Protein AF-0000000077381893 (afdb_homodimer)

Radius of gyration: 32.33 Å; Cα contacts (8 Å, |Δi|>4): 1594; chains: 2; bounding box: 70×129×91 Å

Structure (mmCIF, N/CA/C/O backbone):
data_AF-0000000077381893-model_v1
#
loop_
_entity.id
_entity.type
_entity.pdbx_description
1 polymer 'serine--tRNA ligase'
#
loop_
_atom_site.group_PDB
_atom_site.id
_atom_site.type_symbol
_atom_site.label_atom_id
_atom_site.label_alt_id
_atom_site.label_comp_id
_atom_site.label_asym_id
_atom_site.label_entity_id
_atom_site.label_seq_id
_atom_site.pdbx_PDB_ins_code
_atom_site.Cartn_x
_atom_site.Cartn_y
_atom_site.Cartn_z
_atom_site.occupancy
_atom_site.B_iso_or_equiv
_atom_site.auth_seq_id
_atom_site.auth_comp_id
_atom_site.auth_asym_id
_atom_site.auth_atom_id
_atom_site.pdbx_PDB_model_num
ATOM 1 N N . MET A 1 1 ? 28.453 37.219 41.594 1 18.98 1 MET A N 1
ATOM 2 C CA . MET A 1 1 ? 28.172 38.125 42.688 1 18.98 1 MET A CA 1
ATOM 3 C C . MET A 1 1 ? 27.703 39.5 42.156 1 18.98 1 MET A C 1
ATOM 5 O O . MET A 1 1 ? 26.812 40.125 42.75 1 18.98 1 MET A O 1
ATOM 9 N N . LYS A 1 2 ? 28.469 40.188 41.344 1 19.03 2 LYS A N 1
ATOM 10 C CA . LYS A 1 2 ? 28.562 41.625 41.594 1 19.03 2 LYS A CA 1
ATOM 11 C C . LYS A 1 2 ? 27.297 42.312 41.125 1 19.03 2 LYS A C 1
ATOM 13 O O . LYS A 1 2 ? 26.75 43.156 41.844 1 19.03 2 LYS A O 1
ATOM 18 N N . LEU A 1 3 ? 27.062 42.562 39.75 1 17.78 3 LEU A N 1
ATOM 19 C CA . LEU A 1 3 ? 26.797 43.875 39.25 1 17.78 3 LEU A CA 1
ATOM 20 C C . LEU A 1 3 ? 25.344 44.281 39.5 1 17.78 3 LEU A C 1
ATOM 22 O O . LEU A 1 3 ? 25.078 45.406 39.906 1 17.78 3 LEU A O 1
ATOM 26 N N . LEU A 1 4 ? 24.344 43.625 38.781 1 17.88 4 LEU A N 1
ATOM 27 C CA . LEU A 1 4 ? 23.281 44.406 38.125 1 17.88 4 LEU A CA 1
ATOM 28 C C . LEU A 1 4 ? 22.219 44.812 39.156 1 17.88 4 LEU A C 1
ATOM 30 O O . LEU A 1 4 ? 21.469 43.969 39.656 1 17.88 4 LEU A O 1
ATOM 34 N N . ALA A 1 5 ? 22.594 45.781 40 1 18.97 5 ALA A N 1
ATOM 35 C CA . ALA A 1 5 ? 22.016 46.625 41.031 1 18.97 5 ALA A CA 1
ATOM 36 C C . ALA A 1 5 ? 20.719 47.281 40.594 1 18.97 5 ALA A C 1
ATOM 38 O O . ALA A 1 5 ? 19.922 47.75 41.406 1 18.97 5 ALA A O 1
ATOM 39 N N . ASN A 1 6 ? 20.734 47.719 39.281 1 18.62 6 ASN A N 1
ATOM 40 C CA . ASN A 1 6 ? 20.062 48.969 38.969 1 18.62 6 ASN A CA 1
ATOM 41 C C . ASN A 1 6 ? 18.547 48.812 38.969 1 18.62 6 ASN A C 1
ATOM 43 O O . ASN A 1 6 ? 17.953 48.469 37.938 1 18.62 6 ASN A O 1
ATOM 47 N N . VAL A 1 7 ? 17.938 48.125 40.031 1 19.2 7 VAL A N 1
ATOM 48 C CA . VAL A 1 7 ? 16.547 47.75 40.156 1 19.2 7 VAL A CA 1
ATOM 49 C C . VAL A 1 7 ? 15.648 48.969 39.969 1 19.2 7 VAL A C 1
ATOM 51 O O . VAL A 1 7 ? 15.992 50.062 40.406 1 19.2 7 VAL A O 1
ATOM 54 N N . ARG A 1 8 ? 14.562 48.812 39.188 1 19.19 8 ARG A N 1
ATOM 55 C CA . ARG A 1 8 ? 13.375 49.406 38.562 1 19.19 8 ARG A CA 1
ATOM 56 C C . ARG A 1 8 ? 12.594 50.25 39.562 1 19.19 8 ARG A C 1
ATOM 58 O O . ARG A 1 8 ? 12.172 49.75 40.625 1 19.19 8 ARG A O 1
ATOM 65 N N . GLN A 1 9 ? 12.922 51.5 39.594 1 19.36 9 GLN A N 1
ATOM 66 C CA . GLN A 1 9 ? 12.445 52.688 40.281 1 19.36 9 GLN A CA 1
ATOM 67 C C . GLN A 1 9 ? 10.922 52.75 40.312 1 19.36 9 GLN A C 1
ATOM 69 O O . GLN A 1 9 ? 10.258 52.031 39.531 1 19.36 9 GLN A O 1
ATOM 74 N N . LEU A 1 10 ? 10.273 53.969 40.406 1 19.88 10 LEU A N 1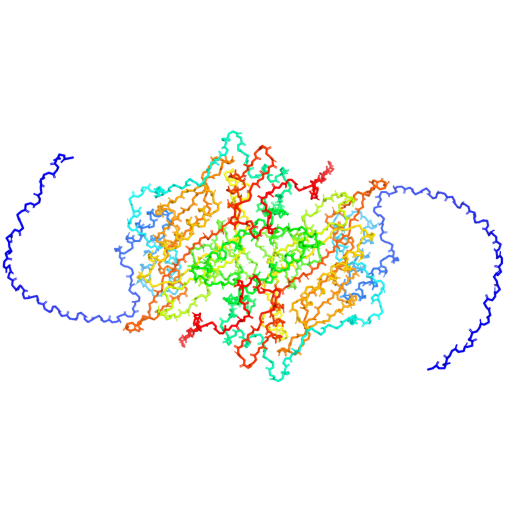
ATOM 75 C CA . LEU A 1 10 ? 9.266 54.688 41.156 1 19.88 10 LEU A CA 1
ATOM 76 C C . LEU A 1 10 ? 7.895 54.562 40.5 1 19.88 10 LEU A C 1
ATOM 78 O O . LEU A 1 10 ? 7.695 54.938 39.344 1 19.88 10 LEU A O 1
ATOM 82 N N . LEU A 1 11 ? 7 53.562 40.812 1 18.98 11 LEU A N 1
ATOM 83 C CA . LEU A 1 11 ? 5.68 53 40.562 1 18.98 11 LEU A CA 1
ATOM 84 C C . LEU A 1 11 ? 4.59 54.031 40.781 1 18.98 11 LEU A C 1
ATOM 86 O O . LEU A 1 11 ? 3.4 53.719 40.688 1 18.98 11 LEU A O 1
ATOM 90 N N . ARG A 1 12 ? 4.961 55.156 41.406 1 18.38 12 ARG A N 1
ATOM 91 C CA . ARG A 1 12 ? 3.867 55.531 42.281 1 18.38 12 ARG A CA 1
ATOM 92 C C . ARG A 1 12 ? 2.666 56.031 41.5 1 18.38 12 ARG A C 1
ATOM 94 O O . ARG A 1 12 ? 1.521 55.875 41.938 1 18.38 12 ARG A O 1
ATOM 101 N N . ARG A 1 13 ? 2.842 57.125 40.75 1 22.73 13 ARG A N 1
ATOM 102 C CA . ARG A 1 13 ? 1.854 58.188 40.844 1 22.73 13 ARG A CA 1
ATOM 103 C C . ARG A 1 13 ? 0.599 57.844 40.062 1 22.73 13 ARG A C 1
ATOM 105 O O . ARG A 1 13 ? 0.662 57.656 38.844 1 22.73 13 ARG A O 1
ATOM 112 N N . GLN A 1 14 ? -0.493 57.25 40.719 1 20.69 14 GLN A N 1
ATOM 113 C CA . GLN A 1 14 ? -1.788 56.688 40.344 1 20.69 14 GLN A CA 1
ATOM 114 C C . GLN A 1 14 ? -2.721 57.781 39.812 1 20.69 14 GLN A C 1
ATOM 116 O O . GLN A 1 14 ? -3.42 58.438 40.594 1 20.69 14 GLN A O 1
ATOM 121 N N . PRO A 1 15 ? -2.314 58.625 38.875 1 18.73 15 PRO A N 1
ATOM 122 C CA . PRO A 1 15 ? -3.283 59.719 38.812 1 18.73 15 PRO A CA 1
ATOM 123 C C . PRO A 1 15 ? -4.707 59.25 38.531 1 18.73 15 PRO A C 1
ATOM 125 O O . PRO A 1 15 ? -4.895 58.156 37.969 1 18.73 15 PRO A O 1
ATOM 128 N N . LYS A 1 16 ? -5.746 59.969 38.969 1 22.38 16 LYS A N 1
ATOM 129 C CA . LYS A 1 16 ? -7.191 59.906 39.156 1 22.38 16 LYS A CA 1
ATOM 130 C C . LYS A 1 16 ? -7.93 59.938 37.844 1 22.38 16 LYS A C 1
ATOM 132 O O . LYS A 1 16 ? -9.164 59.906 37.812 1 22.38 16 LYS A O 1
ATOM 137 N N . GLN A 1 17 ? -7.25 59.75 36.594 1 18.94 17 GLN A N 1
ATOM 138 C CA . GLN A 1 17 ? -7.898 60.531 35.562 1 18.94 17 GLN A CA 1
ATOM 139 C C . GLN A 1 17 ? -9.352 60.094 35.375 1 18.94 17 GLN A C 1
ATOM 141 O O . GLN A 1 17 ? -9.719 58.969 35.719 1 18.94 17 GLN A O 1
ATOM 146 N N . ARG A 1 18 ? -10.273 61.031 34.719 1 23.62 18 ARG A N 1
ATOM 147 C CA . ARG A 1 18 ? -11.648 61.5 34.562 1 23.62 18 ARG A CA 1
ATOM 148 C C . ARG A 1 18 ? -12.461 60.469 33.75 1 23.62 18 ARG A C 1
ATOM 150 O O . ARG A 1 18 ? -11.906 59.75 32.938 1 23.62 18 ARG A O 1
ATOM 157 N N . PRO A 1 19 ? -13.773 60.281 34.125 1 24.02 19 PRO A N 1
ATOM 158 C CA . PRO A 1 19 ? -14.812 59.312 33.781 1 24.02 19 PRO A CA 1
ATOM 159 C C . PRO A 1 19 ? -15.266 59.406 32.312 1 24.02 19 PRO A C 1
ATOM 161 O O . PRO A 1 19 ? -15.844 60.406 31.922 1 24.02 19 PRO A O 1
ATOM 164 N N . MET A 1 20 ? -14.336 59.531 31.297 1 20.45 20 MET A N 1
ATOM 165 C CA . MET A 1 20 ? -14.938 60.031 30.047 1 20.45 20 MET A CA 1
ATOM 166 C C . MET A 1 20 ? -16.094 59.125 29.625 1 20.45 20 MET A C 1
ATOM 168 O O . MET A 1 20 ? -16 57.906 29.719 1 20.45 20 MET A O 1
ATOM 172 N N . THR A 1 21 ? -17.297 59.656 29.484 1 23.28 21 THR A N 1
ATOM 173 C CA . THR A 1 21 ? -18.672 59.312 29.125 1 23.28 21 THR A CA 1
ATOM 174 C C . THR A 1 21 ? -18.734 58.688 27.734 1 23.28 21 THR A C 1
ATOM 176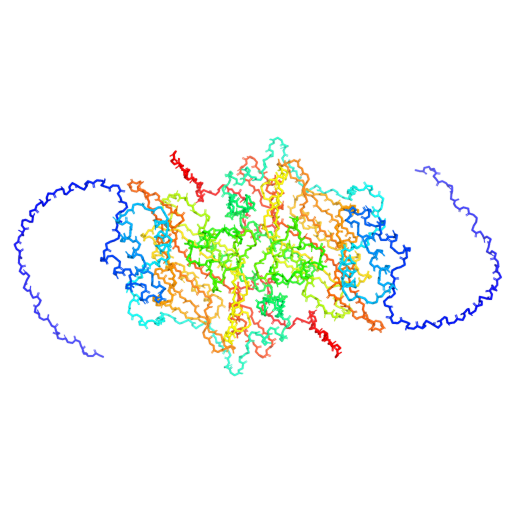 O O . THR A 1 21 ? -18.391 59.344 26.75 1 23.28 21 THR A O 1
ATOM 179 N N . THR A 1 22 ? -18.188 57.531 27.531 1 20.72 22 THR A N 1
ATOM 180 C CA . THR A 1 22 ? -18.109 56.969 26.172 1 20.72 22 THR A CA 1
ATOM 181 C C . THR A 1 22 ? -19.5 56.875 25.562 1 20.72 22 THR A C 1
ATOM 183 O O . THR A 1 22 ? -20.406 56.281 26.156 1 20.72 22 THR A O 1
ATOM 186 N N . THR A 1 23 ? -19.844 57.812 24.625 1 21.5 23 THR A N 1
ATOM 187 C CA . THR A 1 23 ? -21 57.938 23.766 1 21.5 23 THR A CA 1
ATOM 188 C C . THR A 1 23 ? -21.312 56.625 23.047 1 21.5 23 THR A C 1
ATOM 190 O O . THR A 1 23 ? -20.406 56 22.5 1 21.5 23 THR A O 1
ATOM 193 N N . THR A 1 24 ? -22.469 56 23.281 1 22.38 24 THR A N 1
ATOM 194 C CA . THR A 1 24 ? -23.156 54.781 22.844 1 22.38 24 THR A CA 1
ATOM 195 C C . THR A 1 24 ? -23.344 54.781 21.328 1 22.38 24 THR A C 1
ATOM 197 O O . THR A 1 24 ? -24.141 55.594 20.797 1 22.38 24 THR A O 1
ATOM 200 N N . SER A 1 25 ? -22.25 54.969 20.5 1 21.88 25 SER A N 1
ATOM 201 C CA . SER A 1 25 ? -22.547 55.094 19.078 1 21.88 25 SER A CA 1
ATOM 202 C C . SER A 1 25 ? -23.562 54.031 18.641 1 21.88 25 SER A C 1
ATOM 204 O O . SER A 1 25 ? -23.625 52.938 19.219 1 21.88 25 SER A O 1
ATOM 206 N N . GLN A 1 26 ? -24.562 54.438 17.766 1 23.33 26 GLN A N 1
ATOM 207 C CA . GLN A 1 26 ? -25.734 53.906 17.062 1 23.33 26 GLN A CA 1
ATOM 208 C C . GLN A 1 26 ? -25.391 52.625 16.281 1 23.33 26 GLN A C 1
ATOM 210 O O . GLN A 1 26 ? -24.297 52.531 15.734 1 23.33 26 GLN A O 1
ATOM 215 N N . ALA A 1 27 ? -26.156 51.5 16.469 1 25.48 27 ALA A N 1
ATOM 216 C CA . ALA A 1 27 ? -26.234 50.188 15.875 1 25.48 27 ALA A CA 1
ATOM 217 C C . ALA A 1 27 ? -26.266 50.25 14.352 1 25.48 27 ALA A C 1
ATOM 219 O O . ALA A 1 27 ? -27.172 50.844 13.766 1 25.48 27 ALA A O 1
ATOM 220 N N . HIS A 1 28 ? -25.047 50.375 13.789 1 24 28 HIS A N 1
ATOM 221 C CA . HIS A 1 28 ? -25.016 50.281 12.336 1 24 28 HIS A CA 1
ATOM 222 C C . HIS A 1 28 ? -25.922 49.156 11.844 1 24 28 HIS A C 1
ATOM 224 O O . HIS A 1 28 ? -25.859 48.031 12.359 1 24 28 HIS A O 1
ATOM 230 N N . ASP A 1 29 ? -27.047 49.438 11.406 1 24.89 29 ASP A N 1
ATOM 231 C CA . ASP A 1 29 ? -28 48.625 10.656 1 24.89 29 ASP A CA 1
ATOM 232 C C . ASP A 1 29 ? -27.312 47.844 9.539 1 24.89 29 ASP A C 1
ATOM 234 O O . ASP A 1 29 ? -26.844 48.438 8.562 1 24.89 29 ASP A O 1
ATOM 238 N N . THR A 1 30 ? -26.5 46.844 9.906 1 26.55 30 THR A N 1
ATOM 239 C CA . THR A 1 30 ? -25.875 46.031 8.867 1 26.55 30 THR A CA 1
ATOM 240 C C . THR A 1 30 ? -26.938 45.438 7.949 1 26.55 30 THR A C 1
ATOM 242 O O . THR A 1 30 ? -27.703 44.562 8.359 1 26.55 30 THR A O 1
ATOM 245 N N . THR A 1 31 ? -27.578 46.156 7.152 1 27.33 31 THR A N 1
ATOM 246 C CA . THR A 1 31 ? -28.344 45.625 6.039 1 27.33 31 THR A CA 1
ATOM 247 C C . THR A 1 31 ? -27.609 44.438 5.402 1 27.33 31 THR A C 1
ATOM 249 O O . THR A 1 31 ? -26.438 44.531 5.055 1 27.33 31 THR A O 1
ATOM 252 N N . ARG A 1 32 ? -28.125 43.25 5.566 1 31.89 32 ARG A N 1
ATOM 253 C CA . ARG A 1 32 ? -27.766 41.938 5.004 1 31.89 32 ARG A CA 1
ATOM 254 C C . ARG A 1 32 ? -27.594 42.031 3.492 1 31.89 32 ARG A C 1
ATOM 256 O O . ARG A 1 32 ? -28.562 41.875 2.738 1 31.89 32 ARG A O 1
ATOM 263 N N . THR A 1 33 ? -27 43.062 3.045 1 31.69 33 THR A N 1
ATOM 264 C CA . THR A 1 33 ? -26.781 42.75 1.634 1 31.69 33 THR A CA 1
ATOM 265 C C . THR A 1 33 ? -26.109 41.406 1.464 1 31.69 33 THR A C 1
ATOM 267 O O . THR A 1 33 ? -25.078 41.125 2.102 1 31.69 33 THR A O 1
ATOM 270 N N . SER A 1 34 ? -26.688 40.406 1.195 1 36.84 34 SER A N 1
ATOM 271 C CA . SER A 1 34 ? -26.406 39 0.951 1 36.84 34 SER A CA 1
ATOM 272 C C . SER A 1 34 ? -25.047 38.812 0.294 1 36.84 34 SER A C 1
ATOM 274 O O . SER A 1 34 ? -24.688 37.688 -0.073 1 36.84 34 SER A O 1
ATOM 276 N N . GLY A 1 35 ? -24.453 39.812 -0.301 1 39.38 35 GLY A N 1
ATOM 277 C CA . GLY A 1 35 ? -23.281 39.531 -1.118 1 39.38 35 GLY A CA 1
ATOM 278 C C . GLY A 1 35 ? -22.078 39.094 -0.306 1 39.38 35 GLY A C 1
ATOM 279 O O . GLY A 1 35 ? -21.906 39.5 0.843 1 39.38 35 GLY A O 1
ATOM 280 N N . LYS A 1 36 ? -21.531 37.906 -0.488 1 48.78 36 LYS A N 1
ATOM 281 C CA . LYS A 1 36 ? -20.234 37.531 0.066 1 48.78 36 LYS A CA 1
ATOM 282 C C . LYS A 1 36 ? -19.328 38.75 0.208 1 48.78 36 LYS A C 1
ATOM 284 O O . LYS A 1 36 ? -19.188 39.531 -0.732 1 48.78 36 LYS A O 1
ATOM 289 N N . PRO A 1 37 ? -19.078 39.188 1.438 1 52.59 37 PRO A N 1
ATOM 290 C CA . PRO A 1 37 ? -18.234 40.375 1.592 1 52.59 37 PRO A CA 1
ATOM 291 C C . PRO A 1 37 ? -17.047 40.375 0.637 1 52.59 37 PRO A C 1
ATOM 293 O O . PRO A 1 37 ? -16.344 39.375 0.518 1 52.59 37 PRO A O 1
ATOM 296 N N . ALA A 1 38 ? -17.016 41.188 -0.347 1 64.12 38 ALA A N 1
ATOM 297 C CA . ALA A 1 38 ? -15.977 41.375 -1.357 1 64.12 38 ALA A CA 1
ATOM 298 C C . ALA A 1 38 ? -14.625 41.688 -0.71 1 64.12 38 ALA A C 1
ATOM 300 O O . ALA A 1 38 ? -14.555 42.438 0.264 1 64.12 38 ALA A O 1
ATOM 301 N N . LEU A 1 39 ? -13.547 40.844 -0.822 1 80.31 39 LEU A N 1
ATOM 302 C CA . LEU A 1 39 ? -12.172 41.125 -0.412 1 80.31 39 LEU A CA 1
ATOM 303 C C . LEU A 1 39 ? -11.805 42.562 -0.696 1 80.31 39 LEU A C 1
ATOM 305 O O . LEU A 1 39 ? -12.031 43.062 -1.803 1 80.31 39 LEU A O 1
ATOM 309 N N . THR A 1 40 ? -11.477 43.312 0.442 1 86 40 THR A N 1
ATOM 310 C CA . THR A 1 40 ? -11.062 44.688 0.307 1 86 40 THR A CA 1
ATOM 311 C C . THR A 1 40 ? -9.672 44.781 -0.325 1 86 40 THR A C 1
ATOM 313 O O . THR A 1 40 ? -8.953 43.781 -0.406 1 86 40 THR A O 1
ATOM 316 N N . SER A 1 41 ? -9.43 45.938 -0.826 1 88 41 SER A N 1
ATOM 317 C CA . SER A 1 41 ? -8.109 46.188 -1.395 1 88 41 SER A CA 1
ATOM 318 C C . SER A 1 41 ? -7.008 45.938 -0.369 1 88 41 SER A C 1
ATOM 320 O O . SER A 1 41 ? -5.957 45.375 -0.7 1 88 41 SER A O 1
ATOM 322 N N . ALA A 1 42 ? -7.277 46.344 0.839 1 90.5 42 ALA A N 1
ATOM 323 C CA . ALA A 1 42 ? -6.297 46.125 1.905 1 90.5 42 ALA A CA 1
ATOM 324 C C . ALA A 1 42 ? -6.066 44.656 2.18 1 90.5 42 ALA A C 1
ATOM 326 O O . ALA A 1 42 ? -4.934 44.219 2.426 1 90.5 42 ALA A O 1
ATOM 327 N N . GLN A 1 43 ? -7.086 43.969 2.186 1 92.12 43 GLN A N 1
ATOM 328 C CA . GLN A 1 43 ? -6.98 42.5 2.387 1 92.12 43 GLN A CA 1
ATOM 329 C C . GLN A 1 43 ? -6.195 41.844 1.256 1 92.12 43 GLN A C 1
ATOM 331 O O . GLN A 1 43 ? -5.379 40.969 1.497 1 92.12 43 GLN A O 1
ATOM 336 N N . LEU A 1 44 ? -6.434 42.312 0.068 1 94.56 44 LEU A N 1
ATOM 337 C CA . LEU A 1 44 ? -5.727 41.75 -1.088 1 94.56 44 LEU A CA 1
ATOM 338 C C . LEU A 1 44 ? -4.238 42.094 -1.018 1 94.56 44 LEU A C 1
ATOM 340 O O . LEU A 1 44 ? -3.4 41.281 -1.412 1 94.56 44 LEU A O 1
ATOM 344 N N . ASP A 1 45 ? -3.936 43.25 -0.49 1 95.5 45 ASP A N 1
ATOM 345 C CA . ASP A 1 45 ? -2.535 43.625 -0.313 1 95.5 45 ASP A CA 1
ATOM 346 C C . ASP A 1 45 ? -1.845 42.688 0.694 1 95.5 45 ASP A C 1
ATOM 348 O O . ASP A 1 45 ? -0.694 42.312 0.493 1 95.5 45 ASP A O 1
ATOM 352 N N . GLU A 1 46 ? -2.521 42.469 1.761 1 94.62 46 GLU A N 1
ATOM 353 C CA . GLU A 1 46 ? -1.978 41.562 2.781 1 94.62 46 GLU A CA 1
ATOM 354 C C . GLU A 1 46 ? -1.76 40.156 2.227 1 94.62 46 GLU A C 1
ATOM 356 O O . GLU A 1 46 ? -0.75 39.531 2.525 1 94.62 46 GLU A O 1
ATOM 361 N N . LEU A 1 47 ? -2.701 39.719 1.478 1 96 47 LEU A N 1
ATOM 362 C CA . LEU A 1 47 ? -2.594 38.406 0.853 1 96 47 LEU A CA 1
ATOM 363 C C . LEU A 1 47 ? -1.413 38.344 -0.111 1 96 47 LEU A C 1
ATOM 365 O O . LEU A 1 47 ? -0.696 37.344 -0.17 1 96 47 LEU A O 1
ATOM 369 N N . GLU A 1 48 ? -1.218 39.344 -0.855 1 96.81 48 GLU A N 1
ATOM 370 C CA . GLU A 1 48 ? -0.115 39.406 -1.809 1 96.81 48 GLU A CA 1
ATOM 371 C C . GLU A 1 48 ? 1.234 39.375 -1.096 1 96.81 48 GLU A C 1
ATOM 373 O O . GLU A 1 48 ? 2.166 38.719 -1.549 1 96.81 48 GLU A O 1
ATOM 378 N N . ARG A 1 49 ? 1.314 40.156 -0.012 1 95.81 49 ARG A N 1
ATOM 379 C CA . ARG A 1 49 ? 2.543 40.125 0.775 1 95.81 49 ARG A CA 1
ATOM 380 C C . ARG A 1 49 ? 2.855 38.75 1.285 1 95.81 49 ARG A C 1
ATOM 382 O O . ARG A 1 49 ? 4.012 38.312 1.273 1 95.81 49 ARG A O 1
ATOM 389 N N . ASN A 1 50 ? 1.871 38.062 1.771 1 96.56 50 ASN A N 1
ATOM 390 C CA . ASN A 1 50 ? 2.039 36.688 2.254 1 96.56 50 ASN A CA 1
ATOM 391 C C . ASN A 1 50 ? 2.498 35.75 1.141 1 96.56 50 ASN A C 1
ATOM 393 O O . ASN A 1 50 ? 3.371 34.906 1.354 1 96.56 50 ASN A O 1
ATOM 397 N N . ILE A 1 51 ? 1.909 35.875 -0.033 1 96.75 51 ILE A N 1
ATOM 398 C CA . ILE A 1 51 ? 2.246 35.062 -1.196 1 96.75 51 ILE A CA 1
ATOM 399 C C . ILE A 1 51 ? 3.717 35.281 -1.558 1 96.75 51 ILE A C 1
ATOM 401 O O . ILE A 1 51 ? 4.434 34.312 -1.824 1 96.75 51 ILE A O 1
ATOM 405 N N . GLU A 1 52 ? 4.117 36.469 -1.514 1 95.38 52 GLU A N 1
ATOM 406 C CA . GLU A 1 52 ? 5.504 36.812 -1.835 1 95.38 52 GLU A CA 1
ATOM 407 C C . GLU A 1 52 ? 6.461 36.25 -0.78 1 95.38 52 GLU A C 1
ATOM 409 O O . GLU A 1 52 ? 7.512 35.719 -1.114 1 95.38 52 GLU A O 1
ATOM 414 N N . LEU A 1 53 ? 6.055 36.469 0.42 1 94.62 53 LEU A N 1
ATOM 415 C CA . LEU A 1 53 ? 6.844 35.969 1.531 1 94.62 53 LEU A CA 1
ATOM 416 C C . LEU A 1 53 ? 7.043 34.469 1.4 1 94.62 53 LEU A C 1
ATOM 418 O O . LEU A 1 53 ? 8.117 33.938 1.708 1 94.62 53 LEU A O 1
ATOM 422 N N . ARG A 1 54 ? 6.109 33.719 0.889 1 96.25 54 ARG A N 1
ATOM 423 C CA . ARG A 1 54 ? 6.09 32.281 0.837 1 96.25 54 ARG A CA 1
ATOM 424 C C . ARG A 1 54 ? 6.605 31.766 -0.505 1 96.25 54 ARG A C 1
ATOM 426 O O . ARG A 1 54 ? 6.652 30.547 -0.743 1 96.25 54 ARG A O 1
ATOM 433 N N . HIS A 1 55 ? 6.902 32.719 -1.411 1 94.75 55 HIS A N 1
ATOM 434 C CA . HIS A 1 55 ? 7.395 32.375 -2.744 1 94.75 55 HIS A CA 1
ATOM 435 C C . HIS A 1 55 ? 6.383 31.547 -3.512 1 94.75 55 HIS A C 1
ATOM 437 O O . HIS A 1 55 ? 6.754 30.562 -4.164 1 94.75 55 HIS A O 1
ATOM 443 N N . HIS A 1 56 ? 5.148 31.828 -3.307 1 93.19 56 HIS A N 1
ATOM 444 C CA . HIS A 1 56 ? 4.074 31.188 -4.055 1 93.19 56 HIS A CA 1
ATOM 445 C C . HIS A 1 56 ? 3.74 31.953 -5.324 1 93.19 56 HIS A C 1
ATOM 447 O O . HIS A 1 56 ? 4.125 33.125 -5.461 1 93.19 56 HIS A O 1
ATOM 453 N N . ARG A 1 57 ? 3.064 31.297 -6.23 1 90.44 57 ARG A N 1
ATOM 454 C CA . ARG A 1 57 ? 2.59 31.984 -7.43 1 90.44 57 ARG A CA 1
ATOM 455 C C . ARG A 1 57 ? 1.625 33.125 -7.066 1 90.44 57 ARG A C 1
ATOM 457 O O . ARG A 1 57 ? 0.623 32.875 -6.387 1 90.44 57 ARG A O 1
ATOM 464 N N . ASN A 1 58 ? 1.939 34.219 -7.57 1 95.44 58 ASN A N 1
ATOM 465 C CA . ASN A 1 58 ? 1.116 35.406 -7.25 1 95.44 58 ASN A CA 1
ATOM 466 C C . ASN A 1 58 ? -0.048 35.531 -8.227 1 95.44 58 ASN A C 1
ATOM 468 O O . ASN A 1 58 ? 0.134 36 -9.352 1 95.44 58 ASN A O 1
ATOM 472 N N . ASN A 1 59 ? -1.169 35.219 -7.762 1 95.44 59 ASN A N 1
ATOM 473 C CA . ASN A 1 59 ? -2.346 35.375 -8.609 1 95.44 59 ASN A CA 1
ATOM 474 C C . ASN A 1 59 ? -3.256 36.5 -8.141 1 95.44 59 ASN A C 1
ATOM 476 O O . ASN A 1 59 ? -4.422 36.562 -8.539 1 95.44 59 ASN A O 1
ATOM 480 N N . ILE A 1 60 ? -2.77 37.375 -7.293 1 95.88 60 ILE A N 1
ATOM 481 C CA . ILE A 1 60 ? -3.561 38.469 -6.727 1 95.88 60 ILE A CA 1
ATOM 482 C C . ILE A 1 60 ? -3.959 39.438 -7.832 1 95.88 60 ILE A C 1
ATOM 484 O O . ILE A 1 60 ? -5.098 39.906 -7.871 1 95.88 60 ILE A O 1
ATOM 488 N N . PRO A 1 61 ? -3.041 39.75 -8.781 1 96.25 61 PRO A N 1
ATOM 489 C CA . PRO A 1 61 ? -3.467 40.656 -9.867 1 96.25 61 PRO A CA 1
ATOM 490 C C . PRO A 1 61 ? -4.652 40.094 -10.648 1 96.25 61 PRO A C 1
ATOM 492 O O . PRO A 1 61 ? -5.57 40.844 -11 1 96.25 61 PRO A O 1
ATOM 495 N N . LEU A 1 62 ? -4.578 38.812 -10.859 1 96.06 62 LEU A N 1
ATOM 496 C CA . LEU A 1 62 ? -5.691 38.188 -11.57 1 96.06 62 LEU A CA 1
ATOM 497 C C . LEU A 1 62 ? -6.965 38.25 -10.734 1 96.06 62 LEU A C 1
ATOM 499 O O . LEU A 1 62 ? -8.047 38.5 -11.258 1 96.06 62 LEU A O 1
ATOM 503 N N . ILE A 1 63 ? -6.871 37.969 -9.461 1 95.75 63 ILE A N 1
ATOM 504 C CA . ILE A 1 63 ? -8.008 38 -8.547 1 95.75 63 ILE A CA 1
ATOM 505 C C . ILE A 1 63 ? -8.617 39.406 -8.539 1 95.75 63 ILE A C 1
ATOM 507 O O . ILE A 1 63 ? -9.836 39.562 -8.609 1 95.75 63 ILE A O 1
ATOM 511 N N . ARG A 1 64 ? -7.805 40.438 -8.523 1 95.06 64 ARG A N 1
ATOM 512 C CA . ARG A 1 64 ? -8.266 41.812 -8.555 1 95.06 64 ARG A CA 1
ATOM 513 C C . ARG A 1 64 ? -9.055 42.094 -9.828 1 95.06 64 ARG A C 1
ATOM 515 O O . ARG A 1 64 ? -10.094 42.75 -9.781 1 95.06 64 ARG A O 1
ATOM 522 N N . GLN A 1 65 ? -8.539 41.625 -10.906 1 95 65 GLN A N 1
ATOM 523 C CA . GLN A 1 65 ? -9.195 41.844 -12.195 1 95 65 GLN A CA 1
ATOM 524 C C . GLN A 1 65 ? -10.562 41.156 -12.227 1 95 65 GLN A C 1
ATOM 526 O O . GLN A 1 65 ? -11.531 41.719 -12.727 1 95 65 GLN A O 1
ATOM 531 N N . LEU A 1 66 ? -10.586 39.969 -11.727 1 95.12 66 LEU A N 1
ATOM 532 C CA . LEU A 1 66 ? -11.828 39.188 -11.727 1 95.12 66 LEU A CA 1
ATOM 533 C C . LEU A 1 66 ? -12.875 39.844 -10.836 1 95.12 66 LEU A C 1
ATOM 535 O O . LEU A 1 66 ? -14.055 39.906 -11.188 1 95.12 66 LEU A O 1
ATOM 539 N N . ILE A 1 67 ? -12.438 40.375 -9.727 1 93.12 67 ILE A N 1
ATOM 540 C CA . ILE A 1 67 ? -13.344 41.062 -8.812 1 93.12 67 ILE A CA 1
ATOM 541 C C . ILE A 1 67 ? -13.906 42.312 -9.492 1 93.12 67 ILE A C 1
ATOM 543 O O . ILE A 1 67 ? -15.102 42.594 -9.406 1 93.12 67 ILE A O 1
ATOM 547 N N . GLN A 1 68 ? -13.07 43 -10.188 1 91.94 68 GLN A N 1
ATOM 548 C CA . GLN A 1 68 ? -13.484 44.219 -10.891 1 91.94 68 GLN A CA 1
ATOM 549 C C . GLN A 1 68 ? -14.5 43.875 -11.984 1 91.94 68 GLN A C 1
ATOM 551 O O . GLN A 1 68 ? -15.492 44.594 -12.148 1 91.94 68 GLN A O 1
ATOM 556 N N . LYS A 1 69 ? -14.156 42.844 -12.641 1 93.81 69 LYS A N 1
ATOM 557 C CA . LYS A 1 69 ? -15.055 42.438 -13.711 1 93.81 69 LYS A CA 1
ATOM 558 C C . LYS A 1 69 ? -16.406 42 -13.156 1 93.81 69 LYS A C 1
ATOM 560 O O . LYS A 1 69 ? -17.453 42.281 -13.773 1 93.81 69 LYS A O 1
ATOM 565 N N . LEU A 1 70 ? -16.391 41.375 -12.07 1 92.12 70 LEU A N 1
ATOM 566 C CA . LEU A 1 70 ? -17.625 40.875 -11.477 1 92.12 70 LEU A CA 1
ATOM 567 C C . LEU A 1 70 ? -18.453 42.031 -10.914 1 92.12 70 LEU A C 1
ATOM 569 O O . LEU A 1 70 ? -19.672 41.906 -10.773 1 92.12 70 LEU A O 1
ATOM 573 N N . GLN A 1 71 ? -17.844 43.156 -10.57 1 88.44 71 GLN A N 1
ATOM 574 C CA . GLN A 1 71 ? -18.547 44.344 -10.094 1 88.44 71 GLN A CA 1
ATOM 575 C C . GLN A 1 71 ? -19.344 45 -11.211 1 88.44 71 GLN A C 1
ATOM 577 O O . GLN A 1 71 ? -20.328 45.688 -10.961 1 88.44 71 GLN A O 1
ATOM 582 N N . GLN A 1 72 ? -18.922 44.719 -12.422 1 89.19 72 GLN A N 1
ATOM 583 C CA . GLN A 1 72 ? -19.594 45.312 -13.578 1 89.19 72 GLN A CA 1
ATOM 584 C C . GLN A 1 72 ? -20.812 44.5 -13.984 1 89.19 72 GLN A C 1
ATOM 586 O O . GLN A 1 72 ? -21.703 45 -14.672 1 89.19 72 GLN A O 1
ATOM 591 N N . GLY A 1 73 ? -20.859 43.188 -13.586 1 86.5 73 GLY A N 1
ATOM 592 C CA . GLY A 1 73 ? -21.984 42.312 -13.922 1 86.5 73 GLY A CA 1
ATOM 593 C C . GLY A 1 73 ? -21.828 40.906 -13.414 1 86.5 73 GLY A C 1
ATOM 594 O O . GLY A 1 73 ? -20.703 40.438 -13.172 1 86.5 73 GLY A O 1
ATOM 595 N N . VAL A 1 74 ? -23.078 40.406 -13.234 1 82.25 74 VAL A N 1
ATOM 596 C CA . VAL A 1 74 ? -23.078 39.031 -12.742 1 82.25 74 VAL A CA 1
ATOM 597 C C . VAL A 1 74 ? -22.766 38.062 -13.883 1 82.25 74 VAL A C 1
ATOM 599 O O . VAL A 1 74 ? -23.391 38.094 -14.938 1 82.25 74 VAL A O 1
ATOM 602 N N . ASP A 1 75 ? -21.641 37.312 -13.758 1 90.25 75 ASP A N 1
ATOM 603 C CA . ASP A 1 75 ? -21.172 36.312 -14.711 1 90.25 75 ASP A CA 1
ATOM 604 C C . ASP A 1 75 ? -20.734 35.031 -13.984 1 90.25 75 ASP A C 1
ATOM 606 O O . ASP A 1 75 ? -19.734 35.031 -13.273 1 90.25 75 ASP A O 1
ATOM 610 N N . SER A 1 76 ? -21.484 34 -14.297 1 91.56 76 SER A N 1
ATOM 611 C CA . SER A 1 76 ? -21.25 32.75 -13.586 1 91.56 76 SER A CA 1
ATOM 612 C C . SER A 1 76 ? -19.859 32.188 -13.906 1 91.56 76 SER A C 1
ATOM 614 O O . SER A 1 76 ? -19.219 31.594 -13.047 1 91.56 76 SER A O 1
ATOM 616 N N . GLU A 1 77 ? -19.484 32.344 -15.047 1 92.56 77 GLU A N 1
ATOM 617 C CA . GLU A 1 77 ? -18.172 31.859 -15.445 1 92.56 77 GLU A CA 1
ATOM 618 C C . GLU A 1 77 ? -17.047 32.625 -14.75 1 92.56 77 GLU A C 1
ATOM 620 O O . GLU A 1 77 ? -16.062 32.031 -14.32 1 92.56 77 GLU A O 1
ATOM 625 N N . LEU A 1 78 ? -17.234 33.938 -14.703 1 93 78 LEU A N 1
ATOM 626 C CA . LEU A 1 78 ? -16.25 34.781 -14.008 1 93 78 LEU A CA 1
ATOM 627 C C . LEU A 1 78 ? -16.203 34.438 -12.523 1 93 78 LEU A C 1
ATOM 629 O O . LEU A 1 78 ? -15.141 34.438 -11.906 1 93 78 LEU A O 1
ATOM 633 N N . GLN A 1 79 ? -17.312 34.188 -11.977 1 93.56 79 GLN A N 1
ATOM 634 C CA . GLN A 1 79 ? -17.375 33.812 -10.57 1 93.56 79 GLN A CA 1
ATOM 635 C C . GLN A 1 79 ? -16.641 32.5 -10.328 1 93.56 79 GLN A C 1
ATOM 637 O O . GLN A 1 79 ? -15.914 32.344 -9.336 1 93.56 79 GLN A O 1
ATOM 642 N N . ARG A 1 80 ? -16.875 31.594 -11.203 1 93.56 80 ARG A N 1
ATOM 643 C CA . ARG A 1 80 ? -16.203 30.312 -11.094 1 93.56 80 ARG A CA 1
ATOM 644 C C . ARG A 1 80 ? -14.688 30.484 -11.18 1 93.56 80 ARG A C 1
ATOM 646 O O . ARG A 1 80 ? -13.938 29.859 -10.43 1 93.56 80 ARG A O 1
ATOM 653 N N . GLN A 1 81 ? -14.289 31.234 -12.07 1 93.56 81 GLN A N 1
ATOM 654 C CA . GLN A 1 81 ? -12.867 31.516 -12.227 1 93.56 81 GLN A CA 1
ATOM 655 C C . GLN A 1 81 ? -12.281 32.156 -10.969 1 93.56 81 GLN A C 1
ATOM 657 O O . GLN A 1 81 ? -11.18 31.797 -10.547 1 93.56 81 GLN A O 1
ATOM 662 N N . LEU A 1 82 ? -13.023 33.125 -10.461 1 93.81 82 LEU A N 1
ATOM 663 C CA . LEU A 1 82 ? -12.586 33.75 -9.219 1 93.81 82 LEU A CA 1
ATOM 664 C C . LEU A 1 82 ? -12.461 32.75 -8.102 1 93.81 82 LEU A C 1
ATOM 666 O O . LEU A 1 82 ? -11.469 32.719 -7.371 1 93.81 82 LEU A O 1
ATOM 670 N N . ASP A 1 83 ? -13.391 31.875 -7.953 1 91.69 83 ASP A N 1
ATOM 671 C CA . ASP A 1 83 ? -13.375 30.844 -6.922 1 91.69 83 ASP A CA 1
ATOM 672 C C . ASP A 1 83 ? -12.172 29.922 -7.098 1 91.69 83 ASP A C 1
ATOM 674 O O . ASP A 1 83 ? -11.539 29.531 -6.117 1 91.69 83 ASP A O 1
ATOM 678 N N . ASP A 1 84 ? -11.875 29.609 -8.258 1 90.75 84 ASP A N 1
ATOM 679 C CA . ASP A 1 84 ? -10.742 28.734 -8.562 1 90.75 84 ASP A CA 1
ATOM 680 C C . ASP A 1 84 ? -9.43 29.391 -8.164 1 90.75 84 ASP A C 1
ATOM 682 O O . ASP A 1 84 ? -8.539 28.734 -7.613 1 90.75 84 ASP A O 1
ATOM 686 N N . GLU A 1 85 ? -9.352 30.641 -8.477 1 92.69 85 GLU A N 1
ATOM 687 C CA . GLU A 1 85 ? -8.125 31.359 -8.125 1 92.69 85 GLU A CA 1
ATOM 688 C C . GLU A 1 85 ? -7.992 31.531 -6.613 1 92.69 85 GLU A C 1
ATOM 690 O O . GLU A 1 85 ? -6.895 31.438 -6.07 1 92.69 85 GLU A O 1
ATOM 695 N N . LEU A 1 86 ? -9.094 31.812 -5.949 1 92.69 86 LEU A N 1
ATOM 696 C CA . LEU A 1 86 ? -9.086 31.969 -4.496 1 92.69 86 LEU A CA 1
ATOM 697 C C . LEU A 1 86 ? -8.664 30.672 -3.82 1 92.69 86 LEU A C 1
ATOM 699 O O . LEU A 1 86 ? -7.984 30.688 -2.793 1 92.69 86 LEU A O 1
ATOM 703 N N . GLN A 1 87 ? -8.969 29.562 -4.41 1 91.56 87 GLN A N 1
ATOM 704 C CA . GLN A 1 87 ? -8.664 28.25 -3.85 1 91.56 87 GLN A CA 1
ATOM 705 C C . GLN A 1 87 ? -7.164 27.984 -3.895 1 91.56 87 GLN A C 1
ATOM 707 O O . GLN A 1 87 ? -6.664 27.109 -3.172 1 91.56 87 GLN A O 1
ATOM 712 N N . GLN A 1 88 ? -6.484 28.719 -4.66 1 92.31 88 GLN A N 1
ATOM 713 C CA . GLN A 1 88 ? -5.055 28.484 -4.836 1 92.31 88 GLN A CA 1
ATOM 714 C C . GLN A 1 88 ? -4.238 29.266 -3.82 1 92.31 88 GLN A C 1
ATOM 716 O O . GLN A 1 88 ? -3.031 29.062 -3.68 1 92.31 88 GLN A O 1
ATOM 721 N N . LEU A 1 89 ? -4.902 30.156 -3.117 1 94.81 89 LEU A N 1
ATOM 722 C CA . LEU A 1 89 ? -4.191 30.984 -2.143 1 94.81 89 LEU A CA 1
ATOM 723 C C . LEU A 1 89 ? -3.664 30.125 -0.995 1 94.81 89 LEU A C 1
ATOM 725 O O . LEU A 1 89 ? -4.348 29.203 -0.536 1 94.81 89 LEU A O 1
ATOM 729 N N . PRO A 1 90 ? -2.504 30.406 -0.596 1 96.94 90 PRO A N 1
ATOM 730 C CA . PRO A 1 90 ? -1.948 29.656 0.535 1 96.94 90 PRO A CA 1
ATOM 731 C C . PRO A 1 90 ? -2.535 30.094 1.875 1 96.94 90 PRO A C 1
ATOM 733 O O . PRO A 1 90 ? -3.234 31.109 1.946 1 96.94 90 PRO A O 1
ATOM 736 N N . ASN A 1 91 ? -2.27 29.297 2.867 1 97.88 91 ASN A N 1
ATOM 737 C CA . ASN A 1 91 ? -2.598 29.609 4.254 1 97.88 91 ASN A CA 1
ATOM 738 C C . ASN A 1 91 ? -1.843 30.844 4.746 1 97.88 91 ASN A C 1
ATOM 740 O O . ASN A 1 91 ? -0.954 31.344 4.059 1 97.88 91 ASN A O 1
ATOM 744 N N . ALA A 1 92 ? -2.285 31.375 5.906 1 97.06 92 ALA A N 1
ATOM 745 C CA . ALA A 1 92 ? -1.527 32.438 6.582 1 97.06 92 ALA A CA 1
ATOM 746 C C . ALA A 1 92 ? -0.196 31.891 7.105 1 97.06 92 ALA A C 1
ATOM 748 O O . ALA A 1 92 ? 0.029 30.688 7.125 1 97.06 92 ALA A O 1
ATOM 749 N N . THR A 1 93 ? 0.709 32.812 7.418 1 97.69 93 THR A N 1
ATOM 750 C CA . THR A 1 93 ? 2.031 32.469 7.934 1 97.69 93 THR A CA 1
ATOM 751 C C . THR A 1 93 ? 2.141 32.844 9.414 1 97.69 93 THR A C 1
ATOM 753 O O . THR A 1 93 ? 1.798 33.969 9.805 1 97.69 93 THR A O 1
ATOM 756 N N . ASN A 1 94 ? 2.568 31.922 10.227 1 97.62 94 ASN A N 1
ATOM 757 C CA . ASN A 1 94 ? 2.826 32.25 11.625 1 97.62 94 ASN A CA 1
ATOM 758 C C . ASN A 1 94 ? 3.824 33.406 11.758 1 97.62 94 ASN A C 1
ATOM 760 O O . ASN A 1 94 ? 4.93 33.344 11.211 1 97.62 94 ASN A O 1
ATOM 764 N N . PRO A 1 95 ? 3.518 34.375 12.539 1 95.88 95 PRO A N 1
ATOM 765 C CA . PRO A 1 95 ? 4.359 35.594 12.609 1 95.88 95 PRO A CA 1
ATOM 766 C C . PRO A 1 95 ? 5.766 35.281 13.125 1 95.88 95 PRO A C 1
ATOM 768 O O . PRO A 1 95 ? 6.715 36 12.781 1 95.88 95 PRO A O 1
ATOM 771 N N . ARG A 1 96 ? 5.922 34.281 13.891 1 95.19 96 ARG A N 1
ATOM 772 C CA . ARG A 1 96 ? 7.23 33.969 14.445 1 95.19 96 ARG A CA 1
ATOM 773 C C . ARG A 1 96 ? 8.227 33.625 13.336 1 95.19 96 ARG A C 1
ATOM 775 O O . ARG A 1 96 ? 9.438 33.781 13.516 1 95.19 96 ARG A O 1
ATOM 782 N N . LEU A 1 97 ? 7.758 33.281 12.156 1 96.31 97 LEU A N 1
ATOM 783 C CA . LEU A 1 97 ? 8.617 32.781 11.086 1 96.31 97 LEU A CA 1
ATOM 784 C C . LEU A 1 97 ? 9.18 33.938 10.266 1 96.31 97 LEU A C 1
ATOM 786 O O . LEU A 1 97 ? 10.117 33.75 9.484 1 96.31 97 LEU A O 1
ATOM 790 N N . LEU A 1 98 ? 8.633 35.125 10.453 1 92.44 98 LEU A N 1
ATOM 791 C CA . LEU A 1 98 ? 9.008 36.281 9.648 1 92.44 98 LEU A CA 1
ATOM 792 C C . LEU A 1 98 ? 10.461 36.688 9.906 1 92.44 98 LEU A C 1
ATOM 794 O O . LEU A 1 98 ? 11.086 37.344 9.078 1 92.44 98 LEU A O 1
ATOM 798 N N . ARG A 1 99 ? 11.008 36.219 10.984 1 90 99 ARG A N 1
ATOM 799 C CA . ARG A 1 99 ? 12.359 36.594 11.375 1 90 99 ARG A CA 1
ATOM 800 C C . ARG A 1 99 ? 13.398 35.656 10.773 1 90 99 ARG A C 1
ATOM 802 O O . ARG A 1 99 ? 14.602 35.875 10.891 1 90 99 ARG A O 1
ATOM 809 N N . TYR A 1 100 ? 13.125 34.562 10.078 1 89 100 TYR A N 1
ATOM 810 C CA . TYR A 1 100 ? 14.039 33.469 9.703 1 89 100 TYR A CA 1
ATOM 811 C C . TYR A 1 100 ? 14.711 33.781 8.367 1 89 100 TYR A C 1
ATOM 813 O O . TYR A 1 100 ? 15.641 33.062 7.965 1 89 100 TYR A O 1
ATOM 821 N N . ASP A 1 101 ? 14.641 34.906 7.715 1 84.75 101 ASP A N 1
ATOM 822 C CA . ASP A 1 101 ? 15.266 35.281 6.453 1 84.75 101 ASP A CA 1
ATOM 823 C C . ASP A 1 101 ? 15.305 34.125 5.477 1 84.75 101 ASP A C 1
ATOM 825 O O . ASP A 1 101 ? 16.375 33.75 4.965 1 84.75 101 ASP A O 1
ATOM 829 N N . ASN A 1 102 ? 14.344 33.281 5.273 1 89.19 102 ASN A N 1
ATOM 830 C CA . ASN A 1 102 ? 14.148 32.219 4.305 1 89.19 102 ASN A CA 1
ATOM 831 C C . ASN A 1 102 ? 15.039 31.016 4.617 1 89.19 102 ASN A C 1
ATOM 833 O O . ASN A 1 102 ? 15.344 30.219 3.73 1 89.19 102 ASN A O 1
ATOM 837 N N . GLN A 1 103 ? 15.555 30.891 5.797 1 94.56 103 GLN A N 1
ATOM 838 C CA . GLN A 1 103 ? 16.375 29.766 6.219 1 94.56 103 GLN A CA 1
ATOM 839 C C . GLN A 1 103 ? 15.734 29.031 7.398 1 94.56 103 GLN A C 1
ATOM 841 O O . GLN A 1 103 ? 15.156 29.672 8.289 1 94.56 103 GLN A O 1
ATOM 846 N N . PRO A 1 104 ? 15.883 27.719 7.309 1 96.88 104 PRO A N 1
ATOM 847 C CA . PRO A 1 104 ? 15.383 27 8.477 1 96.88 104 PRO A CA 1
ATOM 848 C C . PRO A 1 104 ? 16.125 27.359 9.758 1 96.88 104 PRO A C 1
ATOM 850 O O . PRO A 1 104 ? 17.328 27.641 9.727 1 96.88 104 PRO A O 1
ATOM 853 N N . TYR A 1 105 ? 15.445 27.422 10.875 1 97.62 105 TYR A N 1
ATOM 854 C CA . TYR A 1 105 ? 16.031 27.672 12.18 1 97.62 105 TYR A CA 1
ATOM 855 C C . TYR A 1 105 ? 16.219 26.375 12.961 1 97.62 105 TYR A C 1
ATOM 857 O O . TYR A 1 105 ? 15.258 25.656 13.203 1 97.62 105 TYR A O 1
ATOM 865 N N . GLU A 1 106 ? 17.469 26.078 13.328 1 97.94 106 GLU A N 1
ATOM 866 C CA . GLU A 1 106 ? 17.734 24.875 14.094 1 97.94 106 GLU A CA 1
ATOM 867 C C . GLU A 1 106 ? 17.359 25.047 15.562 1 97.94 106 GLU A C 1
ATOM 869 O O . GLU A 1 106 ? 17.969 25.828 16.281 1 97.94 106 GLU A O 1
ATOM 874 N N . LEU A 1 107 ? 16.422 24.344 15.969 1 98.25 107 LEU A N 1
ATOM 875 C CA . LEU A 1 107 ? 15.906 24.453 17.328 1 98.25 107 LEU A CA 1
ATOM 876 C C . LEU A 1 107 ? 16.656 23.516 18.266 1 98.25 107 LEU A C 1
ATOM 878 O O . LEU A 1 107 ? 16.797 23.797 19.469 1 98.25 107 LEU A O 1
ATOM 882 N N . ALA A 1 108 ? 17.047 22.297 17.781 1 98.62 108 ALA A N 1
ATOM 883 C CA . ALA A 1 108 ? 17.734 21.297 18.594 1 98.62 108 ALA A CA 1
ATOM 884 C C . ALA A 1 108 ? 18.547 20.359 17.703 1 98.62 108 ALA A C 1
ATOM 886 O O . ALA A 1 108 ? 18.281 20.203 16.516 1 98.62 108 ALA A O 1
ATOM 887 N N . ASN A 1 109 ? 19.594 19.812 18.281 1 98.5 109 ASN A N 1
ATOM 888 C CA . ASN A 1 109 ? 20.453 18.797 17.688 1 98.5 109 ASN A CA 1
ATOM 889 C C . ASN A 1 109 ? 20.688 17.625 18.641 1 98.5 109 ASN A C 1
ATOM 891 O O . ASN A 1 109 ? 21.188 17.797 19.75 1 98.5 109 ASN A O 1
ATOM 895 N N . TYR A 1 110 ? 20.281 16.438 18.234 1 98.56 110 TYR A N 1
ATOM 896 C CA . TYR A 1 110 ? 20.312 15.258 19.078 1 98.56 110 TYR A CA 1
ATOM 897 C C . TYR A 1 110 ? 21.375 14.273 18.594 1 98.56 110 TYR A C 1
ATOM 899 O O . TYR A 1 110 ? 21.281 13.75 17.484 1 98.56 110 TYR A O 1
ATOM 907 N N . LYS A 1 111 ? 22.344 14.047 19.406 1 98 111 LYS A N 1
ATOM 908 C CA . LYS A 1 111 ? 23.391 13.07 19.125 1 98 111 LYS A CA 1
ATOM 909 C C . LYS A 1 111 ? 23.188 11.789 19.922 1 98 111 LYS A C 1
ATOM 911 O O . LYS A 1 111 ? 23.578 11.695 21.094 1 98 111 LYS A O 1
ATOM 916 N N . GLN A 1 112 ? 22.641 10.766 19.281 1 97.06 112 GLN A N 1
ATOM 917 C CA . GLN A 1 112 ? 22.203 9.57 20 1 97.06 112 GLN A CA 1
ATOM 918 C C . GLN A 1 112 ? 23.234 8.453 19.875 1 97.06 112 GLN A C 1
ATOM 920 O O . GLN A 1 112 ? 23.172 7.465 20.609 1 97.06 112 GLN A O 1
ATOM 925 N N . ARG A 1 113 ? 24.219 8.633 18.938 1 96.19 113 ARG A N 1
ATOM 926 C CA . ARG A 1 113 ? 25.188 7.559 18.75 1 96.19 113 ARG A CA 1
ATOM 927 C C . ARG A 1 113 ? 26.469 8.086 18.109 1 96.19 113 ARG A C 1
ATOM 929 O O . ARG A 1 113 ? 26.453 9.109 17.422 1 96.19 113 ARG A O 1
ATOM 936 N N . ALA A 1 114 ? 27.5 7.309 18.422 1 95.56 114 ALA A N 1
ATOM 937 C CA . ALA A 1 114 ? 28.75 7.539 17.703 1 95.56 114 ALA A CA 1
ATOM 938 C C . ALA A 1 114 ? 28.672 6.992 16.281 1 95.56 114 ALA A C 1
ATOM 940 O O . ALA A 1 114 ? 28.125 5.914 16.062 1 95.56 114 ALA A O 1
ATOM 941 N N . LEU A 1 115 ? 29.172 7.75 15.344 1 95.81 115 LEU A N 1
ATOM 942 C CA . LEU A 1 115 ? 29.125 7.363 13.938 1 95.81 115 LEU A CA 1
ATOM 943 C C . LEU A 1 115 ? 30.5 6.918 13.453 1 95.81 115 LEU A C 1
ATOM 945 O O . LEU A 1 115 ? 31.516 7.277 14.047 1 95.81 115 LEU A O 1
ATOM 949 N N . PRO A 1 116 ? 30.469 6.164 12.406 1 92.25 116 PRO A N 1
ATOM 950 C CA . PRO A 1 116 ? 31.781 5.844 11.82 1 92.25 116 PRO A CA 1
ATOM 951 C C . PRO A 1 116 ? 32.5 7.078 11.273 1 92.25 116 PRO A C 1
ATOM 953 O O . PRO A 1 116 ? 31.859 8.102 11 1 92.25 116 PRO A O 1
ATOM 956 N N . ALA A 1 117 ? 33.812 6.828 11.125 1 92.19 117 ALA A N 1
ATOM 957 C CA . ALA A 1 117 ? 34.562 7.898 10.492 1 92.19 117 ALA A CA 1
ATOM 958 C C . ALA A 1 117 ? 34.062 8.172 9.078 1 92.19 117 ALA A C 1
ATOM 960 O O . ALA A 1 117 ? 33.688 7.242 8.359 1 92.19 117 ALA A O 1
ATOM 961 N N . PRO A 1 118 ? 34.031 9.367 8.711 1 91.94 118 PRO A N 1
ATOM 962 C CA . PRO A 1 118 ? 33.5 9.734 7.41 1 91.94 118 PRO A CA 1
ATOM 963 C C . PRO A 1 118 ? 34.094 8.93 6.262 1 91.94 118 PRO A C 1
ATOM 965 O O . PRO A 1 118 ? 33.375 8.547 5.328 1 91.94 118 PRO A O 1
ATOM 968 N N . GLU A 1 119 ? 35.344 8.664 6.352 1 91.25 119 GLU A N 1
ATOM 969 C CA . GLU A 1 119 ? 36.031 7.957 5.273 1 91.25 119 GLU A CA 1
ATOM 970 C C . GLU A 1 119 ? 35.656 6.484 5.242 1 91.25 119 GLU A C 1
ATOM 972 O O . GLU A 1 119 ? 35.75 5.832 4.199 1 91.25 119 GLU A O 1
ATOM 977 N N . ALA A 1 120 ? 35.156 6.066 6.34 1 91.5 120 ALA A N 1
ATOM 978 C CA . ALA A 1 120 ? 34.844 4.648 6.457 1 91.5 120 ALA A CA 1
ATOM 979 C C . ALA A 1 120 ? 33.344 4.402 6.273 1 91.5 120 ALA A C 1
ATOM 981 O O . ALA A 1 120 ? 32.938 3.264 6.059 1 91.5 120 ALA A O 1
ATOM 982 N N . ALA A 1 121 ? 32.625 5.434 6.344 1 94.5 121 ALA A N 1
ATOM 983 C CA . ALA A 1 121 ? 31.172 5.289 6.281 1 94.5 121 ALA A CA 1
ATOM 984 C C . ALA A 1 121 ? 30.719 4.996 4.855 1 94.5 121 ALA A C 1
ATOM 986 O O . ALA A 1 121 ? 31 5.77 3.936 1 94.5 121 ALA A O 1
ATOM 987 N N . LYS A 1 122 ? 30.062 3.895 4.676 1 94.25 122 LYS A N 1
ATOM 988 C CA . LYS A 1 122 ? 29.547 3.498 3.367 1 94.25 122 LYS A CA 1
ATOM 989 C C . LYS A 1 122 ? 28.109 3.963 3.178 1 94.25 122 LYS A C 1
ATOM 991 O O . LYS A 1 122 ? 27.344 4.062 4.145 1 94.25 122 LYS A O 1
ATOM 996 N N . GLU A 1 123 ? 27.766 4.219 1.935 1 94.06 123 GLU A N 1
ATOM 997 C CA . GLU A 1 123 ? 26.406 4.617 1.593 1 94.06 123 GLU A CA 1
ATOM 998 C C . GLU A 1 123 ? 25.453 3.422 1.63 1 94.06 123 GLU A C 1
ATOM 1000 O O . GLU A 1 123 ? 25.875 2.275 1.478 1 94.06 123 GLU A O 1
ATOM 1005 N N . PHE A 1 124 ? 24.203 3.684 1.777 1 93.19 124 PHE A N 1
ATOM 1006 C CA . PHE A 1 124 ? 23.156 2.674 1.826 1 93.19 124 PHE A CA 1
ATOM 1007 C C . PHE A 1 124 ? 23.266 1.721 0.642 1 93.19 124 PHE A C 1
ATOM 1009 O O . PHE A 1 124 ? 23.203 0.501 0.812 1 93.19 124 PHE A O 1
ATOM 1016 N N . SER A 1 125 ? 23.406 2.305 -0.58 1 88.19 125 SER A N 1
ATOM 1017 C CA . SER A 1 125 ? 23.422 1.5 -1.797 1 88.19 125 SER A CA 1
ATOM 1018 C C . SER A 1 125 ? 24.578 0.511 -1.784 1 88.19 125 SER A C 1
ATOM 1020 O O . SER A 1 125 ? 24.438 -0.628 -2.232 1 88.19 125 SER A O 1
ATOM 1022 N N . GLU A 1 126 ? 25.672 0.938 -1.259 1 88.94 126 GLU A N 1
ATOM 1023 C CA . GLU A 1 126 ? 26.859 0.077 -1.156 1 88.94 126 GLU A CA 1
ATOM 1024 C C . GLU A 1 126 ? 26.625 -1.059 -0.164 1 88.94 126 GLU A C 1
ATOM 1026 O O . GLU A 1 126 ? 26.938 -2.215 -0.45 1 88.94 126 GLU A O 1
ATOM 1031 N N . LEU A 1 127 ? 26.078 -0.675 0.933 1 90.62 127 LEU A N 1
ATOM 1032 C CA . LEU A 1 127 ? 25.828 -1.661 1.976 1 90.62 127 LEU A CA 1
ATOM 1033 C C . LEU A 1 127 ? 24.75 -2.654 1.53 1 90.62 127 LEU A C 1
ATOM 1035 O O . LEU A 1 127 ? 24.906 -3.863 1.731 1 90.62 127 LEU A O 1
ATOM 1039 N N . ALA A 1 128 ? 23.703 -2.117 0.928 1 86.81 128 ALA A N 1
ATOM 1040 C CA . ALA A 1 128 ? 22.609 -2.963 0.474 1 86.81 128 ALA A CA 1
ATOM 1041 C C . ALA A 1 128 ? 23.062 -3.941 -0.599 1 86.81 128 ALA A C 1
ATOM 1043 O O . ALA A 1 128 ? 22.609 -5.086 -0.644 1 86.81 128 ALA A O 1
ATOM 1044 N N . ARG A 1 129 ? 23.922 -3.521 -1.451 1 83.12 129 ARG A N 1
ATOM 1045 C CA . ARG A 1 129 ? 24.484 -4.391 -2.477 1 83.12 129 ARG A CA 1
ATOM 1046 C C . ARG A 1 129 ? 25.375 -5.461 -1.856 1 83.12 129 ARG A C 1
ATOM 1048 O O . ARG A 1 129 ? 25.297 -6.633 -2.227 1 83.12 129 ARG A O 1
ATOM 1055 N N . ALA A 1 130 ? 26.172 -5.004 -0.946 1 82.5 130 ALA A N 1
ATOM 1056 C CA . ALA A 1 130 ? 27.109 -5.914 -0.304 1 82.5 130 ALA A CA 1
ATOM 1057 C C . ALA A 1 130 ? 26.375 -7.035 0.431 1 82.5 130 ALA A C 1
ATOM 1059 O O . ALA A 1 130 ? 26.859 -8.172 0.482 1 82.5 130 ALA A O 1
ATOM 1060 N N . PHE A 1 131 ? 25.219 -6.754 0.917 1 82.19 131 PHE A N 1
ATOM 1061 C CA . PHE A 1 131 ? 24.484 -7.723 1.721 1 82.19 131 PHE A CA 1
ATOM 1062 C C . PHE A 1 131 ? 23.344 -8.352 0.914 1 82.19 131 PHE A C 1
ATOM 1064 O O . PHE A 1 131 ? 22.547 -9.117 1.449 1 82.19 131 PHE A O 1
ATOM 1071 N N . ASN A 1 132 ? 23.203 -8.023 -0.404 1 77.31 132 ASN A N 1
ATOM 1072 C CA . ASN A 1 132 ? 22.156 -8.539 -1.284 1 77.31 132 ASN A CA 1
ATOM 1073 C C . ASN A 1 132 ? 20.766 -8.289 -0.713 1 77.31 132 ASN A C 1
ATOM 1075 O O . ASN A 1 132 ? 19.938 -9.203 -0.63 1 77.31 132 ASN A O 1
ATOM 1079 N N . LEU A 1 133 ? 20.609 -7.055 -0.375 1 76.38 133 LEU A N 1
ATOM 1080 C CA . LEU A 1 133 ? 19.406 -6.703 0.377 1 76.38 133 LEU A CA 1
ATOM 1081 C C . LEU A 1 133 ? 18.469 -5.836 -0.463 1 76.38 133 LEU A C 1
ATOM 1083 O O . LEU A 1 133 ? 17.359 -5.508 -0.031 1 76.38 133 LEU A O 1
ATOM 1087 N N . PHE A 1 134 ? 18.938 -5.492 -1.64 1 73.44 134 PHE A N 1
ATOM 1088 C CA . PHE A 1 134 ? 18.234 -4.406 -2.312 1 73.44 134 PHE A CA 1
ATOM 1089 C C . PHE A 1 134 ? 18.438 -4.488 -3.822 1 73.44 134 PHE A C 1
ATOM 1091 O O . PHE A 1 134 ? 19.469 -4.965 -4.293 1 73.44 134 PHE A O 1
ATOM 1098 N N . ARG A 1 135 ? 17.391 -4.316 -4.504 1 69 135 ARG A N 1
ATOM 1099 C CA . ARG A 1 135 ? 17.516 -4.176 -5.949 1 69 135 ARG A CA 1
ATOM 1100 C C . ARG A 1 135 ? 16.766 -2.943 -6.449 1 69 135 ARG A C 1
ATOM 1102 O O . ARG A 1 135 ? 15.625 -2.703 -6.059 1 69 135 ARG A O 1
ATOM 1109 N N . MET A 1 136 ? 17.609 -2.121 -7.078 1 60.97 136 MET A N 1
ATOM 1110 C CA . MET A 1 136 ? 16.969 -1.019 -7.777 1 60.97 136 MET A CA 1
ATOM 1111 C C . MET A 1 136 ? 16.594 -1.422 -9.203 1 60.97 136 MET A C 1
ATOM 1113 O O . MET A 1 136 ? 17.328 -2.178 -9.844 1 60.97 136 MET A O 1
ATOM 1117 N N . ASP A 1 137 ? 15.344 -1.513 -9.461 1 55.62 137 ASP A N 1
ATOM 1118 C CA . ASP A 1 137 ? 14.938 -1.87 -10.82 1 55.62 137 ASP A CA 1
ATOM 1119 C C . ASP A 1 137 ? 14.547 -0.63 -11.617 1 55.62 137 ASP A C 1
ATOM 1121 O O . ASP A 1 137 ? 14.195 0.402 -11.039 1 55.62 137 ASP A O 1
ATOM 1125 N N . HIS A 1 138 ? 14.914 -0.611 -12.898 1 48.03 138 HIS A N 1
ATOM 1126 C CA . HIS A 1 138 ? 14.367 0.337 -13.859 1 48.03 138 HIS A CA 1
ATOM 1127 C C . HIS A 1 138 ? 12.898 0.038 -14.148 1 48.03 138 HIS A C 1
ATOM 1129 O O . HIS A 1 138 ? 12.547 -1.102 -14.461 1 48.03 138 HIS A O 1
ATOM 1135 N N . LEU A 1 139 ? 11.875 0.562 -13.367 1 42.22 139 LEU A N 1
ATOM 1136 C CA . LEU A 1 139 ? 10.453 0.344 -13.609 1 42.22 139 LEU A CA 1
ATOM 1137 C C . LEU A 1 139 ? 10.109 0.594 -15.07 1 42.22 139 LEU A C 1
ATOM 1139 O O . LEU A 1 139 ? 8.938 0.594 -15.445 1 42.22 139 LEU A O 1
ATOM 1143 N N . GLY A 1 140 ? 11.047 0.576 -15.93 1 43.75 140 GLY A N 1
ATOM 1144 C CA . GLY A 1 140 ? 10.703 0.772 -17.328 1 43.75 140 GLY A CA 1
ATOM 1145 C C . GLY A 1 140 ? 11.391 1.973 -17.953 1 43.75 140 GLY A C 1
ATOM 1146 O O . GLY A 1 140 ? 12.141 2.684 -17.281 1 43.75 140 GLY A O 1
ATOM 1147 N N . ASN A 1 141 ? 11.133 2.104 -19.156 1 40.5 141 ASN A N 1
ATOM 1148 C CA . ASN A 1 141 ? 11.688 3.182 -19.969 1 40.5 141 ASN A CA 1
ATOM 1149 C C . ASN A 1 141 ? 11.25 4.551 -19.453 1 40.5 141 ASN A C 1
ATOM 1151 O O . ASN A 1 141 ? 11.961 5.539 -19.625 1 40.5 141 ASN A O 1
ATOM 1155 N N . PHE A 1 142 ? 9.977 4.484 -18.922 1 38.53 142 PHE A N 1
ATOM 1156 C CA . PHE A 1 142 ? 9.453 5.824 -18.672 1 38.53 142 PHE A CA 1
ATOM 1157 C C . PHE A 1 142 ? 9.453 6.125 -17.172 1 38.53 142 PHE A C 1
ATOM 1159 O O . PHE A 1 142 ? 9.414 7.289 -16.766 1 38.53 142 PHE A O 1
ATOM 1166 N N . THR A 1 143 ? 9.109 5.293 -16.359 1 47.34 143 THR A N 1
ATOM 1167 C CA . THR A 1 143 ? 9.07 5.699 -14.961 1 47.34 143 THR A CA 1
ATOM 1168 C C . THR A 1 143 ? 10.453 5.602 -14.336 1 47.34 143 THR A C 1
ATOM 1170 O O . THR A 1 143 ? 10.656 6 -13.188 1 47.34 143 THR A O 1
ATOM 1173 N N . GLY A 1 144 ? 11.43 5.582 -15.141 1 52.97 144 GLY A N 1
ATOM 1174 C CA . GLY A 1 144 ? 12.828 5.633 -14.734 1 52.97 144 GLY A CA 1
ATOM 1175 C C . GLY A 1 144 ? 13.141 4.723 -13.562 1 52.97 144 GLY A C 1
ATOM 1176 O O . GLY A 1 144 ? 12.375 3.803 -13.266 1 52.97 144 GLY A O 1
ATOM 1177 N N . HIS A 1 145 ? 14.18 4.934 -12.977 1 57.66 145 HIS A N 1
ATOM 1178 C CA . HIS A 1 145 ? 14.93 4.121 -12.023 1 57.66 145 HIS A CA 1
ATOM 1179 C C . HIS A 1 145 ? 14.469 4.395 -10.594 1 57.66 145 HIS A C 1
ATOM 1181 O O . HIS A 1 145 ? 15.219 4.145 -9.641 1 57.66 145 HIS A O 1
ATOM 1187 N N . LYS A 1 146 ? 13.156 4.672 -10.43 1 68.81 146 LYS A N 1
ATOM 1188 C CA . LYS A 1 146 ? 12.883 5.09 -9.055 1 68.81 146 LYS A CA 1
ATOM 1189 C C . LYS A 1 146 ? 11.898 4.145 -8.375 1 68.81 146 LYS A C 1
ATOM 1191 O O . LYS A 1 146 ? 11.211 4.531 -7.426 1 68.81 146 LYS A O 1
ATOM 1196 N N . SER A 1 147 ? 11.891 2.98 -8.93 1 81.25 147 SER A N 1
ATOM 1197 C CA . SER A 1 147 ? 11.211 1.886 -8.25 1 81.25 147 SER A CA 1
ATOM 1198 C C . SER A 1 147 ? 12.203 0.93 -7.598 1 81.25 147 SER A C 1
ATOM 1200 O O . SER A 1 147 ? 13.305 0.722 -8.117 1 81.25 147 SER A O 1
ATOM 1202 N N . TYR A 1 148 ? 11.812 0.424 -6.449 1 83.5 148 TYR A N 1
ATOM 1203 C CA . TYR A 1 148 ? 12.789 -0.392 -5.734 1 83.5 148 TYR A CA 1
ATOM 1204 C C . TYR A 1 148 ? 12.125 -1.594 -5.078 1 83.5 148 TYR A C 1
ATOM 1206 O O . TYR A 1 148 ? 10.906 -1.61 -4.895 1 83.5 148 TYR A O 1
ATOM 1214 N N . TYR A 1 149 ? 12.984 -2.613 -4.898 1 88.94 149 TYR A N 1
ATOM 1215 C CA . TYR A 1 149 ? 12.648 -3.787 -4.102 1 88.94 149 TYR A CA 1
ATOM 1216 C C . TYR A 1 149 ? 13.523 -3.869 -2.855 1 88.94 149 TYR A C 1
ATOM 1218 O O . TYR A 1 149 ? 14.727 -3.586 -2.914 1 88.94 149 TYR A O 1
ATOM 1226 N N . LEU A 1 150 ? 12.914 -4.141 -1.769 1 91.56 150 LEU A N 1
ATOM 1227 C CA . LEU A 1 150 ? 13.672 -4.574 -0.602 1 91.56 150 LEU A CA 1
ATOM 1228 C C . LEU A 1 150 ? 13.57 -6.086 -0.415 1 91.56 150 LEU A C 1
ATOM 1230 O O . LEU A 1 150 ? 12.5 -6.668 -0.603 1 91.56 150 LEU A O 1
ATOM 1234 N N . THR A 1 151 ? 14.695 -6.711 -0.006 1 91.31 151 THR A N 1
ATOM 1235 C CA . THR A 1 151 ? 14.664 -8.164 0.086 1 91.31 151 THR A CA 1
ATOM 1236 C C . THR A 1 151 ? 15.156 -8.633 1.454 1 91.31 151 THR A C 1
ATOM 1238 O O . THR A 1 151 ? 16 -7.984 2.066 1 91.31 151 THR A O 1
ATOM 1241 N N . GLY A 1 152 ? 14.539 -9.719 1.881 1 90.69 152 GLY A N 1
ATOM 1242 C CA . GLY A 1 152 ? 15.031 -10.391 3.07 1 90.69 152 GLY A CA 1
ATOM 1243 C C . GLY A 1 152 ? 15 -9.523 4.312 1 90.69 152 GLY A C 1
ATOM 1244 O O . GLY A 1 152 ? 13.953 -8.977 4.668 1 90.69 152 GLY A O 1
ATOM 1245 N N . GLN A 1 153 ? 16.172 -9.305 4.793 1 91.06 153 GLN A N 1
ATOM 1246 C CA . GLN A 1 153 ? 16.312 -8.656 6.09 1 91.06 153 GLN A CA 1
ATOM 1247 C C . GLN A 1 153 ? 15.891 -7.191 6.02 1 91.06 153 GLN A C 1
ATOM 1249 O O . GLN A 1 153 ? 15.359 -6.645 6.984 1 91.06 153 GLN A O 1
ATOM 1254 N N . LEU A 1 154 ? 16.078 -6.586 4.879 1 93.19 154 LEU A N 1
ATOM 1255 C CA . LEU A 1 154 ? 15.672 -5.191 4.75 1 93.19 154 LEU A CA 1
ATOM 1256 C C . LEU A 1 154 ? 14.156 -5.074 4.648 1 93.19 154 LEU A C 1
ATOM 1258 O O . LEU A 1 154 ? 13.562 -4.109 5.141 1 93.19 154 LEU A O 1
ATOM 1262 N N . ALA A 1 155 ? 13.57 -6.027 3.904 1 94.06 155 ALA A N 1
ATOM 1263 C CA . ALA A 1 155 ? 12.109 -6.059 3.865 1 94.06 155 ALA A CA 1
ATOM 1264 C C . ALA A 1 155 ? 11.531 -6.289 5.258 1 94.06 155 ALA A C 1
ATOM 1266 O O . ALA A 1 155 ? 10.523 -5.68 5.625 1 94.06 155 ALA A O 1
ATOM 1267 N N . MET A 1 156 ? 12.156 -7.117 6.016 1 94.44 156 MET A N 1
ATOM 1268 C CA . MET A 1 156 ? 11.742 -7.363 7.391 1 94.44 156 MET A CA 1
ATOM 1269 C C . MET A 1 156 ? 11.914 -6.109 8.242 1 94.44 156 MET A C 1
ATOM 1271 O O . MET A 1 156 ? 11.07 -5.805 9.094 1 94.44 156 MET A O 1
ATOM 1275 N N . LEU A 1 157 ? 12.992 -5.422 8.008 1 96.44 157 LEU A N 1
ATOM 1276 C CA . LEU A 1 157 ? 13.258 -4.191 8.75 1 96.44 157 LEU A CA 1
ATOM 1277 C C . LEU A 1 157 ? 12.188 -3.145 8.461 1 96.44 157 LEU A C 1
ATOM 1279 O O . LEU A 1 157 ? 11.758 -2.42 9.367 1 96.44 157 LEU A O 1
ATOM 1283 N N . GLU A 1 158 ? 11.766 -3.057 7.219 1 96.38 158 GLU A N 1
ATOM 1284 C CA . GLU A 1 158 ? 10.664 -2.166 6.875 1 96.38 158 GLU A CA 1
ATOM 1285 C C . GLU A 1 158 ? 9.43 -2.467 7.719 1 96.38 158 GLU A C 1
ATOM 1287 O O . GLU A 1 158 ? 8.828 -1.56 8.297 1 96.38 158 GLU A O 1
ATOM 1292 N N . GLN A 1 159 ? 9.062 -3.719 7.812 1 96.44 159 GLN A N 1
ATOM 1293 C CA . GLN A 1 159 ? 7.906 -4.125 8.602 1 96.44 159 GLN A CA 1
ATOM 1294 C C . GLN A 1 159 ? 8.102 -3.801 10.078 1 96.44 159 GLN A C 1
ATOM 1296 O O . GLN A 1 159 ? 7.168 -3.373 10.758 1 96.44 159 GLN A O 1
ATOM 1301 N N . ALA A 1 160 ? 9.297 -4 10.523 1 97.25 160 ALA A N 1
ATOM 1302 C CA . ALA A 1 160 ? 9.602 -3.74 11.922 1 97.25 160 ALA A CA 1
ATOM 1303 C C . ALA A 1 160 ? 9.414 -2.264 12.258 1 97.25 160 ALA A C 1
ATOM 1305 O O . ALA A 1 160 ? 8.836 -1.924 13.297 1 97.25 160 ALA A O 1
ATOM 1306 N N . ILE A 1 161 ? 9.906 -1.424 11.391 1 98.19 161 ILE A N 1
ATOM 1307 C CA . ILE A 1 161 ? 9.805 0.017 11.602 1 98.19 161 ILE A CA 1
ATOM 1308 C C . ILE A 1 161 ? 8.336 0.429 11.633 1 98.19 161 ILE A C 1
ATOM 1310 O O . ILE A 1 161 ? 7.922 1.216 12.484 1 98.19 161 ILE A O 1
ATOM 1314 N N . ILE A 1 162 ? 7.551 -0.093 10.727 1 97.5 162 ILE A N 1
ATOM 1315 C CA . ILE A 1 162 ? 6.125 0.216 10.656 1 97.5 162 ILE A CA 1
ATOM 1316 C C . ILE A 1 162 ? 5.445 -0.185 11.961 1 97.5 162 ILE A C 1
ATOM 1318 O O . ILE A 1 162 ? 4.715 0.612 12.562 1 97.5 162 ILE A O 1
ATOM 1322 N N . GLN A 1 163 ? 5.707 -1.356 12.445 1 95.88 163 GLN A N 1
ATOM 1323 C CA . GLN A 1 163 ? 5.062 -1.867 13.648 1 95.88 163 GLN A CA 1
ATOM 1324 C C . GLN A 1 163 ? 5.488 -1.071 14.875 1 95.88 163 GLN A C 1
ATOM 1326 O O . GLN A 1 163 ? 4.668 -0.784 15.75 1 95.88 163 GLN A O 1
ATOM 1331 N N . TYR A 1 164 ? 6.734 -0.775 14.898 1 97.38 164 TYR A N 1
ATOM 1332 C CA . TYR A 1 164 ? 7.238 0.035 16 1 97.38 164 TYR A CA 1
ATOM 1333 C C . TYR A 1 164 ? 6.527 1.383 16.062 1 97.38 164 TYR A C 1
ATOM 1335 O O . TYR A 1 164 ? 6.105 1.826 17.125 1 97.38 164 TYR A O 1
ATOM 1343 N N . ALA A 1 165 ? 6.422 2.033 14.93 1 98.25 165 ALA A N 1
ATOM 1344 C CA . ALA A 1 165 ? 5.746 3.324 14.852 1 98.25 165 ALA A CA 1
ATOM 1345 C C . ALA A 1 165 ? 4.289 3.205 15.289 1 98.25 165 ALA A C 1
ATOM 1347 O O . ALA A 1 165 ? 3.799 4.023 16.062 1 98.25 165 ALA A O 1
ATOM 1348 N N . LEU A 1 166 ? 3.613 2.197 14.797 1 96.88 166 LEU A N 1
ATOM 1349 C CA . LEU A 1 166 ? 2.199 2.014 15.109 1 96.88 166 LEU A CA 1
ATOM 1350 C C . LEU A 1 166 ? 2 1.769 16.609 1 96.88 166 LEU A C 1
ATOM 1352 O O . LEU A 1 166 ? 1.059 2.293 17.203 1 96.88 166 LEU A O 1
ATOM 1356 N N . GLN A 1 167 ? 2.836 0.964 17.125 1 94.88 167 GLN A N 1
ATOM 1357 C CA . GLN A 1 167 ? 2.744 0.705 18.562 1 94.88 167 GLN A CA 1
ATOM 1358 C C . GLN A 1 167 ? 2.951 1.984 19.375 1 94.88 167 GLN A C 1
ATOM 1360 O O . GLN A 1 167 ? 2.229 2.24 20.344 1 94.88 167 GLN A O 1
ATOM 1365 N N . THR A 1 168 ? 3.938 2.756 18.984 1 97.12 168 THR A N 1
ATOM 1366 C CA . THR A 1 168 ? 4.219 4.023 19.656 1 97.12 168 THR A CA 1
ATOM 1367 C C . THR A 1 168 ? 3.021 4.965 19.547 1 97.12 168 THR A C 1
ATOM 1369 O O . THR A 1 168 ? 2.594 5.539 20.547 1 97.12 168 THR A O 1
ATOM 1372 N N . LEU A 1 169 ? 2.461 5.094 18.391 1 97.88 169 LEU A N 1
ATOM 1373 C CA . LEU A 1 169 ? 1.344 6.008 18.172 1 97.88 169 LEU A CA 1
ATOM 1374 C C . LEU A 1 169 ? 0.099 5.531 18.922 1 97.88 169 LEU A C 1
ATOM 1376 O O . LEU A 1 169 ? -0.639 6.34 19.484 1 97.88 169 LEU A O 1
ATOM 1380 N N . SER A 1 170 ? -0.092 4.242 18.891 1 94.5 170 SER A N 1
ATOM 1381 C CA . SER A 1 170 ? -1.233 3.691 19.609 1 94.5 170 SER A CA 1
ATOM 1382 C C . SER A 1 170 ? -1.142 3.996 21.094 1 94.5 170 SER A C 1
ATOM 1384 O O . SER A 1 170 ? -2.146 4.32 21.734 1 94.5 170 SER A O 1
ATOM 1386 N N . SER A 1 171 ? 0.02 3.916 21.656 1 95.31 171 SER A N 1
ATOM 1387 C CA . SER A 1 171 ? 0.227 4.18 23.078 1 95.31 171 SER A CA 1
ATOM 1388 C C . SER A 1 171 ? 0.005 5.652 23.406 1 95.31 171 SER A C 1
ATOM 1390 O O . SER A 1 171 ? -0.206 6.008 24.562 1 95.31 171 SER A O 1
ATOM 1392 N N . GLN A 1 172 ? 0.037 6.488 22.391 1 96.69 172 GLN A N 1
ATOM 1393 C CA . GLN A 1 172 ? -0.139 7.922 22.594 1 96.69 172 GLN A CA 1
ATOM 1394 C C . GLN A 1 172 ? -1.555 8.359 22.219 1 96.69 172 GLN A C 1
ATOM 1396 O O . GLN A 1 172 ? -1.809 9.547 22 1 96.69 172 GLN A O 1
ATOM 1401 N N . GLY A 1 173 ? -2.365 7.383 22 1 94.31 173 GLY A N 1
ATOM 1402 C CA . GLY A 1 173 ? -3.779 7.695 21.875 1 94.31 173 GLY A CA 1
ATOM 1403 C C . GLY A 1 173 ? -4.227 7.84 20.422 1 94.31 173 GLY A C 1
ATOM 1404 O O . GLY A 1 173 ? -5.375 8.195 20.156 1 94.31 173 GLY A O 1
ATOM 1405 N N . PHE A 1 174 ? -3.41 7.586 19.469 1 97 174 PHE A N 1
ATOM 1406 C CA . PHE A 1 174 ? -3.818 7.625 18.062 1 97 174 PHE A CA 1
ATOM 1407 C C . PHE A 1 174 ? -4.703 6.434 17.719 1 97 174 PHE A C 1
ATOM 1409 O O . PHE A 1 174 ? -4.43 5.309 18.156 1 97 174 PHE A O 1
ATOM 1416 N N . LYS A 1 175 ? -5.746 6.688 16.969 1 93.88 175 LYS A N 1
ATOM 1417 C CA . LYS A 1 175 ? -6.566 5.617 16.422 1 93.88 175 LYS A CA 1
ATOM 1418 C C . LYS A 1 175 ? -6.137 5.281 14.992 1 93.88 175 LYS A C 1
ATOM 1420 O O . LYS A 1 175 ? -5.934 6.176 14.172 1 93.88 175 LYS A O 1
ATOM 1425 N N . LEU A 1 176 ? -5.992 4.031 14.766 1 95.12 176 LEU A N 1
ATOM 1426 C CA . LEU A 1 176 ? -5.535 3.596 13.453 1 95.12 176 LEU A CA 1
ATOM 1427 C C . LEU A 1 176 ? -6.684 3.592 12.445 1 95.12 176 LEU A C 1
ATOM 1429 O O . LEU A 1 176 ? -7.797 3.174 12.773 1 95.12 176 LEU A O 1
ATOM 1433 N N . ILE A 1 177 ? -6.453 4.109 11.25 1 94.19 177 ILE A N 1
ATOM 1434 C CA . ILE A 1 177 ? -7.395 4.062 10.141 1 94.19 177 ILE A CA 1
ATOM 1435 C C . ILE A 1 177 ? -6.699 3.502 8.898 1 94.19 177 ILE A C 1
ATOM 1437 O O . ILE A 1 177 ? -5.602 3.939 8.547 1 94.19 177 ILE A O 1
ATOM 1441 N N . SER A 1 178 ? -7.262 2.428 8.312 1 93.62 178 SER A N 1
ATOM 1442 C CA . SER A 1 178 ? -6.836 2.01 6.977 1 93.62 178 SER A CA 1
ATOM 1443 C C . SER A 1 178 ? -7.457 2.887 5.898 1 93.62 178 SER A C 1
ATOM 1445 O O . SER A 1 178 ? -8.672 3.125 5.906 1 93.62 178 SER A O 1
ATOM 1447 N N . VAL A 1 179 ? -6.621 3.35 4.965 1 93.56 179 VAL A N 1
ATOM 1448 C CA . VAL A 1 179 ? -7.102 4.379 4.051 1 93.56 179 VAL A CA 1
ATOM 1449 C C . VAL A 1 179 ? -6.926 3.916 2.607 1 93.56 179 VAL A C 1
ATOM 1451 O O . VAL A 1 179 ? -6.059 3.088 2.316 1 93.56 179 VAL A O 1
ATOM 1454 N N . PRO A 1 180 ? -7.73 4.438 1.738 1 92.19 180 PRO A N 1
ATOM 1455 C CA . PRO A 1 180 ? -7.496 4.203 0.312 1 92.19 180 PRO A CA 1
ATOM 1456 C C . PRO A 1 180 ? -6.324 5.02 -0.232 1 92.19 180 PRO A C 1
ATOM 1458 O O . PRO A 1 180 ? -5.984 6.066 0.326 1 92.19 180 PRO A O 1
ATOM 1461 N N . ASP A 1 181 ? -5.777 4.5 -1.337 1 93.25 181 ASP A N 1
ATOM 1462 C CA . ASP A 1 181 ? -4.684 5.191 -2.012 1 93.25 181 ASP A CA 1
ATOM 1463 C C . ASP A 1 181 ? -5.191 5.973 -3.221 1 93.25 181 ASP A C 1
ATOM 1465 O O . ASP A 1 181 ? -4.531 6.902 -3.691 1 93.25 181 ASP A O 1
ATOM 1469 N N . ILE A 1 182 ? -6.242 5.508 -3.816 1 92.25 182 ILE A N 1
ATOM 1470 C CA . ILE A 1 182 ? -6.875 6.195 -4.938 1 92.25 182 ILE A CA 1
ATOM 1471 C C . ILE A 1 182 ? -7.914 7.188 -4.414 1 92.25 182 ILE A C 1
ATOM 1473 O O . ILE A 1 182 ? -8.867 6.801 -3.738 1 92.25 182 ILE A O 1
ATOM 1477 N N . LEU A 1 183 ? -7.727 8.461 -4.746 1 92.62 183 LEU A N 1
ATOM 1478 C CA . LEU A 1 183 ? -8.578 9.516 -4.207 1 92.62 183 LEU A CA 1
ATOM 1479 C C . LEU A 1 183 ? -9.109 10.414 -5.324 1 92.62 183 LEU A C 1
ATOM 1481 O O . LEU A 1 183 ? -8.461 10.57 -6.355 1 92.62 183 LEU A O 1
ATOM 1485 N N . PRO A 1 184 ? -10.258 10.969 -5.008 1 91.19 184 PRO A N 1
ATOM 1486 C CA . PRO A 1 184 ? -10.703 12.023 -5.926 1 91.19 184 PRO A CA 1
ATOM 1487 C C . PRO A 1 184 ? -9.742 13.211 -5.973 1 91.19 184 PRO A C 1
ATOM 1489 O O . PRO A 1 184 ? -9.164 13.578 -4.949 1 91.19 184 PRO A O 1
ATOM 1492 N N . ARG A 1 185 ? -9.727 13.812 -7.105 1 91 185 ARG A N 1
ATOM 1493 C CA . ARG A 1 185 ? -8.852 14.961 -7.324 1 91 185 ARG A CA 1
ATOM 1494 C C . ARG A 1 185 ? -9.141 16.078 -6.316 1 91 185 ARG A C 1
ATOM 1496 O O . ARG A 1 185 ? -8.219 16.719 -5.82 1 91 185 ARG A O 1
ATOM 1503 N N . GLU A 1 186 ? -10.375 16.297 -6.008 1 91.5 186 GLU A N 1
ATOM 1504 C CA . GLU A 1 186 ? -10.812 17.375 -5.137 1 91.5 186 GLU A CA 1
ATOM 1505 C C . GLU A 1 186 ? -10.211 17.234 -3.738 1 91.5 186 GLU A C 1
ATOM 1507 O O . GLU A 1 186 ? -9.875 18.234 -3.098 1 91.5 186 GLU A O 1
ATOM 1512 N N . VAL A 1 187 ? -10.055 16 -3.291 1 93.5 187 VAL A N 1
ATOM 1513 C CA . VAL A 1 187 ? -9.5 15.758 -1.965 1 93.5 187 VAL A CA 1
ATOM 1514 C C . VAL A 1 187 ? -8.016 16.109 -1.95 1 93.5 187 VAL A C 1
ATOM 1516 O O . VAL A 1 187 ? -7.539 16.75 -1.013 1 93.5 187 VAL A O 1
ATOM 1519 N N . ILE A 1 188 ? -7.355 15.75 -2.955 1 94.38 188 ILE A N 1
ATOM 1520 C CA . ILE A 1 188 ? -5.93 16.031 -3.076 1 94.38 188 ILE A CA 1
ATOM 1521 C C . ILE A 1 188 ? -5.695 17.531 -3.141 1 94.38 188 ILE A C 1
ATOM 1523 O O . ILE A 1 188 ? -4.836 18.062 -2.438 1 94.38 188 ILE A O 1
ATOM 1527 N N . GLU A 1 189 ? -6.5 18.219 -3.865 1 93.31 189 GLU A N 1
ATOM 1528 C CA . GLU A 1 189 ? -6.371 19.672 -4.031 1 93.31 189 GLU A CA 1
ATOM 1529 C C . GLU A 1 189 ? -6.727 20.406 -2.744 1 93.31 189 GLU A C 1
ATOM 1531 O O . GLU A 1 189 ? -6.145 21.453 -2.438 1 93.31 189 GLU A O 1
ATOM 1536 N N . SER A 1 190 ? -7.664 19.844 -2.039 1 95.38 190 SER A N 1
ATOM 1537 C CA . SER A 1 190 ? -8.055 20.453 -0.766 1 95.38 190 SER A CA 1
ATOM 1538 C C . SER A 1 190 ? -6.914 20.391 0.244 1 95.38 190 SER A C 1
ATOM 1540 O O . SER A 1 190 ? -6.906 21.125 1.227 1 95.38 190 SER A O 1
ATOM 1542 N N . CYS A 1 191 ? -6 19.484 -0.03 1 95.56 191 CYS A N 1
ATOM 1543 C CA . CYS A 1 191 ? -4.848 19.359 0.856 1 95.56 191 CYS A CA 1
ATOM 1544 C C . CYS A 1 191 ? -3.643 20.109 0.307 1 95.56 191 CYS A C 1
ATOM 1546 O O . CYS A 1 191 ? -2.523 19.922 0.789 1 95.56 191 CYS A O 1
ATOM 1548 N N . GLY A 1 192 ? -3.848 20.875 -0.696 1 92.5 192 GLY A N 1
ATOM 1549 C CA . GLY A 1 192 ? -2.844 21.828 -1.123 1 92.5 192 GLY A CA 1
ATOM 1550 C C . GLY A 1 192 ? -1.992 21.328 -2.275 1 92.5 192 GLY A C 1
ATOM 1551 O O . GLY A 1 192 ? -1.019 21.984 -2.66 1 92.5 192 GLY A O 1
ATOM 1552 N N . MET A 1 193 ? -2.305 20.156 -2.809 1 90.62 193 MET A N 1
ATOM 1553 C CA . MET A 1 193 ? -1.528 19.656 -3.938 1 90.62 193 MET A CA 1
ATOM 1554 C C . MET A 1 193 ? -2.254 19.906 -5.254 1 90.62 193 MET A C 1
ATOM 1556 O O . MET A 1 193 ? -3.463 19.688 -5.352 1 90.62 193 MET A O 1
ATOM 1560 N N . ARG A 1 194 ? -1.463 20.359 -6.188 1 85.69 194 ARG A N 1
ATOM 1561 C CA . ARG A 1 194 ? -2.027 20.547 -7.52 1 85.69 194 ARG A CA 1
ATOM 1562 C C . ARG A 1 194 ? -2.047 19.25 -8.305 1 85.69 194 ARG A C 1
ATOM 1564 O O . ARG A 1 194 ? -1.066 18.5 -8.305 1 85.69 194 ARG A O 1
ATOM 1571 N N . THR A 1 195 ? -3.156 19 -8.961 1 85.75 195 THR A N 1
ATOM 1572 C CA . THR A 1 195 ? -3.291 17.75 -9.711 1 85.75 195 THR A CA 1
ATOM 1573 C C . THR A 1 195 ? -3.146 18 -11.203 1 85.75 195 THR A C 1
ATOM 1575 O O . THR A 1 195 ? -3.051 17.047 -11.992 1 85.75 195 THR A O 1
ATOM 1578 N N . GLU A 1 196 ? -3.203 19.219 -11.516 1 81.81 196 GLU A N 1
ATOM 1579 C CA . GLU A 1 196 ? -3.086 19.578 -12.922 1 81.81 196 GLU A CA 1
ATOM 1580 C C . GLU A 1 196 ? -1.805 20.359 -13.195 1 81.81 196 GLU A C 1
ATOM 1582 O O . GLU A 1 196 ? -1.23 20.953 -12.273 1 81.81 196 GLU A O 1
ATOM 1587 N N . GLY A 1 197 ? -1.363 20.234 -14.461 1 75.25 197 GLY A N 1
ATOM 1588 C CA . GLY A 1 197 ? -0.185 20.984 -14.875 1 75.25 197 GLY A CA 1
ATOM 1589 C C . GLY A 1 197 ? 1.012 20.094 -15.164 1 75.25 197 GLY A C 1
ATOM 1590 O O . GLY A 1 197 ? 1.018 18.922 -14.797 1 75.25 197 GLY A O 1
ATOM 1591 N N . GLU A 1 198 ? 1.959 20.609 -15.789 1 62.44 198 GLU A N 1
ATOM 1592 C CA . GLU A 1 198 ? 3.115 19.875 -16.297 1 62.44 198 GLU A CA 1
ATOM 1593 C C . GLU A 1 198 ? 4.023 19.422 -15.156 1 62.44 198 GLU A C 1
ATOM 1595 O O . GLU A 1 198 ? 4.723 18.406 -15.281 1 62.44 198 GLU A O 1
ATOM 1600 N N . ARG A 1 199 ? 3.918 20.031 -14.109 1 67.5 199 ARG A N 1
ATOM 1601 C CA . ARG A 1 199 ? 4.898 19.734 -13.07 1 67.5 199 ARG A CA 1
ATOM 1602 C C . ARG A 1 199 ? 4.242 19.047 -11.883 1 67.5 199 ARG A C 1
ATOM 1604 O O . ARG A 1 199 ? 4.797 19.031 -10.781 1 67.5 199 ARG A O 1
ATOM 1611 N N . THR A 1 200 ? 3.219 18.422 -12.203 1 77.31 200 THR A N 1
ATOM 1612 C CA . THR A 1 200 ? 2.529 17.828 -11.062 1 77.31 200 THR A CA 1
ATOM 1613 C C . THR A 1 200 ? 3.242 16.562 -10.594 1 77.31 200 THR A C 1
ATOM 1615 O O . THR A 1 200 ? 3.793 15.82 -11.406 1 77.31 200 THR A O 1
ATOM 1618 N N . GLN A 1 201 ? 3.277 16.406 -9.258 1 83.69 201 GLN A N 1
ATOM 1619 C CA . GLN A 1 201 ? 3.859 15.219 -8.625 1 83.69 201 GLN A CA 1
ATOM 1620 C C . GLN A 1 201 ? 2.783 14.195 -8.281 1 83.69 201 GLN A C 1
ATOM 1622 O O . GLN A 1 201 ? 3.014 13.297 -7.465 1 83.69 201 GLN A O 1
ATOM 1627 N N . VAL A 1 202 ? 1.649 14.469 -8.945 1 90.81 202 VAL A N 1
ATOM 1628 C CA . VAL A 1 202 ? 0.534 13.578 -8.633 1 90.81 202 VAL A CA 1
ATOM 1629 C C . VAL A 1 202 ? 0.299 12.617 -9.797 1 90.81 202 VAL A C 1
ATOM 1631 O O . VAL A 1 202 ? 0.195 13.039 -10.945 1 90.81 202 VAL A O 1
ATOM 1634 N N . TYR A 1 203 ? 0.274 11.32 -9.5 1 91.12 203 TYR A N 1
ATOM 1635 C CA . TYR A 1 203 ? -0.114 10.328 -10.508 1 91.12 203 TYR A CA 1
ATOM 1636 C C . TYR A 1 203 ? -1.62 10.352 -10.742 1 91.12 203 TYR A C 1
ATOM 1638 O O . TYR A 1 203 ? -2.402 10.359 -9.789 1 91.12 203 TYR A O 1
ATOM 1646 N N . LYS A 1 204 ? -1.919 10.375 -11.977 1 91.75 204 LYS A N 1
ATOM 1647 C CA . LYS A 1 204 ? -3.328 10.367 -12.352 1 91.75 204 LYS A CA 1
ATOM 1648 C C . LYS A 1 204 ? -3.697 9.078 -13.086 1 91.75 204 LYS A C 1
ATOM 1650 O O . LYS A 1 204 ? -2.924 8.578 -13.906 1 91.75 204 LYS A O 1
ATOM 1655 N N . LEU A 1 205 ? -4.852 8.562 -12.719 1 90.5 205 LEU A N 1
ATOM 1656 C CA . LEU A 1 205 ? -5.395 7.391 -13.406 1 90.5 205 LEU A CA 1
ATOM 1657 C C . LEU A 1 205 ? -6.215 7.801 -14.617 1 90.5 205 LEU A C 1
ATOM 1659 O O . LEU A 1 205 ? -6.68 8.938 -14.703 1 90.5 205 LEU A O 1
ATOM 1663 N N . ASP A 1 206 ? -6.465 6.855 -15.477 1 86.38 206 ASP A N 1
ATOM 1664 C CA . ASP A 1 206 ? -7.281 7.109 -16.656 1 86.38 206 ASP A CA 1
ATOM 1665 C C . ASP A 1 206 ? -8.727 7.414 -16.281 1 86.38 206 ASP A C 1
ATOM 1667 O O . ASP A 1 206 ? -9.438 8.094 -17.016 1 86.38 206 ASP A O 1
ATOM 1671 N N . THR A 1 207 ? -9.109 6.984 -15.102 1 84 207 THR A N 1
ATOM 1672 C CA . THR A 1 207 ? -10.477 7.18 -14.641 1 84 207 THR A CA 1
ATOM 1673 C C . THR A 1 207 ? -10.656 8.578 -14.055 1 84 207 THR A C 1
ATOM 1675 O O . THR A 1 207 ? -11.773 8.984 -13.734 1 84 207 THR A O 1
ATOM 1678 N N . GLY A 1 208 ? -9.594 9.281 -13.922 1 86.31 208 GLY A N 1
ATOM 1679 C CA . GLY A 1 208 ? -9.672 10.648 -13.43 1 86.31 208 GLY A CA 1
ATOM 1680 C C . GLY A 1 208 ? -9.234 10.789 -11.984 1 86.31 208 GLY A C 1
ATOM 1681 O O . GLY A 1 208 ? -8.828 11.867 -11.555 1 86.31 208 GLY A O 1
ATOM 1682 N N . GLU A 1 209 ? -9.203 9.656 -11.227 1 90.81 209 GLU A N 1
ATOM 1683 C CA . GLU A 1 209 ? -8.75 9.68 -9.836 1 90.81 209 GLU A CA 1
ATOM 1684 C C . GLU A 1 209 ? -7.23 9.766 -9.758 1 90.81 209 GLU A C 1
ATOM 1686 O O . GLU A 1 209 ? -6.543 9.656 -10.773 1 90.81 209 GLU A O 1
ATOM 1691 N N . CYS A 1 210 ? -6.797 10.055 -8.586 1 93.19 210 CYS A N 1
ATOM 1692 C CA . CYS A 1 210 ? -5.367 10.266 -8.391 1 93.19 210 CYS A CA 1
ATOM 1693 C C . CYS A 1 210 ? -4.824 9.336 -7.309 1 93.19 210 CYS A C 1
ATOM 1695 O O . CYS A 1 210 ? -5.578 8.859 -6.453 1 93.19 210 CYS A O 1
ATOM 1697 N N . LEU A 1 211 ? -3.564 9.008 -7.477 1 94.12 211 LEU A N 1
ATOM 1698 C CA . LEU A 1 211 ? -2.877 8.297 -6.402 1 94.12 211 LEU A CA 1
ATOM 1699 C C . LEU A 1 211 ? -2.391 9.266 -5.332 1 94.12 211 LEU A C 1
ATOM 1701 O O . LEU A 1 211 ? -1.858 10.336 -5.652 1 94.12 211 LEU A O 1
ATOM 1705 N N . SER A 1 212 ? -2.596 8.922 -4.117 1 94.56 212 SER A N 1
ATOM 1706 C CA . SER A 1 212 ? -2.287 9.805 -3 1 94.56 212 SER A CA 1
ATOM 1707 C C . SER A 1 212 ? -0.789 9.844 -2.719 1 94.56 212 SER A C 1
ATOM 1709 O O . SER A 1 212 ? -0.13 8.797 -2.711 1 94.56 212 SER A O 1
ATOM 1711 N N . GLY A 1 213 ? -0.28 11.023 -2.43 1 94.94 213 GLY A N 1
ATOM 1712 C CA . GLY A 1 213 ? 1.125 11.172 -2.082 1 94.94 213 GLY A CA 1
ATOM 1713 C C . GLY A 1 213 ? 1.394 11.016 -0.598 1 94.94 213 GLY A C 1
ATOM 1714 O O . GLY A 1 213 ? 2.549 10.992 -0.17 1 94.94 213 GLY A O 1
ATOM 1715 N N . THR A 1 214 ? 0.405 11 0.175 1 95.88 214 THR A N 1
ATOM 1716 C CA . THR A 1 214 ? 0.439 10.812 1.621 1 95.88 214 THR A CA 1
ATOM 1717 C C . THR A 1 214 ? -0.939 10.422 2.146 1 95.88 214 THR A C 1
ATOM 1719 O O . THR A 1 214 ? -1.961 10.82 1.589 1 95.88 214 THR A O 1
ATOM 1722 N N . SER A 1 215 ? -0.946 9.664 3.25 1 96.44 215 SER A N 1
ATOM 1723 C CA . SER A 1 215 ? -2.234 9.297 3.832 1 96.44 215 SER A CA 1
ATOM 1724 C C . SER A 1 215 ? -2.91 10.5 4.48 1 96.44 215 SER A C 1
ATOM 1726 O O . SER A 1 215 ? -4.098 10.453 4.801 1 96.44 215 SER A O 1
ATOM 1728 N N . GLU A 1 216 ? -2.238 11.633 4.648 1 97.62 216 GLU A N 1
ATOM 1729 C CA . GLU A 1 216 ? -2.854 12.883 5.082 1 97.62 216 GLU A CA 1
ATOM 1730 C C . GLU A 1 216 ? -4.094 13.203 4.25 1 97.62 216 GLU A C 1
ATOM 1732 O O . GLU A 1 216 ? -5.129 13.594 4.797 1 97.62 216 GLU A O 1
ATOM 1737 N N . MET A 1 217 ? -3.979 13.039 3.01 1 96.19 217 MET A N 1
ATOM 1738 C CA . MET A 1 217 ? -5.051 13.398 2.088 1 96.19 217 MET A CA 1
ATOM 1739 C C . MET A 1 217 ? -6.277 12.516 2.303 1 96.19 217 MET A C 1
ATOM 1741 O O . MET A 1 217 ? -7.398 13.016 2.406 1 96.19 217 MET A O 1
ATOM 1745 N N . ALA A 1 218 ? -5.996 11.211 2.395 1 94.69 218 ALA A N 1
ATOM 1746 C CA . ALA A 1 218 ? -7.098 10.289 2.627 1 94.69 218 ALA A CA 1
ATOM 1747 C C . ALA A 1 218 ? -7.73 10.516 3.998 1 94.69 218 ALA A C 1
ATOM 1749 O O . ALA A 1 218 ? -8.953 10.445 4.145 1 94.69 218 ALA A O 1
ATOM 1750 N N . LEU A 1 219 ? -6.93 10.773 4.988 1 96.06 219 LEU A N 1
ATOM 1751 C CA . LEU A 1 219 ? -7.434 11.023 6.336 1 96.06 219 LEU A CA 1
ATOM 1752 C C . LEU A 1 219 ? -8.25 12.312 6.383 1 96.06 219 LEU A C 1
ATOM 1754 O O . LEU A 1 219 ? -9.305 12.359 7.012 1 96.06 219 LEU A O 1
ATOM 1758 N N . ALA A 1 220 ? -7.734 13.367 5.742 1 96.56 220 ALA A N 1
ATOM 1759 C CA . ALA A 1 220 ? -8.516 14.594 5.641 1 96.56 220 ALA A CA 1
ATOM 1760 C C . ALA A 1 220 ? -9.852 14.344 4.953 1 96.56 220 ALA A C 1
ATOM 1762 O O . ALA A 1 220 ? -10.891 14.805 5.418 1 96.56 220 ALA A O 1
ATOM 1763 N N . GLY A 1 221 ? -9.82 13.594 3.881 1 93.44 221 GLY A N 1
ATOM 1764 C CA . GLY A 1 221 ? -11.031 13.234 3.156 1 93.44 221 GLY A CA 1
ATOM 1765 C C . GLY A 1 221 ? -12.008 12.438 3.99 1 93.44 221 GLY A C 1
ATOM 1766 O O . GLY A 1 221 ? -13.227 12.602 3.859 1 93.44 221 GLY A O 1
ATOM 1767 N N . PHE A 1 222 ? -11.562 11.617 4.836 1 92.19 222 PHE A N 1
ATOM 1768 C CA . PHE A 1 222 ? -12.383 10.797 5.715 1 92.19 222 PHE A CA 1
ATOM 1769 C C . PHE A 1 222 ? -13.305 11.664 6.562 1 92.19 222 PHE A C 1
ATOM 1771 O O . PHE A 1 222 ? -14.438 11.273 6.859 1 92.19 222 PHE A O 1
ATOM 1778 N N . PHE A 1 223 ? -12.875 12.867 6.871 1 92.81 223 PHE A N 1
ATOM 1779 C CA . PHE A 1 223 ? -13.625 13.734 7.773 1 92.81 223 PHE A CA 1
ATOM 1780 C C . PHE A 1 223 ? -14.367 14.812 6.996 1 92.81 223 PHE A C 1
ATOM 1782 O O . PHE A 1 223 ? -14.969 15.711 7.59 1 92.81 223 PHE A O 1
ATOM 1789 N N . ALA A 1 224 ? -14.32 14.766 5.688 1 93.31 224 ALA A N 1
ATOM 1790 C CA . ALA A 1 224 ? -14.969 15.781 4.863 1 93.31 224 ALA A CA 1
ATOM 1791 C C . ALA A 1 224 ? -16.453 15.867 5.176 1 93.31 224 ALA A C 1
ATOM 1793 O O . ALA A 1 224 ? -17.125 14.844 5.352 1 93.31 224 ALA A O 1
ATOM 1794 N N . ASN A 1 225 ? -16.984 17.047 5.281 1 93.69 225 ASN A N 1
ATOM 1795 C CA . ASN A 1 225 ? -18.391 17.375 5.473 1 93.69 225 ASN A CA 1
ATOM 1796 C C . ASN A 1 225 ? -18.922 16.828 6.797 1 93.69 225 ASN A C 1
ATOM 1798 O O . ASN A 1 225 ? -20.078 16.438 6.898 1 93.69 225 ASN A O 1
ATOM 1802 N N . ARG A 1 226 ? -18.047 16.812 7.734 1 91.69 226 ARG A N 1
ATOM 1803 C CA . ARG A 1 226 ? -18.453 16.328 9.047 1 91.69 226 ARG A CA 1
ATOM 1804 C C . ARG A 1 226 ? -18.469 17.469 10.07 1 91.69 226 ARG A C 1
ATOM 1806 O O . ARG A 1 226 ? -17.672 18.406 9.969 1 91.69 226 ARG A O 1
ATOM 1813 N N . VAL A 1 227 ? -19.391 17.359 10.961 1 95.81 227 VAL A N 1
ATOM 1814 C CA . VAL A 1 227 ? -19.422 18.203 12.148 1 95.81 227 VAL A CA 1
ATOM 1815 C C . VAL A 1 227 ? -19.141 17.359 13.391 1 95.81 227 VAL A C 1
ATOM 1817 O O . VAL A 1 227 ? -19.969 16.547 13.789 1 95.81 227 VAL A O 1
ATOM 1820 N N . LEU A 1 228 ? -18.062 17.562 14.031 1 95.5 228 LEU A N 1
ATOM 1821 C CA . LEU A 1 228 ? -17.609 16.781 15.18 1 95.5 228 LEU A CA 1
ATOM 1822 C C . LEU A 1 228 ? -18.016 17.469 16.484 1 95.5 228 LEU A C 1
ATOM 1824 O O . LEU A 1 228 ? -18.203 18.688 16.531 1 95.5 228 LEU A O 1
ATOM 1828 N N . ALA A 1 229 ? -18.172 16.625 17.5 1 94.94 229 ALA A N 1
ATOM 1829 C CA . ALA A 1 229 ? -18.359 17.188 18.828 1 94.94 229 ALA A CA 1
ATOM 1830 C C . ALA A 1 229 ? -17.062 17.719 19.406 1 94.94 229 ALA A C 1
ATOM 1832 O O . ALA A 1 229 ? -16.016 17.062 19.297 1 94.94 229 ALA A O 1
ATOM 1833 N N . GLU A 1 230 ? -17.141 18.875 20 1 96.44 230 GLU A N 1
ATOM 1834 C CA . GLU A 1 230 ? -15.938 19.484 20.562 1 96.44 230 GLU A CA 1
ATOM 1835 C C . GLU A 1 230 ? -15.258 18.562 21.562 1 96.44 230 GLU A C 1
ATOM 1837 O O . GLU A 1 230 ? -14.031 18.547 21.656 1 96.44 230 GLU A O 1
ATOM 1842 N N . GLN A 1 231 ? -15.984 17.719 22.281 1 94.5 231 GLN A N 1
ATOM 1843 C CA . GLN A 1 231 ? -15.469 16.844 23.328 1 94.5 231 GLN A CA 1
ATOM 1844 C C . GLN A 1 231 ? -14.586 15.742 22.734 1 94.5 231 GLN A C 1
ATOM 1846 O O . GLN A 1 231 ? -13.781 15.141 23.453 1 94.5 231 GLN A O 1
ATOM 1851 N N . GLN A 1 232 ? -14.672 15.594 21.516 1 93.56 232 GLN A N 1
ATOM 1852 C CA . GLN A 1 232 ? -13.898 14.555 20.844 1 93.56 232 GLN A CA 1
ATOM 1853 C C . GLN A 1 232 ? -12.539 15.086 20.391 1 93.56 232 GLN A C 1
ATOM 1855 O O . GLN A 1 232 ? -11.672 14.32 19.969 1 93.56 232 GLN A O 1
ATOM 1860 N N . LEU A 1 233 ? -12.391 16.391 20.547 1 97.25 233 LEU A N 1
ATOM 1861 C CA . LEU A 1 233 ? -11.195 17.016 20.016 1 97.25 233 LEU A CA 1
ATOM 1862 C C . LEU A 1 233 ? -10.18 17.281 21.109 1 97.25 233 LEU A C 1
ATOM 1864 O O . LEU A 1 233 ? -10.555 17.547 22.25 1 97.25 233 LEU A O 1
ATOM 1868 N N . PRO A 1 234 ? -8.945 17.219 20.859 1 98.19 234 PRO A N 1
ATOM 1869 C CA . PRO A 1 234 ? -8.375 16.859 19.562 1 98.19 234 PRO A CA 1
ATOM 1870 C C . PRO A 1 234 ? -8.508 15.375 19.234 1 98.19 234 PRO A C 1
ATOM 1872 O O . PRO A 1 234 ? -8.344 14.539 20.125 1 98.19 234 PRO A O 1
ATOM 1875 N N . LEU A 1 235 ? -8.883 15.102 18.062 1 97.5 235 LEU A N 1
ATOM 1876 C CA . LEU A 1 235 ? -8.953 13.734 17.547 1 97.5 235 LEU A CA 1
ATOM 1877 C C . LEU A 1 235 ? -7.676 13.375 16.797 1 97.5 235 LEU A C 1
ATOM 1879 O O . LEU A 1 235 ? -7.309 14.031 15.828 1 97.5 235 LEU A O 1
ATOM 1883 N N . LYS A 1 236 ? -6.973 12.359 17.266 1 98.12 236 LYS A N 1
ATOM 1884 C CA . LYS A 1 236 ? -5.711 11.93 16.672 1 98.12 236 LYS A CA 1
ATOM 1885 C C . LYS A 1 236 ? -5.859 10.57 15.984 1 98.12 236 LYS A C 1
ATOM 1887 O O . LYS A 1 236 ? -6.305 9.602 16.609 1 98.12 236 LYS A O 1
ATOM 1892 N N . VAL A 1 237 ? -5.465 10.516 14.734 1 97.38 237 VAL A N 1
ATOM 1893 C CA . VAL A 1 237 ? -5.535 9.266 13.977 1 97.38 237 VAL A CA 1
ATOM 1894 C C . VAL A 1 237 ? -4.207 9.016 13.266 1 97.38 237 VAL A C 1
ATOM 1896 O O . VAL A 1 237 ? -3.398 9.938 13.109 1 97.38 237 VAL A O 1
ATOM 1899 N N . ALA A 1 238 ? -3.936 7.75 12.945 1 98.25 238 ALA A N 1
ATOM 1900 C CA . ALA A 1 238 ? -2.73 7.34 12.227 1 98.25 238 ALA A CA 1
ATOM 1901 C C . ALA A 1 238 ? -3.064 6.344 11.117 1 98.25 238 ALA A C 1
ATOM 1903 O O . ALA A 1 238 ? -4.055 5.613 11.211 1 98.25 238 ALA A O 1
ATOM 1904 N N . ALA A 1 239 ? -2.279 6.348 10.109 1 97.62 239 ALA A N 1
ATOM 1905 C CA . ALA A 1 239 ? -2.467 5.418 9 1 97.62 239 ALA A CA 1
ATOM 1906 C C . ALA A 1 239 ? -1.124 4.965 8.43 1 97.62 239 ALA A C 1
ATOM 1908 O O . ALA A 1 239 ? -0.173 5.75 8.367 1 97.62 239 ALA A O 1
ATOM 1909 N N . VAL A 1 240 ? -1.062 3.68 8.047 1 96.75 240 VAL A N 1
ATOM 1910 C CA . VAL A 1 240 ? 0.007 3.164 7.199 1 96.75 240 VAL A CA 1
ATOM 1911 C C . VAL A 1 240 ? -0.456 3.143 5.746 1 96.75 240 VAL A C 1
ATOM 1913 O O . VAL A 1 240 ? -1.528 2.617 5.434 1 96.75 240 VAL A O 1
ATOM 1916 N N . SER A 1 241 ? 0.326 3.75 4.906 1 95.44 241 SER A N 1
ATOM 1917 C CA . SER A 1 241 ? -0.116 3.768 3.518 1 95.44 241 SER A CA 1
ATOM 1918 C C . SER A 1 241 ? 1.069 3.711 2.559 1 95.44 241 SER A C 1
ATOM 1920 O O . SER A 1 241 ? 2.207 3.971 2.957 1 95.44 241 SER A O 1
ATOM 1922 N N . ARG A 1 242 ? 0.783 3.213 1.402 1 94.31 242 ARG A N 1
ATOM 1923 C CA . ARG A 1 242 ? 1.663 3.473 0.268 1 94.31 242 ARG A CA 1
ATOM 1924 C C . ARG A 1 242 ? 1.472 4.891 -0.26 1 94.31 242 ARG A C 1
ATOM 1926 O O . ARG A 1 242 ? 0.342 5.371 -0.367 1 94.31 242 ARG A O 1
ATOM 1933 N N . CYS A 1 243 ? 2.559 5.512 -0.513 1 95.44 243 CYS A N 1
ATOM 1934 C CA . CYS A 1 243 ? 2.555 6.871 -1.044 1 95.44 243 CYS A CA 1
ATOM 1935 C C . CYS A 1 243 ? 3.16 6.91 -2.441 1 95.44 243 CYS A C 1
ATOM 1937 O O . CYS A 1 243 ? 4.145 6.223 -2.719 1 95.44 243 CYS A O 1
ATOM 1939 N N . TYR A 1 244 ? 2.605 7.773 -3.291 1 93.94 244 TYR A N 1
ATOM 1940 C CA . TYR A 1 244 ? 3.02 7.832 -4.688 1 93.94 244 TYR A CA 1
ATOM 1941 C C . TYR A 1 244 ? 3.402 9.258 -5.082 1 93.94 244 TYR A C 1
ATOM 1943 O O . TYR A 1 244 ? 2.631 10.195 -4.875 1 93.94 244 TYR A O 1
ATOM 1951 N N . ARG A 1 245 ? 4.512 9.422 -5.621 1 90.25 245 ARG A N 1
ATOM 1952 C CA . ARG A 1 245 ? 4.988 10.719 -6.102 1 90.25 245 ARG A CA 1
ATOM 1953 C C . ARG A 1 245 ? 5.633 10.586 -7.477 1 90.25 245 ARG A C 1
ATOM 1955 O O . ARG A 1 245 ? 6.594 9.836 -7.648 1 90.25 245 ARG A O 1
ATOM 1962 N N . ALA A 1 246 ? 5.086 11.336 -8.383 1 85.69 246 ALA A N 1
ATOM 1963 C CA . ALA A 1 246 ? 5.641 11.328 -9.734 1 85.69 246 ALA A CA 1
ATOM 1964 C C . ALA A 1 246 ? 6.926 12.148 -9.805 1 85.69 246 ALA A C 1
ATOM 1966 O O . ALA A 1 246 ? 6.969 13.18 -10.477 1 85.69 246 ALA A O 1
ATOM 1967 N N . GLU A 1 247 ? 7.953 11.586 -9.219 1 76.69 247 GLU A N 1
ATOM 1968 C CA . GLU A 1 247 ? 9.227 12.289 -9.094 1 76.69 247 GLU A CA 1
ATOM 1969 C C . GLU A 1 247 ? 9.945 12.367 -10.438 1 76.69 247 GLU A C 1
ATOM 1971 O O . GLU A 1 247 ? 10.008 11.383 -11.172 1 76.69 247 GLU A O 1
ATOM 1976 N N . THR A 1 248 ? 10.414 13.555 -10.805 1 66.44 248 THR A N 1
ATOM 1977 C CA . THR A 1 248 ? 11.148 13.758 -12.047 1 66.44 248 THR A CA 1
ATOM 1978 C C . THR A 1 248 ? 12.594 14.156 -11.766 1 66.44 248 THR A C 1
ATOM 1980 O O . THR A 1 248 ? 13.414 14.219 -12.68 1 66.44 248 THR A O 1
ATOM 1983 N N . SER A 1 249 ? 12.922 14.195 -10.5 1 62.69 249 SER A N 1
ATOM 1984 C CA . SER A 1 249 ? 14.219 14.781 -10.164 1 62.69 249 SER A CA 1
ATOM 1985 C C . SER A 1 249 ? 15.359 13.812 -10.477 1 62.69 249 SER A C 1
ATOM 1987 O O . SER A 1 249 ? 15.203 12.594 -10.336 1 62.69 249 SER A O 1
ATOM 1989 N N . GLY A 1 250 ? 16.375 14.289 -11.086 1 62.16 250 GLY A N 1
ATOM 1990 C CA . GLY A 1 250 ? 17.594 13.539 -11.375 1 62.16 250 GLY A CA 1
ATOM 1991 C C . GLY A 1 250 ? 18.781 13.977 -10.547 1 62.16 250 GLY A C 1
ATOM 1992 O O . GLY A 1 250 ? 19.922 13.625 -10.852 1 62.16 250 GLY A O 1
ATOM 1993 N N . LEU A 1 251 ? 18.469 14.641 -9.367 1 60.16 251 LEU A N 1
ATOM 1994 C CA . LEU A 1 251 ? 19.578 15.18 -8.578 1 60.16 251 LEU A CA 1
ATOM 1995 C C . LEU A 1 251 ? 20.328 14.062 -7.863 1 60.16 251 LEU A C 1
ATOM 1997 O O . LEU A 1 251 ? 19.719 13.102 -7.383 1 60.16 251 LEU A O 1
ATOM 2001 N N . GLN A 1 252 ? 21.625 14.242 -7.926 1 58.62 252 GLN A N 1
ATOM 2002 C CA . GLN A 1 252 ? 22.516 13.258 -7.316 1 58.62 252 GLN A CA 1
ATOM 2003 C C . GLN A 1 252 ? 22.156 13.016 -5.855 1 58.62 252 GLN A C 1
ATOM 2005 O O . GLN A 1 252 ? 22.188 11.875 -5.383 1 58.62 252 GLN A O 1
ATOM 2010 N N . GLU A 1 253 ? 21.797 14.117 -5.133 1 60.78 253 GLU A N 1
ATOM 2011 C CA . GLU A 1 253 ? 21.469 14.031 -3.713 1 60.78 253 GLU A CA 1
ATOM 2012 C C . GLU A 1 253 ? 20.234 13.172 -3.482 1 60.78 253 GLU A C 1
ATOM 2014 O O . GLU A 1 253 ? 20 12.688 -2.371 1 60.78 253 GLU A O 1
ATOM 2019 N N . GLU A 1 254 ? 19.641 12.969 -4.523 1 70.12 254 GLU A N 1
ATOM 2020 C CA . GLU A 1 254 ? 18.391 12.242 -4.41 1 70.12 254 GLU A CA 1
ATOM 2021 C C . GLU A 1 254 ? 18.484 10.867 -5.055 1 70.12 254 GLU A C 1
ATOM 2023 O O . GLU A 1 254 ? 17.469 10.227 -5.336 1 70.12 254 GLU A O 1
ATOM 2028 N N . LYS A 1 255 ? 19.688 10.5 -5.164 1 68.12 255 LYS A N 1
ATOM 2029 C CA . LYS A 1 255 ? 19.922 9.211 -5.812 1 68.12 255 LYS A CA 1
ATOM 2030 C C . LYS A 1 255 ? 19.484 8.055 -4.914 1 68.12 255 LYS A C 1
ATOM 2032 O O . LYS A 1 255 ? 19.344 8.219 -3.701 1 68.12 255 LYS A O 1
ATOM 2037 N N . GLY A 1 256 ? 19.203 6.969 -5.516 1 76 256 GLY A N 1
ATOM 2038 C CA . GLY A 1 256 ? 18.797 5.777 -4.789 1 76 256 GLY A CA 1
ATOM 2039 C C . GLY A 1 256 ? 17.344 5.805 -4.363 1 76 256 GLY A C 1
ATOM 2040 O O . GLY A 1 256 ? 16.453 6.098 -5.172 1 76 256 GLY A O 1
ATOM 2041 N N . ILE A 1 257 ? 17.219 5.488 -3.045 1 76.62 257 ILE A N 1
ATOM 2042 C CA . ILE A 1 257 ? 15.828 5.375 -2.621 1 76.62 257 ILE A CA 1
ATOM 2043 C C . ILE A 1 257 ? 15.414 6.625 -1.849 1 76.62 257 ILE A C 1
ATOM 2045 O O . ILE A 1 257 ? 14.406 6.621 -1.139 1 76.62 257 ILE A O 1
ATOM 2049 N N . TYR A 1 258 ? 16.188 7.668 -1.968 1 81.56 258 TYR A N 1
ATOM 2050 C CA . TYR A 1 258 ? 15.859 8.898 -1.259 1 81.56 258 TYR A CA 1
ATOM 2051 C C . TYR A 1 258 ? 14.617 9.547 -1.845 1 81.56 258 TYR A C 1
ATOM 2053 O O . TYR A 1 258 ? 13.773 10.078 -1.108 1 81.56 258 TYR A O 1
ATOM 2061 N N . ARG A 1 259 ? 14.516 9.57 -3.104 1 82.12 259 ARG A N 1
ATOM 2062 C CA . ARG A 1 259 ? 13.32 10.008 -3.824 1 82.12 259 ARG A CA 1
ATOM 2063 C C . ARG A 1 259 ? 12.836 8.922 -4.777 1 82.12 259 ARG A C 1
ATOM 2065 O O . ARG A 1 259 ? 13.562 8.516 -5.691 1 82.12 259 ARG A O 1
ATOM 2072 N N . VAL A 1 260 ? 11.641 8.445 -4.508 1 86.75 260 VAL A N 1
ATOM 2073 C CA . VAL A 1 260 ? 11.148 7.301 -5.266 1 86.75 260 VAL A CA 1
ATOM 2074 C C . VAL A 1 260 ? 9.68 7.52 -5.637 1 86.75 260 VAL A C 1
ATOM 2076 O O . VAL A 1 260 ? 9.023 8.406 -5.086 1 86.75 260 VAL A O 1
ATOM 2079 N N . HIS A 1 261 ? 9.219 6.742 -6.574 1 88 261 HIS A N 1
ATOM 2080 C CA . HIS A 1 261 ? 7.863 6.875 -7.086 1 88 261 HIS A CA 1
ATOM 2081 C C . HIS A 1 261 ? 6.84 6.383 -6.07 1 88 261 HIS A C 1
ATOM 2083 O O . HIS A 1 261 ? 5.688 6.82 -6.082 1 88 261 HIS A O 1
ATOM 2089 N N . GLN A 1 262 ? 7.301 5.504 -5.281 1 92.19 262 GLN A N 1
ATOM 2090 C CA . GLN A 1 262 ? 6.395 4.934 -4.289 1 92.19 262 GLN A CA 1
ATOM 2091 C C . GLN A 1 262 ? 7.152 4.5 -3.039 1 92.19 262 GLN A C 1
ATOM 2093 O O . GLN A 1 262 ? 8.289 4.02 -3.129 1 92.19 262 GLN A O 1
ATOM 2098 N N . PHE A 1 263 ? 6.543 4.656 -1.923 1 93.5 263 PHE A N 1
ATOM 2099 C CA . PHE A 1 263 ? 7.137 4.219 -0.666 1 93.5 263 PHE A CA 1
ATOM 2100 C C . PHE A 1 263 ? 6.07 4.055 0.41 1 93.5 263 PHE A C 1
ATOM 2102 O O . PHE A 1 263 ? 4.934 4.488 0.234 1 93.5 263 PHE A O 1
ATOM 2109 N N . THR A 1 264 ? 6.426 3.418 1.483 1 95.94 264 THR A N 1
ATOM 2110 C CA . THR A 1 264 ? 5.523 3.236 2.615 1 95.94 264 THR A CA 1
ATOM 2111 C C . THR A 1 264 ? 5.781 4.293 3.686 1 95.94 264 THR A C 1
ATOM 2113 O O . THR A 1 264 ? 6.93 4.652 3.949 1 95.94 264 THR A O 1
ATOM 2116 N N . LYS A 1 265 ? 4.691 4.801 4.207 1 97.5 265 LYS A N 1
ATOM 2117 C CA . LYS A 1 265 ? 4.777 5.848 5.223 1 97.5 265 LYS A CA 1
ATOM 2118 C C . LYS A 1 265 ? 3.732 5.645 6.312 1 97.5 265 LYS A C 1
ATOM 2120 O O . LYS A 1 265 ? 2.607 5.223 6.035 1 97.5 265 LYS A O 1
ATOM 2125 N N . VAL A 1 266 ? 4.137 5.867 7.598 1 98.5 266 VAL A N 1
ATOM 2126 C CA . VAL A 1 266 ? 3.193 5.996 8.703 1 98.5 266 VAL A CA 1
ATOM 2127 C C . VAL A 1 266 ? 2.926 7.473 8.984 1 98.5 266 VAL A C 1
ATOM 2129 O O . VAL A 1 266 ? 3.854 8.234 9.273 1 98.5 266 VAL A O 1
ATOM 2132 N N . GLU A 1 267 ? 1.647 7.82 8.938 1 98.62 267 GLU A N 1
ATOM 2133 C CA . GLU A 1 267 ? 1.243 9.219 9.023 1 98.62 267 GLU A CA 1
ATOM 2134 C C . GLU A 1 267 ? 0.413 9.477 10.273 1 98.62 267 GLU A C 1
ATOM 2136 O O . GLU A 1 267 ? -0.385 8.633 10.68 1 98.62 267 GLU A O 1
ATOM 2141 N N . MET A 1 268 ? 0.676 10.609 10.867 1 98.88 268 MET A N 1
ATOM 2142 C CA . MET A 1 268 ? -0.177 11.141 11.93 1 98.88 268 MET A CA 1
ATOM 2143 C C . MET A 1 268 ? -1.082 12.25 11.398 1 98.88 268 MET A C 1
ATOM 2145 O O . MET A 1 268 ? -0.665 13.047 10.555 1 98.88 268 MET A O 1
ATOM 2149 N N . PHE A 1 269 ? -2.283 12.305 11.852 1 98.75 269 PHE A N 1
ATOM 2150 C CA . PHE A 1 269 ? -3.256 13.328 11.484 1 98.75 269 PHE A CA 1
ATOM 2151 C C . PHE A 1 269 ? -4.148 13.672 12.672 1 98.75 269 PHE A C 1
ATOM 2153 O O . PHE A 1 269 ? -4.523 12.797 13.453 1 98.75 269 PHE A O 1
ATOM 2160 N N . ALA A 1 270 ? -4.496 14.969 12.789 1 98.81 270 ALA A N 1
ATOM 2161 C CA . ALA A 1 270 ? -5.359 15.375 13.891 1 98.81 270 ALA A CA 1
ATOM 2162 C C . ALA A 1 270 ? -6.348 16.453 13.453 1 98.81 270 ALA A C 1
ATOM 2164 O O . ALA A 1 270 ? -6.055 17.234 12.547 1 98.81 270 ALA A O 1
ATOM 2165 N N . ILE A 1 271 ? -7.453 16.438 13.992 1 98.62 271 ILE A N 1
ATOM 2166 C CA . ILE A 1 271 ? -8.438 17.516 13.961 1 98.62 271 ILE A CA 1
ATOM 2167 C C . ILE A 1 271 ? -8.539 18.156 15.344 1 98.62 271 ILE A C 1
ATOM 2169 O O . ILE A 1 271 ? -8.672 17.453 16.344 1 98.62 271 ILE A O 1
ATOM 2173 N N . ALA A 1 272 ? -8.477 19.438 15.391 1 98.81 272 ALA A N 1
ATOM 2174 C CA . ALA A 1 272 ? -8.453 20.141 16.672 1 98.81 272 ALA A CA 1
ATOM 2175 C C . ALA A 1 272 ? -9.242 21.453 16.578 1 98.81 272 ALA A C 1
ATOM 2177 O O . ALA A 1 272 ? -9.531 21.938 15.477 1 98.81 272 ALA A O 1
ATOM 2178 N N . THR A 1 273 ? -9.617 21.969 17.781 1 98.56 273 THR A N 1
ATOM 2179 C CA . THR A 1 273 ? -10.094 23.344 17.812 1 98.56 273 THR A CA 1
ATOM 2180 C C . THR A 1 273 ? -8.938 24.328 17.609 1 98.56 273 THR A C 1
ATOM 2182 O O . THR A 1 273 ? -7.77 23.953 17.766 1 98.56 273 THR A O 1
ATOM 2185 N N . PRO A 1 274 ? -9.289 25.531 17.219 1 98.25 274 PRO A N 1
ATOM 2186 C CA . PRO A 1 274 ? -8.227 26.531 17.109 1 98.25 274 PRO A CA 1
ATOM 2187 C C . PRO A 1 274 ? -7.41 26.672 18.391 1 98.25 274 PRO A C 1
ATOM 2189 O O . PRO A 1 274 ? -6.191 26.844 18.328 1 98.25 274 PRO A O 1
ATOM 2192 N N . GLU A 1 275 ? -8.016 26.484 19.562 1 97.81 275 GLU A N 1
ATOM 2193 C CA . GLU A 1 275 ? -7.348 26.641 20.844 1 97.81 275 GLU A CA 1
ATOM 2194 C C . GLU A 1 275 ? -6.402 25.469 21.125 1 97.81 275 GLU A C 1
ATOM 2196 O O . GLU A 1 275 ? -5.391 25.641 21.812 1 97.81 275 GLU A O 1
ATOM 2201 N N . GLN A 1 276 ? -6.715 24.328 20.547 1 98.25 276 GLN A N 1
ATOM 2202 C CA . GLN A 1 276 ? -5.945 23.109 20.766 1 98.25 276 GLN A CA 1
ATOM 2203 C C . GLN A 1 276 ? -4.836 22.953 19.734 1 98.25 276 GLN A C 1
ATOM 2205 O O . GLN A 1 276 ? -3.92 22.141 19.906 1 98.25 276 GLN A O 1
ATOM 2210 N N . SER A 1 277 ? -4.867 23.688 18.719 1 98 277 SER A N 1
ATOM 2211 C CA . SER A 1 277 ? -4.121 23.469 17.484 1 98 277 SER A CA 1
ATOM 2212 C C . SER A 1 277 ? -2.617 23.516 17.719 1 98 277 SER A C 1
ATOM 2214 O O . SER A 1 277 ? -1.884 22.609 17.312 1 98 277 SER A O 1
ATOM 2216 N N . GLU A 1 278 ? -2.156 24.562 18.375 1 98.12 278 GLU A N 1
ATOM 2217 C CA . GLU A 1 278 ? -0.726 24.719 18.625 1 98.12 278 GLU A CA 1
ATOM 2218 C C . GLU A 1 278 ? -0.189 23.625 19.531 1 98.12 278 GLU A C 1
ATOM 2220 O O . GLU A 1 278 ? 0.879 23.062 19.281 1 98.12 278 GLU A O 1
ATOM 2225 N N . ALA A 1 279 ? -0.918 23.359 20.594 1 98.56 279 ALA A N 1
ATOM 2226 C CA . ALA A 1 279 ? -0.507 22.312 21.531 1 98.56 279 ALA A CA 1
ATOM 2227 C C . ALA A 1 279 ? -0.454 20.953 20.844 1 98.56 279 ALA A C 1
ATOM 2229 O O . ALA A 1 279 ? 0.406 20.125 21.156 1 98.56 279 ALA A O 1
ATOM 2230 N N . THR A 1 280 ? -1.373 20.703 19.953 1 98.75 280 THR A N 1
ATOM 2231 C CA . THR A 1 280 ? -1.402 19.438 19.219 1 98.75 280 THR A CA 1
ATOM 2232 C C . THR A 1 280 ? -0.174 19.312 18.312 1 98.75 280 THR A C 1
ATOM 2234 O O . THR A 1 280 ? 0.412 18.234 18.203 1 98.75 280 THR A O 1
ATOM 2237 N N . LEU A 1 281 ? 0.224 20.375 17.703 1 98.88 281 LEU A N 1
ATOM 2238 C CA . LEU A 1 281 ? 1.436 20.359 16.891 1 98.88 281 LEU A CA 1
ATOM 2239 C C . LEU A 1 281 ? 2.654 20.016 17.734 1 98.88 281 LEU A C 1
ATOM 2241 O O . LEU A 1 281 ? 3.508 19.234 17.312 1 98.88 281 LEU A O 1
ATOM 2245 N N . GLU A 1 282 ? 2.709 20.609 18.875 1 98.81 282 GLU A N 1
ATOM 2246 C CA . GLU A 1 282 ? 3.824 20.328 19.766 1 98.81 282 GLU A CA 1
ATOM 2247 C C . GLU A 1 282 ? 3.852 18.859 20.172 1 98.81 282 GLU A C 1
ATOM 2249 O O . GLU A 1 282 ? 4.922 18.266 20.312 1 98.81 282 GLU A O 1
ATOM 2254 N N . GLN A 1 283 ? 2.74 18.281 20.344 1 98.75 283 GLN A N 1
ATOM 2255 C CA . GLN A 1 283 ? 2.666 16.859 20.656 1 98.75 283 GLN A CA 1
ATOM 2256 C C . GLN A 1 283 ? 3.197 16 19.5 1 98.75 283 GLN A C 1
ATOM 2258 O O . GLN A 1 283 ? 3.893 15.008 19.734 1 98.75 283 GLN A O 1
ATOM 2263 N N . PHE A 1 284 ? 2.814 16.375 18.266 1 98.88 284 PHE A N 1
ATOM 2264 C CA . PHE A 1 284 ? 3.342 15.68 17.109 1 98.88 284 PHE A CA 1
ATOM 2265 C C . PHE A 1 284 ? 4.863 15.766 17.062 1 98.88 284 PHE A C 1
ATOM 2267 O O . PHE A 1 284 ? 5.543 14.758 16.875 1 98.88 284 PHE A O 1
ATOM 2274 N N . LYS A 1 285 ? 5.328 16.969 17.281 1 98.88 285 LYS A N 1
ATOM 2275 C CA . LYS A 1 285 ? 6.77 17.219 17.297 1 98.88 285 LYS A CA 1
ATOM 2276 C C . LYS A 1 285 ? 7.457 16.344 18.328 1 98.88 285 LYS A C 1
ATOM 2278 O O . LYS A 1 285 ? 8.469 15.695 18.047 1 98.88 285 LYS A O 1
ATOM 2283 N N . GLU A 1 286 ? 6.918 16.266 19.516 1 98.81 286 GLU A N 1
ATOM 2284 C CA . GLU A 1 286 ? 7.504 15.469 20.594 1 98.81 286 GLU A CA 1
ATOM 2285 C C . GLU A 1 286 ? 7.461 13.977 20.266 1 98.81 286 GLU A C 1
ATOM 2287 O O . GLU A 1 286 ? 8.383 13.234 20.625 1 98.81 286 GLU A O 1
ATOM 2292 N N . THR A 1 287 ? 6.395 13.562 19.688 1 98.81 287 THR A N 1
ATOM 2293 C CA . THR A 1 287 ? 6.273 12.172 19.266 1 98.81 287 THR A CA 1
ATOM 2294 C C . THR A 1 287 ? 7.379 11.812 18.281 1 98.81 287 THR A C 1
ATOM 2296 O O . THR A 1 287 ? 8.031 10.773 18.422 1 98.81 287 THR A O 1
ATOM 2299 N N . GLU A 1 288 ? 7.578 12.672 17.297 1 98.81 288 GLU A N 1
ATOM 2300 C CA . GLU A 1 288 ? 8.625 12.445 16.297 1 98.81 288 GLU A CA 1
ATOM 2301 C C . GLU A 1 288 ? 10 12.391 16.953 1 98.81 288 GLU A C 1
ATOM 2303 O O . GLU A 1 288 ? 10.789 11.484 16.672 1 98.81 288 GLU A O 1
ATOM 2308 N N . ILE A 1 289 ? 10.258 13.359 17.812 1 98.81 289 ILE A N 1
ATOM 2309 C CA . ILE A 1 289 ? 11.539 13.414 18.516 1 98.81 289 ILE A CA 1
ATOM 2310 C C . ILE A 1 289 ? 11.75 12.125 19.297 1 98.81 289 ILE A C 1
ATOM 2312 O O . ILE A 1 289 ? 12.828 11.516 19.234 1 98.81 289 ILE A O 1
ATOM 2316 N N . SER A 1 290 ? 10.766 11.695 20 1 98.5 290 SER A N 1
ATOM 2317 C CA . SER A 1 290 ? 10.852 10.477 20.797 1 98.5 290 SER A CA 1
ATOM 2318 C C . SER A 1 290 ? 11.133 9.258 19.938 1 98.5 290 SER A C 1
ATOM 2320 O O . SER A 1 290 ? 11.961 8.414 20.281 1 98.5 290 SER A O 1
ATOM 2322 N N . LEU A 1 291 ? 10.453 9.141 18.844 1 98.56 291 LEU A N 1
ATOM 2323 C CA . LEU A 1 291 ? 10.633 8.023 17.922 1 98.56 291 LEU A CA 1
ATOM 2324 C C . LEU A 1 291 ? 12.086 7.926 17.469 1 98.56 291 LEU A C 1
ATOM 2326 O O . LEU A 1 291 ? 12.695 6.855 17.516 1 98.56 291 LEU A O 1
ATOM 2330 N N . PHE A 1 292 ? 12.648 9.008 17.078 1 98.69 292 PHE A N 1
ATOM 2331 C CA . PHE A 1 292 ? 13.969 8.977 16.453 1 98.69 292 PHE A CA 1
ATOM 2332 C C . PHE A 1 292 ? 15.062 8.891 17.516 1 98.69 292 PHE A C 1
ATOM 2334 O O . PHE A 1 292 ? 16.141 8.328 17.266 1 98.69 292 PHE A O 1
ATOM 2341 N N . LYS A 1 293 ? 14.781 9.422 18.75 1 98.62 293 LYS A N 1
ATOM 2342 C CA . LYS A 1 293 ? 15.688 9.188 19.859 1 98.62 293 LYS A CA 1
ATOM 2343 C C . LYS A 1 293 ? 15.805 7.691 20.172 1 98.62 293 LYS A C 1
ATOM 2345 O O . LYS A 1 293 ? 16.906 7.172 20.344 1 98.62 293 LYS A O 1
ATOM 2350 N N . GLN A 1 294 ? 14.68 7.039 20.188 1 98.31 294 GLN A N 1
ATOM 2351 C CA . GLN A 1 294 ? 14.648 5.621 20.531 1 98.31 294 GLN A CA 1
ATOM 2352 C C . GLN A 1 294 ? 15.258 4.773 19.406 1 98.31 294 GLN A C 1
ATOM 2354 O O . GLN A 1 294 ? 15.812 3.705 19.672 1 98.31 294 GLN A O 1
ATOM 2359 N N . LEU A 1 295 ? 15.18 5.254 18.188 1 98.5 295 LEU A N 1
ATOM 2360 C CA . LEU A 1 295 ? 15.797 4.555 17.062 1 98.5 295 LEU A CA 1
ATOM 2361 C C . LEU A 1 295 ? 17.312 4.777 17.062 1 98.5 295 LEU A C 1
ATOM 2363 O O . LEU A 1 295 ? 18.031 4.102 16.328 1 98.5 295 LEU A O 1
ATOM 2367 N N . GLY A 1 296 ? 17.781 5.734 17.781 1 98.25 296 GLY A N 1
ATOM 2368 C CA . GLY A 1 296 ? 19.203 5.922 18.031 1 98.25 296 GLY A CA 1
ATOM 2369 C C . GLY A 1 296 ? 19.938 6.555 16.859 1 98.25 296 GLY A C 1
ATOM 2370 O O . GLY A 1 296 ? 21.078 6.188 16.562 1 98.25 296 GLY A O 1
ATOM 2371 N N . ILE A 1 297 ? 19.328 7.445 16.188 1 97.88 297 ILE A N 1
ATOM 2372 C CA . ILE A 1 297 ? 20 8.125 15.086 1 97.88 297 ILE A CA 1
ATOM 2373 C C . ILE A 1 297 ? 20.281 9.57 15.461 1 97.88 297 ILE A C 1
ATOM 2375 O O . ILE A 1 297 ? 19.625 10.125 16.344 1 97.88 297 ILE A O 1
ATOM 2379 N N . ASN A 1 298 ? 21.328 10.133 14.867 1 98.75 298 ASN A N 1
ATOM 2380 C CA . ASN A 1 298 ? 21.609 11.555 15.031 1 98.75 298 ASN A CA 1
ATOM 2381 C C . ASN A 1 298 ? 20.719 12.414 14.141 1 98.75 298 ASN A C 1
ATOM 2383 O O . ASN A 1 298 ? 20.625 12.18 12.938 1 98.75 298 ASN A O 1
ATOM 2387 N N . PHE A 1 299 ? 20.047 13.344 14.797 1 98.81 299 PHE A N 1
ATOM 2388 C CA . PHE A 1 299 ? 19.109 14.148 14.016 1 98.81 299 PHE A CA 1
ATOM 2389 C C . PHE A 1 299 ? 19 15.555 14.578 1 98.81 299 PHE A C 1
ATOM 2391 O O . PHE A 1 299 ? 19.484 15.828 15.68 1 98.81 299 PHE A O 1
ATOM 2398 N N . ARG A 1 300 ? 18.438 16.453 13.758 1 98.88 300 ARG A N 1
ATOM 2399 C CA . ARG A 1 300 ? 18.203 17.828 14.18 1 98.88 300 ARG A CA 1
ATOM 2400 C C . ARG A 1 300 ? 16.766 18.25 13.891 1 98.88 300 ARG A C 1
ATOM 2402 O O . ARG A 1 300 ? 16.109 17.672 13.008 1 98.88 300 ARG A O 1
ATOM 2409 N N . LEU A 1 301 ? 16.281 19.125 14.766 1 98.88 301 LEU A N 1
ATOM 2410 C CA . LEU A 1 301 ? 14.953 19.703 14.656 1 98.88 301 LEU A CA 1
ATOM 2411 C C . LEU A 1 301 ? 15.016 21.094 14.062 1 98.88 301 LEU A C 1
ATOM 2413 O O . LEU A 1 301 ? 15.758 21.953 14.555 1 98.88 301 LEU A O 1
ATOM 2417 N N . LEU A 1 302 ? 14.227 21.344 13.016 1 98.81 302 LEU A N 1
ATOM 2418 C CA . LEU A 1 302 ? 14.25 22.625 12.312 1 98.81 302 LEU A CA 1
ATOM 2419 C C . LEU A 1 302 ? 12.867 23.266 12.328 1 98.81 302 LEU A C 1
ATOM 2421 O O . LEU A 1 302 ? 11.852 22.578 12.164 1 98.81 302 LEU A O 1
ATOM 2425 N N . ASP A 1 303 ? 12.844 24.516 12.602 1 98.56 303 ASP A N 1
ATOM 2426 C CA . ASP A 1 303 ? 11.68 25.359 12.336 1 98.56 303 ASP A CA 1
ATOM 2427 C C . ASP A 1 303 ? 11.742 25.953 10.938 1 98.56 303 ASP A C 1
ATOM 2429 O O . ASP A 1 303 ? 12.688 26.672 10.602 1 98.56 303 ASP A O 1
ATOM 2433 N N . MET A 1 304 ? 10.75 25.672 10.156 1 98.31 304 MET A N 1
ATOM 2434 C CA . MET A 1 304 ? 10.859 25.938 8.727 1 98.31 304 MET A CA 1
ATOM 2435 C C . MET A 1 304 ? 10.406 27.359 8.406 1 98.31 304 MET A C 1
ATOM 2437 O O . MET A 1 304 ? 9.422 27.844 8.969 1 98.31 304 MET A O 1
ATOM 2441 N N . PRO A 1 305 ? 11.07 28.016 7.461 1 97.69 305 PRO A N 1
ATOM 2442 C CA . PRO A 1 305 ? 10.719 29.375 7.059 1 97.69 305 PRO A CA 1
ATOM 2443 C C . PRO A 1 305 ? 9.477 29.422 6.176 1 97.69 305 PRO A C 1
ATOM 2445 O O . PRO A 1 305 ? 9.016 28.391 5.688 1 97.69 305 PRO A O 1
ATOM 2448 N N . PRO A 1 306 ? 8.945 30.578 5.949 1 97 306 PRO A N 1
ATOM 2449 C CA . PRO A 1 306 ? 7.711 30.734 5.18 1 97 306 PRO A CA 1
ATOM 2450 C C . PRO A 1 306 ? 7.801 30.109 3.787 1 97 306 PRO A C 1
ATOM 2452 O O . PRO A 1 306 ? 6.848 29.469 3.33 1 97 306 PRO A O 1
ATOM 2455 N N . CYS A 1 307 ? 8.945 30.219 3.16 1 96.19 307 CYS A N 1
ATOM 2456 C CA . CYS A 1 307 ? 9.086 29.766 1.781 1 96.19 307 CYS A CA 1
ATOM 2457 C C . CYS A 1 307 ? 9.039 28.25 1.702 1 96.19 307 CYS A C 1
ATOM 2459 O O . CYS A 1 307 ? 8.898 27.688 0.6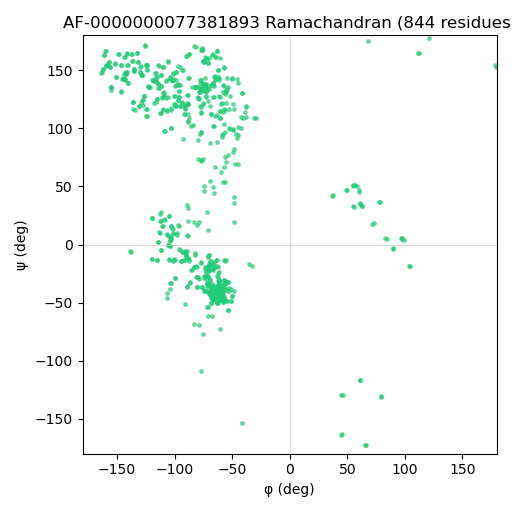17 1 96.19 307 CYS A O 1
ATOM 2461 N N . GLU A 1 308 ? 9.062 27.562 2.846 1 96.38 308 GLU A N 1
ATOM 2462 C CA . GLU A 1 308 ? 9.094 26.094 2.871 1 96.38 308 GLU A CA 1
ATOM 2463 C C . GLU A 1 308 ? 7.801 25.531 3.451 1 96.38 308 GLU A C 1
ATOM 2465 O O . GLU A 1 308 ? 7.695 24.328 3.678 1 96.38 308 GLU A O 1
ATOM 2470 N N . LEU A 1 309 ? 6.852 26.312 3.627 1 97 309 LEU A N 1
ATOM 2471 C CA . LEU A 1 309 ? 5.633 25.875 4.289 1 97 309 LEU A CA 1
ATOM 2472 C C . LEU A 1 309 ? 4.699 25.172 3.303 1 97 309 LEU A C 1
ATOM 2474 O O . LEU A 1 309 ? 3.824 24.406 3.705 1 97 309 LEU A O 1
ATOM 2478 N N . GLY A 1 310 ? 4.863 25.359 2.051 1 94.56 310 GLY A N 1
ATOM 2479 C CA . GLY A 1 310 ? 3.822 24.969 1.113 1 94.56 310 GLY A CA 1
ATOM 2480 C C . GLY A 1 310 ? 2.543 25.766 1.27 1 94.56 310 GLY A C 1
ATOM 2481 O O . GLY A 1 310 ? 2.494 26.719 2.045 1 94.56 310 GLY A O 1
ATOM 2482 N N . ALA A 1 311 ? 1.545 25.375 0.584 1 95.94 311 ALA A N 1
ATOM 2483 C CA . ALA A 1 311 ? 0.308 26.156 0.592 1 95.94 311 ALA A CA 1
ATOM 2484 C C . ALA A 1 311 ? -0.47 25.938 1.887 1 95.94 311 ALA A C 1
ATOM 2486 O O . ALA A 1 311 ? -0.976 26.891 2.484 1 95.94 311 ALA A O 1
ATOM 2487 N N . PRO A 1 312 ? -0.447 24.719 2.404 1 97.88 312 PRO A N 1
ATOM 2488 C CA . PRO A 1 312 ? -1.398 24.469 3.492 1 97.88 312 PRO A CA 1
ATOM 2489 C C . PRO A 1 312 ? -0.847 24.859 4.859 1 97.88 312 PRO A C 1
ATOM 2491 O O . PRO A 1 312 ? -1.604 25.297 5.73 1 97.88 312 PRO A O 1
ATOM 2494 N N . ALA A 1 313 ? 0.425 24.766 5.133 1 98.56 313 ALA A N 1
ATOM 2495 C CA . ALA A 1 313 ? 0.972 24.844 6.484 1 98.56 313 ALA A CA 1
ATOM 2496 C C . ALA A 1 313 ? 1.054 26.281 6.961 1 98.56 313 ALA A C 1
ATOM 2498 O O . ALA A 1 313 ? 1.547 27.156 6.242 1 98.56 313 ALA A O 1
ATOM 2499 N N . TYR A 1 314 ? 0.556 26.516 8.164 1 98.62 314 TYR A N 1
ATOM 2500 C CA . TYR A 1 314 ? 0.724 27.781 8.891 1 98.62 314 TYR A CA 1
ATOM 2501 C C . TYR A 1 314 ? 2.086 27.828 9.57 1 98.62 314 TYR A C 1
ATOM 2503 O O . TYR A 1 314 ? 2.721 28.891 9.617 1 98.62 314 TYR A O 1
ATOM 2511 N N . GLN A 1 315 ? 2.477 26.766 10.016 1 98.44 315 GLN A N 1
ATOM 2512 C CA . GLN A 1 315 ? 3.793 26.5 10.586 1 98.44 315 GLN A CA 1
ATOM 2513 C C . GLN A 1 315 ? 4.184 25.031 10.398 1 98.44 315 GLN A C 1
ATOM 2515 O O . GLN A 1 315 ? 3.316 24.172 10.266 1 98.44 315 GLN A O 1
ATOM 2520 N N . LYS A 1 316 ? 5.488 24.766 10.414 1 98.56 316 LYS A N 1
ATOM 2521 C CA . LYS A 1 316 ? 6 23.438 10.086 1 98.56 316 LYS A CA 1
ATOM 2522 C C . LYS A 1 316 ? 7.359 23.203 10.727 1 98.56 316 LYS A C 1
ATOM 2524 O O . LYS A 1 316 ? 8.211 24.094 10.75 1 98.56 316 LYS A O 1
ATOM 2529 N N . TYR A 1 317 ? 7.543 22.031 11.312 1 98.88 317 TYR A N 1
ATOM 2530 C CA . TYR A 1 317 ? 8.836 21.547 11.758 1 98.88 317 TYR A CA 1
ATOM 2531 C C . TYR A 1 317 ? 9.336 20.422 10.852 1 98.88 317 TYR A C 1
ATOM 2533 O O . TYR A 1 317 ? 8.555 19.578 10.398 1 98.88 317 TYR A O 1
ATOM 2541 N N . ASP A 1 318 ? 10.594 20.422 10.586 1 98.75 318 ASP A N 1
ATOM 2542 C CA . ASP A 1 318 ? 11.25 19.297 9.914 1 98.75 318 ASP A CA 1
ATOM 2543 C C . ASP A 1 318 ? 12.281 18.641 10.82 1 98.75 318 ASP A C 1
ATOM 2545 O O . ASP A 1 318 ? 12.875 19.297 11.688 1 98.75 318 ASP A O 1
ATOM 2549 N N . ILE A 1 319 ? 12.406 17.406 10.641 1 98.81 319 ILE A N 1
ATOM 2550 C CA . ILE A 1 319 ? 13.492 16.656 11.258 1 98.81 319 ILE A CA 1
ATOM 2551 C C . ILE A 1 319 ? 14.422 16.094 10.188 1 98.81 319 ILE A C 1
ATOM 2553 O O . ILE A 1 319 ? 13.961 15.445 9.242 1 98.81 319 ILE A O 1
ATOM 2557 N N . GLU A 1 320 ? 15.664 16.406 10.305 1 98.75 320 GLU A N 1
ATOM 2558 C CA . GLU A 1 320 ? 16.688 15.859 9.422 1 98.75 320 GLU A CA 1
ATOM 2559 C C . GLU A 1 320 ? 17.625 14.922 10.172 1 98.75 320 GLU A C 1
ATOM 2561 O O . GLU A 1 320 ? 17.984 15.188 11.32 1 98.75 320 GLU A O 1
ATOM 2566 N N . ALA A 1 321 ? 17.938 13.82 9.578 1 98.62 321 ALA A N 1
ATOM 2567 C CA . ALA A 1 321 ? 18.938 12.898 10.125 1 98.62 321 ALA A CA 1
ATOM 2568 C C . ALA A 1 321 ? 20.266 13.039 9.398 1 98.62 321 ALA A C 1
ATOM 2570 O O . ALA A 1 321 ? 20.297 13.273 8.188 1 98.62 321 ALA A O 1
ATOM 2571 N N . TRP A 1 322 ? 21.281 12.945 10.156 1 98.12 322 TRP A N 1
ATOM 2572 C CA . TRP A 1 322 ? 22.594 12.859 9.516 1 98.12 322 TRP A CA 1
ATOM 2573 C C . TRP A 1 322 ? 22.797 11.5 8.867 1 98.12 322 TRP A C 1
ATOM 2575 O O . TRP A 1 322 ? 22.594 10.461 9.508 1 98.12 322 TRP A O 1
ATOM 2585 N N . MET A 1 323 ? 23.141 11.484 7.664 1 97.06 323 MET A N 1
ATOM 2586 C CA . MET A 1 323 ? 23.422 10.273 6.906 1 97.06 323 MET A CA 1
ATOM 2587 C C . MET A 1 323 ? 24.922 10.156 6.625 1 97.06 323 MET A C 1
ATOM 2589 O O . MET A 1 323 ? 25.422 10.727 5.656 1 97.06 323 MET A O 1
ATOM 2593 N N . PRO A 1 324 ? 25.562 9.391 7.438 1 97.06 324 PRO A N 1
ATOM 2594 C CA . PRO A 1 324 ? 27.016 9.414 7.41 1 97.06 324 PRO A CA 1
ATOM 2595 C C . PRO A 1 324 ? 27.594 8.93 6.078 1 97.06 324 PRO A C 1
ATOM 2597 O O . PRO A 1 324 ? 28.641 9.422 5.645 1 97.06 324 PRO A O 1
ATOM 2600 N N . GLY A 1 325 ? 27 7.945 5.488 1 94.88 325 GLY A N 1
ATOM 2601 C CA . GLY A 1 325 ? 27.469 7.516 4.184 1 94.88 325 GLY A CA 1
ATOM 2602 C C . GLY A 1 325 ? 27.391 8.609 3.131 1 94.88 325 GLY A C 1
ATOM 2603 O O . GLY A 1 325 ? 28.344 8.836 2.393 1 94.88 325 GLY A O 1
ATOM 2604 N N . ARG A 1 326 ? 26.328 9.281 3.104 1 92.75 326 ARG A N 1
ATOM 2605 C CA . ARG A 1 326 ? 26.062 10.359 2.16 1 92.75 326 ARG A CA 1
ATOM 2606 C C . ARG A 1 326 ? 26.734 11.656 2.619 1 92.75 326 ARG A C 1
ATOM 2608 O O . ARG A 1 326 ? 26.906 12.586 1.828 1 92.75 326 ARG A O 1
ATOM 2615 N N . GLN A 1 327 ? 27.047 11.711 3.828 1 94.69 327 GLN A N 1
ATOM 2616 C CA . GLN A 1 327 ? 27.656 12.883 4.438 1 94.69 327 GLN A CA 1
ATOM 2617 C C . GLN A 1 327 ? 26.797 14.125 4.25 1 94.69 327 GLN A C 1
ATOM 2619 O O . GLN A 1 327 ? 27.266 15.164 3.781 1 94.69 327 GLN A O 1
ATOM 2624 N N . MET A 1 328 ? 25.531 13.969 4.617 1 95.12 328 MET A N 1
ATOM 2625 C CA . MET A 1 328 ? 24.594 15.086 4.512 1 95.12 328 MET A CA 1
ATOM 2626 C C . MET A 1 328 ? 23.422 14.906 5.469 1 95.12 328 MET A C 1
ATOM 2628 O O . MET A 1 328 ? 23.125 13.781 5.891 1 95.12 328 MET A O 1
ATOM 2632 N N . TRP A 1 329 ? 22.812 16.062 5.777 1 97 329 TRP A N 1
ATOM 2633 C CA . TRP A 1 329 ? 21.531 16.047 6.473 1 97 329 TRP A CA 1
ATOM 2634 C C . TRP A 1 329 ? 20.391 15.758 5.504 1 97 329 TRP A C 1
ATOM 2636 O O . TRP A 1 329 ? 20.297 16.391 4.441 1 97 329 TRP A O 1
ATOM 2646 N N . GLY A 1 330 ? 19.578 14.75 5.828 1 97.06 330 GLY A N 1
ATOM 2647 C CA . GLY A 1 330 ? 18.406 14.43 5.02 1 97.06 330 GLY A CA 1
ATOM 2648 C C . GLY A 1 330 ? 17.109 14.453 5.805 1 97.06 330 GLY A C 1
ATOM 2649 O O . GLY A 1 330 ? 17.047 13.945 6.926 1 97.06 330 GLY A O 1
ATOM 2650 N N . GLU A 1 331 ? 16.109 15.055 5.203 1 97.38 331 GLU A N 1
ATOM 2651 C CA . GLU A 1 331 ? 14.812 15.125 5.855 1 97.38 331 GLU A CA 1
ATOM 2652 C C . GLU A 1 331 ? 14.188 13.734 6 1 97.38 331 GLU A C 1
ATOM 2654 O O . GLU A 1 331 ? 14.039 13.008 5.016 1 97.38 331 GLU A O 1
ATOM 2659 N N . ILE A 1 332 ? 13.789 13.375 7.258 1 98.12 332 ILE A N 1
ATOM 2660 C CA . ILE A 1 332 ? 13.203 12.055 7.477 1 98.12 332 ILE A CA 1
ATOM 2661 C C . ILE A 1 332 ? 11.781 12.203 8.023 1 98.12 332 ILE A C 1
ATOM 2663 O O . ILE A 1 332 ? 11.031 11.227 8.086 1 98.12 332 ILE A O 1
ATOM 2667 N N . SER A 1 333 ? 11.398 13.352 8.438 1 98.56 333 SER A N 1
ATOM 2668 C CA . SER A 1 333 ? 10.07 13.578 9 1 98.56 333 SER A CA 1
ATOM 2669 C C . SER A 1 333 ? 9.703 15.062 8.977 1 98.56 333 SER A C 1
ATOM 2671 O O . SER A 1 333 ? 10.562 15.914 8.758 1 98.56 333 SER A O 1
ATOM 2673 N N . SER A 1 334 ? 8.414 15.312 9.133 1 98.69 334 SER A N 1
ATOM 2674 C CA . SER A 1 334 ? 7.879 16.672 9.258 1 98.69 334 SER A CA 1
ATOM 2675 C C . SER A 1 334 ? 6.5 16.656 9.906 1 98.69 334 SER A C 1
ATOM 2677 O O . SER A 1 334 ? 5.832 15.625 9.945 1 98.69 334 SER A O 1
ATOM 2679 N N . CYS A 1 335 ? 6.133 17.734 10.547 1 98.88 335 CYS A N 1
ATOM 2680 C CA . CYS A 1 335 ? 4.77 17.938 11.023 1 98.88 335 CYS A CA 1
ATOM 2681 C C . CYS A 1 335 ? 4.336 19.391 10.844 1 98.88 335 CYS A C 1
ATOM 2683 O O . CYS A 1 335 ? 5.164 20.297 10.883 1 98.88 335 CYS A O 1
ATOM 2685 N N . SER A 1 336 ? 3.057 19.594 10.602 1 98.81 336 SER A N 1
ATOM 2686 C CA . SER A 1 336 ? 2.566 20.922 10.281 1 98.81 336 SER A CA 1
ATOM 2687 C C . SER A 1 336 ? 1.19 21.172 10.891 1 98.81 336 SER A C 1
ATOM 2689 O O . SER A 1 336 ? 0.431 20.234 11.125 1 98.81 336 SER A O 1
ATOM 2691 N N . ASN A 1 337 ? 0.984 22.406 11.234 1 98.88 337 ASN A N 1
ATOM 2692 C CA . ASN A 1 337 ? -0.327 22.953 11.57 1 98.88 337 ASN A CA 1
ATOM 2693 C C . ASN A 1 337 ? -0.942 23.703 10.391 1 98.88 337 ASN A C 1
ATOM 2695 O O . ASN A 1 337 ? -0.417 24.734 9.961 1 98.88 337 ASN A O 1
ATOM 2699 N N . CYS A 1 338 ? -2.09 23.25 9.922 1 98.81 338 CYS A N 1
ATOM 2700 C CA . CYS A 1 338 ? -2.676 23.828 8.719 1 98.81 338 CYS A CA 1
ATOM 2701 C C . CYS A 1 338 ? -3.879 24.688 9.062 1 98.81 338 CYS A C 1
ATOM 2703 O O . CYS A 1 338 ? -4.641 25.078 8.18 1 98.81 338 CYS A O 1
ATOM 2705 N N . THR A 1 339 ? -4.086 24.938 10.352 1 98.69 339 THR A N 1
ATOM 2706 C CA . THR A 1 339 ? -5.238 25.703 10.797 1 98.69 339 THR A CA 1
ATOM 2707 C C . THR A 1 339 ? -6.508 25.25 10.086 1 98.69 339 THR A C 1
ATOM 2709 O O . THR A 1 339 ? -6.84 24.062 10.094 1 98.69 339 THR A O 1
ATOM 2712 N N . ASP A 1 340 ? -7.258 26.172 9.523 1 98.56 340 ASP A N 1
ATOM 2713 C CA . ASP A 1 340 ? -8.516 25.75 8.93 1 98.56 340 ASP A CA 1
ATOM 2714 C C . ASP A 1 340 ? -8.398 25.656 7.406 1 98.56 340 ASP A C 1
ATOM 2716 O O . ASP A 1 340 ? -9.406 25.578 6.703 1 98.56 340 ASP A O 1
ATOM 2720 N N . TYR A 1 341 ? -7.168 25.672 6.848 1 98.44 341 TYR A N 1
ATOM 2721 C CA . TYR A 1 341 ? -6.93 25.641 5.41 1 98.44 341 TYR A CA 1
ATOM 2722 C C . TYR A 1 341 ? -7.641 24.453 4.773 1 98.44 341 TYR A C 1
ATOM 2724 O O . TYR A 1 341 ? -8.461 24.609 3.871 1 98.44 341 TYR A O 1
ATOM 2732 N N . GLN A 1 342 ? -7.348 23.219 5.258 1 98.12 342 GLN A N 1
ATOM 2733 C CA . GLN A 1 342 ? -7.973 22.016 4.734 1 98.12 342 GLN A CA 1
ATOM 2734 C C . GLN A 1 342 ? -9.43 21.906 5.18 1 98.12 342 GLN A C 1
ATOM 2736 O O . GLN A 1 342 ? -10.289 21.5 4.398 1 98.12 342 GLN A O 1
ATOM 2741 N N . ALA A 1 343 ? -9.641 22.266 6.387 1 98.19 343 ALA A N 1
ATOM 2742 C CA . ALA A 1 343 ? -10.977 22.141 6.977 1 98.19 343 ALA A CA 1
ATOM 2743 C C . ALA A 1 343 ? -12 22.969 6.207 1 98.19 343 ALA A C 1
ATOM 2745 O O . ALA A 1 343 ? -13.133 22.516 5.996 1 98.19 343 ALA A O 1
ATOM 2746 N N . LYS A 1 344 ? -11.648 24.156 5.797 1 97.44 344 LYS A N 1
ATOM 2747 C CA . LYS A 1 344 ? -12.555 25 5.023 1 97.44 344 LYS A CA 1
ATOM 2748 C C . LYS A 1 344 ? -12.852 24.391 3.658 1 97.44 344 LYS A C 1
ATOM 2750 O O . LYS A 1 344 ? -14 24.406 3.195 1 97.44 344 LYS A O 1
ATOM 2755 N N . ARG A 1 345 ? -11.867 23.875 3.09 1 96.69 345 ARG A N 1
ATOM 2756 C CA . ARG A 1 345 ? -11.992 23.312 1.745 1 96.69 345 ARG A CA 1
ATOM 2757 C C . ARG A 1 345 ? -12.766 22 1.766 1 96.69 345 ARG A C 1
ATOM 2759 O O . ARG A 1 345 ? -13.469 21.672 0.809 1 96.69 345 ARG A O 1
ATOM 2766 N N . LEU A 1 346 ? -12.672 21.266 2.895 1 96.44 346 LEU A N 1
ATOM 2767 C CA . LEU A 1 346 ? -13.312 19.953 3.004 1 96.44 346 LEU A CA 1
ATOM 2768 C C . LEU A 1 346 ? -14.547 20.031 3.896 1 96.44 346 LEU A C 1
ATOM 2770 O O . LEU A 1 346 ? -15.234 19.031 4.109 1 96.44 346 LEU A O 1
ATOM 2774 N N . ASN A 1 347 ? -14.812 21.172 4.391 1 97.06 347 ASN A N 1
ATOM 2775 C CA . ASN A 1 347 ? -15.977 21.391 5.238 1 97.06 347 ASN A CA 1
ATOM 2776 C C . ASN A 1 347 ? -15.938 20.531 6.492 1 97.06 347 ASN A C 1
ATOM 2778 O O . ASN A 1 347 ? -16.906 19.828 6.801 1 97.06 347 ASN A O 1
ATOM 2782 N N . VAL A 1 348 ? -14.82 20.516 7.086 1 97.12 348 VAL A N 1
ATOM 2783 C CA . VAL A 1 348 ? -14.656 19.844 8.367 1 97.12 348 VAL A CA 1
ATOM 2784 C C . VAL A 1 348 ? -14.93 20.828 9.508 1 97.12 348 VAL A C 1
ATOM 2786 O O . VAL A 1 348 ? -14.219 21.812 9.664 1 97.12 348 VAL A O 1
ATOM 2789 N N . LYS A 1 349 ? -15.938 20.516 10.312 1 98.38 349 LYS A N 1
ATOM 2790 C CA . LYS A 1 349 ? -16.391 21.453 11.328 1 98.38 349 LYS A CA 1
ATOM 2791 C C . LYS A 1 349 ? -16.562 20.75 12.68 1 98.38 349 LYS A C 1
ATOM 2793 O O . LYS A 1 349 ? -16.422 19.531 12.773 1 98.38 349 LYS A O 1
ATOM 2798 N N . TYR A 1 350 ? -16.656 21.547 13.727 1 97.75 350 TYR A N 1
ATOM 2799 C CA . TYR A 1 350 ? -17.016 21.062 15.047 1 97.75 350 TYR A CA 1
ATOM 2800 C C . TYR A 1 350 ? -18.047 21.969 15.703 1 97.75 350 TYR A C 1
ATOM 2802 O O . TYR A 1 350 ? -18.141 23.156 15.359 1 97.75 350 TYR A O 1
ATOM 2810 N N . LYS A 1 351 ? -18.875 21.359 16.531 1 97.81 351 LYS A N 1
ATOM 2811 C CA . LYS A 1 351 ? -19.844 22.109 17.328 1 97.81 351 LYS A CA 1
ATOM 2812 C C . LYS A 1 351 ? -19.25 22.484 18.688 1 97.81 351 LYS A C 1
ATOM 2814 O O . LYS A 1 351 ? -18.969 21.625 19.5 1 97.81 351 LYS A O 1
ATOM 2819 N N . ARG A 1 352 ? -19.156 23.75 18.891 1 96.94 352 ARG A N 1
ATOM 2820 C CA . ARG A 1 352 ? -18.609 24.234 20.156 1 96.94 352 ARG A CA 1
ATOM 2821 C C . ARG A 1 352 ? -19.578 23.984 21.297 1 96.94 352 ARG A C 1
ATOM 2823 O O . ARG A 1 352 ? -20.75 24.359 21.219 1 96.94 352 ARG A O 1
ATOM 2830 N N . ALA A 1 353 ? -19.062 23.484 22.344 1 94.94 353 ALA A N 1
ATOM 2831 C CA . ALA A 1 353 ? -19.906 23.047 23.438 1 94.94 353 ALA A CA 1
ATOM 2832 C C . ALA A 1 353 ? -20.531 24.234 24.172 1 94.94 353 ALA A C 1
ATOM 2834 O O . ALA A 1 353 ? -21.672 24.156 24.641 1 94.94 353 ALA A O 1
ATOM 2835 N N . SER A 1 354 ? -19.906 25.281 24.312 1 95.12 354 SER A N 1
ATOM 2836 C CA . SER A 1 354 ? -20.297 26.406 25.141 1 95.12 354 SER A CA 1
ATOM 2837 C C . SER A 1 354 ? -21.547 27.094 24.594 1 95.12 354 SER A C 1
ATOM 2839 O O . SER A 1 354 ? -22.406 27.531 25.344 1 95.12 354 SER A O 1
ATOM 2841 N N . ASP A 1 355 ? -21.688 27.172 23.219 1 95.75 355 ASP A N 1
ATOM 2842 C CA . ASP A 1 355 ? -22.766 27.969 22.656 1 95.75 355 ASP A CA 1
ATOM 2843 C C . ASP A 1 355 ? -23.422 27.25 21.484 1 95.75 355 ASP A C 1
ATOM 2845 O O . ASP A 1 355 ? -24.359 27.781 20.875 1 95.75 355 ASP A O 1
ATOM 2849 N N . GLY A 1 356 ? -22.859 26.156 21.094 1 95.12 356 GLY A N 1
ATOM 2850 C CA . GLY A 1 356 ? -23.469 25.375 20.031 1 95.12 356 GLY A CA 1
ATOM 2851 C C . GLY A 1 356 ? -23.094 25.859 18.641 1 95.12 356 GLY A C 1
ATOM 2852 O O . GLY A 1 356 ? -23.562 25.328 17.641 1 95.12 356 GLY A O 1
ATOM 2853 N N . SER A 1 357 ? -22.234 26.812 18.594 1 97.06 357 SER A N 1
ATOM 2854 C CA . SER A 1 357 ? -21.797 27.328 17.297 1 97.06 357 SER A CA 1
ATOM 2855 C C . SER A 1 357 ? -21.031 26.266 16.516 1 97.06 357 SER A C 1
ATOM 2857 O O . SER A 1 357 ? -20.266 25.5 17.094 1 97.06 357 SER A O 1
ATOM 2859 N N . VAL A 1 358 ? -21.203 26.281 15.227 1 98 358 VAL A N 1
ATOM 2860 C CA . VAL A 1 358 ? -20.516 25.359 14.328 1 98 358 VAL A CA 1
ATOM 2861 C C . VAL A 1 358 ? -19.375 26.094 13.625 1 98 358 VAL A C 1
ATOM 2863 O O . VAL A 1 358 ? -19.609 27.062 12.898 1 98 358 VAL A O 1
ATOM 2866 N N . LEU A 1 359 ? -18.156 25.672 13.891 1 98.31 359 LEU A N 1
ATOM 2867 C CA . LEU A 1 359 ? -16.953 26.328 13.398 1 98.31 359 LEU A CA 1
ATOM 2868 C C . LEU A 1 359 ? -16.078 25.359 12.617 1 98.31 359 LEU A C 1
ATOM 2870 O O . LEU A 1 359 ? -16.172 24.141 12.805 1 98.31 359 LEU A O 1
ATOM 2874 N N . HIS A 1 360 ? -15.297 25.906 11.719 1 98.62 360 HIS A N 1
ATOM 2875 C CA . HIS A 1 360 ? -14.305 25.078 11.047 1 98.62 360 HIS A CA 1
ATOM 2876 C C . HIS A 1 360 ? -13.211 24.641 12.016 1 98.62 360 HIS A C 1
ATOM 2878 O O . HIS A 1 360 ? -12.734 25.438 12.828 1 98.62 360 HIS A O 1
ATOM 2884 N N . ALA A 1 361 ? -12.812 23.359 11.922 1 98.69 361 ALA A N 1
ATOM 2885 C CA . ALA A 1 361 ? -11.742 22.828 12.758 1 98.69 361 ALA A CA 1
ATOM 2886 C C . ALA A 1 361 ? -10.375 23.156 12.164 1 98.69 361 ALA A C 1
ATOM 2888 O O . ALA A 1 361 ? -10.281 23.797 11.117 1 98.69 361 ALA A O 1
ATOM 2889 N N . HIS A 1 362 ? -9.359 22.891 12.922 1 98.88 362 HIS A N 1
ATOM 2890 C CA . HIS A 1 362 ? -7.992 22.875 12.414 1 98.88 362 HIS A CA 1
ATOM 2891 C C . HIS A 1 362 ? -7.527 21.453 12.117 1 98.88 362 HIS A C 1
ATOM 2893 O O . HIS A 1 362 ? -7.996 20.5 12.742 1 98.88 362 HIS A O 1
ATOM 2899 N N . THR A 1 363 ? -6.68 21.328 11.133 1 98.88 363 THR A N 1
ATOM 2900 C CA . THR A 1 363 ? -6.074 20.047 10.812 1 98.88 363 THR A CA 1
ATOM 2901 C C . THR A 1 363 ? -4.562 20.094 10.984 1 98.88 363 THR A C 1
ATOM 2903 O O . THR A 1 363 ? -3.941 21.141 10.75 1 98.88 363 THR A O 1
ATOM 2906 N N . LEU A 1 364 ? -4.027 19.062 11.492 1 98.88 364 LEU A N 1
ATOM 2907 C CA . LEU A 1 364 ? -2.588 18.875 11.656 1 98.88 364 LEU A CA 1
ATOM 2908 C C . LEU A 1 364 ? -2.133 17.547 11.062 1 98.88 364 LEU A C 1
ATOM 2910 O O . LEU A 1 364 ? -2.891 16.578 11.055 1 98.88 364 LEU A O 1
ATOM 2914 N N . ASN A 1 365 ? -0.975 17.516 10.531 1 98.75 365 ASN A N 1
ATOM 2915 C CA . ASN A 1 365 ? -0.393 16.281 9.992 1 98.75 365 ASN A CA 1
ATOM 2916 C C . ASN A 1 365 ? 1.074 16.141 10.391 1 98.75 365 ASN A C 1
ATOM 2918 O O . ASN A 1 365 ? 1.714 17.125 10.781 1 98.75 365 ASN A O 1
ATOM 2922 N N . GLY A 1 366 ? 1.528 14.945 10.367 1 98.81 366 GLY A N 1
ATOM 2923 C CA . GLY A 1 366 ? 2.914 14.648 10.688 1 98.81 366 GLY A CA 1
ATOM 2924 C C . GLY A 1 366 ? 3.35 13.266 10.219 1 98.81 366 GLY A C 1
ATOM 2925 O O . GLY A 1 366 ? 2.557 12.328 10.227 1 98.81 366 GLY A O 1
ATOM 2926 N N . THR A 1 367 ? 4.605 13.172 9.883 1 98.75 367 THR A N 1
ATOM 2927 C CA . THR A 1 367 ? 5.211 11.906 9.484 1 98.75 367 THR A CA 1
ATOM 2928 C C . THR A 1 367 ? 5.816 11.188 10.688 1 98.75 367 THR A C 1
ATOM 2930 O O . THR A 1 367 ? 6.793 11.672 11.273 1 98.75 367 THR A O 1
ATOM 2933 N N . ALA A 1 368 ? 5.219 10.078 11.031 1 98.75 368 ALA A N 1
ATOM 2934 C CA . ALA A 1 368 ? 5.883 9.258 12.047 1 98.75 368 ALA A CA 1
ATOM 2935 C C . ALA A 1 368 ? 7.129 8.586 11.477 1 98.75 368 ALA A C 1
ATOM 2937 O O . ALA A 1 368 ? 8.227 8.742 12.016 1 98.75 368 ALA A O 1
ATOM 2938 N N . THR A 1 369 ? 6.926 7.871 10.367 1 98.31 369 THR A N 1
ATOM 2939 C CA . THR A 1 369 ? 8.07 7.277 9.688 1 98.31 369 THR A CA 1
ATOM 2940 C C . THR A 1 369 ? 7.852 7.25 8.18 1 98.31 369 THR A C 1
ATOM 2942 O O . THR A 1 369 ? 6.762 6.914 7.707 1 98.31 369 THR A O 1
ATOM 2945 N N . ALA A 1 370 ? 8.812 7.691 7.465 1 97.69 370 ALA A N 1
ATOM 2946 C CA . ALA A 1 370 ? 8.945 7.469 6.027 1 97.69 370 ALA A CA 1
ATOM 2947 C C . ALA A 1 370 ? 10.047 6.457 5.727 1 97.69 370 ALA A C 1
ATOM 2949 O O . ALA A 1 370 ? 11.234 6.75 5.906 1 97.69 370 ALA A O 1
ATOM 2950 N N . ILE A 1 371 ? 9.719 5.344 5.18 1 96.38 371 ILE A N 1
ATOM 2951 C CA . ILE A 1 371 ? 10.539 4.137 5.238 1 96.38 371 ILE A CA 1
ATOM 2952 C C . ILE A 1 371 ? 11.836 4.352 4.457 1 96.38 371 ILE A C 1
ATOM 2954 O O . ILE A 1 371 ? 12.922 4.094 4.969 1 96.38 371 ILE A O 1
ATOM 2958 N N . PRO A 1 372 ? 11.812 4.871 3.238 1 93.94 372 PRO A N 1
ATOM 2959 C CA . PRO A 1 372 ? 13.055 4.875 2.461 1 93.94 372 PRO A CA 1
ATOM 2960 C C . PRO A 1 372 ? 14.148 5.73 3.1 1 93.94 372 PRO A C 1
ATOM 2962 O O . PRO A 1 372 ? 15.266 5.254 3.316 1 93.94 372 PRO A O 1
ATOM 2965 N N . ARG A 1 373 ? 13.82 6.941 3.459 1 96 373 ARG A N 1
ATOM 2966 C CA . ARG A 1 373 ? 14.836 7.836 4.008 1 96 373 ARG A CA 1
ATOM 2967 C C . ARG A 1 373 ? 15.273 7.383 5.398 1 96 373 ARG A C 1
ATOM 2969 O O . ARG A 1 373 ? 16.438 7.543 5.773 1 96 373 ARG A O 1
ATOM 2976 N N . LEU A 1 374 ? 14.344 6.852 6.117 1 97.75 374 LEU A N 1
ATOM 2977 C CA . LEU A 1 374 ? 14.688 6.344 7.441 1 97.75 374 LEU A CA 1
ATOM 2978 C C . LEU A 1 374 ? 15.602 5.129 7.34 1 97.75 374 LEU A C 1
ATOM 2980 O O . LEU A 1 374 ? 16.516 4.969 8.148 1 97.75 374 LEU A O 1
ATOM 2984 N N . LEU A 1 375 ? 15.367 4.254 6.367 1 96.38 375 LEU A N 1
ATOM 2985 C CA . LEU A 1 375 ? 16.25 3.115 6.137 1 96.38 375 LEU A CA 1
ATOM 2986 C C . LEU A 1 375 ? 17.672 3.58 5.832 1 96.38 375 LEU A C 1
ATOM 2988 O O . LEU A 1 375 ? 18.641 3.012 6.348 1 96.38 375 LEU A O 1
ATOM 2992 N N . ILE A 1 376 ? 17.781 4.598 5 1 96 376 ILE A N 1
ATOM 2993 C CA . ILE A 1 376 ? 19.094 5.141 4.68 1 96 376 ILE A CA 1
ATOM 2994 C C . ILE A 1 376 ? 19.781 5.594 5.961 1 96 376 ILE A C 1
ATOM 2996 O O . ILE A 1 376 ? 20.922 5.211 6.227 1 96 376 ILE A O 1
ATOM 3000 N N . ALA A 1 377 ? 19.062 6.367 6.77 1 97.75 377 ALA A N 1
ATOM 3001 C CA . ALA A 1 377 ? 19.641 6.906 8 1 97.75 377 ALA A CA 1
ATOM 3002 C C . ALA A 1 377 ? 20.062 5.789 8.945 1 97.75 377 ALA A C 1
ATOM 3004 O O . ALA A 1 377 ? 21.156 5.82 9.5 1 97.75 377 ALA A O 1
ATOM 3005 N N . LEU A 1 378 ? 19.25 4.789 9.125 1 97.88 378 LEU A N 1
ATOM 3006 C CA . LEU A 1 378 ? 19.5 3.695 10.055 1 97.88 378 LEU A CA 1
ATOM 3007 C C . LEU A 1 378 ? 20.672 2.832 9.578 1 97.88 378 LEU A C 1
ATOM 3009 O O . LEU A 1 378 ? 21.625 2.586 10.32 1 97.88 378 LEU A O 1
ATOM 3013 N N . ILE A 1 379 ? 20.641 2.41 8.328 1 96.19 379 ILE A N 1
ATOM 3014 C CA . ILE A 1 379 ? 21.625 1.466 7.793 1 96.19 379 ILE A CA 1
ATOM 3015 C C . ILE A 1 379 ? 23 2.109 7.773 1 96.19 379 ILE A C 1
ATOM 3017 O O . ILE A 1 379 ? 24 1.473 8.133 1 96.19 379 ILE A O 1
ATOM 3021 N N . GLU A 1 380 ? 23.047 3.367 7.398 1 96.69 380 GLU A N 1
ATOM 3022 C CA . GLU A 1 380 ? 24.344 4.047 7.355 1 96.69 380 GLU A CA 1
ATOM 3023 C C . GLU A 1 380 ? 24.859 4.32 8.758 1 96.69 380 GLU A C 1
ATOM 3025 O O . GLU A 1 380 ? 26.078 4.297 8.984 1 96.69 380 GLU A O 1
ATOM 3030 N N . SER A 1 381 ? 23.984 4.574 9.688 1 97.62 381 SER A N 1
ATOM 3031 C CA . SER A 1 381 ? 24.406 4.938 11.039 1 97.62 381 SER A CA 1
ATOM 3032 C C . SER A 1 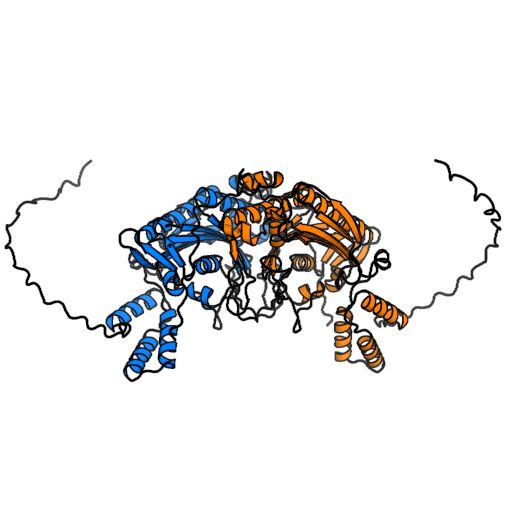381 ? 24.797 3.705 11.844 1 97.62 381 SER A C 1
ATOM 3034 O O . SER A 1 381 ? 25.641 3.791 12.734 1 97.62 381 SER A O 1
ATOM 3036 N N . TYR A 1 382 ? 24.25 2.576 11.562 1 97.44 382 TYR A N 1
ATOM 3037 C CA . TYR A 1 382 ? 24.422 1.395 12.406 1 97.44 382 TYR A CA 1
ATOM 3038 C C . TYR A 1 382 ? 25.391 0.41 11.766 1 97.44 382 TYR A C 1
ATOM 3040 O O . TYR A 1 382 ? 25.547 -0.717 12.242 1 97.44 382 TYR A O 1
ATOM 3048 N N . GLN A 1 383 ? 26 0.816 10.688 1 95.94 383 GLN A N 1
ATOM 3049 C CA . GLN A 1 383 ? 26.953 -0.063 10.023 1 95.94 383 GLN A CA 1
ATOM 3050 C C . GLN A 1 383 ? 28.156 -0.344 10.914 1 95.94 383 GLN A C 1
ATOM 3052 O O . GLN A 1 383 ? 28.594 0.526 11.672 1 95.94 383 GLN A O 1
ATOM 3057 N N . ASN A 1 384 ? 28.594 -1.553 10.82 1 92.06 384 ASN A N 1
ATOM 3058 C CA . ASN A 1 384 ? 29.812 -1.979 11.492 1 92.06 384 ASN A CA 1
ATOM 3059 C C . ASN A 1 384 ? 30.812 -2.592 10.516 1 92.06 384 ASN A C 1
ATOM 3061 O O . ASN A 1 384 ? 30.641 -3.727 10.07 1 92.06 384 ASN A O 1
ATOM 3065 N N . ALA A 1 385 ? 31.859 -1.897 10.305 1 83.5 385 ALA A N 1
ATOM 3066 C CA . ALA A 1 385 ? 32.844 -2.34 9.32 1 83.5 385 ALA A CA 1
ATOM 3067 C C . ALA A 1 385 ? 33.625 -3.555 9.828 1 83.5 385 ALA A C 1
ATOM 3069 O O . ALA A 1 385 ? 33.969 -4.453 9.055 1 83.5 385 ALA A O 1
ATOM 3070 N N . ALA A 1 386 ? 33.844 -3.59 11.039 1 84.62 386 ALA A N 1
ATOM 3071 C CA . ALA A 1 386 ? 34.656 -4.664 11.617 1 84.62 386 ALA A CA 1
ATOM 3072 C C . ALA A 1 386 ? 33.969 -6.012 11.484 1 84.62 386 ALA A C 1
ATOM 3074 O O . ALA A 1 386 ? 34.594 -7.02 11.164 1 84.62 386 ALA A O 1
ATOM 3075 N N . SER A 1 387 ? 32.719 -6.043 11.625 1 84.5 387 SER A N 1
ATOM 3076 C CA . SER A 1 387 ? 31.953 -7.293 11.586 1 84.5 387 SER A CA 1
ATOM 3077 C C . SER A 1 387 ? 31.203 -7.457 10.266 1 84.5 387 SER A C 1
ATOM 3079 O O . SER A 1 387 ? 30.562 -8.477 10.031 1 84.5 387 SER 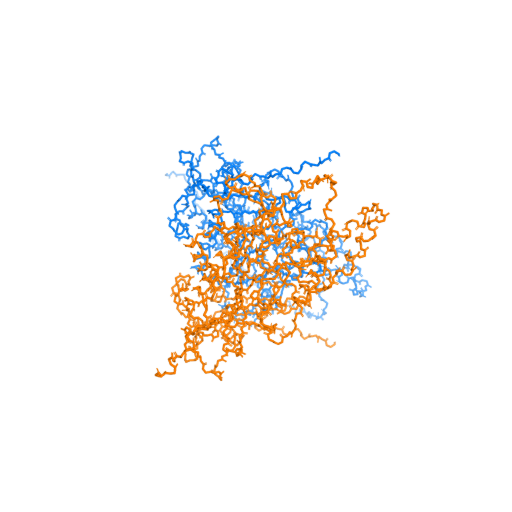A O 1
ATOM 3081 N N . ALA A 1 388 ? 31.312 -6.504 9.398 1 86.44 388 ALA A N 1
ATOM 3082 C CA . ALA A 1 388 ? 30.578 -6.52 8.141 1 86.44 388 ALA A CA 1
ATOM 3083 C C . ALA A 1 388 ? 29.094 -6.812 8.367 1 86.44 388 ALA A C 1
ATOM 3085 O O . ALA A 1 388 ? 28.531 -7.73 7.762 1 86.44 388 ALA A O 1
ATOM 3086 N N . SER A 1 389 ? 28.578 -6.129 9.297 1 93.5 389 SER A N 1
ATOM 3087 C CA . SER A 1 389 ? 27.188 -6.289 9.68 1 93.5 389 SER A CA 1
ATOM 3088 C C . SER A 1 389 ? 26.547 -4.945 10.023 1 93.5 389 SER A C 1
ATOM 3090 O O . SER A 1 389 ? 27.234 -3.926 10.094 1 93.5 389 SER A O 1
ATOM 3092 N N . ILE A 1 390 ? 25.312 -4.949 10.07 1 95.62 390 ILE A N 1
ATOM 3093 C CA . ILE A 1 390 ? 24.547 -3.789 10.516 1 95.62 390 ILE A CA 1
ATOM 3094 C C . ILE A 1 390 ? 23.75 -4.141 11.773 1 95.62 390 ILE A C 1
ATOM 3096 O O . ILE A 1 390 ? 22.953 -5.074 11.773 1 95.62 390 ILE A O 1
ATOM 3100 N N . THR A 1 391 ? 24.016 -3.402 12.812 1 96.81 391 THR A N 1
ATOM 3101 C CA . THR A 1 391 ? 23.297 -3.635 14.062 1 96.81 391 THR A CA 1
ATOM 3102 C C . THR A 1 391 ? 21.859 -3.121 13.961 1 96.81 391 THR A C 1
ATOM 3104 O O . THR A 1 391 ? 21.625 -2.059 13.383 1 96.81 391 THR A O 1
ATOM 3107 N N . ILE A 1 392 ? 20.922 -3.885 14.461 1 97.62 392 ILE A N 1
ATOM 3108 C CA . ILE A 1 392 ? 19.531 -3.475 14.5 1 97.62 392 ILE A CA 1
ATOM 3109 C C . ILE A 1 392 ? 19.25 -2.707 15.789 1 97.62 392 ILE A C 1
ATOM 3111 O O . ILE A 1 392 ? 19.609 -3.156 16.875 1 97.62 392 ILE A O 1
ATOM 3115 N N . PRO A 1 393 ? 18.625 -1.478 15.664 1 98.19 393 PRO A N 1
ATOM 3116 C CA . PRO A 1 393 ? 18.25 -0.757 16.891 1 98.19 393 PRO A CA 1
ATOM 3117 C C . PRO A 1 393 ? 17.484 -1.629 17.875 1 98.19 393 PRO A C 1
ATOM 3119 O O . PRO A 1 393 ? 16.609 -2.395 17.484 1 98.19 393 PRO A O 1
ATOM 3122 N N . GLU A 1 394 ? 17.734 -1.442 19.172 1 98 394 GLU A N 1
ATOM 3123 C CA . GLU A 1 394 ? 17.188 -2.291 20.219 1 98 394 GLU A CA 1
ATOM 3124 C C . GLU A 1 394 ? 15.664 -2.295 20.188 1 98 394 GLU A C 1
ATOM 3126 O O . GLU A 1 394 ? 15.039 -3.336 20.375 1 98 394 GLU A O 1
ATOM 3131 N N . VAL A 1 395 ? 15.078 -1.221 19.922 1 98 395 VAL A N 1
ATOM 3132 C CA . VAL A 1 395 ? 13.625 -1.073 19.984 1 98 395 VAL A CA 1
ATOM 3133 C C . VAL A 1 395 ? 12.977 -1.846 18.844 1 98 395 VAL A C 1
ATOM 3135 O O . VAL A 1 395 ? 11.781 -2.146 18.891 1 98 395 VAL A O 1
ATOM 3138 N N . LEU A 1 396 ? 13.742 -2.186 17.766 1 98.12 396 LEU A N 1
ATOM 3139 C CA . LEU A 1 396 ? 13.188 -2.877 16.609 1 98.12 396 LEU A CA 1
ATOM 3140 C C . LEU A 1 396 ? 13.375 -4.387 16.734 1 98.12 396 LEU A C 1
ATOM 3142 O O . LEU A 1 396 ? 12.734 -5.156 16.016 1 98.12 396 LEU A O 1
ATOM 3146 N N . VAL A 1 397 ? 14.203 -4.848 17.641 1 97.75 397 VAL A N 1
ATOM 3147 C CA . VAL A 1 397 ? 14.609 -6.246 17.766 1 97.75 397 VAL A CA 1
ATOM 3148 C C . VAL A 1 397 ? 13.375 -7.117 18.016 1 97.75 397 VAL A C 1
ATOM 3150 O O . VAL A 1 397 ? 13.211 -8.164 17.375 1 97.75 397 VAL A O 1
ATOM 3153 N N . PRO A 1 398 ? 12.406 -6.676 18.891 1 94.5 398 PRO A N 1
ATOM 3154 C CA . PRO A 1 398 ? 11.219 -7.516 19.094 1 94.5 398 PRO A CA 1
ATOM 3155 C C . PRO A 1 398 ? 10.406 -7.707 17.812 1 94.5 398 PRO A C 1
ATOM 3157 O O . PRO A 1 398 ? 9.727 -8.727 17.656 1 94.5 398 PRO A O 1
ATOM 3160 N N . PHE A 1 399 ? 10.508 -6.809 16.906 1 94.25 399 PHE A N 1
ATOM 3161 C CA . PHE A 1 399 ? 9.727 -6.863 15.68 1 94.25 399 PHE A CA 1
ATOM 3162 C C . PHE A 1 399 ? 10.492 -7.578 14.578 1 94.25 399 PHE A C 1
ATOM 3164 O O . PHE A 1 399 ? 9.969 -7.801 13.484 1 94.25 399 PHE A O 1
ATOM 3171 N N . MET A 1 400 ? 11.75 -7.918 14.836 1 94.31 400 MET A N 1
ATOM 3172 C CA . MET A 1 400 ? 12.617 -8.633 13.914 1 94.31 400 MET A CA 1
ATOM 3173 C C . MET A 1 400 ? 12.789 -10.086 14.344 1 94.31 400 MET A C 1
ATOM 3175 O O . MET A 1 400 ? 13.797 -10.719 14.031 1 94.31 400 MET A O 1
ATOM 3179 N N . ASN A 1 401 ? 11.797 -10.539 15.086 1 89.88 401 ASN A N 1
ATOM 3180 C CA . ASN A 1 401 ? 11.836 -11.898 15.602 1 89.88 401 ASN A CA 1
ATOM 3181 C C . ASN A 1 401 ? 13.109 -12.156 16.406 1 89.88 401 ASN A C 1
ATOM 3183 O O . ASN A 1 401 ? 13.734 -13.211 16.266 1 89.88 401 ASN A O 1
ATOM 3187 N N . GLY A 1 402 ? 13.641 -11.203 17.078 1 93.25 402 GLY A N 1
ATOM 3188 C CA . GLY A 1 402 ? 14.789 -11.336 17.969 1 93.25 402 GLY A CA 1
ATOM 3189 C C . GLY A 1 402 ? 16.109 -11.125 17.266 1 93.25 402 GLY A C 1
ATOM 3190 O O . GLY A 1 402 ? 17.172 -11.109 17.922 1 93.25 402 GLY A O 1
ATOM 3191 N N . GLN A 1 403 ? 16.141 -10.922 15.977 1 94.12 403 GLN A N 1
ATOM 3192 C CA . GLN A 1 403 ? 17.375 -10.695 15.227 1 94.12 403 GLN A CA 1
ATOM 3193 C C . GLN A 1 403 ? 18.031 -9.375 15.633 1 94.12 403 GLN A C 1
ATOM 3195 O O . GLN A 1 403 ? 17.359 -8.352 15.734 1 94.12 403 GLN A O 1
ATOM 3200 N N . ARG A 1 404 ? 19.375 -9.414 15.805 1 96.38 404 ARG A N 1
ATOM 3201 C CA . ARG A 1 404 ? 20.047 -8.234 16.344 1 96.38 404 ARG A CA 1
ATOM 3202 C C . ARG A 1 404 ? 21 -7.633 15.312 1 96.38 404 ARG A C 1
ATOM 3204 O O . ARG A 1 404 ? 21.453 -6.5 15.469 1 96.38 404 ARG A O 1
ATOM 3211 N N . THR A 1 405 ? 21.266 -8.453 14.219 1 95.56 405 THR A N 1
ATOM 3212 C CA . THR A 1 405 ? 22.188 -7.973 13.203 1 95.56 405 THR A CA 1
ATOM 3213 C C . THR A 1 405 ? 21.734 -8.398 11.812 1 95.56 405 THR A C 1
ATOM 3215 O O . THR A 1 405 ? 21.062 -9.414 11.656 1 95.56 405 THR A O 1
ATOM 3218 N N . ILE A 1 406 ? 21.922 -7.5 10.898 1 93.5 406 ILE A N 1
ATOM 3219 C CA . ILE A 1 406 ? 21.766 -7.828 9.484 1 93.5 406 ILE A CA 1
ATOM 3220 C C . ILE A 1 406 ? 23.109 -8.227 8.891 1 93.5 406 ILE A C 1
ATOM 3222 O O . ILE A 1 406 ? 24.094 -7.5 9.023 1 93.5 406 ILE A O 1
ATOM 3226 N N . THR A 1 407 ? 23.188 -9.383 8.344 1 90.31 407 THR A N 1
ATOM 3227 C CA . THR A 1 407 ? 24.406 -9.906 7.727 1 90.31 407 THR A CA 1
ATOM 3228 C C . THR A 1 407 ? 24.141 -10.336 6.289 1 90.31 407 THR A C 1
ATOM 3230 O O . THR A 1 407 ? 23 -10.289 5.82 1 90.31 407 THR A O 1
ATOM 3233 N N . ARG A 1 408 ? 25.25 -10.656 5.645 1 79.94 408 ARG A N 1
ATOM 3234 C CA . ARG A 1 408 ? 25.125 -11.062 4.25 1 79.94 408 ARG A CA 1
ATOM 3235 C C . ARG A 1 408 ? 24.234 -12.297 4.117 1 79.94 408 ARG A C 1
ATOM 3237 O O . ARG A 1 408 ? 24.359 -13.242 4.898 1 79.94 408 ARG A O 1
ATOM 3244 N N . ASN A 1 409 ? 23.141 -12.039 3.295 1 66.12 409 ASN A N 1
ATOM 3245 C CA . ASN A 1 409 ? 22.234 -13.141 3.006 1 66.12 409 ASN A CA 1
ATOM 3246 C C . ASN A 1 409 ? 22.812 -14.102 1.969 1 66.12 409 ASN A C 1
ATOM 3248 O O . ASN A 1 409 ? 23.172 -13.68 0.868 1 66.12 409 ASN A O 1
ATOM 3252 N N . LYS A 1 410 ? 23.438 -15.219 2.275 1 55.75 410 LYS A N 1
ATOM 3253 C CA . LYS A 1 410 ? 24 -16.172 1.324 1 55.75 410 LYS A CA 1
ATOM 3254 C C . LYS A 1 410 ? 22.938 -16.672 0.344 1 55.75 410 LYS A C 1
ATOM 3256 O O . LYS A 1 410 ? 23.281 -17.188 -0.726 1 55.75 410 LYS A O 1
ATOM 3261 N N . ARG A 1 411 ? 21.719 -16.484 0.57 1 53.41 411 ARG A N 1
ATOM 3262 C CA . ARG A 1 411 ? 20.781 -17.328 -0.164 1 53.41 411 ARG A CA 1
ATOM 3263 C C . ARG A 1 411 ? 20.141 -16.562 -1.316 1 53.41 411 ARG A C 1
ATOM 3265 O O . ARG A 1 411 ? 19.453 -17.156 -2.16 1 53.41 411 ARG A O 1
ATOM 3272 N N . ILE A 1 412 ? 19.891 -15.297 -1.252 1 50.69 412 ILE A N 1
ATOM 3273 C CA . ILE A 1 412 ? 19.281 -14.75 -2.457 1 50.69 412 ILE A CA 1
ATOM 3274 C C . ILE A 1 412 ? 20.359 -14.406 -3.479 1 50.69 412 ILE A C 1
ATOM 3276 O O . ILE A 1 412 ? 21.219 -13.57 -3.213 1 50.69 412 ILE A O 1
ATOM 3280 N N . PRO A 1 413 ? 20.594 -15.227 -4.559 1 47.38 413 PRO A N 1
ATOM 3281 C CA . PRO A 1 413 ? 21.719 -15.102 -5.484 1 47.38 413 PRO A CA 1
ATOM 3282 C C . PRO A 1 413 ? 21.828 -13.711 -6.102 1 47.38 413 PRO A C 1
ATOM 3284 O O . PRO A 1 413 ? 20.828 -13.023 -6.266 1 47.38 413 PRO A O 1
ATOM 3287 N N . GLU A 1 414 ? 22.984 -13.18 -6.113 1 49.22 414 GLU A N 1
ATOM 3288 C CA . GLU A 1 414 ? 23.281 -12.062 -7 1 49.22 414 GLU A CA 1
ATOM 3289 C C . GLU A 1 414 ? 22.781 -12.32 -8.414 1 49.22 414 GLU A C 1
ATOM 3291 O O . GLU A 1 414 ? 23.062 -13.375 -8.992 1 49.22 414 GLU A O 1
ATOM 3296 N N . THR A 1 415 ? 21.656 -11.891 -8.766 1 46 415 THR A N 1
ATOM 3297 C CA . THR A 1 415 ? 21.125 -12.18 -10.094 1 46 415 THR A CA 1
ATOM 3298 C C . THR A 1 415 ? 21.969 -11.5 -11.172 1 46 415 THR A C 1
ATOM 3300 O O . THR A 1 415 ? 22.125 -10.273 -11.156 1 46 415 THR A O 1
ATOM 3303 N N . LYS A 1 416 ? 22.781 -12.336 -11.766 1 46.59 416 LYS A N 1
ATOM 3304 C CA . LYS A 1 416 ? 23.453 -11.789 -12.938 1 46.59 416 LYS A CA 1
ATOM 3305 C C . LYS A 1 416 ? 22.469 -11.469 -14.047 1 46.59 416 LYS A C 1
ATOM 3307 O O . LYS A 1 416 ? 21.609 -12.289 -14.383 1 46.59 416 LYS A O 1
ATOM 3312 N N . LEU A 1 417 ? 22.266 -10.172 -14.312 1 44.81 417 LEU A N 1
ATOM 3313 C CA . LEU A 1 417 ? 21.469 -9.766 -15.461 1 44.81 417 LEU A CA 1
ATOM 3314 C C . LEU A 1 417 ? 22.094 -10.273 -16.766 1 44.81 417 LEU A C 1
ATOM 3316 O O . LEU A 1 417 ? 23.297 -10.125 -16.969 1 44.81 417 LEU A O 1
ATOM 3320 N N . VAL A 1 418 ? 21.547 -11.109 -17.516 1 35.72 418 VAL A N 1
ATOM 3321 C CA . VAL A 1 418 ? 22.047 -11.469 -18.844 1 35.72 418 VAL A CA 1
ATOM 3322 C C . VAL A 1 418 ? 21.891 -10.281 -19.797 1 35.72 418 VAL A C 1
ATOM 3324 O O . VAL A 1 418 ? 20.797 -9.742 -19.938 1 35.72 418 VAL A O 1
ATOM 3327 N N . LYS A 1 419 ? 22.969 -9.641 -20.266 1 37.25 419 LYS A N 1
ATOM 3328 C CA . LYS A 1 419 ? 23 -8.562 -21.25 1 37.25 419 LYS A CA 1
ATOM 3329 C C . LYS A 1 419 ? 22.406 -9.016 -22.578 1 37.25 419 LYS A C 1
ATOM 3331 O O . LYS A 1 419 ? 22.797 -10.039 -23.141 1 37.25 419 LYS A O 1
ATOM 3336 N N . PHE A 1 420 ? 21.219 -8.477 -22.859 1 31.69 420 PHE A N 1
ATOM 3337 C CA . PHE A 1 420 ? 20.734 -8.656 -24.219 1 31.69 420 PHE A CA 1
ATOM 3338 C C . PHE A 1 420 ? 21.719 -8.07 -25.219 1 31.69 420 PHE A C 1
ATOM 3340 O O . PHE A 1 420 ? 22.062 -6.891 -25.156 1 31.69 420 PHE A O 1
ATOM 3347 N N . ILE A 1 421 ? 22.625 -8.789 -25.781 1 28.38 421 ILE A N 1
ATOM 3348 C CA . ILE A 1 421 ? 23.391 -8.344 -26.938 1 28.38 421 ILE A CA 1
ATOM 3349 C C . ILE A 1 421 ? 22.422 -8 -28.078 1 28.38 421 ILE A C 1
ATOM 3351 O O . ILE A 1 421 ? 21.719 -8.875 -28.578 1 28.38 421 ILE A O 1
ATOM 3355 N N . LYS A 1 422 ? 22.047 -6.738 -28.234 1 29.95 422 LYS A N 1
ATOM 3356 C CA . LYS A 1 422 ? 21.484 -6.258 -29.484 1 29.95 422 LYS A CA 1
ATOM 3357 C C . LYS A 1 422 ? 22.344 -6.684 -30.672 1 29.95 422 LYS A C 1
ATOM 3359 O O . LYS A 1 422 ? 23.562 -6.48 -30.672 1 29.95 422 LYS A O 1
ATOM 3364 N N . SER A 1 423 ? 21.938 -7.73 -31.328 1 22.28 423 SER A N 1
ATOM 3365 C CA . SER A 1 423 ? 22.594 -7.914 -32.625 1 22.28 423 SER A CA 1
ATOM 3366 C C . SER A 1 423 ? 22.75 -6.586 -33.344 1 22.28 423 SER A C 1
ATOM 3368 O O . SER A 1 423 ? 21.844 -5.758 -33.344 1 22.28 423 SER A O 1
ATOM 3370 N N . PRO A 1 424 ? 24 -6.301 -33.844 1 29.12 424 PRO A N 1
ATOM 3371 C CA . PRO A 1 424 ? 24.172 -5.164 -34.75 1 29.12 424 PRO A CA 1
ATOM 3372 C C . PRO A 1 424 ? 23.141 -5.152 -35.875 1 29.12 424 PRO A C 1
ATOM 3374 O O . PRO A 1 424 ? 22.656 -6.211 -36.281 1 29.12 424 PRO A O 1
ATOM 3377 N N . MET B 1 1 ? -19.609 -57.75 5.801 1 17.61 1 MET B N 1
ATOM 3378 C CA . MET B 1 1 ? -18.938 -59.031 5.961 1 17.61 1 MET B CA 1
ATOM 3379 C C . MET B 1 1 ? -18.391 -59.531 4.629 1 17.61 1 MET B C 1
ATOM 3381 O O . MET B 1 1 ? -17.219 -59.906 4.535 1 17.61 1 MET B O 1
ATOM 3385 N N . LYS B 1 2 ? -19.25 -60.156 3.746 1 16.23 2 LYS B N 1
ATOM 3386 C CA . LYS B 1 2 ? -19.109 -61.438 3.055 1 16.23 2 LYS B CA 1
ATOM 3387 C C . LYS B 1 2 ? -18.438 -61.25 1.692 1 16.23 2 LYS B C 1
ATOM 3389 O O . LYS B 1 2 ? -17.906 -62.219 1.117 1 16.23 2 LYS B O 1
ATOM 3394 N N . LEU B 1 3 ? -18.969 -60.312 0.885 1 17.16 3 LEU B N 1
ATOM 3395 C CA . LEU B 1 3 ? -19.016 -60.562 -0.548 1 17.16 3 LEU B CA 1
ATOM 3396 C C . LEU B 1 3 ? -17.609 -60.531 -1.146 1 17.16 3 LEU B C 1
ATOM 3398 O O . LEU B 1 3 ? -17.062 -59.469 -1.404 1 17.16 3 LEU B O 1
ATOM 3402 N N . LEU B 1 4 ? -16.469 -61.375 -0.636 1 18.48 4 LEU B N 1
ATOM 3403 C CA . LEU B 1 4 ? -15.055 -61.75 -0.706 1 18.48 4 LEU B CA 1
ATOM 3404 C C . LEU B 1 4 ? -14.688 -62.25 -2.096 1 18.48 4 LEU B C 1
ATOM 3406 O O . LEU B 1 4 ? -13.508 -62.375 -2.43 1 18.48 4 LEU B O 1
ATOM 3410 N N . ALA B 1 5 ? -15.594 -62.969 -2.83 1 19.06 5 ALA B N 1
ATOM 3411 C CA . ALA B 1 5 ? -15.148 -64.312 -3.326 1 19.06 5 ALA B CA 1
ATOM 3412 C C . ALA B 1 5 ? -14.227 -64.125 -4.527 1 19.06 5 ALA B C 1
ATOM 3414 O O . ALA B 1 5 ? -13.109 -64.625 -4.535 1 19.06 5 ALA B O 1
ATOM 3415 N N . ASN B 1 6 ? -14.586 -64.438 -5.836 1 17.03 6 ASN B N 1
ATOM 3416 C CA . ASN B 1 6 ? -14.211 -65.5 -6.707 1 17.03 6 ASN B CA 1
ATOM 3417 C C . ASN B 1 6 ? -13.219 -65.062 -7.781 1 17.03 6 ASN B C 1
ATOM 3419 O O . ASN B 1 6 ? -12.695 -65.938 -8.523 1 17.03 6 ASN B O 1
ATOM 3423 N N . VAL B 1 7 ? -13.266 -63.812 -8.453 1 20.39 7 VAL B N 1
ATOM 3424 C CA . VAL B 1 7 ? -13.055 -63.844 -9.898 1 20.39 7 VAL B CA 1
ATOM 3425 C C . VAL B 1 7 ? -11.57 -64.062 -10.195 1 20.39 7 VAL B C 1
ATOM 3427 O O . VAL B 1 7 ? -10.742 -63.188 -9.945 1 20.39 7 VAL B O 1
ATOM 3430 N N . ARG B 1 8 ? -10.898 -65.312 -10.023 1 18.72 8 ARG B N 1
ATOM 3431 C CA . ARG B 1 8 ? -9.609 -66 -9.938 1 18.72 8 ARG B CA 1
ATOM 3432 C C . ARG B 1 8 ? -8.812 -65.812 -11.227 1 18.72 8 ARG B C 1
ATOM 3434 O O . ARG B 1 8 ? -7.613 -65.5 -11.18 1 18.72 8 ARG B O 1
ATOM 3441 N N . GLN B 1 9 ? -9.219 -66.5 -12.359 1 18.84 9 GLN B N 1
ATOM 3442 C CA . GLN B 1 9 ? -8.453 -67.5 -13.039 1 18.84 9 GLN B CA 1
ATOM 3443 C C . GLN B 1 9 ? -7.449 -66.938 -14.016 1 18.84 9 GLN B C 1
ATOM 3445 O O . GLN B 1 9 ? -6.305 -67.375 -14.086 1 18.84 9 GLN B O 1
ATOM 3450 N N . LEU B 1 10 ? -7.812 -66.312 -15.172 1 19.59 10 LEU B N 1
ATOM 3451 C CA . LEU B 1 10 ? -7.395 -66.688 -16.516 1 19.59 10 LEU B CA 1
ATOM 3452 C C . LEU B 1 10 ? -6.07 -66 -16.891 1 19.59 10 LEU B C 1
ATOM 3454 O O . LEU B 1 10 ? -5.715 -65.938 -18.062 1 19.59 10 LEU B O 1
ATOM 3458 N N . LEU B 1 11 ? -5.211 -65.5 -15.922 1 19.28 11 LEU B N 1
ATOM 3459 C CA . LEU B 1 11 ? -4.246 -64.5 -16.375 1 19.28 11 LEU B CA 1
ATOM 3460 C C . LEU B 1 11 ? -3.049 -65.188 -17.047 1 19.28 11 LEU B C 1
ATOM 3462 O O . LEU B 1 11 ? -1.969 -64.562 -17.125 1 19.28 11 LEU B O 1
ATOM 3466 N N . ARG B 1 12 ? -3.238 -66.438 -17.406 1 20.08 12 ARG B N 1
ATOM 3467 C CA . ARG B 1 12 ? -1.941 -67.125 -17.438 1 20.08 12 ARG B CA 1
ATOM 3468 C C . ARG B 1 12 ? -1.066 -66.562 -18.562 1 20.08 12 ARG B C 1
ATOM 3470 O O . ARG B 1 12 ? 0.15 -66.438 -18.406 1 20.08 12 ARG B O 1
ATOM 3477 N N . ARG B 1 13 ? -1.514 -66.688 -19.797 1 23.11 13 ARG B N 1
ATOM 3478 C CA . ARG B 1 13 ? -0.614 -67.25 -20.781 1 23.11 13 ARG B CA 1
ATOM 3479 C C . ARG B 1 13 ? 0.381 -66.25 -21.297 1 23.11 13 ARG B C 1
ATOM 3481 O O . ARG B 1 13 ? -0.013 -65.25 -21.891 1 23.11 13 ARG B O 1
ATOM 3488 N N . GLN B 1 14 ? 1.591 -66.062 -20.719 1 20.59 14 GLN B N 1
ATOM 3489 C CA . GLN B 1 14 ? 2.617 -65.062 -20.859 1 20.59 14 GLN B CA 1
ATOM 3490 C C . GLN B 1 14 ? 3.395 -65.25 -22.172 1 20.59 14 GLN B C 1
ATOM 3492 O O . GLN B 1 14 ? 4.371 -66 -22.219 1 20.59 14 GLN B O 1
ATOM 3497 N N . PRO B 1 15 ? 2.684 -65.375 -23.328 1 19.77 15 PRO B N 1
ATOM 3498 C CA . PRO B 1 15 ? 3.584 -65.938 -24.328 1 19.77 15 PRO B CA 1
ATOM 3499 C C . PRO B 1 15 ? 4.852 -65.062 -24.516 1 19.77 15 PRO B C 1
ATOM 3501 O O . PRO B 1 15 ? 4.867 -63.906 -24.203 1 19.77 15 PRO B O 1
ATOM 3504 N N . LYS B 1 16 ? 5.957 -65.688 -24.906 1 23.75 16 LYS B N 1
ATOM 3505 C CA . LYS B 1 16 ? 7.387 -65.438 -25.047 1 23.75 16 LYS B CA 1
ATOM 3506 C C . LYS B 1 16 ? 7.668 -64.5 -26.219 1 23.75 16 LYS B C 1
ATOM 3508 O O . LYS B 1 16 ? 8.828 -64.312 -26.594 1 23.75 16 LYS B O 1
ATOM 3513 N N . GLN B 1 17 ? 6.699 -63.562 -26.609 1 19.33 17 GLN B N 1
ATOM 3514 C CA . GLN B 1 17 ? 6.824 -63.188 -28.016 1 19.33 17 GLN B CA 1
ATOM 3515 C C . GLN B 1 17 ? 8.234 -62.688 -28.328 1 19.33 17 GLN B C 1
ATOM 3517 O O . GLN B 1 17 ? 8.93 -62.188 -27.453 1 19.33 17 GLN B O 1
ATOM 3522 N N . ARG B 1 18 ? 8.766 -63.031 -29.562 1 24.56 18 ARG B N 1
ATOM 3523 C CA . ARG B 1 18 ? 9.977 -63.062 -30.375 1 24.56 18 ARG B CA 1
ATOM 3524 C C . ARG B 1 18 ? 10.562 -61.656 -30.516 1 24.56 18 ARG B C 1
ATOM 3526 O O . ARG B 1 18 ? 9.828 -60.656 -30.609 1 24.56 18 ARG B O 1
ATOM 3533 N N . PRO B 1 19 ? 11.883 -61.5 -30.266 1 23.38 19 PRO B N 1
ATOM 3534 C CA . PRO B 1 19 ? 12.711 -60.281 -30.125 1 23.38 19 PRO B CA 1
ATOM 3535 C C . PRO B 1 19 ? 12.797 -59.469 -31.422 1 23.38 19 PRO B C 1
ATOM 3537 O O . PRO B 1 19 ? 13.258 -59.969 -32.438 1 23.38 19 PRO B O 1
ATOM 3540 N N . MET B 1 20 ? 11.609 -58.844 -31.906 1 20.47 20 MET B N 1
ATOM 3541 C CA . MET B 1 20 ? 11.703 -58.25 -33.219 1 20.47 20 MET B CA 1
ATOM 3542 C C . MET B 1 20 ? 12.883 -57.281 -33.312 1 20.47 20 MET B C 1
ATOM 3544 O O . MET B 1 20 ? 13.117 -56.5 -32.375 1 20.47 20 MET B O 1
ATOM 3548 N N . THR B 1 21 ? 13.859 -57.562 -34.156 1 23.61 21 THR B N 1
ATOM 3549 C CA . THR B 1 21 ? 15.133 -56.969 -34.562 1 23.61 21 THR B CA 1
ATOM 3550 C C . THR B 1 21 ? 14.922 -55.531 -35.062 1 23.61 21 THR B C 1
ATOM 3552 O O . THR B 1 21 ? 14.336 -55.344 -36.125 1 23.61 21 THR B O 1
ATOM 3555 N N . THR B 1 22 ? 14.273 -54.594 -34.312 1 20.69 22 THR B N 1
ATOM 3556 C CA . THR B 1 22 ? 13.914 -53.344 -34.969 1 20.69 22 THR B CA 1
ATOM 3557 C C . THR B 1 22 ? 15.148 -52.656 -35.531 1 20.69 22 THR B C 1
ATOM 3559 O O . THR B 1 22 ? 16.172 -52.531 -34.844 1 20.69 22 THR B O 1
ATOM 3562 N N . THR B 1 23 ? 15.211 -52.562 -36.875 1 21.91 23 THR B N 1
ATOM 3563 C CA . THR B 1 23 ? 16.125 -51.938 -37.812 1 21.91 23 THR B CA 1
ATOM 3564 C C . THR B 1 23 ? 16.391 -50.469 -37.406 1 21.91 23 THR B C 1
ATOM 3566 O O . THR B 1 23 ? 15.461 -49.75 -37.031 1 21.91 23 THR B O 1
ATOM 3569 N N . THR B 1 24 ? 17.641 -50.094 -37.156 1 22.91 24 THR B N 1
ATOM 3570 C CA . THR B 1 24 ? 18.344 -48.875 -36.719 1 22.91 24 THR B CA 1
ATOM 3571 C C . THR B 1 24 ? 18.094 -47.75 -37.719 1 22.91 24 THR B C 1
ATOM 3573 O O . THR B 1 24 ? 18.531 -47.812 -38.875 1 22.91 24 THR B O 1
ATOM 3576 N N . SER B 1 25 ? 16.766 -47.312 -37.906 1 21.97 25 SER B N 1
ATOM 3577 C CA . SER B 1 25 ? 16.547 -46.312 -38.938 1 21.97 25 SER B CA 1
ATOM 3578 C C . SER B 1 25 ? 17.578 -45.188 -38.844 1 21.97 25 SER B C 1
ATOM 3580 O O . SER B 1 25 ? 18.094 -44.906 -37.75 1 21.97 25 SER B O 1
ATOM 3582 N N . GLN B 1 26 ? 18.062 -44.656 -40 1 23.67 26 GLN B N 1
ATOM 3583 C CA . GLN B 1 26 ? 19.031 -43.688 -40.5 1 23.67 26 GLN B CA 1
ATOM 3584 C C . GLN B 1 26 ? 18.781 -42.312 -39.875 1 23.67 26 GLN B C 1
ATOM 3586 O O . GLN B 1 26 ? 17.641 -41.938 -39.625 1 23.67 26 GLN B O 1
ATOM 3591 N N . ALA B 1 27 ? 19.797 -41.625 -39.344 1 25.72 27 ALA B N 1
ATOM 3592 C CA . ALA B 1 27 ? 20.047 -40.312 -38.75 1 25.72 27 ALA B CA 1
ATOM 3593 C C . ALA B 1 27 ? 19.484 -39.188 -39.625 1 25.72 27 ALA B C 1
ATOM 3595 O O . ALA B 1 27 ? 19.922 -39 -40.781 1 25.72 27 ALA B O 1
ATOM 3596 N N . HIS B 1 28 ? 18.141 -39 -39.5 1 24.05 28 HIS B N 1
ATOM 3597 C CA . HIS B 1 28 ? 17.609 -37.875 -40.219 1 24.05 28 HIS B CA 1
ATOM 3598 C C . HIS B 1 28 ? 18.484 -36.625 -40.031 1 24.05 28 HIS B C 1
ATOM 3600 O O . HIS B 1 28 ? 18.859 -36.312 -38.906 1 24.05 28 HIS B O 1
ATOM 3606 N N . ASP B 1 29 ? 19.266 -36.312 -40.938 1 25.47 29 ASP B N 1
ATOM 3607 C CA . ASP B 1 29 ? 20.047 -35.094 -41.156 1 25.47 29 ASP B CA 1
ATOM 3608 C C . ASP B 1 29 ? 19.172 -33.875 -40.969 1 25.47 29 ASP B C 1
ATOM 3610 O O . ASP B 1 29 ? 18.281 -33.594 -41.75 1 25.47 29 ASP B O 1
ATOM 3614 N N . THR B 1 30 ? 18.766 -33.625 -39.719 1 26.58 30 THR B N 1
ATOM 3615 C CA . THR B 1 30 ? 17.984 -32.406 -39.469 1 26.58 30 THR B CA 1
ATOM 3616 C C . THR B 1 30 ? 18.75 -31.172 -39.938 1 26.58 30 THR B C 1
ATOM 3618 O O . THR B 1 30 ? 19.781 -30.828 -39.375 1 26.58 30 THR B O 1
ATOM 3621 N N . THR B 1 31 ? 18.844 -30.906 -41.156 1 27.47 31 THR B N 1
ATOM 3622 C CA . THR B 1 31 ? 19.25 -29.609 -41.688 1 27.47 31 THR B CA 1
ATOM 3623 C C . THR B 1 31 ? 18.656 -28.484 -40.844 1 27.47 31 THR B C 1
ATOM 3625 O O . THR B 1 31 ? 17.453 -28.469 -40.594 1 27.47 31 THR B O 1
ATOM 3628 N N . ARG B 1 32 ? 19.469 -27.703 -40.156 1 32.03 32 ARG B N 1
ATOM 3629 C CA . ARG B 1 32 ? 19.297 -26.5 -39.344 1 32.03 32 ARG B CA 1
ATOM 3630 C C . ARG B 1 32 ? 18.453 -25.453 -40.094 1 32.03 32 ARG B C 1
ATOM 3632 O O . ARG B 1 32 ? 19 -24.609 -40.812 1 32.03 32 ARG B O 1
ATOM 3639 N N . THR B 1 33 ? 17.484 -25.906 -40.844 1 32.03 33 THR B N 1
ATOM 3640 C CA . THR B 1 33 ? 16.797 -24.703 -41.281 1 32.03 33 THR B CA 1
ATOM 3641 C C . THR B 1 33 ? 16.422 -23.828 -40.062 1 32.03 33 THR B C 1
ATOM 3643 O O . THR B 1 33 ? 15.82 -24.312 -39.125 1 32.03 33 THR B O 1
ATOM 3646 N N . SER B 1 34 ? 17.031 -22.875 -39.719 1 36.84 34 SER B N 1
ATOM 3647 C CA . SER B 1 34 ? 16.984 -21.844 -38.688 1 36.84 34 SER B CA 1
ATOM 3648 C C . SER B 1 34 ? 15.555 -21.453 -38.344 1 36.84 34 SER B C 1
ATOM 3650 O O . SER B 1 34 ? 15.32 -20.531 -37.594 1 36.84 34 SER B O 1
ATOM 3652 N N . GLY B 1 35 ? 14.562 -21.781 -39.188 1 39.75 35 GLY B N 1
ATOM 3653 C CA . GLY B 1 35 ? 13.258 -21.172 -38.938 1 39.75 35 GLY B CA 1
ATOM 3654 C C . GLY B 1 35 ? 12.578 -21.719 -37.688 1 39.75 35 GLY B C 1
ATOM 3655 O O . GLY B 1 35 ? 12.812 -22.859 -37.312 1 39.75 35 GLY B O 1
ATOM 3656 N N . LYS B 1 36 ? 12.211 -20.922 -36.719 1 49.38 36 LYS B N 1
ATOM 3657 C CA . LYS B 1 36 ? 11.344 -21.312 -35.594 1 49.38 36 LYS B CA 1
ATOM 3658 C C . LYS B 1 36 ? 10.352 -22.391 -36.031 1 49.38 36 LYS B C 1
ATOM 3660 O O . LYS B 1 36 ? 9.688 -22.25 -37.062 1 49.38 36 LYS B O 1
ATOM 3665 N N . PRO B 1 37 ? 10.539 -23.594 -35.562 1 52.75 37 PRO B N 1
ATOM 3666 C CA . PRO B 1 37 ? 9.625 -24.656 -36 1 52.75 37 PRO B CA 1
ATOM 3667 C C . PRO B 1 37 ? 8.172 -24.203 -36.031 1 52.75 37 PRO B C 1
ATOM 3669 O O . PRO B 1 37 ? 7.68 -23.562 -35.094 1 52.75 37 PRO B O 1
ATOM 3672 N N . ALA B 1 38 ? 7.574 -24.047 -37.188 1 64.12 38 ALA B N 1
ATOM 3673 C CA . ALA B 1 38 ? 6.199 -23.641 -37.469 1 64.12 38 ALA B CA 1
ATOM 3674 C C . ALA B 1 38 ? 5.203 -24.578 -36.781 1 64.12 38 ALA B C 1
ATOM 3676 O O . ALA B 1 38 ? 5.395 -25.797 -36.75 1 64.12 38 ALA B O 1
ATOM 3677 N N . LEU B 1 39 ? 4.344 -24.156 -35.812 1 80.38 39 LEU B N 1
ATOM 3678 C CA . LEU B 1 39 ? 3.23 -24.891 -35.219 1 80.38 39 LEU B CA 1
ATOM 3679 C C . LEU B 1 39 ? 2.512 -25.719 -36.281 1 80.38 39 LEU B C 1
ATOM 3681 O O . LEU B 1 39 ? 2.168 -25.203 -37.344 1 80.38 39 LEU B O 1
ATOM 3685 N N . THR B 1 40 ? 2.52 -27.062 -36.031 1 85.94 40 THR B N 1
ATOM 3686 C CA . THR B 1 40 ? 1.829 -27.969 -36.969 1 85.94 40 THR B CA 1
ATOM 3687 C C . THR B 1 40 ? 0.316 -27.844 -36.812 1 85.94 40 THR B C 1
ATOM 3689 O O . THR B 1 40 ? -0.169 -27.266 -35.844 1 85.94 40 THR B O 1
ATOM 3692 N N . SER B 1 41 ? -0.322 -28.297 -37.812 1 87.94 41 SER B N 1
ATOM 3693 C CA . SER B 1 41 ? -1.781 -28.297 -37.781 1 87.94 41 SER B CA 1
ATOM 3694 C C . SER B 1 41 ? -2.295 -29.094 -36.594 1 87.94 41 SER B C 1
ATOM 3696 O O . SER B 1 41 ? -3.264 -28.688 -35.938 1 87.94 41 SER B O 1
ATOM 3698 N N . ALA B 1 42 ? -1.631 -30.172 -36.312 1 90.56 42 ALA B N 1
ATOM 3699 C CA . ALA B 1 42 ? -2.033 -31.016 -35.188 1 90.56 42 ALA B CA 1
ATOM 3700 C C . ALA B 1 42 ? -1.847 -30.266 -33.844 1 90.56 42 ALA B C 1
ATOM 3702 O O . ALA B 1 42 ? -2.678 -30.391 -32.938 1 90.56 42 ALA B O 1
ATOM 3703 N N . GLN B 1 43 ? -0.802 -29.609 -33.75 1 92.12 43 GLN B N 1
ATOM 3704 C CA . GLN B 1 43 ? -0.542 -28.828 -32.531 1 92.12 43 GLN B CA 1
ATOM 3705 C C . GLN B 1 43 ? -1.583 -27.719 -32.375 1 92.12 43 GLN B C 1
ATOM 3707 O O . GLN B 1 43 ? -2.045 -27.469 -31.266 1 92.12 43 GLN B O 1
ATOM 3712 N N . LEU B 1 44 ? -1.94 -27.109 -33.438 1 94.62 44 LEU B N 1
ATOM 3713 C CA . LEU B 1 44 ? -2.941 -26.047 -33.406 1 94.62 44 LEU B CA 1
ATOM 3714 C C . LEU B 1 44 ? -4.305 -26.594 -33 1 94.62 44 LEU B C 1
ATOM 3716 O O . LEU B 1 44 ? -5.059 -25.922 -32.312 1 94.62 44 LEU B O 1
ATOM 3720 N N . ASP B 1 45 ? -4.574 -27.812 -33.438 1 95.5 45 ASP B N 1
ATOM 3721 C CA . ASP B 1 45 ? -5.82 -28.453 -33.031 1 95.5 45 ASP B CA 1
ATOM 3722 C C . ASP B 1 45 ? -5.852 -28.703 -31.531 1 95.5 45 ASP B C 1
ATOM 3724 O O . ASP B 1 45 ? -6.883 -28.516 -30.891 1 95.5 45 ASP B O 1
ATOM 3728 N N . GLU B 1 46 ? -4.777 -29.188 -31.047 1 94.62 46 GLU B N 1
ATOM 3729 C CA . GLU B 1 46 ? -4.676 -29.453 -29.609 1 94.62 46 GLU B CA 1
ATOM 3730 C C . GLU B 1 46 ? -4.828 -28.156 -28.812 1 94.62 46 GLU B C 1
ATOM 3732 O O . GLU B 1 46 ? -5.484 -28.141 -27.766 1 94.62 46 GLU B O 1
ATOM 3737 N N . LEU B 1 47 ? -4.199 -27.125 -29.266 1 96.06 47 LEU B N 1
ATOM 3738 C CA . LEU B 1 47 ? -4.301 -25.828 -28.625 1 96.06 47 LEU B CA 1
ATOM 3739 C C . LEU B 1 47 ? -5.738 -25.312 -28.641 1 96.06 47 LEU B C 1
ATOM 3741 O O . LEU B 1 47 ? -6.211 -24.75 -27.656 1 96.06 47 LEU B O 1
ATOM 3745 N N . GLU B 1 48 ? -6.406 -25.484 -29.703 1 96.81 48 GLU B N 1
ATOM 3746 C CA . GLU B 1 48 ? -7.793 -25.047 -29.828 1 96.81 48 GLU B CA 1
ATOM 3747 C C . GLU B 1 48 ? -8.695 -25.797 -28.844 1 96.81 48 GLU B C 1
ATOM 3749 O O . GLU B 1 48 ? -9.586 -25.203 -28.234 1 96.81 48 GLU B O 1
ATOM 3754 N N . ARG B 1 49 ? -8.477 -27.109 -28.766 1 95.88 49 ARG B N 1
ATOM 3755 C CA . ARG B 1 49 ? -9.242 -27.906 -27.828 1 95.88 49 ARG B CA 1
ATOM 3756 C C . ARG B 1 49 ? -9.047 -27.406 -26.391 1 95.88 49 ARG B C 1
ATOM 3758 O O . ARG B 1 49 ? -10 -27.344 -25.625 1 95.88 49 ARG B O 1
ATOM 3765 N N . ASN B 1 50 ? -7.84 -27.125 -26.047 1 96.56 50 ASN B N 1
ATOM 3766 C CA . ASN B 1 50 ? -7.531 -26.594 -24.719 1 96.56 50 ASN B CA 1
ATOM 3767 C C . ASN B 1 50 ? -8.227 -25.266 -24.469 1 96.56 50 ASN B C 1
ATOM 3769 O O . ASN B 1 50 ? -8.758 -25.031 -23.391 1 96.56 50 ASN B O 1
ATOM 3773 N N . ILE B 1 51 ? -8.211 -24.391 -25.453 1 96.75 51 ILE B N 1
ATOM 3774 C CA . ILE B 1 51 ? -8.836 -23.078 -25.375 1 96.75 51 ILE B CA 1
ATOM 3775 C C . ILE B 1 51 ? -10.336 -23.234 -25.109 1 96.75 51 ILE B C 1
ATOM 3777 O O . ILE B 1 51 ? -10.898 -22.531 -24.266 1 96.75 51 ILE B O 1
ATOM 3781 N N . GLU B 1 52 ? -10.898 -24.125 -25.797 1 95.38 52 GLU B N 1
ATOM 3782 C CA . GLU B 1 52 ? -12.336 -24.375 -25.641 1 95.38 52 GLU B CA 1
ATOM 3783 C C . GLU B 1 52 ? -12.648 -24.953 -24.266 1 95.38 52 GLU B C 1
ATOM 3785 O O . GLU B 1 52 ? -13.617 -24.562 -23.625 1 95.38 52 GLU B O 1
ATOM 3790 N N . LEU B 1 53 ? -11.836 -25.891 -23.938 1 94.75 53 LEU B N 1
ATOM 3791 C CA . LEU B 1 53 ? -11.992 -26.5 -22.625 1 94.75 53 LEU B CA 1
ATOM 3792 C C . LEU B 1 53 ? -11.93 -25.453 -21.516 1 94.75 53 LEU B C 1
ATOM 3794 O O . LEU B 1 53 ? -12.672 -25.531 -20.531 1 94.75 53 LEU B O 1
ATOM 3798 N N . ARG B 1 54 ? -11.164 -24.422 -21.656 1 96.25 54 ARG B N 1
ATOM 3799 C CA . ARG B 1 54 ? -10.891 -23.406 -20.641 1 96.25 54 ARG B CA 1
ATOM 3800 C C . ARG B 1 54 ? -11.805 -22.203 -20.797 1 96.25 54 ARG B C 1
ATOM 3802 O O . ARG B 1 54 ? -11.719 -21.25 -20.031 1 96.25 54 ARG B O 1
ATOM 3809 N N . HIS B 1 55 ? -12.617 -22.234 -21.875 1 94.81 55 HIS B N 1
ATOM 3810 C CA . HIS B 1 55 ? -13.539 -21.141 -22.172 1 94.81 55 HIS B CA 1
ATOM 3811 C C . HIS B 1 55 ? -12.789 -19.828 -22.406 1 94.81 55 HIS B C 1
ATOM 3813 O O . HIS B 1 55 ? -13.195 -18.781 -21.891 1 94.81 55 HIS B O 1
ATOM 3819 N N . HIS B 1 56 ? -11.672 -19.938 -23 1 93.19 56 HIS B N 1
ATOM 3820 C CA . HIS B 1 56 ? -10.891 -18.766 -23.391 1 93.19 56 HIS B CA 1
ATOM 3821 C C . HIS B 1 56 ? -11.25 -18.297 -24.797 1 93.19 56 HIS B C 1
ATOM 3823 O O . HIS B 1 56 ? -11.875 -19.031 -25.562 1 93.19 56 HIS B O 1
ATOM 3829 N N . ARG B 1 57 ? -10.883 -17.062 -25.094 1 90.44 57 ARG B N 1
ATOM 3830 C CA . ARG B 1 57 ? -11.07 -16.562 -26.453 1 90.44 57 ARG B CA 1
ATOM 3831 C C . ARG B 1 57 ? -10.281 -17.391 -27.453 1 90.44 57 ARG B C 1
ATOM 3833 O O . ARG B 1 57 ? -9.07 -17.547 -27.328 1 90.44 57 ARG B O 1
ATOM 3840 N N . ASN B 1 58 ? -10.984 -17.828 -28.422 1 95.44 58 ASN B N 1
ATOM 3841 C CA . ASN B 1 58 ? -10.344 -18.672 -29.422 1 95.44 58 ASN B CA 1
ATOM 3842 C C . ASN B 1 58 ? -9.734 -17.844 -30.547 1 95.44 58 ASN B C 1
ATOM 3844 O O . ASN B 1 58 ? -10.453 -17.359 -31.438 1 95.44 58 ASN B O 1
ATOM 3848 N N . ASN B 1 59 ? -8.492 -17.766 -30.516 1 95.44 59 ASN B N 1
ATOM 3849 C CA . ASN B 1 59 ? -7.816 -17.016 -31.578 1 95.44 59 ASN B CA 1
ATOM 3850 C C . ASN B 1 59 ? -7.031 -17.938 -32.5 1 95.44 59 ASN B C 1
ATOM 3852 O O . ASN B 1 59 ? -6.168 -17.469 -33.25 1 95.44 59 ASN B O 1
ATOM 3856 N N . ILE B 1 60 ? -7.289 -19.219 -32.469 1 95.94 60 ILE B N 1
ATOM 3857 C CA . ILE B 1 60 ? -6.559 -20.203 -33.281 1 95.94 60 ILE B CA 1
ATOM 3858 C C . ILE B 1 60 ? -6.84 -19.969 -34.75 1 95.94 60 ILE B C 1
ATOM 3860 O O . ILE B 1 60 ? -5.93 -20.047 -35.594 1 95.94 60 ILE B O 1
ATOM 3864 N N . PRO B 1 61 ? -8.102 -19.656 -35.156 1 96.25 61 PRO B N 1
ATOM 3865 C CA . PRO B 1 61 ? -8.336 -19.375 -36.562 1 96.25 61 PRO B CA 1
ATOM 3866 C C . PRO B 1 61 ? -7.492 -18.219 -37.062 1 96.25 61 PRO B C 1
ATOM 3868 O O . PRO B 1 61 ? -6.965 -18.266 -38.188 1 96.25 61 PRO B O 1
ATOM 3871 N N . LEU B 1 62 ? -7.406 -17.25 -36.25 1 96.06 62 LEU B N 1
ATOM 3872 C CA . LEU B 1 62 ? -6.586 -16.094 -36.656 1 96.06 62 LEU B CA 1
ATOM 3873 C C . LEU B 1 62 ? -5.117 -16.484 -36.719 1 96.06 62 LEU B C 1
ATOM 3875 O O . LEU B 1 62 ? -4.414 -16.078 -37.656 1 96.06 62 LEU B O 1
ATOM 3879 N N . ILE B 1 63 ? -4.629 -17.25 -35.781 1 95.81 63 ILE B N 1
ATOM 3880 C CA . ILE B 1 63 ? -3.246 -17.719 -35.781 1 95.81 63 ILE B CA 1
ATOM 3881 C C . ILE B 1 63 ? -2.965 -18.547 -37.031 1 95.81 63 ILE B C 1
ATOM 3883 O O . ILE B 1 63 ? -1.935 -18.359 -37.688 1 95.81 63 ILE B O 1
ATOM 3887 N N . ARG B 1 64 ? -3.871 -19.375 -37.438 1 95.06 64 ARG B N 1
ATOM 3888 C CA . ARG B 1 64 ? -3.74 -20.172 -38.656 1 95.06 64 ARG B CA 1
ATOM 3889 C C . ARG B 1 64 ? -3.609 -19.297 -39.875 1 95.06 64 ARG B C 1
ATOM 3891 O O . ARG B 1 64 ? -2.785 -19.562 -40.75 1 95.06 64 ARG B O 1
ATOM 3898 N N . GLN B 1 65 ? -4.414 -18.312 -39.938 1 95 65 GLN B N 1
ATOM 3899 C CA . GLN B 1 65 ? -4.395 -17.375 -41.062 1 95 65 GLN B CA 1
ATOM 3900 C C . GLN B 1 65 ? -3.061 -16.641 -41.156 1 95 65 GLN B C 1
ATOM 3902 O O . GLN B 1 65 ? -2.51 -16.469 -42.219 1 95 65 GLN B O 1
ATOM 3907 N N . LEU B 1 66 ? -2.615 -16.203 -40 1 95.12 66 LEU B N 1
ATOM 3908 C CA . LEU B 1 66 ? -1.361 -15.461 -39.969 1 95.12 66 LEU B CA 1
ATOM 3909 C C . LEU B 1 66 ? -0.19 -16.344 -40.375 1 95.12 66 LEU B C 1
ATOM 3911 O O . LEU B 1 66 ? 0.709 -15.891 -41.094 1 95.12 66 LEU B O 1
ATOM 3915 N N . ILE B 1 67 ? -0.227 -17.562 -39.969 1 93.12 67 ILE B N 1
ATOM 3916 C CA . ILE B 1 67 ? 0.824 -18.516 -40.312 1 93.12 67 ILE B CA 1
ATOM 3917 C C . ILE B 1 67 ? 0.811 -18.75 -41.844 1 93.12 67 ILE B C 1
ATOM 3919 O O . ILE B 1 67 ? 1.864 -18.75 -42.469 1 93.12 67 ILE B O 1
ATOM 3923 N N . GLN B 1 68 ? -0.348 -18.859 -42.375 1 92 68 GLN B N 1
ATOM 3924 C CA . GLN B 1 68 ? -0.497 -19.062 -43.812 1 92 68 GLN B CA 1
ATOM 3925 C C . GLN B 1 68 ? 0.017 -17.859 -44.594 1 92 68 GLN B C 1
ATOM 3927 O O . GLN B 1 68 ? 0.708 -18.031 -45.625 1 92 68 GLN B O 1
ATOM 3932 N N . LYS B 1 69 ? -0.359 -16.766 -44.062 1 93.81 69 LYS B N 1
ATOM 3933 C CA . LYS B 1 69 ? 0.08 -15.547 -44.719 1 93.81 69 LYS B CA 1
ATOM 3934 C C . LYS B 1 69 ? 1.599 -15.406 -44.656 1 93.81 69 LYS B C 1
ATOM 3936 O O . LYS B 1 69 ? 2.217 -14.938 -45.625 1 93.81 69 LYS B O 1
ATOM 3941 N N . LEU B 1 70 ? 2.145 -15.773 -43.594 1 92.19 70 LEU B N 1
ATOM 3942 C CA . LEU B 1 70 ? 3.586 -15.641 -43.438 1 92.19 70 LEU B CA 1
ATOM 3943 C C . LEU B 1 70 ? 4.336 -16.656 -44.281 1 92.19 70 LEU B C 1
ATOM 3945 O O . LEU B 1 70 ? 5.504 -16.438 -44.625 1 92.19 70 LEU B O 1
ATOM 3949 N N . GLN B 1 71 ? 3.713 -17.766 -44.656 1 88.5 71 GLN B N 1
ATOM 3950 C CA . GLN B 1 71 ? 4.32 -18.766 -45.531 1 88.5 71 GLN B CA 1
ATOM 3951 C C . GLN B 1 71 ? 4.449 -18.234 -46.969 1 88.5 71 GLN B C 1
ATOM 3953 O O . GLN B 1 71 ? 5.305 -18.688 -47.719 1 88.5 71 GLN B O 1
ATOM 3958 N N . GLN B 1 72 ? 3.641 -17.25 -47.25 1 89.19 72 GLN B N 1
ATOM 3959 C CA . GLN B 1 72 ? 3.656 -16.672 -48.594 1 89.19 72 GLN B CA 1
ATOM 3960 C C . GLN B 1 72 ? 4.73 -15.602 -48.719 1 89.19 72 GLN B C 1
ATOM 3962 O O . GLN B 1 72 ? 5.152 -15.258 -49.844 1 89.19 72 GLN B O 1
ATOM 3967 N N . GLY B 1 73 ? 5.191 -15.008 -47.594 1 86.44 73 GLY B N 1
ATOM 3968 C CA . GLY B 1 73 ? 6.223 -13.984 -47.594 1 86.44 73 GLY B CA 1
ATOM 3969 C C . GLY B 1 73 ? 6.555 -13.438 -46.219 1 86.44 73 GLY B C 1
ATOM 3970 O O . GLY B 1 73 ? 5.738 -13.523 -45.312 1 86.44 73 GLY B O 1
ATOM 3971 N N . VAL B 1 74 ? 7.836 -12.984 -46.281 1 82.5 74 VAL B N 1
ATOM 3972 C CA . VAL B 1 74 ? 8.297 -12.438 -45 1 82.5 74 VAL B CA 1
ATOM 3973 C C . VAL B 1 74 ? 7.723 -11.031 -44.812 1 82.5 74 VAL B C 1
ATOM 3975 O O . VAL B 1 74 ? 7.84 -10.18 -45.688 1 82.5 74 VAL B O 1
ATOM 3978 N N . ASP B 1 75 ? 6.922 -10.852 -43.719 1 90.25 75 ASP B N 1
ATOM 3979 C CA . ASP B 1 75 ? 6.305 -9.586 -43.344 1 90.25 75 ASP B CA 1
ATOM 3980 C C . ASP B 1 75 ? 6.453 -9.352 -41.844 1 90.25 75 ASP B C 1
ATOM 3982 O O . ASP B 1 75 ? 5.852 -10.062 -41.031 1 90.25 75 ASP B O 1
ATOM 3986 N N . SER B 1 76 ? 7.164 -8.312 -41.562 1 91.5 76 SER B N 1
ATOM 3987 C CA . SER B 1 76 ? 7.484 -8.047 -40.156 1 91.5 76 SER B CA 1
ATOM 3988 C C . SER B 1 76 ? 6.234 -7.703 -39.375 1 91.5 76 SER B C 1
ATOM 3990 O O . SER B 1 76 ? 6.125 -8.055 -38.188 1 91.5 76 SER B O 1
ATOM 3992 N N . GLU B 1 77 ? 5.395 -7.059 -39.969 1 92.62 77 GLU B N 1
ATOM 3993 C CA . GLU B 1 77 ? 4.156 -6.691 -39.281 1 92.62 77 GLU B CA 1
ATOM 3994 C C . GLU B 1 77 ? 3.299 -7.922 -39 1 92.62 77 GLU B C 1
ATOM 3996 O O . GLU B 1 77 ? 2.703 -8.031 -37.938 1 92.62 77 GLU B O 1
ATOM 4001 N N . LEU B 1 78 ? 3.232 -8.789 -40 1 93 78 LEU B N 1
ATOM 4002 C CA . LEU B 1 78 ? 2.486 -10.031 -39.812 1 93 78 LEU B CA 1
ATOM 4003 C C . LEU B 1 78 ? 3.123 -10.898 -38.719 1 93 78 LEU B C 1
ATOM 4005 O O . LEU B 1 78 ? 2.418 -11.547 -37.969 1 93 78 LEU B O 1
ATOM 4009 N N . GLN B 1 79 ? 4.371 -10.914 -38.719 1 93.56 79 GLN B N 1
ATOM 4010 C CA . GLN B 1 79 ? 5.082 -11.664 -37.688 1 93.56 79 GLN B CA 1
ATOM 4011 C C . GLN B 1 79 ? 4.773 -11.117 -36.281 1 93.56 79 GLN B C 1
ATOM 4013 O O . GLN B 1 79 ? 4.562 -11.883 -35.344 1 93.56 79 GLN B O 1
ATOM 4018 N N . ARG B 1 80 ? 4.797 -9.844 -36.219 1 93.56 80 ARG B N 1
ATOM 4019 C CA . ARG B 1 80 ? 4.477 -9.203 -34.938 1 93.56 80 ARG B CA 1
ATOM 4020 C C . ARG B 1 80 ? 3.059 -9.539 -34.5 1 93.56 80 ARG B C 1
ATOM 4022 O O . ARG B 1 80 ? 2.818 -9.812 -33.312 1 93.56 80 ARG B O 1
ATOM 4029 N N . GLN B 1 81 ? 2.209 -9.469 -35.375 1 93.5 81 GLN B N 1
ATOM 4030 C CA . GLN B 1 81 ? 0.822 -9.812 -35.094 1 93.5 81 GLN B CA 1
ATOM 4031 C C . GLN B 1 81 ? 0.7 -11.258 -34.594 1 93.5 81 GLN B C 1
ATOM 4033 O O . GLN B 1 81 ? -0.052 -11.547 -33.688 1 93.5 81 GLN B O 1
ATOM 4038 N N . LEU B 1 82 ? 1.38 -12.125 -35.344 1 93.81 82 LEU B N 1
ATOM 4039 C CA . LEU B 1 82 ? 1.372 -13.531 -34.938 1 93.81 82 LEU B CA 1
ATOM 4040 C C . LEU B 1 82 ? 1.918 -13.688 -33.531 1 93.81 82 LEU B C 1
ATOM 4042 O O . LEU B 1 82 ? 1.327 -14.391 -32.688 1 93.81 82 LEU B O 1
ATOM 4046 N N . ASP B 1 83 ? 2.971 -13.055 -33.188 1 91.69 83 ASP B N 1
ATOM 4047 C CA . ASP B 1 83 ? 3.572 -13.125 -31.875 1 91.69 83 ASP B CA 1
ATOM 4048 C C . ASP B 1 83 ? 2.607 -12.609 -30.797 1 91.69 83 ASP B C 1
ATOM 4050 O O . ASP B 1 83 ? 2.516 -13.18 -29.719 1 91.69 83 ASP B O 1
ATOM 4054 N N . ASP B 1 84 ? 1.927 -11.617 -31.094 1 90.75 84 ASP B N 1
ATOM 4055 C CA . ASP B 1 84 ? 0.955 -11.039 -30.172 1 90.75 84 ASP B CA 1
ATOM 4056 C C . ASP B 1 84 ? -0.182 -12.016 -29.891 1 90.75 84 ASP B C 1
ATOM 4058 O O . ASP B 1 84 ? -0.619 -12.148 -28.75 1 90.75 84 ASP B O 1
ATOM 4062 N N . GLU B 1 85 ? -0.616 -12.633 -30.938 1 92.75 85 GLU B N 1
ATOM 4063 C CA . GLU B 1 85 ? -1.7 -13.594 -30.766 1 92.75 85 GLU B CA 1
ATOM 4064 C C . GLU B 1 85 ? -1.23 -14.828 -30 1 92.75 85 GLU B C 1
ATOM 4066 O O . GLU B 1 85 ? -1.97 -15.367 -29.172 1 92.75 85 GLU B O 1
ATOM 4071 N N . LEU B 1 86 ? -0.042 -15.289 -30.281 1 92.81 86 LEU B N 1
ATOM 4072 C CA . LEU B 1 86 ? 0.521 -16.438 -29.578 1 92.81 86 LEU B CA 1
ATOM 4073 C C . LEU B 1 86 ? 0.673 -16.156 -28.094 1 92.81 86 LEU B C 1
ATOM 4075 O O . LEU B 1 86 ? 0.479 -17.031 -27.25 1 92.81 86 LEU B O 1
ATOM 4079 N N . GLN B 1 87 ? 0.922 -14.945 -27.75 1 91.69 87 GLN B N 1
ATOM 4080 C CA . GLN B 1 87 ? 1.124 -14.539 -26.359 1 91.69 87 GLN B CA 1
ATOM 4081 C C . GLN B 1 87 ? -0.181 -14.609 -25.578 1 91.69 87 GLN B C 1
ATOM 4083 O O . GLN B 1 87 ? -0.166 -14.656 -24.344 1 91.69 87 GLN B O 1
ATOM 4088 N N . GLN B 1 88 ? -1.245 -14.672 -26.25 1 92.25 88 GLN B N 1
ATOM 4089 C CA . GLN B 1 88 ? -2.547 -14.656 -25.594 1 92.25 88 GLN B CA 1
ATOM 4090 C C . GLN B 1 88 ? -3.016 -16.078 -25.266 1 92.25 88 GLN B C 1
ATOM 4092 O O . GLN B 1 88 ? -3.994 -16.266 -24.547 1 92.25 88 GLN B O 1
ATOM 4097 N N . LEU B 1 89 ? -2.295 -17.047 -25.797 1 94.88 89 LEU B N 1
ATOM 4098 C CA . LEU B 1 89 ? -2.693 -18.422 -25.562 1 94.88 89 LEU B CA 1
ATOM 4099 C C . LEU B 1 89 ? -2.533 -18.797 -24.078 1 94.88 89 LEU B C 1
ATOM 4101 O O . LEU B 1 89 ? -1.562 -18.391 -23.438 1 94.88 89 LEU B O 1
ATOM 4105 N N . PRO B 1 90 ? -3.461 -19.5 -23.594 1 97 90 PRO B N 1
ATOM 4106 C CA . PRO B 1 90 ? -3.354 -19.922 -22.203 1 97 90 PRO B CA 1
ATOM 4107 C C . PRO B 1 90 ? -2.363 -21.078 -22.016 1 97 90 PRO B C 1
ATOM 4109 O O . PRO B 1 90 ? -1.901 -21.656 -23 1 97 90 PRO B O 1
ATOM 4112 N N . ASN B 1 91 ? -2.043 -21.312 -20.781 1 97.94 91 ASN B N 1
ATOM 4113 C CA . ASN B 1 91 ? -1.242 -22.469 -20.375 1 97.94 91 ASN B CA 1
ATOM 4114 C C . ASN B 1 91 ? -1.949 -23.781 -20.688 1 97.94 91 ASN B C 1
ATOM 4116 O O . ASN B 1 91 ? -3.121 -23.797 -21.062 1 97.94 91 ASN B O 1
ATOM 4120 N N . ALA B 1 92 ? -1.18 -24.891 -20.609 1 97.06 92 ALA B N 1
ATOM 4121 C CA . ALA B 1 92 ? -1.778 -26.219 -20.688 1 97.06 92 ALA B CA 1
ATOM 4122 C C . ALA B 1 92 ? -2.654 -26.5 -19.469 1 97.06 92 ALA B C 1
ATOM 4124 O O . ALA B 1 92 ? -2.615 -25.75 -18.484 1 97.06 92 ALA B O 1
ATOM 4125 N N . THR B 1 93 ? -3.508 -27.516 -19.578 1 97.75 93 THR B N 1
ATOM 4126 C CA . THR B 1 93 ? -4.41 -27.922 -18.516 1 97.75 93 THR B CA 1
ATOM 4127 C C . THR B 1 93 ? -3.977 -29.266 -17.906 1 97.75 93 THR B C 1
ATOM 4129 O O . THR B 1 93 ? -3.725 -30.219 -18.641 1 97.75 93 THR B O 1
ATOM 4132 N N . ASN B 1 94 ? -3.844 -29.312 -16.625 1 97.62 94 ASN B N 1
ATOM 4133 C CA . ASN B 1 94 ? -3.564 -30.594 -15.969 1 97.62 94 ASN B CA 1
ATOM 4134 C C . ASN B 1 94 ? -4.617 -31.641 -16.312 1 97.62 94 ASN B C 1
ATOM 4136 O O . ASN B 1 94 ? -5.812 -31.406 -16.125 1 97.62 94 ASN B O 1
ATOM 4140 N N . PRO B 1 95 ? -4.211 -32.812 -16.734 1 95.94 95 PRO B N 1
ATOM 4141 C CA . PRO B 1 95 ? -5.16 -33.812 -17.219 1 95.94 95 PRO B CA 1
ATOM 4142 C C . PRO B 1 95 ? -6.145 -34.25 -16.141 1 95.94 95 PRO B C 1
ATOM 4144 O O . PRO B 1 95 ? -7.27 -34.656 -16.453 1 95.94 95 PRO B O 1
ATOM 4147 N N . ARG B 1 96 ? -5.785 -34.188 -14.922 1 95.25 96 ARG B N 1
ATOM 4148 C CA . ARG B 1 96 ? -6.664 -34.625 -13.844 1 95.25 96 ARG B CA 1
ATOM 4149 C C . ARG B 1 96 ? -7.941 -33.781 -13.812 1 95.25 96 ARG B C 1
ATOM 4151 O O . ARG B 1 96 ? -8.977 -34.25 -13.328 1 95.25 96 ARG B O 1
ATOM 4158 N N . LEU B 1 97 ? -7.938 -32.625 -14.406 1 96.31 97 LEU B N 1
ATOM 4159 C CA . LEU B 1 97 ? -9.047 -31.672 -14.289 1 96.31 97 LEU B CA 1
ATOM 4160 C C . LEU B 1 97 ? -10.109 -31.953 -15.344 1 96.31 97 LEU B C 1
ATOM 4162 O O . LEU B 1 97 ? -11.227 -31.438 -15.266 1 96.31 97 LEU B O 1
ATOM 4166 N N . LEU B 1 98 ? -9.766 -32.75 -16.328 1 92.44 98 LEU B N 1
ATOM 4167 C CA . LEU B 1 98 ? -10.656 -33 -17.453 1 92.44 98 LEU B CA 1
ATOM 4168 C C . LEU B 1 98 ? -11.914 -33.75 -17.016 1 92.44 98 LEU B C 1
ATOM 4170 O O . LEU B 1 98 ? -12.938 -33.688 -17.688 1 92.44 98 LEU B O 1
ATOM 4174 N N . ARG B 1 99 ? -11.875 -34.312 -15.844 1 89.94 99 ARG B N 1
ATOM 4175 C CA . ARG B 1 99 ? -12.992 -35.125 -15.359 1 89.94 99 ARG B CA 1
ATOM 4176 C C . ARG B 1 99 ? -13.984 -34.25 -14.586 1 89.94 99 ARG B C 1
ATOM 4178 O O . ARG B 1 99 ? -15.055 -34.719 -14.195 1 89.94 99 ARG B O 1
ATOM 4185 N N . TYR B 1 100 ? -13.82 -32.969 -14.281 1 88.94 100 TYR B N 1
ATOM 4186 C CA . TYR B 1 100 ? -14.586 -32.156 -13.336 1 88.94 100 TYR B CA 1
ATOM 4187 C C . TYR B 1 100 ? -15.789 -31.531 -14.016 1 88.94 100 TYR B C 1
ATOM 4189 O O . TYR B 1 100 ? -16.656 -30.953 -13.352 1 88.94 100 TYR B O 1
ATOM 4197 N N . ASP B 1 101 ? -16.203 -31.781 -15.211 1 84.94 101 ASP B N 1
ATOM 4198 C CA . ASP B 1 101 ? -17.359 -31.25 -15.938 1 84.94 101 ASP B CA 1
ATOM 4199 C C . ASP B 1 101 ? -17.578 -29.766 -15.609 1 84.94 101 ASP B C 1
ATOM 4201 O O . ASP B 1 101 ? -18.672 -29.375 -15.203 1 84.94 101 ASP B O 1
ATOM 4205 N N . ASN B 1 102 ? -16.641 -28.891 -15.523 1 89.31 102 ASN B N 1
ATOM 4206 C CA . ASN B 1 102 ? -16.656 -27.438 -15.359 1 89.31 102 ASN B CA 1
ATOM 4207 C C . ASN B 1 102 ? -17.094 -27.031 -13.961 1 89.31 102 ASN B C 1
ATOM 4209 O O . ASN B 1 102 ? -17.578 -25.922 -13.75 1 89.31 102 ASN B O 1
ATOM 4213 N N . GLN B 1 103 ? -17.062 -27.906 -13.008 1 94.56 103 GLN B N 1
ATOM 4214 C CA . GLN B 1 103 ? -17.406 -27.609 -11.617 1 94.56 103 GLN B CA 1
ATOM 4215 C C . GLN B 1 103 ? -16.219 -27.859 -10.695 1 94.56 103 GLN B C 1
ATOM 4217 O O . GLN B 1 103 ? -15.453 -28.812 -10.891 1 94.56 103 GLN B O 1
ATOM 4222 N N . PRO B 1 104 ? -16.125 -26.953 -9.742 1 96.94 104 PRO B N 1
ATOM 4223 C CA . PRO B 1 104 ? -15.055 -27.219 -8.773 1 96.94 104 PRO B CA 1
ATOM 4224 C C . PRO B 1 104 ? -15.266 -28.531 -8.016 1 96.94 104 PRO B C 1
ATOM 4226 O O . PRO B 1 104 ? -16.406 -28.922 -7.738 1 96.94 104 PRO B O 1
ATOM 4229 N N . TYR B 1 105 ? -14.211 -29.234 -7.715 1 97.69 105 TYR B N 1
ATOM 4230 C CA . TYR B 1 105 ? -14.25 -30.469 -6.934 1 97.69 105 TYR B CA 1
ATOM 4231 C C . TYR B 1 105 ? -13.844 -30.203 -5.484 1 97.69 105 TYR B C 1
ATOM 4233 O O . TYR B 1 105 ? -12.742 -29.719 -5.219 1 97.69 105 TYR B O 1
ATOM 4241 N N . GLU B 1 106 ? -14.75 -30.516 -4.562 1 97.94 106 GLU B N 1
ATOM 4242 C CA . GLU B 1 106 ? -14.453 -30.328 -3.148 1 97.94 106 GLU B CA 1
ATOM 4243 C C . GLU B 1 106 ? -13.547 -31.422 -2.617 1 97.94 106 GLU B C 1
ATOM 4245 O O . GLU B 1 106 ? -13.953 -32.594 -2.525 1 97.94 106 GLU B O 1
ATOM 4250 N N . LEU B 1 107 ? -12.406 -31.094 -2.27 1 98.25 107 LEU B N 1
ATOM 4251 C CA . LEU B 1 107 ? -11.414 -32.062 -1.799 1 98.25 107 LEU B CA 1
ATOM 4252 C C . LEU B 1 107 ? -11.523 -32.25 -0.291 1 98.25 107 LEU B C 1
ATOM 4254 O O . LEU B 1 107 ? -11.219 -33.344 0.22 1 98.25 107 LEU B O 1
ATOM 4258 N N . ALA B 1 108 ? -11.844 -31.172 0.47 1 98.69 108 ALA B N 1
ATOM 4259 C CA . ALA B 1 108 ? -11.93 -31.234 1.927 1 98.69 108 ALA B CA 1
ATOM 4260 C C . ALA B 1 108 ? -12.836 -30.125 2.465 1 98.69 108 ALA B C 1
ATOM 4262 O O . ALA B 1 108 ? -13.047 -29.109 1.796 1 98.69 108 ALA B O 1
ATOM 4263 N N . ASN B 1 109 ? -13.422 -30.375 3.605 1 98.5 109 ASN B N 1
ATOM 4264 C CA . ASN B 1 109 ? -14.242 -29.438 4.367 1 98.5 109 ASN B CA 1
ATOM 4265 C C . ASN B 1 109 ? -13.828 -29.391 5.832 1 98.5 109 ASN B C 1
ATOM 4267 O O . ASN B 1 109 ? -13.859 -30.406 6.523 1 98.5 109 ASN B O 1
ATOM 4271 N N . TYR B 1 110 ? -13.406 -28.234 6.297 1 98.56 110 TYR B N 1
ATOM 4272 C CA . TYR B 1 110 ? -12.867 -28.062 7.641 1 98.56 110 TYR B CA 1
ATOM 4273 C C . TYR B 1 110 ? -13.82 -27.266 8.516 1 98.56 110 TYR B C 1
ATOM 4275 O O . TYR B 1 110 ? -14.094 -26.094 8.242 1 98.56 110 TYR B O 1
ATOM 4283 N N . LYS B 1 111 ? -14.312 -27.891 9.531 1 98 111 LYS B N 1
ATOM 4284 C CA . LYS B 1 111 ? -15.18 -27.25 10.508 1 98 111 LYS B CA 1
ATOM 4285 C C . LYS B 1 111 ? -14.414 -26.938 11.797 1 98 111 LYS B C 1
ATOM 4287 O O . LYS B 1 111 ? -14.281 -27.797 12.664 1 98 111 LYS B O 1
ATOM 4292 N N . GLN B 1 112 ? -13.992 -25.672 11.953 1 97.19 112 GLN B N 1
ATOM 4293 C CA . GLN B 1 112 ? -13.086 -25.328 13.031 1 97.19 112 GLN B CA 1
ATOM 4294 C C . GLN B 1 112 ? -13.836 -24.703 14.203 1 97.19 112 GLN B C 1
ATOM 4296 O O . GLN B 1 112 ? -13.289 -24.578 15.297 1 97.19 112 GLN B O 1
ATOM 4301 N N . ARG B 1 113 ? -15.125 -24.312 13.953 1 96.19 113 ARG B N 1
ATOM 4302 C CA . ARG B 1 113 ? -15.859 -23.656 15.023 1 96.19 113 ARG B CA 1
ATOM 4303 C C . ARG B 1 113 ? -17.375 -23.781 14.812 1 96.19 113 ARG B C 1
ATOM 4305 O O . ARG B 1 113 ? -17.828 -23.969 13.68 1 96.19 113 ARG B O 1
ATOM 4312 N N . ALA B 1 114 ? -18.016 -23.703 15.969 1 95.5 114 ALA B N 1
ATOM 4313 C CA . ALA B 1 114 ? -19.469 -23.562 15.914 1 95.5 114 ALA B CA 1
ATOM 4314 C C . ALA B 1 114 ? -19.875 -22.156 15.492 1 95.5 114 ALA B C 1
ATOM 4316 O O . ALA B 1 114 ? -19.266 -21.172 15.914 1 95.5 114 ALA B O 1
ATOM 4317 N N . LEU B 1 115 ? -20.859 -22.078 14.633 1 95.75 115 LEU B N 1
ATOM 4318 C CA . LEU B 1 115 ? -21.328 -20.797 14.109 1 95.75 115 LEU B CA 1
ATOM 4319 C C . LEU B 1 115 ? -22.672 -20.406 14.727 1 95.75 115 LEU B C 1
ATOM 4321 O O . LEU B 1 115 ? -23.406 -21.266 15.211 1 95.75 115 LEU B O 1
ATOM 4325 N N . PRO B 1 116 ? -22.922 -19.141 14.688 1 92.31 116 PRO B N 1
ATOM 4326 C CA . PRO B 1 116 ? -24.266 -18.75 15.125 1 92.31 116 PRO B CA 1
ATOM 4327 C C . PRO B 1 116 ? -25.359 -19.312 14.219 1 92.31 116 PRO B C 1
ATOM 4329 O O . PRO B 1 116 ? -25.094 -19.672 13.07 1 92.31 116 PRO B O 1
ATOM 4332 N N . ALA B 1 117 ? -26.547 -19.297 14.844 1 92.31 117 ALA B N 1
ATOM 4333 C CA . ALA B 1 117 ? -27.688 -19.703 14.023 1 92.31 117 ALA B CA 1
ATOM 4334 C C . ALA B 1 117 ? -27.859 -18.75 12.836 1 92.31 117 ALA B C 1
ATOM 4336 O O . ALA B 1 117 ? -27.641 -17.547 12.953 1 92.31 117 ALA B O 1
ATOM 4337 N N . PRO B 1 118 ? -28.234 -19.281 11.766 1 92.06 118 PRO B N 1
ATOM 4338 C CA . PRO B 1 118 ? -28.344 -18.469 10.547 1 92.06 118 PRO B CA 1
ATOM 4339 C C . PRO B 1 118 ? -29.203 -17.219 10.742 1 92.06 118 PRO B C 1
ATOM 4341 O O . PRO B 1 118 ? -28.875 -16.156 10.219 1 92.06 118 PRO B O 1
ATOM 4344 N N . GLU B 1 119 ? -30.234 -17.344 11.508 1 91.44 119 GLU B N 1
ATOM 4345 C CA . GLU B 1 119 ? -31.156 -16.234 11.703 1 91.44 119 GLU B CA 1
ATOM 4346 C C . GLU B 1 119 ? -30.531 -15.156 12.594 1 91.44 119 GLU B C 1
ATOM 4348 O O . GLU B 1 119 ? -30.922 -13.984 12.531 1 91.44 119 GLU B O 1
ATOM 4353 N N . ALA B 1 120 ? -29.562 -15.586 13.312 1 91.5 120 ALA B N 1
ATOM 4354 C CA . ALA B 1 120 ? -28.969 -14.672 14.273 1 91.5 120 ALA B CA 1
ATOM 4355 C C . ALA B 1 120 ? -27.656 -14.094 13.742 1 91.5 120 ALA B C 1
ATOM 4357 O O . ALA B 1 120 ? -27.141 -13.102 14.266 1 91.5 120 ALA B O 1
ATOM 4358 N N . ALA B 1 121 ? -27.188 -14.688 12.727 1 94.56 121 ALA B N 1
ATOM 4359 C CA . ALA B 1 121 ? -25.891 -14.266 12.203 1 94.56 121 ALA B CA 1
ATOM 4360 C C . ALA B 1 121 ? -26 -12.953 11.438 1 94.56 121 ALA B C 1
ATOM 4362 O O . ALA B 1 121 ? -26.781 -12.852 10.484 1 94.56 121 ALA B O 1
ATOM 4363 N N . LYS B 1 122 ? -25.281 -11.969 11.875 1 94.31 122 LYS B N 1
ATOM 4364 C CA . LYS B 1 122 ? -25.281 -10.664 11.227 1 94.31 122 LYS B CA 1
ATOM 4365 C C . LYS B 1 122 ? -24.156 -10.555 10.195 1 94.31 122 LYS B C 1
ATOM 4367 O O . LYS B 1 122 ? -23.109 -11.18 10.344 1 94.31 122 LYS B O 1
ATOM 4372 N N . GLU B 1 123 ? -24.422 -9.758 9.18 1 94.12 123 GLU B N 1
ATOM 4373 C CA . GLU B 1 123 ? -23.422 -9.516 8.141 1 94.12 123 GLU B CA 1
ATOM 4374 C C . GLU B 1 123 ? -22.328 -8.57 8.633 1 94.12 123 GLU B C 1
ATOM 4376 O O . GLU B 1 123 ? -22.547 -7.785 9.562 1 94.12 123 GLU B O 1
ATOM 4381 N N . PHE B 1 124 ? -21.203 -8.617 8.016 1 93.12 124 PHE B N 1
ATOM 4382 C CA . PHE B 1 124 ? -20.047 -7.781 8.344 1 93.12 124 PHE B CA 1
ATOM 4383 C C . PHE B 1 124 ? -20.453 -6.312 8.422 1 93.12 124 PHE B C 1
ATOM 4385 O O . PHE B 1 124 ? -20.094 -5.621 9.375 1 93.12 124 PHE B O 1
ATOM 4392 N N . SER B 1 125 ? -21.188 -5.836 7.379 1 88.19 125 SER B N 1
ATOM 4393 C CA . SER B 1 125 ? -21.562 -4.426 7.301 1 88.19 125 SER B CA 1
ATOM 4394 C C . SER B 1 125 ? -22.391 -4.004 8.5 1 88.19 125 SER B C 1
ATOM 4396 O O . SER B 1 125 ? -22.234 -2.9 9.023 1 88.19 125 SER B O 1
ATOM 4398 N N . GLU B 1 126 ? -23.234 -4.879 8.93 1 89.12 126 GLU B N 1
ATOM 4399 C CA . GLU B 1 126 ? -24.078 -4.613 10.094 1 89.12 126 GLU B CA 1
ATOM 4400 C C . GLU B 1 126 ? -23.25 -4.539 11.375 1 89.12 126 GLU B C 1
ATOM 4402 O O . GLU B 1 126 ? -23.438 -3.629 12.188 1 89.12 126 GLU B O 1
ATOM 4407 N N . LEU B 1 127 ? -22.391 -5.488 11.4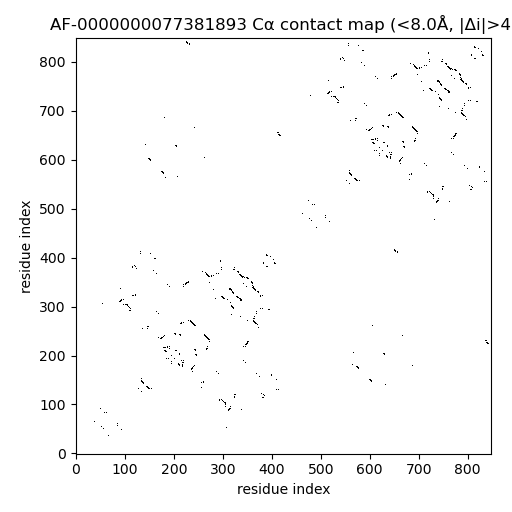84 1 90.69 127 LEU B N 1
ATOM 4408 C CA . LEU B 1 127 ? -21.547 -5.543 12.664 1 90.69 127 LEU B CA 1
ATOM 4409 C C . LEU B 1 127 ? -20.594 -4.355 12.703 1 90.69 127 LEU B C 1
ATOM 4411 O O . LEU B 1 127 ? -20.406 -3.732 13.758 1 90.69 127 LEU B O 1
ATOM 4415 N N . ALA B 1 128 ? -20 -4.074 11.547 1 86.94 128 ALA B N 1
ATOM 4416 C CA . ALA B 1 128 ? -19.047 -2.971 11.461 1 86.94 128 ALA B CA 1
ATOM 4417 C C . ALA B 1 128 ? -19.719 -1.638 11.766 1 86.94 128 ALA B C 1
ATOM 4419 O O . ALA B 1 128 ? -19.109 -0.763 12.398 1 86.94 128 ALA B O 1
ATOM 4420 N N . ARG B 1 129 ? -20.906 -1.457 11.336 1 83.19 129 ARG B N 1
ATOM 4421 C CA . ARG B 1 129 ? -21.656 -0.248 11.633 1 83.19 129 ARG B CA 1
ATOM 4422 C C . ARG B 1 129 ? -22 -0.165 13.117 1 83.19 129 ARG B C 1
ATOM 4424 O O . ARG B 1 129 ? -21.859 0.894 13.734 1 83.19 129 ARG B O 1
ATOM 4431 N N . ALA B 1 130 ? -22.422 -1.283 13.625 1 82.5 130 ALA B N 1
ATOM 4432 C CA . ALA B 1 130 ? -22.828 -1.331 15.023 1 82.5 130 ALA B CA 1
ATOM 4433 C C . ALA B 1 130 ? -21.656 -0.985 15.945 1 82.5 130 ALA B C 1
ATOM 4435 O O . ALA B 1 130 ? -21.859 -0.365 17 1 82.5 130 ALA B O 1
ATOM 4436 N N . PHE B 1 131 ? -20.469 -1.292 15.531 1 82.31 131 PHE B N 1
ATOM 4437 C CA . PHE B 1 131 ? -19.297 -1.093 16.375 1 82.31 131 PHE B CA 1
ATOM 4438 C C . PHE B 1 131 ? -18.5 0.126 15.93 1 82.31 131 PHE B C 1
ATOM 4440 O O . PHE B 1 131 ? -17.422 0.401 16.453 1 82.31 131 PHE B O 1
ATOM 4447 N N . ASN B 1 132 ? -18.969 0.896 14.898 1 77.25 132 ASN B N 1
ATOM 4448 C CA . ASN B 1 132 ? -18.312 2.078 14.359 1 77.25 132 ASN B CA 1
ATOM 4449 C C . ASN B 1 132 ? -16.875 1.769 13.922 1 77.25 132 ASN B C 1
ATOM 4451 O O . ASN B 1 132 ? -15.945 2.475 14.297 1 77.25 132 ASN B O 1
ATOM 4455 N N . LEU B 1 133 ? -16.828 0.735 13.156 1 76.25 133 LEU B N 1
ATOM 4456 C CA . LEU B 1 133 ? -15.516 0.194 12.828 1 76.25 133 LEU B CA 1
ATOM 4457 C C . LEU B 1 133 ? -15.195 0.409 11.352 1 76.25 133 LEU B C 1
ATOM 4459 O O . LEU B 1 133 ? -14.086 0.094 10.898 1 76.25 133 LEU B O 1
ATOM 4463 N N . PHE B 1 134 ? -16.156 0.938 10.641 1 73.12 134 PHE B N 1
ATOM 4464 C CA . PHE B 1 134 ? -16.016 0.833 9.195 1 73.12 134 PHE B CA 1
ATOM 4465 C C . PHE B 1 134 ? -16.797 1.941 8.492 1 73.12 134 PHE B C 1
ATOM 4467 O O . PHE B 1 134 ? -17.828 2.398 8.992 1 73.12 134 PHE B O 1
ATOM 4474 N N . ARG B 1 135 ? -16.188 2.549 7.598 1 68.38 135 ARG B N 1
ATOM 4475 C CA . ARG B 1 135 ? -16.922 3.48 6.746 1 68.38 135 ARG B CA 1
ATOM 4476 C C . ARG B 1 135 ? -16.688 3.164 5.27 1 68.38 135 ARG B C 1
ATOM 4478 O O . ARG B 1 135 ? -15.562 2.949 4.844 1 68.38 135 ARG B O 1
ATOM 4485 N N . MET B 1 136 ? -17.859 2.873 4.684 1 59.66 136 MET B N 1
ATOM 4486 C CA . MET B 1 136 ? -17.781 2.779 3.229 1 59.66 136 MET B CA 1
ATOM 4487 C C . MET B 1 136 ? -17.984 4.148 2.584 1 59.66 136 MET B C 1
ATOM 4489 O O . MET B 1 136 ? -18.766 4.965 3.072 1 59.66 136 MET B O 1
ATOM 4493 N N . ASP B 1 137 ? -16.953 4.68 2.064 1 54.88 137 ASP B N 1
ATOM 4494 C CA . ASP B 1 137 ? -17.109 5.973 1.408 1 54.88 137 ASP B CA 1
ATOM 4495 C C . ASP B 1 137 ? -17.312 5.805 -0.094 1 54.88 137 ASP B C 1
ATOM 4497 O O . ASP B 1 137 ? -16.938 4.785 -0.671 1 54.88 137 ASP B O 1
ATOM 4501 N N . HIS B 1 138 ? -18.25 6.559 -0.67 1 46.72 138 HIS B N 1
ATOM 4502 C CA . HIS B 1 138 ? -18.328 6.742 -2.115 1 46.72 138 HIS B CA 1
ATOM 4503 C C . HIS B 1 138 ? -17.094 7.438 -2.65 1 46.72 138 HIS B C 1
ATOM 4505 O O . HIS B 1 138 ? -16.672 8.469 -2.119 1 46.72 138 HIS B O 1
ATOM 4511 N N . LEU B 1 139 ? -16.094 6.598 -2.982 1 40.5 139 LEU B N 1
ATOM 4512 C CA . LEU B 1 139 ? -14.977 7.223 -3.672 1 40.5 139 LEU B CA 1
ATOM 4513 C C . LEU B 1 139 ? -15.453 7.992 -4.898 1 40.5 139 LEU B C 1
ATOM 4515 O O . LEU B 1 139 ? -15.594 7.418 -5.98 1 40.5 139 LEU B O 1
ATOM 4519 N N . GLY B 1 140 ? -15.992 9.117 -4.707 1 42.72 140 GLY B N 1
ATOM 4520 C CA . GLY B 1 140 ? -16.312 10.039 -5.781 1 42.72 140 GLY B CA 1
ATOM 4521 C C . GLY B 1 140 ? -17.422 9.547 -6.691 1 42.72 140 GLY B C 1
ATOM 4522 O O . GLY B 1 140 ? -17.953 8.453 -6.492 1 42.72 140 GLY B O 1
ATOM 4523 N N . ASN B 1 141 ? -17.797 10.344 -7.559 1 39.94 141 ASN B N 1
ATOM 4524 C CA . ASN B 1 141 ? -18.812 10.094 -8.578 1 39.94 141 ASN B CA 1
ATOM 4525 C C . ASN B 1 141 ? -18.453 8.891 -9.445 1 39.94 141 ASN B C 1
ATOM 4527 O O . ASN B 1 141 ? -19.328 8.219 -9.984 1 39.94 141 ASN B O 1
ATOM 4531 N N . PHE B 1 142 ? -17.094 8.766 -9.609 1 37.69 142 PHE B N 1
ATOM 4532 C CA . PHE B 1 142 ? -16.75 7.805 -10.648 1 37.69 142 PHE B CA 1
ATOM 4533 C C . PHE B 1 142 ? -16.203 6.52 -10.039 1 37.69 142 PHE B C 1
ATOM 4535 O O . PHE B 1 142 ? -16.234 5.465 -10.68 1 37.69 142 PHE B O 1
ATOM 4542 N N . THR B 1 143 ? -15.383 6.547 -9.164 1 46.47 143 THR B N 1
ATOM 4543 C CA . THR B 1 143 ? -14.852 5.262 -8.719 1 46.47 143 THR B CA 1
ATOM 4544 C C . THR B 1 143 ? -15.836 4.562 -7.785 1 46.47 143 THR B C 1
ATOM 4546 O O . THR B 1 143 ? -15.602 3.424 -7.375 1 46.47 143 THR B O 1
ATOM 4549 N N . GLY B 1 144 ? -17.016 4.961 -7.836 1 52.44 144 GLY B N 1
ATOM 4550 C CA . GLY B 1 144 ? -18.125 4.32 -7.125 1 52.44 144 GLY B CA 1
ATOM 4551 C C . GLY B 1 144 ? -17.781 3.98 -5.688 1 52.44 144 GLY B C 1
ATOM 4552 O O . GLY B 1 144 ? -16.828 4.527 -5.121 1 52.44 144 GLY B O 1
ATOM 4553 N N . HIS B 1 145 ? -18.531 3.156 -5.125 1 56.81 145 HIS B N 1
ATOM 4554 C CA . HIS B 1 145 ? -18.688 2.812 -3.717 1 56.81 145 HIS B CA 1
ATOM 4555 C C . HIS B 1 145 ? -17.719 1.698 -3.312 1 56.81 145 HIS B C 1
ATOM 4557 O O . HIS B 1 145 ? -17.938 1.02 -2.307 1 56.81 145 HIS B O 1
ATOM 4563 N N . LYS B 1 146 ? -16.516 1.679 -3.975 1 69.06 146 LYS B N 1
ATOM 4564 C CA . LYS B 1 146 ? -15.797 0.458 -3.633 1 69.06 146 LYS B CA 1
ATOM 4565 C C . LYS B 1 146 ? -14.461 0.779 -2.979 1 69.06 146 LYS B C 1
ATOM 4567 O O . LYS B 1 146 ? -13.531 -0.035 -3.014 1 69.06 146 LYS B O 1
ATOM 4572 N N . SER B 1 147 ? -14.453 1.96 -2.451 1 80.94 147 SER B N 1
ATOM 4573 C CA . SER B 1 147 ? -13.359 2.316 -1.559 1 80.94 147 SER B CA 1
ATOM 4574 C C . SER B 1 147 ? -13.797 2.289 -0.1 1 80.94 147 SER B C 1
ATOM 4576 O O . SER B 1 147 ? -14.953 2.594 0.21 1 80.94 147 SER B O 1
ATOM 4578 N N . TYR B 1 148 ? -12.891 1.861 0.742 1 83.38 148 TYR B N 1
ATOM 4579 C CA . TYR B 1 148 ? -13.32 1.701 2.129 1 83.38 148 TYR B CA 1
ATOM 4580 C C . TYR B 1 148 ? -12.227 2.152 3.09 1 83.38 148 TYR B C 1
ATOM 4582 O O . TYR B 1 148 ? -11.062 2.264 2.705 1 83.38 148 TYR B O 1
ATOM 4590 N N . TYR B 1 149 ? -12.727 2.543 4.27 1 88.88 149 TYR B N 1
ATOM 4591 C CA . TYR B 1 149 ? -11.875 2.807 5.426 1 88.88 149 TYR B CA 1
ATOM 4592 C C . TYR B 1 149 ? -12.125 1.791 6.531 1 88.88 149 TYR B C 1
ATOM 4594 O O . TYR B 1 149 ? -13.273 1.414 6.785 1 88.88 149 TYR B O 1
ATOM 4602 N N . LEU B 1 150 ? -11.086 1.299 7.086 1 91.5 150 LEU B N 1
ATOM 4603 C CA . LEU B 1 150 ? -11.203 0.592 8.359 1 91.5 150 LEU B CA 1
ATOM 4604 C C . LEU B 1 150 ? -10.75 1.475 9.516 1 91.5 150 LEU B C 1
ATOM 4606 O O . LEU B 1 150 ? -9.758 2.199 9.398 1 91.5 150 LEU B O 1
ATOM 4610 N N . THR B 1 151 ? -11.469 1.377 10.641 1 91.19 151 THR B N 1
ATOM 4611 C CA . THR B 1 151 ? -11.125 2.279 11.734 1 91.19 151 THR B CA 1
ATOM 4612 C C . THR B 1 151 ? -10.922 1.502 13.031 1 91.19 151 THR B C 1
ATOM 4614 O O . THR B 1 151 ? -11.547 0.465 13.25 1 91.19 151 THR B O 1
ATOM 4617 N N . GLY B 1 152 ? -9.992 2.029 13.812 1 90.56 152 GLY B N 1
ATOM 4618 C CA . GLY B 1 152 ? -9.812 1.522 15.164 1 90.56 152 GLY B CA 1
ATOM 4619 C C . GLY B 1 152 ? -9.438 0.053 15.203 1 90.56 152 GLY B C 1
ATOM 4620 O O . GLY B 1 152 ? -8.461 -0.361 14.586 1 90.56 152 GLY B O 1
ATOM 4621 N N . GLN B 1 153 ? -10.336 -0.661 15.797 1 91 153 GLN B N 1
ATOM 4622 C CA . GLN B 1 153 ? -10.047 -2.059 16.109 1 91 153 GLN B CA 1
ATOM 4623 C C . GLN B 1 153 ? -9.984 -2.896 14.828 1 91 153 GLN B C 1
ATOM 4625 O O . GLN B 1 153 ? -9.211 -3.857 14.75 1 91 153 GLN B O 1
ATOM 4630 N N . LEU B 1 154 ? -10.734 -2.506 13.836 1 93.19 154 LEU B N 1
ATOM 4631 C CA . LEU B 1 154 ? -10.688 -3.258 12.586 1 93.19 154 LEU B CA 1
ATOM 4632 C C . LEU B 1 154 ? -9.391 -2.969 11.828 1 93.19 154 LEU B C 1
ATOM 4634 O O . LEU B 1 154 ? -8.844 -3.854 11.164 1 93.19 154 LEU B O 1
ATOM 4638 N N . ALA B 1 155 ? -8.992 -1.687 11.867 1 94 155 ALA B N 1
ATOM 4639 C CA . ALA B 1 155 ? -7.695 -1.357 11.273 1 94 155 ALA B CA 1
ATOM 4640 C C . ALA B 1 155 ? -6.562 -2.102 11.977 1 94 155 ALA B C 1
ATOM 4642 O O . ALA B 1 155 ? -5.629 -2.578 11.328 1 94 155 ALA B O 1
ATOM 4643 N N . MET B 1 156 ? -6.66 -2.225 13.258 1 94.38 156 MET B N 1
ATOM 4644 C CA . MET B 1 156 ? -5.676 -2.982 14.023 1 94.38 156 MET B CA 1
ATOM 4645 C C . MET B 1 156 ? -5.723 -4.461 13.656 1 94.38 156 MET B C 1
ATOM 4647 O O . MET B 1 156 ? -4.684 -5.117 13.57 1 94.38 156 MET B O 1
ATOM 4651 N N . LEU B 1 157 ? -6.918 -4.953 13.469 1 96.44 157 LEU B N 1
ATOM 4652 C CA . LEU B 1 157 ? -7.082 -6.352 13.094 1 96.44 157 LEU B CA 1
ATOM 4653 C C . LEU B 1 157 ? -6.441 -6.633 11.742 1 96.44 157 LEU B C 1
ATOM 4655 O O . LEU B 1 157 ? -5.832 -7.688 11.547 1 96.44 157 LEU B O 1
ATOM 4659 N N . GLU B 1 158 ? -6.598 -5.715 10.812 1 96.38 158 GLU B N 1
ATOM 4660 C CA . GLU B 1 158 ? -5.922 -5.848 9.531 1 96.38 158 GLU B CA 1
ATOM 4661 C C . GLU B 1 158 ? -4.418 -6.023 9.711 1 96.38 158 GLU B C 1
ATOM 4663 O O . GLU B 1 158 ? -3.818 -6.93 9.125 1 96.38 158 GLU B O 1
ATOM 4668 N N . GLN B 1 159 ? -3.814 -5.188 10.508 1 96.38 159 GLN B N 1
ATOM 4669 C CA . GLN B 1 159 ? -2.381 -5.266 10.766 1 96.38 159 GLN B CA 1
ATOM 4670 C C . GLN B 1 159 ? -2.014 -6.59 11.43 1 96.38 159 GLN B C 1
ATOM 4672 O O . GLN B 1 159 ? -0.98 -7.184 11.117 1 96.38 159 GLN B O 1
ATOM 4677 N N . ALA B 1 160 ? -2.857 -7.008 12.312 1 97.25 160 ALA B N 1
ATOM 4678 C CA . ALA B 1 160 ? -2.605 -8.258 13.023 1 97.25 160 ALA B CA 1
ATOM 4679 C C . ALA B 1 160 ? -2.584 -9.445 12.07 1 97.25 160 ALA B C 1
ATOM 4681 O O . ALA B 1 160 ? -1.71 -10.305 12.156 1 97.25 160 ALA B O 1
ATOM 4682 N N . ILE B 1 161 ? -3.543 -9.469 11.188 1 98.19 161 ILE B N 1
ATOM 4683 C CA . ILE B 1 161 ? -3.639 -10.547 10.211 1 98.19 161 ILE B CA 1
ATOM 4684 C C . ILE B 1 161 ? -2.393 -10.562 9.328 1 98.19 161 ILE B C 1
ATOM 4686 O O . ILE B 1 161 ? -1.825 -11.625 9.062 1 98.19 161 ILE B O 1
ATOM 4690 N N . ILE B 1 162 ? -1.958 -9.414 8.883 1 97.5 162 ILE B N 1
ATOM 4691 C CA . ILE B 1 162 ? -0.775 -9.297 8.039 1 97.5 162 ILE B CA 1
ATOM 4692 C C . ILE B 1 162 ? 0.444 -9.844 8.773 1 97.5 162 ILE B C 1
ATOM 4694 O O . ILE B 1 162 ? 1.187 -10.664 8.234 1 97.5 162 ILE B O 1
ATOM 4698 N N . GLN B 1 163 ? 0.623 -9.469 10 1 95.88 163 GLN B N 1
ATOM 4699 C CA . GLN B 1 163 ? 1.789 -9.875 10.781 1 95.88 163 GLN B CA 1
ATOM 4700 C C . GLN B 1 163 ? 1.762 -11.375 11.055 1 95.88 163 GLN B C 1
ATOM 4702 O O . GLN B 1 163 ? 2.797 -12.047 10.992 1 95.88 163 GLN B O 1
ATOM 4707 N N . TYR B 1 164 ? 0.602 -11.828 11.359 1 97.38 164 TYR B N 1
ATOM 4708 C CA . TYR B 1 164 ? 0.452 -13.258 11.594 1 97.38 164 TYR B CA 1
ATOM 4709 C C . TYR B 1 164 ? 0.849 -14.055 10.359 1 97.38 164 TYR B C 1
ATOM 4711 O O . TYR B 1 164 ? 1.582 -15.047 10.453 1 97.38 164 TYR B O 1
ATOM 4719 N N . ALA B 1 165 ? 0.355 -13.648 9.227 1 98.25 165 ALA B N 1
ATOM 4720 C CA . ALA B 1 165 ? 0.681 -14.312 7.969 1 98.25 165 ALA B CA 1
ATOM 4721 C C . ALA B 1 165 ? 2.182 -14.273 7.699 1 98.25 165 ALA B C 1
ATOM 4723 O O . ALA B 1 165 ? 2.781 -15.289 7.336 1 98.25 165 ALA B O 1
ATOM 4724 N N . LEU B 1 166 ? 2.781 -13.125 7.883 1 96.88 166 LEU B N 1
ATOM 4725 C CA . LEU B 1 166 ? 4.207 -12.961 7.609 1 96.88 166 LEU B CA 1
ATOM 4726 C C . LEU B 1 166 ? 5.039 -13.844 8.531 1 96.88 166 LEU B C 1
ATOM 4728 O O . LEU B 1 166 ? 6.023 -14.453 8.094 1 96.88 166 LEU B O 1
ATOM 4732 N N . GLN B 1 167 ? 4.656 -13.859 9.758 1 94.94 167 GLN B N 1
ATOM 4733 C CA . GLN B 1 167 ? 5.375 -14.703 10.703 1 94.94 167 GLN B CA 1
ATOM 4734 C C . GLN B 1 167 ? 5.273 -16.172 10.305 1 94.94 167 GLN B C 1
ATOM 4736 O O . GLN B 1 167 ? 6.266 -16.906 10.359 1 94.94 167 GLN B O 1
ATOM 4741 N N . THR B 1 168 ? 4.098 -16.594 9.922 1 97.12 168 THR B N 1
ATOM 4742 C CA . THR B 1 168 ? 3.877 -17.969 9.492 1 97.12 168 THR B CA 1
ATOM 4743 C C . THR B 1 168 ? 4.727 -18.297 8.266 1 97.12 168 THR B C 1
ATOM 4745 O O . THR B 1 168 ? 5.41 -19.312 8.227 1 97.12 168 THR B O 1
ATOM 4748 N N . LEU B 1 169 ? 4.73 -17.438 7.301 1 97.88 169 LEU B N 1
ATOM 4749 C CA . LEU B 1 169 ? 5.461 -17.672 6.062 1 97.88 169 LEU B CA 1
ATOM 4750 C C . LEU B 1 169 ? 6.969 -17.656 6.309 1 97.88 169 LEU B C 1
ATOM 4752 O O . LEU B 1 169 ? 7.703 -18.453 5.73 1 97.88 169 LEU B O 1
ATOM 4756 N N . SER B 1 170 ? 7.367 -16.734 7.145 1 94.56 170 SER B N 1
ATOM 4757 C CA . SER B 1 170 ? 8.781 -16.672 7.48 1 94.56 170 SER B CA 1
ATOM 4758 C C . SER B 1 170 ? 9.258 -17.984 8.125 1 94.56 170 SER B C 1
ATOM 4760 O O . SER B 1 170 ? 10.352 -18.469 7.824 1 94.56 170 SER B O 1
ATOM 4762 N N . SER B 1 171 ? 8.461 -18.547 8.969 1 95.38 171 SER B N 1
ATOM 4763 C CA . SER B 1 171 ? 8.812 -19.797 9.648 1 95.38 171 SER B CA 1
ATOM 4764 C C . SER B 1 171 ? 8.859 -20.969 8.672 1 95.38 171 SER B C 1
ATOM 4766 O O . SER B 1 171 ? 9.461 -22 8.969 1 95.38 171 SER B O 1
ATOM 4768 N N . GLN B 1 172 ? 8.266 -20.797 7.523 1 96.69 172 GLN B N 1
ATOM 4769 C CA . GLN B 1 172 ? 8.227 -21.859 6.52 1 96.69 172 GLN B CA 1
ATOM 4770 C C . GLN B 1 172 ? 9.258 -21.609 5.418 1 96.69 172 GLN B C 1
ATOM 4772 O O . GLN B 1 172 ? 9.172 -22.188 4.34 1 96.69 172 GLN B O 1
ATOM 4777 N N . GLY B 1 173 ? 10.07 -20.641 5.664 1 94.31 173 GLY B N 1
ATOM 4778 C CA . GLY B 1 173 ? 11.219 -20.484 4.789 1 94.31 173 GLY B CA 1
ATOM 4779 C C . GLY B 1 173 ? 11 -19.453 3.701 1 94.31 173 GLY B C 1
ATOM 4780 O O . GLY B 1 173 ? 11.852 -19.266 2.83 1 94.31 173 GLY B O 1
ATOM 4781 N N . PHE B 1 174 ? 9.93 -18.75 3.691 1 97 174 PHE B N 1
ATOM 4782 C CA . PHE B 1 174 ? 9.711 -17.688 2.719 1 97 174 PHE B CA 1
ATOM 4783 C C . PHE B 1 174 ? 10.586 -16.469 3.031 1 97 174 PHE B C 1
ATOM 4785 O O . PHE B 1 174 ? 10.742 -16.094 4.195 1 97 174 PHE B O 1
ATOM 4792 N N . LYS B 1 175 ? 11.156 -15.891 2.006 1 93.94 175 LYS B N 1
ATOM 4793 C CA . LYS B 1 175 ? 11.867 -14.625 2.139 1 93.94 175 LYS B CA 1
ATOM 4794 C C . LYS B 1 175 ? 10.969 -13.453 1.765 1 93.94 175 LYS B C 1
ATOM 4796 O O . LYS B 1 175 ? 10.289 -13.484 0.738 1 93.94 175 LYS B O 1
ATOM 4801 N N . LEU B 1 176 ? 10.977 -12.484 2.6 1 95.31 176 LEU B N 1
ATOM 4802 C CA . LEU B 1 176 ? 10.109 -11.336 2.373 1 95.31 176 LEU B CA 1
ATOM 4803 C C . LEU B 1 176 ? 10.734 -10.383 1.35 1 95.31 176 LEU B C 1
ATOM 4805 O O . LEU B 1 176 ? 11.938 -10.133 1.383 1 95.31 176 LEU B O 1
ATOM 4809 N N . ILE B 1 177 ? 9.945 -9.906 0.402 1 94.31 177 ILE B N 1
ATOM 4810 C CA . ILE B 1 177 ? 10.336 -8.891 -0.565 1 94.31 177 ILE B CA 1
ATOM 4811 C C . ILE B 1 177 ? 9.32 -7.754 -0.562 1 94.31 177 ILE B C 1
ATOM 4813 O O . ILE B 1 177 ? 8.109 -7.992 -0.622 1 94.31 177 ILE B O 1
ATOM 4817 N N . SER B 1 178 ? 9.781 -6.504 -0.346 1 93.75 178 SER B N 1
ATOM 4818 C CA . SER B 1 178 ? 8.938 -5.344 -0.61 1 93.75 178 SER B CA 1
ATOM 4819 C C . SER B 1 178 ? 8.883 -5.027 -2.1 1 93.75 178 SER B C 1
ATOM 4821 O O . SER B 1 178 ? 9.914 -4.957 -2.764 1 93.75 178 SER B O 1
ATOM 4823 N N . VAL B 1 179 ? 7.664 -4.812 -2.609 1 93.69 179 VAL B N 1
ATOM 4824 C CA . VAL B 1 179 ? 7.527 -4.746 -4.059 1 93.69 179 VAL B CA 1
ATOM 4825 C C . VAL B 1 179 ? 6.863 -3.426 -4.453 1 93.69 179 VAL B C 1
ATOM 4827 O O . VAL B 1 179 ? 6.129 -2.832 -3.66 1 93.69 179 VAL B O 1
ATOM 4830 N N . PRO B 1 180 ? 7.125 -2.99 -5.645 1 92.38 180 PRO B N 1
ATOM 4831 C CA . PRO B 1 180 ? 6.375 -1.847 -6.168 1 92.38 180 PRO B CA 1
ATOM 4832 C C . PRO B 1 180 ? 4.949 -2.211 -6.578 1 92.38 180 PRO B C 1
ATOM 4834 O O . PRO B 1 180 ? 4.672 -3.373 -6.883 1 92.38 180 PRO B O 1
ATOM 4837 N N . ASP B 1 181 ? 4.113 -1.172 -6.59 1 93.25 181 ASP B N 1
ATOM 4838 C CA . ASP B 1 181 ? 2.729 -1.345 -7.016 1 93.25 181 ASP B CA 1
ATOM 4839 C C . ASP B 1 181 ? 2.537 -0.892 -8.461 1 93.25 181 ASP B C 1
ATOM 4841 O O . ASP B 1 181 ? 1.573 -1.29 -9.117 1 93.25 181 ASP B O 1
ATOM 4845 N N . ILE B 1 182 ? 3.326 0.05 -8.891 1 92.31 182 ILE B N 1
ATOM 4846 C CA . ILE B 1 182 ? 3.299 0.525 -10.266 1 92.31 182 ILE B CA 1
ATOM 4847 C C . ILE B 1 182 ? 4.246 -0.315 -11.117 1 92.31 182 ILE B C 1
ATOM 4849 O O . ILE B 1 182 ? 5.449 -0.37 -10.852 1 92.31 182 ILE B O 1
ATOM 4853 N N . LEU B 1 183 ? 3.703 -0.957 -12.148 1 92.69 183 LEU B N 1
ATOM 4854 C CA . LEU B 1 183 ? 4.484 -1.883 -12.961 1 92.69 183 LEU B CA 1
ATOM 4855 C C . LEU B 1 183 ? 4.332 -1.567 -14.445 1 92.69 183 LEU B C 1
ATOM 4857 O O . LEU B 1 183 ? 3.297 -1.047 -14.867 1 92.69 183 LEU B O 1
ATOM 4861 N N . PRO B 1 184 ? 5.367 -1.946 -15.148 1 91.19 184 PRO B N 1
ATOM 4862 C CA . PRO B 1 184 ? 5.191 -1.893 -16.609 1 91.19 184 PRO B CA 1
ATOM 4863 C C . PRO B 1 184 ? 4.09 -2.83 -17.094 1 91.19 184 PRO B C 1
ATOM 4865 O O . PRO B 1 184 ? 3.92 -3.926 -16.562 1 91.19 184 PRO B O 1
ATOM 4868 N N . ARG B 1 185 ? 3.49 -2.42 -18.156 1 91 185 ARG B N 1
ATOM 4869 C CA . ARG B 1 185 ? 2.4 -3.188 -18.75 1 91 185 ARG B CA 1
ATOM 4870 C C . ARG B 1 185 ? 2.859 -4.594 -19.109 1 91 185 ARG B C 1
ATOM 4872 O O . ARG B 1 185 ? 2.115 -5.562 -18.938 1 91 185 ARG B O 1
ATOM 4879 N N . GLU B 1 186 ? 4.047 -4.73 -19.594 1 91.5 186 GLU B N 1
ATOM 4880 C CA . GLU B 1 186 ? 4.582 -6 -20.078 1 91.5 186 GLU B CA 1
ATOM 4881 C C . GLU B 1 186 ? 4.648 -7.031 -18.969 1 91.5 186 GLU B C 1
ATOM 4883 O O . GLU B 1 186 ? 4.422 -8.219 -19.188 1 91.5 186 GLU B O 1
ATOM 4888 N N . VAL B 1 187 ? 4.926 -6.562 -17.766 1 93.56 187 VAL B N 1
ATOM 4889 C CA . VAL B 1 187 ? 5.02 -7.473 -16.625 1 93.56 187 VAL B CA 1
ATOM 4890 C C . VAL B 1 187 ? 3.631 -8 -16.266 1 93.56 187 VAL B C 1
ATOM 4892 O O . VAL B 1 187 ? 3.463 -9.195 -16.016 1 93.56 187 VAL B O 1
ATOM 4895 N N . ILE B 1 188 ? 2.699 -7.156 -16.281 1 94.31 188 ILE B N 1
ATOM 4896 C CA . ILE B 1 188 ? 1.322 -7.52 -15.961 1 94.31 188 ILE B CA 1
ATOM 4897 C C . ILE B 1 188 ? 0.801 -8.516 -17 1 94.31 188 ILE B C 1
ATOM 4899 O O . ILE B 1 188 ? 0.216 -9.539 -16.641 1 94.31 188 ILE B O 1
ATOM 4903 N N . GLU B 1 189 ? 1.095 -8.297 -18.234 1 93.25 189 GLU B N 1
ATOM 4904 C CA . GLU B 1 189 ? 0.634 -9.164 -19.312 1 93.25 189 GLU B CA 1
ATOM 4905 C C . GLU B 1 189 ? 1.338 -10.516 -19.281 1 93.25 189 GLU B C 1
ATOM 4907 O O . GLU B 1 189 ? 0.743 -11.539 -19.625 1 93.25 189 GLU B O 1
ATOM 4912 N N . SER B 1 190 ? 2.57 -10.469 -18.859 1 95.5 190 SER B N 1
ATOM 4913 C CA . SER B 1 190 ? 3.322 -11.719 -18.75 1 95.5 190 SER B CA 1
ATOM 4914 C C . SER B 1 190 ? 2.732 -12.625 -17.672 1 95.5 190 SER B C 1
ATOM 4916 O O . SER B 1 190 ? 2.994 -13.828 -17.656 1 95.5 190 SER B O 1
ATOM 4918 N N . CYS B 1 191 ? 1.975 -12.016 -16.812 1 95.62 191 CYS B N 1
ATOM 4919 C CA . CYS B 1 191 ? 1.34 -12.781 -15.75 1 95.62 191 CYS B CA 1
ATOM 4920 C C . CYS B 1 191 ? -0.105 -13.117 -16.109 1 95.62 191 CYS B C 1
ATOM 4922 O O . CYS B 1 191 ? -0.872 -13.555 -15.242 1 95.62 191 CYS B O 1
ATOM 4924 N N . GLY B 1 192 ? -0.476 -12.844 -17.297 1 92.5 192 GLY B N 1
ATOM 4925 C CA . GLY B 1 192 ? -1.73 -13.367 -17.812 1 92.5 192 GLY B CA 1
ATOM 4926 C C . GLY B 1 192 ? -2.867 -12.359 -17.75 1 92.5 192 GLY B C 1
ATOM 4927 O O . GLY B 1 192 ? -4.02 -12.703 -18.031 1 92.5 192 GLY B O 1
ATOM 4928 N N . MET B 1 193 ? -2.59 -11.141 -17.328 1 90.62 193 MET B N 1
ATOM 4929 C CA . MET B 1 193 ? -3.646 -10.133 -17.266 1 90.62 193 MET B CA 1
ATOM 4930 C C . MET B 1 193 ? -3.592 -9.219 -18.484 1 90.62 193 MET B C 1
ATOM 4932 O O . MET B 1 193 ? -2.51 -8.805 -18.906 1 90.62 193 MET B O 1
ATOM 4936 N N . ARG B 1 194 ? -4.766 -8.961 -18.984 1 85.62 194 ARG B N 1
ATOM 4937 C CA . ARG B 1 194 ? -4.852 -8.031 -20.094 1 85.62 194 ARG B CA 1
ATOM 4938 C C . ARG B 1 194 ? -4.902 -6.59 -19.609 1 85.62 194 ARG B C 1
ATOM 4940 O O . ARG B 1 194 ? -5.629 -6.277 -18.656 1 85.62 194 ARG B O 1
ATOM 4947 N N . THR B 1 195 ? -4.137 -5.75 -20.25 1 85.69 195 THR B N 1
ATOM 4948 C CA . THR B 1 195 ? -4.078 -4.355 -19.812 1 85.69 195 THR B CA 1
ATOM 4949 C C . THR B 1 195 ? -4.863 -3.463 -20.766 1 85.69 195 THR B C 1
ATOM 4951 O O . THR B 1 195 ? -5.086 -2.283 -20.484 1 85.69 195 THR B O 1
ATOM 4954 N N . GLU B 1 196 ? -5.172 -4.043 -21.844 1 81.56 196 GLU B N 1
ATOM 4955 C CA . GLU B 1 196 ? -5.922 -3.277 -22.828 1 81.56 196 GLU B CA 1
ATOM 4956 C C . GLU B 1 196 ? -7.324 -3.846 -23.031 1 81.56 196 GLU B C 1
ATOM 4958 O O . GLU B 1 196 ? -7.578 -5.008 -22.703 1 81.56 196 GLU B O 1
ATOM 4963 N N . GLY B 1 197 ? -8.219 -2.93 -23.469 1 75.31 197 GLY B N 1
ATOM 4964 C CA . GLY B 1 197 ? -9.578 -3.346 -23.75 1 75.31 197 GLY B CA 1
ATOM 4965 C C . GLY B 1 197 ? -10.594 -2.775 -22.766 1 75.31 197 GLY B C 1
ATOM 4966 O O . GLY B 1 197 ? -10.219 -2.254 -21.719 1 75.31 197 GLY B O 1
ATOM 4967 N N . GLU B 1 198 ? -11.789 -2.846 -23.109 1 62.25 198 GLU B N 1
ATOM 4968 C CA . GLU B 1 198 ? -12.883 -2.209 -22.375 1 62.25 198 GLU B CA 1
ATOM 4969 C C . GLU B 1 198 ? -13.133 -2.898 -21.047 1 62.25 198 GLU B C 1
ATOM 4971 O O . GLU B 1 198 ? -13.609 -2.27 -20.094 1 62.25 198 GLU B O 1
ATOM 4976 N N . ARG B 1 199 ? -12.734 -4.059 -20.953 1 67.38 199 ARG B N 1
ATOM 4977 C CA . ARG B 1 199 ? -13.125 -4.781 -19.75 1 67.38 199 ARG B CA 1
ATOM 4978 C C . ARG B 1 199 ? -11.922 -5.066 -18.859 1 67.38 199 ARG B C 1
ATOM 4980 O O . ARG B 1 199 ? -11.961 -5.969 -18.016 1 67.38 199 ARG B O 1
ATOM 4987 N N . THR B 1 200 ? -11.023 -4.223 -19 1 77.25 200 THR B N 1
ATOM 4988 C CA . THR B 1 200 ? -9.828 -4.531 -18.234 1 77.25 200 THR B CA 1
ATOM 4989 C C . THR B 1 200 ? -10.023 -4.176 -16.766 1 77.25 200 THR B C 1
ATOM 4991 O O . THR B 1 200 ? -10.711 -3.205 -16.438 1 77.25 200 THR B O 1
ATOM 4994 N N . GLN B 1 201 ? -9.477 -5.043 -15.891 1 83.56 201 GLN B N 1
ATOM 4995 C CA . GLN B 1 201 ? -9.508 -4.832 -14.445 1 83.56 201 GLN B CA 1
ATOM 4996 C C . GLN B 1 201 ? -8.211 -4.203 -13.953 1 83.56 201 GLN B C 1
ATOM 4998 O O . GLN B 1 201 ? -7.902 -4.258 -12.758 1 83.56 201 GLN B O 1
ATOM 5003 N N . VAL B 1 202 ? -7.531 -3.668 -14.984 1 90.81 202 VAL B N 1
ATOM 5004 C CA . VAL B 1 202 ? -6.238 -3.092 -14.633 1 90.81 202 VAL B CA 1
ATOM 5005 C C . VAL B 1 202 ? -6.32 -1.568 -14.68 1 90.81 202 VAL B C 1
ATOM 5007 O O . VAL B 1 202 ? -6.781 -0.995 -15.672 1 90.81 202 VAL B O 1
ATOM 5010 N N . TYR B 1 203 ? -5.934 -0.915 -13.586 1 90.94 203 TYR B N 1
ATOM 5011 C CA . TYR B 1 203 ? -5.812 0.539 -13.586 1 90.94 203 TYR B CA 1
ATOM 5012 C C . TYR B 1 203 ? -4.566 0.979 -14.352 1 90.94 203 TYR B C 1
ATOM 5014 O O . TYR B 1 203 ? -3.482 0.432 -14.148 1 90.94 203 TYR B O 1
ATOM 5022 N N . LYS B 1 204 ? -4.805 1.929 -15.172 1 91.75 204 LYS B N 1
ATOM 5023 C CA . LYS B 1 204 ? -3.695 2.475 -15.945 1 91.75 204 LYS B CA 1
ATOM 5024 C C . LYS B 1 204 ? -3.418 3.926 -15.562 1 91.75 204 LYS B C 1
ATOM 5026 O O . LYS B 1 204 ? -4.348 4.703 -15.344 1 91.75 204 LYS B O 1
ATOM 5031 N N . LEU B 1 205 ? -2.15 4.227 -15.469 1 90.5 205 LEU B N 1
ATOM 5032 C CA . LEU B 1 205 ? -1.721 5.598 -15.219 1 90.5 205 LEU B CA 1
ATOM 5033 C C . LEU B 1 205 ? -1.568 6.363 -16.531 1 90.5 205 LEU B C 1
ATOM 5035 O O . LEU B 1 205 ? -1.403 5.758 -17.594 1 90.5 205 LEU B O 1
ATOM 5039 N N . ASP B 1 206 ? -1.508 7.66 -16.422 1 86.56 206 ASP B N 1
ATOM 5040 C CA . ASP B 1 206 ? -1.312 8.5 -17.594 1 86.56 206 ASP B CA 1
ATOM 5041 C C . ASP B 1 206 ? 0.077 8.297 -18.188 1 86.56 206 ASP B C 1
ATOM 5043 O O . ASP B 1 206 ? 0.281 8.508 -19.391 1 86.56 206 ASP B O 1
ATOM 5047 N N . THR B 1 207 ? 0.976 7.801 -17.391 1 84.12 207 THR B N 1
ATOM 5048 C CA . THR B 1 207 ? 2.35 7.594 -17.828 1 84.12 207 THR B CA 1
ATOM 5049 C C . THR B 1 207 ? 2.48 6.277 -18.594 1 84.12 207 THR B C 1
ATOM 5051 O O . THR B 1 207 ? 3.531 5.988 -19.172 1 84.12 207 THR B O 1
ATOM 5054 N N . GLY B 1 208 ? 1.461 5.508 -18.578 1 86.25 208 GLY B N 1
ATOM 5055 C CA . GLY B 1 208 ? 1.468 4.262 -19.328 1 86.25 208 GLY B CA 1
ATOM 5056 C C . GLY B 1 208 ? 1.644 3.039 -18.453 1 86.25 208 GLY B C 1
ATOM 5057 O O . GLY B 1 208 ? 1.25 1.934 -18.844 1 86.25 208 GLY B O 1
ATOM 5058 N N . GLU B 1 209 ? 2.148 3.23 -17.219 1 90.81 209 GLU B N 1
ATOM 5059 C CA . GLU B 1 209 ? 2.305 2.123 -16.281 1 90.81 209 GLU B CA 1
ATOM 5060 C C . GLU B 1 209 ? 0.964 1.721 -15.672 1 90.81 209 GLU B C 1
ATOM 5062 O O . GLU B 1 209 ? -0.042 2.408 -15.859 1 90.81 209 GLU B O 1
ATOM 5067 N N . CYS B 1 210 ? 0.994 0.593 -15.047 1 93.25 210 CYS B N 1
ATOM 5068 C CA . CYS B 1 210 ? -0.241 0.043 -14.5 1 93.25 210 CYS B CA 1
ATOM 5069 C C . CYS B 1 210 ? -0.104 -0.228 -13.008 1 93.25 210 CYS B C 1
ATOM 5071 O O . CYS B 1 210 ? 1.007 -0.394 -12.508 1 93.25 210 CYS B O 1
ATOM 5073 N N . LEU B 1 211 ? -1.237 -0.13 -12.352 1 94.12 211 LEU B N 1
ATOM 5074 C CA . LEU B 1 211 ? -1.274 -0.568 -10.961 1 94.12 211 LEU B CA 1
ATOM 5075 C C . LEU B 1 211 ? -1.455 -2.08 -10.875 1 94.12 211 LEU B C 1
ATOM 5077 O O . LEU B 1 211 ? -2.262 -2.658 -11.609 1 94.12 211 LEU B O 1
ATOM 5081 N N . SER B 1 212 ? -0.709 -2.693 -10.023 1 94.62 212 SER B N 1
ATOM 5082 C CA . SER B 1 212 ? -0.693 -4.148 -9.922 1 94.62 212 SER B CA 1
ATOM 5083 C C . SER B 1 212 ? -1.922 -4.66 -9.172 1 94.62 212 SER B C 1
ATOM 5085 O O . SER B 1 212 ? -2.309 -4.105 -8.148 1 94.62 212 SER B O 1
ATOM 5087 N N . GLY B 1 213 ? -2.482 -5.754 -9.672 1 94.94 213 GLY B N 1
ATOM 5088 C CA . GLY B 1 213 ? -3.621 -6.375 -9.016 1 94.94 213 GLY B CA 1
ATOM 5089 C C . GLY B 1 213 ? -3.223 -7.395 -7.965 1 94.94 213 GLY B C 1
ATOM 5090 O O . GLY B 1 213 ? -4.074 -7.91 -7.238 1 94.94 213 GLY B O 1
ATOM 5091 N N . THR B 1 214 ? -2.016 -7.754 -7.926 1 95.94 214 THR B N 1
ATOM 5092 C CA . THR B 1 214 ? -1.418 -8.68 -6.969 1 95.94 214 THR B CA 1
ATOM 5093 C C . THR B 1 214 ? 0.102 -8.539 -6.957 1 95.94 214 THR B C 1
ATOM 5095 O O . THR B 1 214 ? 0.708 -8.211 -7.98 1 95.94 214 THR B O 1
ATOM 5098 N N . SER B 1 215 ? 0.697 -8.836 -5.801 1 96.56 215 SER B N 1
ATOM 5099 C CA . SER B 1 215 ? 2.152 -8.766 -5.742 1 96.56 215 SER B CA 1
ATOM 5100 C C . SER B 1 215 ? 2.791 -9.906 -6.527 1 96.56 215 SER B C 1
ATOM 5102 O O . SER B 1 215 ? 3.992 -9.883 -6.805 1 96.56 215 SER B O 1
ATOM 5104 N N . GLU B 1 216 ? 2.045 -10.898 -6.98 1 97.69 216 GLU B N 1
ATOM 5105 C CA . GLU B 1 216 ? 2.531 -11.922 -7.898 1 97.69 216 GLU B CA 1
ATOM 5106 C C . GLU B 1 216 ? 3.234 -11.297 -9.102 1 97.69 216 GLU B C 1
ATOM 5108 O O . GLU B 1 216 ? 4.305 -11.758 -9.508 1 97.69 216 GLU B O 1
ATOM 5113 N N . MET B 1 217 ? 2.652 -10.312 -9.625 1 96.31 217 MET B N 1
ATOM 5114 C CA . MET B 1 217 ? 3.158 -9.688 -10.836 1 96.31 217 MET B CA 1
ATOM 5115 C C . MET B 1 217 ? 4.508 -9.023 -10.586 1 96.31 217 MET B C 1
ATOM 5117 O O . MET B 1 217 ? 5.453 -9.211 -11.352 1 96.31 217 MET B O 1
ATOM 5121 N N . ALA B 1 218 ? 4.547 -8.281 -9.469 1 94.81 218 ALA B N 1
ATOM 5122 C CA . ALA B 1 218 ? 5.805 -7.625 -9.125 1 94.81 218 ALA B CA 1
ATOM 5123 C C . ALA B 1 218 ? 6.887 -8.648 -8.797 1 94.81 218 ALA B C 1
ATOM 5125 O O . ALA B 1 218 ? 8.047 -8.477 -9.164 1 94.81 218 ALA B O 1
ATOM 5126 N N . LEU B 1 219 ? 6.523 -9.695 -8.102 1 96.25 219 LEU B N 1
ATOM 5127 C CA . LEU B 1 219 ? 7.477 -10.742 -7.746 1 96.25 219 LEU B CA 1
ATOM 5128 C C . LEU B 1 219 ? 7.977 -11.469 -8.984 1 96.25 219 LEU B C 1
ATOM 5130 O O . LEU B 1 219 ? 9.172 -11.758 -9.109 1 96.25 219 LEU B O 1
ATOM 5134 N N . ALA B 1 220 ? 7.066 -11.797 -9.891 1 96.69 220 ALA B N 1
ATOM 5135 C CA . ALA B 1 220 ? 7.48 -12.391 -11.164 1 96.69 220 ALA B CA 1
ATOM 5136 C C . ALA B 1 220 ? 8.438 -11.469 -11.906 1 96.69 220 ALA B C 1
ATOM 5138 O O . ALA B 1 220 ? 9.477 -11.914 -12.414 1 96.69 220 ALA B O 1
ATOM 5139 N N . GLY B 1 221 ? 8.117 -10.203 -11.945 1 93.5 221 GLY B N 1
ATOM 5140 C CA . GLY B 1 221 ? 8.969 -9.211 -12.586 1 93.5 221 GLY B CA 1
ATOM 5141 C C . GLY B 1 221 ? 10.336 -9.094 -11.938 1 93.5 221 GLY B C 1
ATOM 5142 O O . GLY B 1 221 ? 11.336 -8.875 -12.625 1 93.5 221 GLY B O 1
ATOM 5143 N N . PHE B 1 222 ? 10.438 -9.25 -10.695 1 92.25 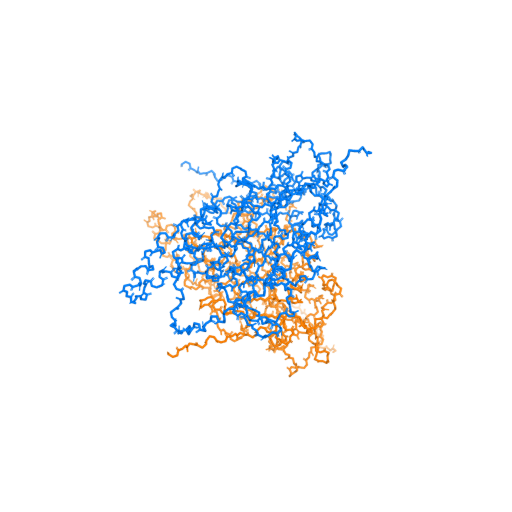222 PHE B N 1
ATOM 5144 C CA . PHE B 1 222 ? 11.688 -9.188 -9.953 1 92.25 222 PHE B CA 1
ATOM 5145 C C . PHE B 1 222 ? 12.688 -10.203 -10.492 1 92.25 222 PHE B C 1
ATOM 5147 O O . PHE B 1 222 ? 13.891 -9.945 -10.508 1 92.25 222 PHE B O 1
ATOM 5154 N N . PHE B 1 223 ? 12.195 -11.305 -11.008 1 92.94 223 PHE B N 1
ATOM 5155 C CA . PHE B 1 223 ? 13.07 -12.391 -11.445 1 92.94 223 PHE B CA 1
ATOM 5156 C C . PHE B 1 223 ? 13.203 -12.398 -12.961 1 92.94 223 PHE B C 1
ATOM 5158 O O . PHE B 1 223 ? 13.805 -13.312 -13.531 1 92.94 223 PHE B O 1
ATOM 5165 N N . ALA B 1 224 ? 12.641 -11.422 -13.633 1 93.31 224 ALA B N 1
ATOM 5166 C CA . ALA B 1 224 ? 12.688 -11.375 -15.094 1 93.31 224 ALA B CA 1
ATOM 5167 C C . ALA B 1 224 ? 14.133 -11.375 -15.594 1 93.31 224 ALA B C 1
ATOM 5169 O O . ALA B 1 224 ? 14.992 -10.695 -15.023 1 93.31 224 ALA B O 1
ATOM 5170 N N . ASN B 1 225 ? 14.414 -12.133 -16.609 1 93.75 225 ASN B N 1
ATOM 5171 C CA . ASN B 1 225 ? 15.688 -12.219 -17.312 1 93.75 225 ASN B CA 1
ATOM 5172 C C . ASN B 1 225 ? 16.797 -12.719 -16.391 1 93.75 225 ASN B C 1
ATOM 5174 O O . ASN B 1 225 ? 17.953 -12.305 -16.531 1 93.75 225 ASN B O 1
ATOM 5178 N N . ARG B 1 226 ? 16.406 -13.555 -15.516 1 91.75 226 ARG B N 1
ATOM 5179 C CA . ARG B 1 226 ? 17.391 -14.109 -14.602 1 91.75 226 ARG B CA 1
ATOM 5180 C C . ARG B 1 226 ? 17.609 -15.594 -14.867 1 91.75 226 ARG B C 1
ATOM 5182 O O . ARG B 1 226 ? 16.672 -16.297 -15.266 1 91.75 226 ARG B O 1
ATOM 5189 N N . VAL B 1 227 ? 18.828 -16 -14.664 1 95.81 227 VAL B N 1
ATOM 5190 C CA . VAL B 1 227 ? 19.172 -17.422 -14.641 1 95.81 227 VAL B CA 1
ATOM 5191 C C . VAL B 1 227 ? 19.594 -17.812 -13.227 1 95.81 227 VAL B C 1
ATOM 5193 O O . VAL B 1 227 ? 20.656 -17.391 -12.742 1 95.81 227 VAL B O 1
ATOM 5196 N N . LEU B 1 228 ? 18.859 -18.625 -12.562 1 95.56 228 LEU B N 1
ATOM 5197 C CA . LEU B 1 228 ? 19.094 -19.016 -11.18 1 95.56 228 LEU B CA 1
ATOM 5198 C C . LEU B 1 228 ? 19.844 -20.344 -11.117 1 95.56 228 LEU B C 1
ATOM 5200 O O . LEU B 1 228 ? 19.797 -21.141 -12.062 1 95.56 228 LEU B O 1
ATOM 5204 N N . ALA B 1 229 ? 20.562 -20.484 -10.008 1 95 229 ALA B N 1
ATOM 5205 C CA . ALA B 1 229 ? 21.172 -21.797 -9.758 1 95 229 ALA B CA 1
ATOM 5206 C C . ALA B 1 229 ? 20.141 -22.812 -9.281 1 95 229 ALA B C 1
ATOM 5208 O O . ALA B 1 229 ? 19.297 -22.484 -8.453 1 95 229 ALA B O 1
ATOM 5209 N N . GLU B 1 230 ? 20.234 -24 -9.82 1 96.5 230 GLU B N 1
ATOM 5210 C CA . GLU B 1 230 ? 19.281 -25.047 -9.469 1 96.5 230 GLU B CA 1
ATOM 5211 C C . GLU B 1 230 ? 19.25 -25.281 -7.961 1 96.5 230 GLU B C 1
ATOM 5213 O O . GLU B 1 230 ? 18.203 -25.578 -7.391 1 96.5 230 GLU B O 1
ATOM 5218 N N . GLN B 1 231 ? 20.359 -25.109 -7.242 1 94.56 231 GLN B N 1
ATOM 5219 C CA . GLN B 1 231 ? 20.5 -25.375 -5.816 1 94.56 231 GLN B CA 1
ATOM 5220 C C . GLN B 1 231 ? 19.688 -24.391 -4.988 1 94.56 231 GLN B C 1
ATOM 5222 O O . GLN B 1 231 ? 19.375 -24.656 -3.822 1 94.56 231 GLN B O 1
ATOM 5227 N N . GLN B 1 232 ? 19.281 -23.375 -5.602 1 93.62 232 GLN B N 1
ATOM 5228 C CA . GLN B 1 232 ? 18.516 -22.359 -4.902 1 93.62 232 GLN B CA 1
ATOM 5229 C C . GLN B 1 232 ? 17.016 -22.641 -4.984 1 93.62 232 GLN B C 1
ATOM 5231 O O . GLN B 1 232 ? 16.219 -22 -4.293 1 93.62 232 GLN B O 1
ATOM 5236 N N . LEU B 1 233 ? 16.688 -23.641 -5.773 1 97.31 233 LEU B N 1
ATOM 5237 C CA . LEU B 1 233 ? 15.281 -23.891 -6.039 1 97.31 233 LEU B CA 1
ATOM 5238 C C . LEU B 1 233 ? 14.773 -25.062 -5.199 1 97.31 233 LEU B C 1
ATOM 5240 O O . LEU B 1 233 ? 15.523 -26 -4.918 1 97.31 233 LEU B O 1
ATOM 5244 N N . PRO B 1 234 ? 13.586 -25.062 -4.801 1 98.19 234 PRO B N 1
ATOM 5245 C CA . PRO B 1 234 ? 12.609 -24 -5.023 1 98.19 234 PRO B CA 1
ATOM 5246 C C . PRO B 1 234 ? 12.891 -22.766 -4.18 1 98.19 234 PRO B C 1
ATOM 5248 O O . PRO B 1 234 ? 13.266 -22.875 -3.012 1 98.19 234 PRO B O 1
ATOM 5251 N N . LEU B 1 235 ? 12.789 -21.656 -4.785 1 97.5 235 LEU B N 1
ATOM 5252 C CA . LEU B 1 235 ? 12.906 -20.375 -4.109 1 97.5 235 LEU B CA 1
ATOM 5253 C C . LEU B 1 235 ? 11.531 -19.828 -3.734 1 97.5 235 LEU B C 1
ATOM 5255 O O . LEU B 1 235 ? 10.68 -19.625 -4.602 1 97.5 235 LEU B O 1
ATOM 5259 N N . LYS B 1 236 ? 11.281 -19.625 -2.451 1 98.19 236 LYS B N 1
ATOM 5260 C CA . LYS B 1 236 ? 10 -19.156 -1.952 1 98.19 236 LYS B CA 1
ATOM 5261 C C . LYS B 1 236 ? 10.109 -17.734 -1.408 1 98.19 236 LYS B C 1
ATOM 5263 O O . LYS B 1 236 ? 10.945 -17.453 -0.546 1 98.19 236 LYS B O 1
ATOM 5268 N N . VAL B 1 237 ? 9.258 -16.859 -1.904 1 97.5 237 VAL B N 1
ATOM 5269 C CA . VAL B 1 237 ? 9.25 -15.477 -1.45 1 97.5 237 VAL B CA 1
ATOM 5270 C C . VAL B 1 237 ? 7.824 -15.047 -1.119 1 97.5 237 VAL B C 1
ATOM 5272 O O . VAL B 1 237 ? 6.859 -15.695 -1.547 1 97.5 237 VAL B O 1
ATOM 5275 N N . ALA B 1 238 ? 7.691 -14.031 -0.268 1 98.25 238 ALA B N 1
ATOM 5276 C CA . ALA B 1 238 ? 6.402 -13.469 0.123 1 98.25 238 ALA B CA 1
ATOM 5277 C C . ALA B 1 238 ? 6.438 -11.945 0.093 1 98.25 238 ALA B C 1
ATOM 5279 O O . ALA B 1 238 ? 7.496 -11.336 0.26 1 98.25 238 ALA B O 1
ATOM 5280 N N . ALA B 1 239 ? 5.316 -11.359 -0.151 1 97.69 239 ALA B N 1
ATOM 5281 C CA . ALA B 1 239 ? 5.211 -9.898 -0.17 1 97.69 239 ALA B CA 1
ATOM 5282 C C . ALA B 1 239 ? 3.867 -9.445 0.393 1 97.69 239 ALA B C 1
ATOM 5284 O O . ALA B 1 239 ? 2.844 -10.102 0.187 1 97.69 239 ALA B O 1
ATOM 5285 N N . VAL B 1 240 ? 3.912 -8.336 1.134 1 96.81 240 VAL B N 1
ATOM 5286 C CA . VAL B 1 240 ? 2.711 -7.578 1.478 1 96.81 240 VAL B CA 1
ATOM 5287 C C . VAL B 1 240 ? 2.529 -6.422 0.499 1 96.81 240 VAL B C 1
ATOM 5289 O O . VAL B 1 240 ? 3.457 -5.641 0.27 1 96.81 240 VAL B O 1
ATOM 5292 N N . SER B 1 241 ? 1.369 -6.359 -0.081 1 95.44 241 SER B N 1
ATOM 5293 C CA . SER B 1 241 ? 1.19 -5.281 -1.046 1 95.44 241 SER B CA 1
ATOM 5294 C C . SER B 1 241 ? -0.249 -4.777 -1.051 1 95.44 241 SER B C 1
ATOM 5296 O O . SER B 1 241 ? -1.15 -5.453 -0.551 1 95.44 241 SER B O 1
ATOM 5298 N N . ARG B 1 242 ? -0.371 -3.555 -1.446 1 94.31 242 ARG B N 1
ATOM 5299 C CA . ARG B 1 242 ? -1.671 -3.074 -1.902 1 94.31 242 ARG B CA 1
ATOM 5300 C C . ARG B 1 242 ? -1.987 -3.594 -3.301 1 94.31 242 ARG B C 1
ATOM 5302 O O . ARG B 1 242 ? -1.114 -3.621 -4.172 1 94.31 242 ARG B O 1
ATOM 5309 N N . CYS B 1 243 ? -3.18 -4.027 -3.451 1 95.38 243 CYS B N 1
ATOM 5310 C CA . CYS B 1 243 ? -3.652 -4.547 -4.73 1 95.38 243 CYS B CA 1
ATOM 5311 C C . CYS B 1 243 ? -4.773 -3.678 -5.289 1 95.38 243 CYS B C 1
ATOM 5313 O O . CYS B 1 243 ? -5.633 -3.209 -4.539 1 95.38 243 CYS B O 1
ATOM 5315 N N . TYR B 1 244 ? -4.785 -3.533 -6.605 1 93.81 244 TYR B N 1
ATOM 5316 C CA . TYR B 1 244 ? -5.738 -2.639 -7.254 1 93.81 244 TYR B CA 1
ATOM 5317 C C . TYR B 1 244 ? -6.516 -3.365 -8.344 1 93.81 244 TYR B C 1
ATOM 5319 O O . TYR B 1 244 ? -5.922 -3.996 -9.219 1 93.81 244 TYR B O 1
ATOM 5327 N N . ARG B 1 245 ? -7.766 -3.295 -8.312 1 90.19 245 ARG B N 1
ATOM 5328 C CA . ARG B 1 245 ? -8.633 -3.895 -9.328 1 90.19 245 ARG B CA 1
ATOM 5329 C C . ARG B 1 245 ? -9.75 -2.938 -9.727 1 90.19 245 ARG B C 1
ATOM 5331 O O . ARG B 1 245 ? -10.531 -2.492 -8.883 1 90.19 245 ARG B O 1
ATOM 5338 N N . ALA B 1 246 ? -9.773 -2.676 -10.992 1 85.56 246 ALA B N 1
ATOM 5339 C CA . ALA B 1 246 ? -10.812 -1.79 -11.508 1 85.56 246 ALA B CA 1
ATOM 5340 C C . ALA B 1 246 ? -12.148 -2.52 -11.625 1 85.56 246 ALA B C 1
ATOM 5342 O O . ALA B 1 246 ? -12.656 -2.736 -12.727 1 85.56 246 ALA B O 1
ATOM 5343 N N . GLU B 1 247 ? -12.727 -2.76 -10.461 1 76.5 247 GLU B N 1
ATOM 5344 C CA . GLU B 1 247 ? -13.945 -3.557 -10.383 1 76.5 247 GLU B CA 1
ATOM 5345 C C . GLU B 1 247 ? -15.148 -2.775 -10.906 1 76.5 247 GLU B C 1
ATOM 5347 O O . GLU B 1 247 ? -15.312 -1.594 -10.594 1 76.5 247 GLU B O 1
ATOM 5352 N N . THR B 1 248 ? -15.938 -3.391 -11.766 1 66.19 248 THR B N 1
ATOM 5353 C CA . THR B 1 248 ? -17.141 -2.771 -12.312 1 66.19 248 THR B CA 1
ATOM 5354 C C . THR B 1 248 ? -18.391 -3.514 -11.852 1 66.19 248 THR B C 1
ATOM 5356 O O . THR B 1 248 ? -19.516 -3.049 -12.07 1 66.19 248 THR B O 1
ATOM 5359 N N . SER B 1 249 ? -18.188 -4.508 -11.039 1 62.5 249 SER B N 1
ATOM 5360 C CA . SER B 1 249 ? -19.312 -5.383 -10.742 1 62.5 249 SER B CA 1
ATOM 5361 C C . SER B 1 249 ? -20.266 -4.738 -9.75 1 62.5 249 SER B C 1
ATOM 5363 O O . SER B 1 249 ? -19.844 -4 -8.852 1 62.5 249 SER B O 1
ATOM 5365 N N . GLY B 1 250 ? -21.516 -4.805 -10.016 1 61.97 250 GLY B N 1
ATOM 5366 C CA . GLY B 1 250 ? -22.578 -4.324 -9.141 1 61.97 250 GLY B CA 1
ATOM 5367 C C . GLY B 1 250 ? -23.375 -5.445 -8.508 1 61.97 250 GLY B C 1
ATOM 5368 O O . GLY B 1 250 ? -24.453 -5.211 -7.965 1 61.97 250 GLY B O 1
ATOM 5369 N N . LEU B 1 251 ? -22.734 -6.684 -8.461 1 59.62 251 LEU B N 1
ATOM 5370 C CA . LEU B 1 251 ? -23.5 -7.82 -7.961 1 59.62 251 LEU B CA 1
ATOM 5371 C C . LEU B 1 251 ? -23.672 -7.742 -6.445 1 59.62 251 LEU B C 1
ATOM 5373 O O . LEU B 1 251 ? -22.75 -7.344 -5.734 1 59.62 251 LEU B O 1
ATOM 5377 N N . GLN B 1 252 ? -24.906 -8.062 -6.086 1 57.66 252 GLN B N 1
ATOM 5378 C CA . GLN B 1 252 ? -25.266 -8.023 -4.672 1 57.66 252 GLN B CA 1
ATOM 5379 C C . GLN B 1 252 ? -24.297 -8.844 -3.832 1 57.66 252 GLN B C 1
ATOM 5381 O O . GLN B 1 252 ? -23.922 -8.438 -2.732 1 57.66 252 GLN B O 1
ATOM 5386 N N . GLU B 1 253 ? -23.891 -10.031 -4.375 1 60.03 253 GLU B N 1
ATOM 5387 C CA . GLU B 1 253 ? -23.016 -10.938 -3.656 1 60.03 253 GLU B CA 1
ATOM 5388 C C . GLU B 1 253 ? -21.641 -10.305 -3.416 1 60.03 253 GLU B C 1
ATOM 5390 O O . GLU B 1 253 ? -20.891 -10.742 -2.545 1 60.03 253 GLU B O 1
ATOM 5395 N N . GLU B 1 254 ? -21.5 -9.32 -4.09 1 69.31 254 GLU B N 1
ATOM 5396 C CA . GLU B 1 254 ? -20.188 -8.68 -4.02 1 69.31 254 GLU B CA 1
ATOM 5397 C C . GLU B 1 254 ? -20.281 -7.316 -3.33 1 69.31 254 GLU B C 1
ATOM 5399 O O . GLU B 1 254 ? -19.359 -6.5 -3.441 1 69.31 254 GLU B O 1
ATOM 5404 N N . LYS B 1 255 ? -21.328 -7.23 -2.631 1 68 255 LYS B N 1
ATOM 5405 C CA . LYS B 1 255 ? -21.547 -5.953 -1.957 1 68 255 LYS B CA 1
ATOM 5406 C C . LYS B 1 255 ? -20.562 -5.758 -0.805 1 68 255 LYS B C 1
ATOM 5408 O O . LYS B 1 255 ? -20 -6.727 -0.302 1 68 255 LYS B O 1
ATOM 5413 N N . GLY B 1 256 ? -20.344 -4.559 -0.461 1 75.69 256 GLY B N 1
ATOM 5414 C CA . GLY B 1 256 ? -19.453 -4.223 0.64 1 75.69 256 GLY B CA 1
ATOM 5415 C C . GLY B 1 256 ? -17.984 -4.27 0.258 1 75.69 256 GLY B C 1
ATOM 5416 O O . GLY B 1 256 ? -17.594 -3.707 -0.764 1 75.69 256 GLY B O 1
ATOM 5417 N N . ILE B 1 257 ? -17.281 -4.992 1.166 1 76.31 257 ILE B N 1
ATOM 5418 C CA . ILE B 1 257 ? -15.844 -4.961 0.914 1 76.31 257 ILE B CA 1
ATOM 5419 C C . ILE B 1 257 ? -15.406 -6.27 0.267 1 76.31 257 ILE B C 1
ATOM 5421 O O . ILE B 1 257 ? -14.211 -6.594 0.253 1 76.31 257 ILE B O 1
ATOM 5425 N N . TYR B 1 258 ? -16.344 -7.016 -0.232 1 81.31 258 TYR B N 1
ATOM 5426 C CA . TYR B 1 258 ? -16 -8.281 -0.868 1 81.31 258 TYR B CA 1
ATOM 5427 C C . TYR B 1 258 ? -15.25 -8.047 -2.176 1 81.31 258 TYR B C 1
ATOM 5429 O O . TYR B 1 258 ? -14.297 -8.773 -2.492 1 81.31 258 TYR B O 1
ATOM 5437 N N . ARG B 1 259 ? -15.68 -7.129 -2.926 1 82.06 259 ARG B N 1
ATOM 5438 C CA . ARG B 1 259 ? -14.992 -6.668 -4.125 1 82.06 259 ARG B CA 1
ATOM 5439 C C . ARG B 1 259 ? -14.742 -5.164 -4.07 1 82.06 259 ARG B C 1
ATOM 5441 O O . ARG B 1 259 ? -15.688 -4.375 -3.984 1 82.06 259 ARG B O 1
ATOM 5448 N N . VAL B 1 260 ? -13.477 -4.816 -4.059 1 86.75 260 VAL B N 1
ATOM 5449 C CA . VAL B 1 260 ? -13.125 -3.412 -3.855 1 86.75 260 VAL B CA 1
ATOM 5450 C C . VAL B 1 260 ? -12.016 -3.01 -4.82 1 86.75 260 VAL B C 1
ATOM 5452 O O . VAL B 1 260 ? -11.367 -3.867 -5.422 1 86.75 260 VAL B O 1
ATOM 5455 N N . HIS B 1 261 ? -11.836 -1.731 -4.973 1 87.94 261 HIS B N 1
ATOM 5456 C CA . HIS B 1 261 ? -10.859 -1.19 -5.91 1 87.94 261 HIS B CA 1
ATOM 5457 C C . HIS B 1 261 ? -9.438 -1.403 -5.406 1 87.94 261 HIS B C 1
ATOM 5459 O O . HIS B 1 261 ? -8.492 -1.461 -6.199 1 87.94 261 HIS B O 1
ATOM 5465 N N . GLN B 1 262 ? -9.352 -1.483 -4.145 1 92.19 262 GLN B N 1
ATOM 5466 C CA . GLN B 1 262 ? -8.031 -1.647 -3.551 1 92.19 262 GLN B CA 1
ATOM 5467 C C . GLN B 1 262 ? -8.117 -2.412 -2.232 1 92.19 262 GLN B C 1
ATOM 5469 O O . GLN B 1 262 ? -9.07 -2.25 -1.473 1 92.19 262 GLN B O 1
ATOM 5474 N N . PHE B 1 263 ? -7.148 -3.205 -1.973 1 93.5 263 PHE B N 1
ATOM 5475 C CA . PHE B 1 263 ? -7.082 -3.941 -0.716 1 93.5 263 PHE B CA 1
ATOM 5476 C C . PHE B 1 263 ? -5.66 -4.41 -0.437 1 93.5 263 PHE B C 1
ATOM 5478 O O . PHE B 1 263 ? -4.797 -4.348 -1.315 1 93.5 263 PHE B O 1
ATOM 5485 N N . THR B 1 264 ? -5.418 -4.832 0.762 1 95.88 264 THR B N 1
ATOM 5486 C CA . THR B 1 264 ? -4.117 -5.359 1.151 1 95.88 264 THR B CA 1
ATOM 5487 C C . THR B 1 264 ? -4.109 -6.883 1.086 1 95.88 264 THR B C 1
ATOM 5489 O O . THR B 1 264 ? -5.094 -7.531 1.446 1 95.88 264 THR B O 1
ATOM 5492 N N . LYS B 1 265 ? -3.014 -7.387 0.569 1 97.5 265 LYS B N 1
ATOM 5493 C CA . LYS B 1 265 ? -2.877 -8.828 0.41 1 97.5 265 LYS B CA 1
ATOM 5494 C C . LYS B 1 265 ? -1.458 -9.289 0.735 1 97.5 265 LYS B C 1
ATOM 5496 O O . LYS B 1 265 ? -0.49 -8.586 0.427 1 97.5 265 LYS B O 1
ATOM 5501 N N . VAL B 1 266 ? -1.335 -10.445 1.443 1 98.56 266 VAL B N 1
ATOM 5502 C CA . VAL B 1 266 ? -0.065 -11.156 1.575 1 98.56 266 VAL B CA 1
ATOM 5503 C C . VAL B 1 266 ? 0.006 -12.281 0.55 1 98.56 266 VAL B C 1
ATOM 5505 O O . VAL B 1 266 ? -0.847 -13.18 0.54 1 98.56 266 VAL B O 1
ATOM 5508 N N . GLU B 1 267 ? 1.064 -12.234 -0.25 1 98.62 267 GLU B N 1
ATOM 5509 C CA . GLU B 1 267 ? 1.193 -13.141 -1.385 1 98.62 267 GLU B CA 1
ATOM 5510 C C . GLU B 1 267 ? 2.396 -14.062 -1.218 1 98.62 267 GLU B C 1
ATOM 5512 O O . GLU B 1 267 ? 3.438 -13.648 -0.707 1 98.62 267 GLU B O 1
ATOM 5517 N N . MET B 1 268 ? 2.182 -15.297 -1.599 1 98.88 268 MET B N 1
ATOM 5518 C CA . MET B 1 268 ? 3.275 -16.25 -1.746 1 98.88 268 MET B CA 1
ATOM 5519 C C . MET B 1 268 ? 3.652 -16.422 -3.213 1 98.88 268 MET B C 1
ATOM 5521 O O . MET B 1 268 ? 2.785 -16.422 -4.086 1 98.88 268 MET B O 1
ATOM 5525 N N . PHE B 1 269 ? 4.902 -16.562 -3.492 1 98.81 269 PHE B N 1
ATOM 5526 C CA . PHE B 1 269 ? 5.422 -16.797 -4.832 1 98.81 269 PHE B CA 1
ATOM 5527 C C . PHE B 1 269 ? 6.641 -17.703 -4.793 1 98.81 269 PHE B C 1
ATOM 5529 O O . PHE B 1 269 ? 7.461 -17.625 -3.879 1 98.81 269 PHE B O 1
ATOM 5536 N N . ALA B 1 270 ? 6.75 -18.594 -5.816 1 98.81 270 ALA B N 1
ATOM 5537 C CA . ALA B 1 270 ? 7.898 -19.5 -5.852 1 98.81 270 ALA B CA 1
ATOM 5538 C C . ALA B 1 270 ? 8.391 -19.703 -7.281 1 98.81 270 ALA B C 1
ATOM 5540 O O . ALA B 1 270 ? 7.609 -19.625 -8.234 1 98.81 270 ALA B O 1
ATOM 5541 N N . ILE B 1 271 ? 9.602 -19.875 -7.422 1 98.69 271 ILE B N 1
ATOM 5542 C CA . ILE B 1 271 ? 10.258 -20.375 -8.625 1 98.69 271 ILE B CA 1
ATOM 5543 C C . ILE B 1 271 ? 10.797 -21.781 -8.367 1 98.69 271 ILE B C 1
ATOM 5545 O O . ILE B 1 271 ? 11.453 -22.016 -7.352 1 98.69 271 ILE B O 1
ATOM 5549 N N . ALA B 1 272 ? 10.516 -22.672 -9.227 1 98.81 272 ALA B N 1
ATOM 5550 C CA . ALA B 1 272 ? 10.891 -24.078 -9.031 1 98.81 272 ALA B CA 1
ATOM 5551 C C . ALA B 1 272 ? 11.297 -24.719 -10.352 1 98.81 272 ALA B C 1
ATOM 5553 O O . ALA B 1 272 ? 11.016 -24.188 -11.43 1 98.81 272 ALA B O 1
ATOM 5554 N N . THR B 1 273 ? 12.023 -25.859 -10.227 1 98.56 273 THR B N 1
ATOM 5555 C CA . THR B 1 273 ? 12.195 -26.719 -11.398 1 98.56 273 THR B CA 1
ATOM 5556 C C . THR B 1 273 ? 10.898 -27.438 -11.742 1 98.56 273 THR B C 1
ATOM 5558 O O . THR B 1 273 ? 9.992 -27.516 -10.914 1 98.56 273 THR B O 1
ATOM 5561 N N . PRO B 1 274 ? 10.805 -27.891 -12.977 1 98.19 274 PRO B N 1
ATOM 5562 C CA . PRO B 1 274 ? 9.625 -28.672 -13.328 1 98.19 274 PRO B CA 1
ATOM 5563 C C . PRO B 1 274 ? 9.398 -29.844 -12.383 1 98.19 274 PRO B C 1
ATOM 5565 O O . PRO B 1 274 ? 8.25 -30.156 -12.031 1 98.19 274 PRO B O 1
ATOM 5568 N N . GLU B 1 275 ? 10.469 -30.438 -11.852 1 97.81 275 GLU B N 1
ATOM 5569 C CA . GLU B 1 275 ? 10.367 -31.609 -10.969 1 97.81 275 GLU B CA 1
ATOM 5570 C C . GLU B 1 275 ? 9.859 -31.219 -9.586 1 97.81 275 GLU B C 1
ATOM 5572 O O . GLU B 1 275 ? 9.203 -32 -8.914 1 97.81 275 GLU B O 1
ATOM 5577 N N . GLN B 1 276 ? 10.109 -29.984 -9.203 1 98.25 276 GLN B N 1
ATOM 5578 C CA . GLN B 1 276 ? 9.75 -29.484 -7.879 1 98.25 276 GLN B CA 1
ATOM 5579 C C . GLN B 1 276 ? 8.367 -28.844 -7.891 1 98.25 276 GLN B C 1
ATOM 5581 O O . GLN B 1 276 ? 7.777 -28.609 -6.832 1 98.25 276 GLN B O 1
ATOM 5586 N N . SER B 1 277 ? 7.836 -28.594 -8.992 1 98 277 SER B N 1
ATOM 5587 C CA . SER B 1 277 ? 6.707 -27.688 -9.211 1 98 277 SER B CA 1
ATOM 5588 C C . SER B 1 277 ? 5.457 -28.188 -8.5 1 98 277 SER B C 1
ATOM 5590 O O . SER B 1 277 ? 4.809 -27.438 -7.77 1 98 277 SER B O 1
ATOM 5592 N N . GLU B 1 278 ? 5.113 -29.438 -8.703 1 98.12 278 GLU B N 1
ATOM 5593 C CA . GLU B 1 278 ? 3.904 -30 -8.102 1 98.12 278 GLU B CA 1
ATOM 5594 C C . GLU B 1 278 ? 4.012 -30.031 -6.582 1 98.12 278 GLU B C 1
ATOM 5596 O O . GLU B 1 278 ? 3.062 -29.688 -5.879 1 98.12 278 GLU B O 1
ATOM 5601 N N . ALA B 1 279 ? 5.141 -30.484 -6.09 1 98.56 279 ALA B N 1
ATOM 5602 C CA . ALA B 1 279 ? 5.355 -30.547 -4.645 1 98.56 279 ALA B CA 1
ATOM 5603 C C . ALA B 1 279 ? 5.289 -29.156 -4.023 1 98.56 279 ALA B C 1
ATOM 5605 O O . ALA B 1 279 ? 4.805 -29 -2.898 1 98.56 279 ALA B O 1
ATOM 5606 N N . THR B 1 280 ? 5.789 -28.188 -4.719 1 98.75 280 THR B N 1
ATOM 5607 C CA . THR B 1 280 ? 5.758 -26.812 -4.23 1 98.75 280 THR B CA 1
ATOM 5608 C C . THR B 1 280 ? 4.32 -26.312 -4.133 1 98.75 280 THR B C 1
ATOM 5610 O O . THR B 1 280 ? 3.959 -25.625 -3.168 1 98.75 280 THR B O 1
ATOM 5613 N N . LEU B 1 281 ? 3.512 -26.625 -5.078 1 98.88 281 LEU B N 1
ATOM 5614 C CA . LEU B 1 281 ? 2.104 -26.25 -5.016 1 98.88 281 LEU B CA 1
ATOM 5615 C C . LEU B 1 281 ? 1.431 -26.875 -3.795 1 98.88 281 LEU B C 1
ATOM 5617 O O . LEU B 1 281 ? 0.647 -26.219 -3.109 1 98.88 281 LEU B O 1
ATOM 5621 N N . GLU B 1 282 ? 1.731 -28.109 -3.57 1 98.81 282 GLU B N 1
ATOM 5622 C CA . GLU B 1 282 ? 1.157 -28.781 -2.412 1 98.81 282 GLU B CA 1
ATOM 5623 C C . GLU B 1 282 ? 1.581 -28.109 -1.111 1 98.81 282 GLU B C 1
ATOM 5625 O O . GLU B 1 282 ? 0.795 -28.016 -0.166 1 98.81 282 GLU B O 1
ATOM 5630 N N . GLN B 1 283 ? 2.758 -27.625 -1.05 1 98.75 283 GLN B N 1
ATOM 5631 C CA . GLN B 1 283 ? 3.227 -26.906 0.125 1 98.75 283 GLN B CA 1
ATOM 5632 C C . GLN B 1 283 ? 2.443 -25.609 0.319 1 98.75 283 GLN B C 1
ATOM 5634 O O . GLN B 1 283 ? 2.104 -25.234 1.446 1 98.75 283 GLN B O 1
ATOM 5639 N N . PHE B 1 284 ? 2.205 -24.891 -0.803 1 98.88 284 PHE B N 1
ATOM 5640 C CA . PHE B 1 284 ? 1.391 -23.688 -0.725 1 98.88 284 PHE B CA 1
ATOM 5641 C C . PHE B 1 284 ? 0 -24 -0.188 1 98.88 284 PHE B C 1
ATOM 5643 O O . PHE B 1 284 ? -0.491 -23.328 0.719 1 98.88 284 PHE B O 1
ATOM 5650 N N . LYS B 1 285 ? -0.56 -25.047 -0.758 1 98.88 285 LYS B N 1
ATOM 5651 C CA . LYS B 1 285 ? -1.883 -25.484 -0.332 1 98.88 285 LYS B CA 1
ATOM 5652 C C . LYS B 1 285 ? -1.905 -25.797 1.162 1 98.88 285 LYS B C 1
ATOM 5654 O O . LYS B 1 285 ? -2.801 -25.344 1.881 1 98.88 285 LYS B O 1
ATOM 5659 N N . GLU B 1 286 ? -0.929 -26.5 1.653 1 98.81 286 GLU B N 1
ATOM 5660 C CA . GLU B 1 286 ? -0.857 -26.875 3.064 1 98.81 286 GLU B CA 1
ATOM 5661 C C . GLU B 1 286 ? -0.665 -25.641 3.949 1 98.81 286 GLU B C 1
ATOM 5663 O O . GLU B 1 286 ? -1.203 -25.578 5.055 1 98.81 286 GLU B O 1
ATOM 5668 N N . THR B 1 287 ? 0.134 -24.734 3.488 1 98.75 287 THR B N 1
ATOM 5669 C CA . THR B 1 287 ? 0.332 -23.484 4.215 1 98.75 287 THR B CA 1
ATOM 5670 C C . THR B 1 287 ? -0.989 -22.734 4.379 1 98.75 287 THR B C 1
ATOM 5672 O O . THR B 1 287 ? -1.314 -22.281 5.473 1 98.75 287 THR B O 1
ATOM 5675 N N . GLU B 1 288 ? -1.733 -22.641 3.295 1 98.81 288 GLU B N 1
ATOM 5676 C CA . GLU B 1 288 ? -3.029 -21.969 3.336 1 98.81 288 GLU B CA 1
ATOM 5677 C C . GLU B 1 288 ? -3.982 -22.672 4.301 1 98.81 288 GLU B C 1
ATOM 5679 O O . GLU B 1 288 ? -4.625 -22.016 5.125 1 98.81 288 GLU B O 1
ATOM 5684 N N . ILE B 1 289 ? -4.047 -23.969 4.188 1 98.81 289 ILE B N 1
ATOM 5685 C CA . ILE B 1 289 ? -4.918 -24.766 5.055 1 98.81 289 ILE B CA 1
ATOM 5686 C C . ILE B 1 289 ? -4.539 -24.516 6.516 1 98.81 289 ILE B C 1
ATOM 5688 O O . ILE B 1 289 ? -5.406 -24.281 7.355 1 98.81 289 ILE B O 1
ATOM 5692 N N . SER B 1 290 ? -3.285 -24.562 6.809 1 98.5 290 SER B N 1
ATOM 5693 C CA . SER B 1 290 ? -2.803 -24.359 8.172 1 98.5 290 SER B CA 1
ATOM 5694 C C . SER B 1 290 ? -3.17 -22.969 8.688 1 98.5 290 SER B C 1
ATOM 5696 O O . SER B 1 290 ? -3.605 -22.828 9.836 1 98.5 290 SER B O 1
ATOM 5698 N N . LEU B 1 291 ? -2.992 -21.969 7.891 1 98.5 291 LEU B N 1
ATOM 5699 C CA . LEU B 1 291 ? -3.318 -20.609 8.266 1 98.5 291 LEU B CA 1
ATOM 5700 C C . LEU B 1 291 ? -4.785 -20.484 8.672 1 98.5 291 LEU B C 1
ATOM 5702 O O . LEU B 1 291 ? -5.094 -19.938 9.734 1 98.5 291 LEU B O 1
ATOM 5706 N N . PHE B 1 292 ? -5.648 -21.016 7.902 1 98.69 292 PHE B N 1
ATOM 5707 C CA . PHE B 1 292 ? -7.074 -20.797 8.117 1 98.69 292 PHE B CA 1
ATOM 5708 C C . PHE B 1 292 ? -7.602 -21.719 9.219 1 98.69 292 PHE B C 1
ATOM 5710 O O . PHE B 1 292 ? -8.555 -21.359 9.922 1 98.69 292 PHE B O 1
ATOM 5717 N N . LYS B 1 293 ? -6.949 -22.906 9.398 1 98.62 293 LYS B N 1
ATOM 5718 C CA . LYS B 1 293 ? -7.262 -23.719 10.57 1 98.62 293 LYS B CA 1
ATOM 5719 C C . LYS B 1 293 ? -6.953 -22.969 11.859 1 98.62 293 LYS B C 1
ATOM 5721 O O . LYS B 1 293 ? -7.77 -22.969 12.789 1 98.62 293 LYS B O 1
ATOM 5726 N N . GLN B 1 294 ? -5.812 -22.344 11.883 1 98.31 294 GLN B N 1
ATOM 5727 C CA . GLN B 1 294 ? -5.371 -21.656 13.086 1 98.31 294 GLN B CA 1
ATOM 5728 C C . GLN B 1 294 ? -6.207 -20.391 13.328 1 98.31 294 GLN B C 1
ATOM 5730 O O . GLN B 1 294 ? -6.398 -19.984 14.477 1 98.31 294 GLN B O 1
ATOM 5735 N N . LEU B 1 295 ? -6.734 -19.812 12.273 1 98.5 295 LEU B N 1
ATOM 5736 C CA . LEU B 1 295 ? -7.609 -18.656 12.414 1 98.5 295 LEU B CA 1
ATOM 5737 C C . LEU B 1 295 ? -9 -19.078 12.859 1 98.5 295 LEU B C 1
ATOM 5739 O O . LEU B 1 295 ? -9.82 -18.234 13.242 1 98.5 295 LEU B O 1
ATOM 5743 N N . GLY B 1 296 ? -9.312 -20.328 12.766 1 98.25 296 GLY B N 1
ATOM 5744 C CA . GLY B 1 296 ? -10.523 -20.906 13.352 1 98.25 296 GLY B CA 1
ATOM 5745 C C . GLY B 1 296 ? -11.766 -20.609 12.539 1 98.25 296 GLY B C 1
ATOM 5746 O O . GLY B 1 296 ? -12.836 -20.375 13.102 1 98.25 296 GLY B O 1
ATOM 5747 N N . ILE B 1 297 ? -11.672 -20.594 11.281 1 97.81 297 ILE B N 1
ATOM 5748 C CA . ILE B 1 297 ? -12.852 -20.375 10.453 1 97.81 297 ILE B CA 1
ATOM 5749 C C . ILE B 1 297 ? -13.219 -21.656 9.727 1 97.81 297 ILE B C 1
ATOM 5751 O O . ILE B 1 297 ? -12.383 -22.547 9.555 1 97.81 297 ILE B O 1
ATOM 5755 N N . ASN B 1 298 ? -14.5 -21.797 9.414 1 98.75 298 ASN B N 1
ATOM 5756 C CA . ASN B 1 298 ? -14.953 -22.922 8.594 1 98.75 298 ASN B CA 1
ATOM 5757 C C . ASN B 1 298 ? -14.688 -22.688 7.113 1 98.75 298 ASN B C 1
ATOM 5759 O O . ASN B 1 298 ? -15.055 -21.641 6.578 1 98.75 298 ASN B O 1
ATOM 5763 N N . PHE B 1 299 ? -14.016 -23.641 6.527 1 98.81 299 PHE B N 1
ATOM 5764 C CA . PHE B 1 299 ? -13.656 -23.422 5.129 1 98.81 299 PHE B CA 1
ATOM 5765 C C . PHE B 1 299 ? -13.594 -24.75 4.379 1 98.81 299 PHE B C 1
ATOM 5767 O O . PHE B 1 299 ? -13.617 -25.828 4.988 1 98.81 299 PHE B O 1
ATOM 5774 N N . ARG B 1 300 ? -13.602 -24.641 3.049 1 98.88 300 ARG B N 1
ATOM 5775 C CA . ARG B 1 300 ? -13.477 -25.812 2.188 1 98.88 300 ARG B CA 1
ATOM 5776 C C . ARG B 1 300 ? -12.398 -25.609 1.133 1 98.88 300 ARG B C 1
ATOM 5778 O O . ARG B 1 300 ? -12.07 -24.469 0.787 1 98.88 300 ARG B O 1
ATOM 5785 N N . LEU B 1 301 ? -11.781 -26.734 0.792 1 98.88 301 LEU B N 1
ATOM 5786 C CA . LEU B 1 301 ? -10.75 -26.781 -0.232 1 98.88 301 LEU B CA 1
ATOM 5787 C C . LEU B 1 301 ? -11.312 -27.297 -1.554 1 98.88 301 LEU B C 1
ATOM 5789 O O . LEU B 1 301 ? -11.938 -28.359 -1.599 1 98.88 301 LEU B O 1
ATOM 5793 N N . LEU B 1 302 ? -11.086 -26.547 -2.629 1 98.81 302 LEU B N 1
ATOM 5794 C CA . LEU B 1 302 ? -11.633 -26.891 -3.936 1 98.81 302 LEU B CA 1
ATOM 5795 C C . LEU B 1 302 ? -10.523 -27.062 -4.965 1 98.81 302 LEU B C 1
ATOM 5797 O O . LEU B 1 302 ? -9.547 -26.297 -4.969 1 98.81 302 LEU B O 1
ATOM 5801 N N . ASP B 1 303 ? -10.633 -28.078 -5.734 1 98.56 303 ASP B N 1
ATOM 5802 C CA . ASP B 1 303 ? -9.859 -28.234 -6.961 1 98.56 303 ASP B CA 1
ATOM 5803 C C . ASP B 1 303 ? -10.602 -27.625 -8.156 1 98.56 303 ASP B C 1
ATOM 5805 O O . ASP B 1 303 ? -11.711 -28.031 -8.477 1 98.56 303 ASP B O 1
ATOM 5809 N N . MET B 1 304 ? -9.984 -26.672 -8.773 1 98.38 304 MET B N 1
ATOM 5810 C CA . MET B 1 304 ? -10.719 -25.844 -9.727 1 98.38 304 MET B CA 1
ATOM 5811 C C . MET B 1 304 ? -10.711 -26.469 -11.117 1 98.38 304 MET B C 1
ATOM 5813 O O . MET B 1 304 ? -9.688 -27.016 -11.547 1 98.38 304 MET B O 1
ATOM 5817 N N . PRO B 1 305 ? -11.805 -26.344 -11.836 1 97.75 305 PRO B N 1
ATOM 5818 C CA . PRO B 1 305 ? -11.914 -26.891 -13.188 1 97.75 305 PRO B CA 1
ATOM 5819 C C . PRO B 1 305 ? -11.18 -26.047 -14.227 1 97.75 305 PRO B C 1
ATOM 5821 O O . PRO B 1 305 ? -10.773 -24.906 -13.938 1 97.75 305 PRO B O 1
ATOM 5824 N N . PRO B 1 306 ? -11.031 -26.547 -15.414 1 97.06 306 PRO B N 1
ATOM 5825 C CA . PRO B 1 306 ? -10.273 -25.859 -16.453 1 97.06 306 PRO B CA 1
ATOM 5826 C C . PRO B 1 306 ? -10.797 -24.453 -16.734 1 97.06 306 PRO B C 1
ATOM 5828 O O . PRO B 1 306 ? -10.016 -23.516 -16.906 1 97.06 306 PRO B O 1
ATOM 5831 N N . CYS B 1 307 ? -12.094 -24.281 -16.703 1 96.25 307 CYS B N 1
ATOM 5832 C CA . CYS B 1 307 ? -12.695 -23.016 -17.078 1 96.25 307 CYS B CA 1
ATOM 5833 C C . CYS B 1 307 ? -12.406 -21.938 -16.047 1 96.25 307 CYS B C 1
ATOM 5835 O O . CYS B 1 307 ? -12.617 -20.75 -16.281 1 96.25 307 CYS B O 1
ATOM 5837 N N . GLU B 1 308 ? -11.828 -22.312 -14.891 1 96.38 308 GLU B N 1
ATOM 5838 C CA . GLU B 1 308 ? -11.562 -21.375 -13.805 1 96.38 308 GLU B CA 1
ATOM 5839 C C . GLU B 1 308 ? -10.07 -21.172 -13.594 1 96.38 308 GLU B C 1
ATOM 5841 O O . GLU B 1 308 ? -9.648 -20.516 -12.641 1 96.38 308 GLU B O 1
ATOM 5846 N N . LEU B 1 309 ? -9.297 -21.641 -14.453 1 97 309 LEU B N 1
ATOM 5847 C CA . LEU B 1 309 ? -7.848 -21.594 -14.266 1 97 309 LEU B CA 1
ATOM 5848 C C . LEU B 1 309 ? -7.289 -20.234 -14.695 1 97 309 LEU B C 1
ATOM 5850 O O . LEU B 1 309 ? -6.203 -19.844 -14.258 1 97 309 LEU B O 1
ATOM 5854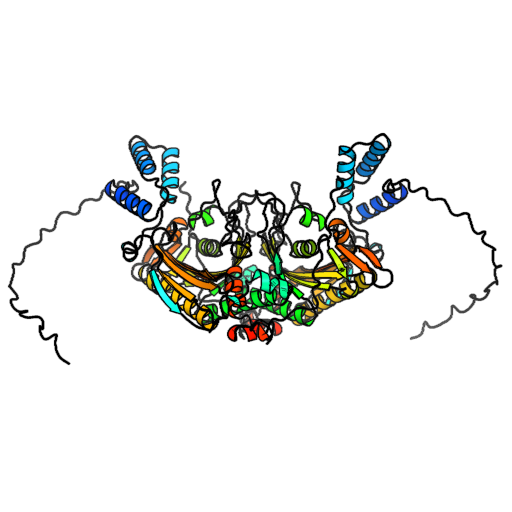 N N . GLY B 1 310 ? -7.984 -19.484 -15.469 1 94.56 310 GLY B N 1
ATOM 5855 C CA . GLY B 1 310 ? -7.363 -18.359 -16.125 1 94.56 310 GLY B CA 1
ATOM 5856 C C . GLY B 1 310 ? -6.305 -18.75 -17.141 1 94.56 310 GLY B C 1
ATOM 5857 O O . GLY B 1 310 ? -6.113 -19.938 -17.406 1 94.56 310 GLY B O 1
ATOM 5858 N N . ALA B 1 311 ? -5.625 -17.797 -17.641 1 96 311 ALA B N 1
ATOM 5859 C CA . ALA B 1 311 ? -4.664 -18.078 -18.703 1 96 311 ALA B CA 1
ATOM 5860 C C . ALA B 1 311 ? -3.398 -18.719 -18.156 1 96 311 ALA B C 1
ATOM 5862 O O . ALA B 1 311 ? -2.881 -19.688 -18.719 1 96 311 ALA B O 1
ATOM 5863 N N . PRO B 1 312 ? -2.975 -18.297 -16.969 1 97.88 312 PRO B N 1
ATOM 5864 C CA . PRO B 1 312 ? -1.633 -18.734 -16.578 1 97.88 312 PRO B CA 1
ATOM 5865 C C . PRO B 1 312 ? -1.641 -20.094 -15.883 1 97.88 312 PRO B C 1
ATOM 5867 O O . PRO B 1 312 ? -0.691 -20.875 -16.016 1 97.88 312 PRO B O 1
ATOM 5870 N N . ALA B 1 313 ? -2.645 -20.469 -15.133 1 98.56 313 ALA B N 1
ATOM 5871 C CA . ALA B 1 313 ? -2.592 -21.609 -14.219 1 98.56 313 ALA B CA 1
ATOM 5872 C C . ALA B 1 313 ? -2.746 -22.922 -14.969 1 98.56 313 ALA B C 1
ATOM 5874 O O . ALA B 1 313 ? -3.65 -23.078 -15.789 1 98.56 313 ALA B O 1
ATOM 5875 N N . TYR B 1 314 ? -1.852 -23.844 -14.68 1 98.62 314 TYR B N 1
ATOM 5876 C CA . TYR B 1 314 ? -1.944 -25.234 -15.117 1 98.62 314 TYR B CA 1
ATOM 5877 C C . TYR B 1 314 ? -2.893 -26.031 -14.219 1 98.62 314 TYR B C 1
ATOM 5879 O O . TYR B 1 314 ? -3.645 -26.875 -14.703 1 98.62 314 TYR B O 1
ATOM 5887 N N . GLN B 1 315 ? -2.861 -25.734 -13.047 1 98.44 315 GLN B N 1
ATOM 5888 C CA . GLN B 1 315 ? -3.75 -26.219 -11.992 1 98.44 315 GLN B CA 1
ATOM 5889 C C . GLN B 1 315 ? -3.893 -25.188 -10.875 1 98.44 315 GLN B C 1
ATOM 5891 O O . GLN B 1 315 ? -3.006 -24.359 -10.672 1 98.44 315 GLN B O 1
ATOM 5896 N N . LYS B 1 316 ? -5.008 -25.266 -10.141 1 98.56 316 LYS B N 1
ATOM 5897 C CA . LYS B 1 316 ? -5.34 -24.25 -9.148 1 98.56 316 LYS B CA 1
ATOM 5898 C C . LYS B 1 316 ? -6.246 -24.812 -8.062 1 98.56 316 LYS B C 1
ATOM 5900 O O . LYS B 1 316 ? -7.172 -25.578 -8.352 1 98.56 316 LYS B O 1
ATOM 5905 N N . TYR B 1 317 ? -5.949 -24.5 -6.816 1 98.88 317 TYR B N 1
ATOM 5906 C CA . TYR B 1 317 ? -6.828 -24.734 -5.68 1 98.88 317 TYR B CA 1
ATOM 5907 C C . TYR B 1 317 ? -7.43 -23.438 -5.172 1 98.88 317 TYR B C 1
ATOM 5909 O O . TYR B 1 317 ? -6.754 -22.406 -5.129 1 98.88 317 TYR B O 1
ATOM 5917 N N . ASP B 1 318 ? -8.656 -23.484 -4.789 1 98.75 318 ASP B N 1
ATOM 5918 C CA . ASP B 1 318 ? -9.305 -22.375 -4.09 1 98.75 318 ASP B CA 1
ATOM 5919 C C . ASP B 1 318 ? -9.727 -22.797 -2.68 1 98.75 318 ASP B C 1
ATOM 5921 O O . ASP B 1 318 ? -10.023 -23.969 -2.436 1 98.75 318 ASP B O 1
ATOM 5925 N N . ILE B 1 319 ? -9.68 -21.875 -1.839 1 98.81 319 ILE B N 1
ATOM 5926 C CA . ILE B 1 319 ? -10.25 -22.031 -0.506 1 98.81 319 ILE B CA 1
ATOM 5927 C C . ILE B 1 319 ? -11.414 -21.062 -0.322 1 98.81 319 ILE B C 1
ATOM 5929 O O . ILE B 1 319 ? -11.266 -19.859 -0.56 1 98.81 319 ILE B O 1
ATOM 5933 N N . GLU B 1 320 ? -12.531 -21.594 0.03 1 98.75 320 GLU B N 1
ATOM 5934 C CA . GLU B 1 320 ? -13.703 -20.781 0.351 1 98.75 320 GLU B CA 1
ATOM 5935 C C . GLU B 1 320 ? -14.055 -20.875 1.832 1 98.75 320 GLU B C 1
ATOM 5937 O O . GLU B 1 320 ? -13.953 -21.953 2.428 1 98.75 320 GLU B O 1
ATOM 5942 N N . ALA B 1 321 ? -14.359 -19.781 2.43 1 98.62 321 ALA B N 1
ATOM 5943 C CA . ALA B 1 321 ? -14.844 -19.75 3.807 1 98.62 321 ALA B CA 1
ATOM 5944 C C . ALA B 1 321 ? -16.359 -19.578 3.85 1 98.62 321 ALA B C 1
ATOM 5946 O O . ALA B 1 321 ? -16.922 -18.859 3.027 1 98.62 321 ALA B O 1
ATOM 5947 N N . TRP B 1 322 ? -16.938 -20.25 4.746 1 98.12 322 TRP B N 1
ATOM 5948 C CA . TRP B 1 322 ? -18.359 -19.984 4.988 1 98.12 322 TRP B CA 1
ATOM 5949 C C . TRP B 1 322 ? -18.531 -18.656 5.703 1 98.12 322 TRP B C 1
ATOM 5951 O O . TRP B 1 322 ? -17.891 -18.391 6.727 1 98.12 322 TRP B O 1
ATOM 5961 N N . MET B 1 323 ? -19.328 -17.844 5.188 1 97.06 323 MET B N 1
ATOM 5962 C CA . MET B 1 323 ? -19.672 -16.547 5.766 1 97.06 323 MET B CA 1
ATOM 5963 C C . MET B 1 323 ? -21.094 -16.547 6.312 1 97.06 323 MET B C 1
ATOM 5965 O O . MET B 1 323 ? -22.047 -16.328 5.566 1 97.06 323 MET B O 1
ATOM 5969 N N . PRO B 1 324 ? -21.188 -16.75 7.574 1 97.06 324 PRO B N 1
ATOM 5970 C CA . PRO B 1 324 ? -22.5 -17.016 8.148 1 97.06 324 PRO B CA 1
ATOM 5971 C C . PRO B 1 324 ? -23.469 -15.844 7.992 1 97.06 324 PRO B C 1
ATOM 5973 O O . PRO B 1 324 ? -24.672 -16.047 7.82 1 97.06 324 PRO B O 1
ATOM 5976 N N . GLY B 1 325 ? -22.984 -14.648 8.133 1 94.94 325 GLY B N 1
ATOM 5977 C CA . GLY B 1 325 ? -23.859 -13.508 7.91 1 94.94 325 GLY B CA 1
ATOM 5978 C C . GLY B 1 325 ? -24.422 -13.453 6.504 1 94.94 325 GLY B C 1
ATOM 5979 O O . GLY B 1 325 ? -25.641 -13.266 6.32 1 94.94 325 GLY B O 1
ATOM 5980 N N . ARG B 1 326 ? -23.609 -13.672 5.566 1 92.81 326 ARG B N 1
ATOM 5981 C CA . ARG B 1 326 ? -23.984 -13.656 4.156 1 92.81 326 ARG B CA 1
ATOM 5982 C C . ARG B 1 326 ? -24.625 -14.969 3.744 1 92.81 326 ARG B C 1
ATOM 5984 O O . ARG B 1 326 ? -25.297 -15.047 2.705 1 92.81 326 ARG B O 1
ATOM 5991 N N . GLN B 1 327 ? -24.422 -15.953 4.492 1 94.75 327 GLN B N 1
ATOM 5992 C CA . GLN B 1 327 ? -24.953 -17.281 4.238 1 94.75 327 GLN B CA 1
ATOM 5993 C C . GLN B 1 327 ? -24.484 -17.812 2.879 1 94.75 327 GLN B C 1
ATOM 5995 O O . GLN B 1 327 ? -25.297 -18.25 2.066 1 94.75 327 GLN B O 1
ATOM 6000 N N . MET B 1 328 ? -23.203 -17.734 2.684 1 95.12 328 MET B N 1
ATOM 6001 C CA . MET B 1 328 ? -22.625 -18.219 1.435 1 95.12 328 MET B CA 1
ATOM 6002 C C . MET B 1 328 ? -21.141 -18.562 1.617 1 95.12 328 MET B C 1
ATOM 6004 O O . MET B 1 328 ? -20.5 -18.062 2.541 1 95.12 328 MET B O 1
ATOM 6008 N N . TRP B 1 329 ? -20.688 -19.438 0.703 1 97 329 TRP B N 1
ATOM 6009 C CA . TRP B 1 329 ? -19.266 -19.688 0.574 1 97 329 TRP B CA 1
ATOM 6010 C C . TRP B 1 329 ? -18.578 -18.578 -0.23 1 97 329 TRP B C 1
ATOM 6012 O O . TRP B 1 329 ? -19.062 -18.203 -1.303 1 97 329 TRP B O 1
ATOM 6022 N N . GLY B 1 330 ? -17.531 -17.984 0.35 1 97 330 GLY B N 1
ATOM 6023 C CA . GLY B 1 330 ? -16.766 -16.969 -0.346 1 97 330 GLY B CA 1
ATOM 6024 C C . GLY B 1 330 ? -15.289 -17.312 -0.458 1 97 330 GLY B C 1
ATOM 6025 O O . GLY B 1 330 ? -14.68 -17.781 0.507 1 97 330 GLY B O 1
ATOM 6026 N N . GLU B 1 331 ? -14.75 -17.078 -1.636 1 97.31 331 GLU B N 1
ATOM 6027 C CA . GLU B 1 331 ? -13.336 -17.359 -1.859 1 97.31 331 GLU B CA 1
ATOM 6028 C C . GLU B 1 331 ? -12.461 -16.422 -1.028 1 97.31 331 GLU B C 1
ATOM 6030 O O . GLU B 1 331 ? -12.586 -15.195 -1.116 1 97.31 331 GLU B O 1
ATOM 6035 N N . ILE B 1 332 ? -11.523 -17.016 -0.235 1 98.06 332 ILE B N 1
ATOM 6036 C CA . ILE B 1 332 ? -10.656 -16.188 0.601 1 98.06 332 ILE B CA 1
ATOM 6037 C C . ILE B 1 332 ? -9.195 -16.406 0.216 1 98.06 332 ILE B C 1
ATOM 6039 O O . ILE B 1 332 ? -8.32 -15.656 0.647 1 98.06 332 ILE B O 1
ATOM 6043 N N . SER B 1 333 ? -8.906 -17.391 -0.551 1 98.5 333 SER B N 1
ATOM 6044 C CA . SER B 1 333 ? -7.535 -17.703 -0.947 1 98.5 333 SER B CA 1
ATOM 6045 C C . SER B 1 333 ? -7.5 -18.594 -2.182 1 98.5 333 SER B C 1
ATOM 6047 O O . SER B 1 333 ? -8.523 -19.172 -2.566 1 98.5 333 SER B O 1
ATOM 6049 N N . SER B 1 334 ? -6.336 -18.625 -2.795 1 98.69 334 SER B N 1
ATOM 6050 C CA . SER B 1 334 ? -6.066 -19.516 -3.924 1 98.69 334 SER B CA 1
ATOM 6051 C C . SER B 1 334 ? -4.566 -19.719 -4.121 1 98.69 334 SER B C 1
ATOM 6053 O O . SER B 1 334 ? -3.758 -18.922 -3.619 1 98.69 334 SER B O 1
ATOM 6055 N N . CYS B 1 335 ? -4.18 -20.828 -4.707 1 98.88 335 CYS B N 1
ATOM 6056 C CA . CYS B 1 335 ? -2.807 -21.047 -5.145 1 98.88 335 CYS B CA 1
ATOM 6057 C C . CYS B 1 335 ? -2.77 -21.797 -6.473 1 98.88 335 CYS B C 1
ATOM 6059 O O . CYS B 1 335 ? -3.67 -22.578 -6.773 1 98.88 335 CYS B O 1
ATOM 6061 N N . SER B 1 336 ? -1.764 -21.516 -7.273 1 98.81 336 SER B N 1
ATOM 6062 C CA . SER B 1 336 ? -1.717 -22.062 -8.625 1 98.81 336 SER B CA 1
ATOM 6063 C C . SER B 1 336 ? -0.288 -22.406 -9.031 1 98.81 336 SER B C 1
ATOM 6065 O O . SER B 1 336 ? 0.667 -21.812 -8.531 1 98.81 336 SER B O 1
ATOM 6067 N N . ASN B 1 337 ? -0.199 -23.438 -9.82 1 98.88 337 ASN B N 1
ATOM 6068 C CA . ASN B 1 337 ? 1.004 -23.781 -10.562 1 98.88 337 ASN B CA 1
ATOM 6069 C C . ASN B 1 337 ? 0.925 -23.312 -12.016 1 98.88 337 ASN B C 1
ATOM 6071 O O . ASN B 1 337 ? 0.086 -23.781 -12.781 1 98.88 337 ASN B O 1
ATOM 6075 N N . CYS B 1 338 ? 1.841 -22.453 -12.406 1 98.81 338 CYS B N 1
ATOM 6076 C CA . CYS B 1 338 ? 1.759 -21.859 -13.734 1 98.81 338 CYS B CA 1
ATOM 6077 C C . CYS B 1 338 ? 2.807 -22.453 -14.672 1 98.81 338 CYS B C 1
ATOM 6079 O O . CYS B 1 338 ? 3.047 -21.922 -15.758 1 98.81 338 CYS B O 1
ATOM 6081 N N . THR B 1 339 ? 3.48 -23.484 -14.211 1 98.69 339 THR B N 1
ATOM 6082 C CA . THR B 1 339 ? 4.543 -24.109 -15 1 98.69 339 THR B CA 1
ATOM 6083 C C . THR B 1 339 ? 5.465 -23.047 -15.586 1 98.69 339 THR B C 1
ATOM 6085 O O . THR B 1 339 ? 5.992 -22.203 -14.859 1 98.69 339 THR B O 1
ATOM 6088 N N . ASP B 1 340 ? 5.723 -23.109 -16.875 1 98.56 340 ASP B N 1
ATOM 6089 C CA . ASP B 1 340 ? 6.684 -22.156 -17.422 1 98.56 340 ASP B CA 1
ATOM 6090 C C . ASP B 1 340 ? 5.973 -21.016 -18.141 1 98.56 340 ASP B C 1
ATOM 6092 O O . ASP B 1 340 ? 6.598 -20.266 -18.891 1 98.56 340 ASP B O 1
ATOM 6096 N N . TYR B 1 341 ? 4.641 -20.859 -17.953 1 98.44 341 TYR B N 1
ATOM 6097 C CA . TYR B 1 341 ? 3.848 -19.828 -18.625 1 98.44 341 TYR B CA 1
ATOM 6098 C C . TYR B 1 341 ? 4.449 -18.453 -18.406 1 98.44 341 TYR B C 1
ATOM 6100 O O . TYR B 1 341 ? 4.773 -17.75 -19.375 1 98.44 341 TYR B O 1
ATOM 6108 N N . GLN B 1 342 ? 4.625 -18.047 -17.125 1 98.19 342 GLN B N 1
ATOM 6109 C CA . GLN B 1 342 ? 5.199 -16.75 -16.797 1 98.19 342 GLN B CA 1
ATOM 6110 C C . GLN B 1 342 ? 6.699 -16.734 -17.078 1 98.19 342 GLN B C 1
ATOM 6112 O O . GLN B 1 342 ? 7.23 -15.727 -17.562 1 98.19 342 GLN B O 1
ATOM 6117 N N . ALA B 1 343 ? 7.316 -17.797 -16.766 1 98.25 343 ALA B N 1
ATOM 6118 C CA . ALA B 1 343 ? 8.766 -17.891 -16.891 1 98.25 343 ALA B CA 1
ATOM 6119 C C . ALA B 1 343 ? 9.211 -17.688 -18.328 1 98.25 343 ALA B C 1
ATOM 6121 O O . ALA B 1 343 ? 10.219 -17.016 -18.594 1 98.25 343 ALA B O 1
ATOM 6122 N N . LYS B 1 344 ? 8.516 -18.234 -19.281 1 97.5 344 LYS B N 1
ATOM 6123 C CA . LYS B 1 344 ? 8.844 -18.062 -20.688 1 97.5 344 LYS B CA 1
ATOM 6124 C C . LYS B 1 344 ? 8.664 -16.609 -21.125 1 97.5 344 LYS B C 1
ATOM 6126 O O . LYS B 1 344 ? 9.492 -16.078 -21.859 1 97.5 344 LYS B O 1
ATOM 6131 N N . ARG B 1 345 ? 7.652 -16.047 -20.656 1 96.69 345 ARG B N 1
ATOM 6132 C CA . ARG B 1 345 ? 7.32 -14.688 -21.062 1 96.69 345 ARG B CA 1
ATOM 6133 C C . ARG B 1 345 ? 8.266 -13.68 -20.406 1 96.69 345 ARG B C 1
ATOM 6135 O O . ARG B 1 345 ? 8.562 -12.633 -21 1 96.69 345 ARG B O 1
ATOM 6142 N N . LEU B 1 346 ? 8.781 -14.023 -19.219 1 96.5 346 LEU B N 1
ATOM 6143 C CA . LEU B 1 346 ? 9.648 -13.109 -18.469 1 96.5 346 LEU B CA 1
ATOM 6144 C C . LEU B 1 346 ? 11.102 -13.578 -18.547 1 96.5 346 LEU B C 1
ATOM 6146 O O . LEU B 1 346 ? 11.992 -12.938 -17.969 1 96.5 346 LEU B O 1
ATOM 6150 N N . ASN B 1 347 ? 11.32 -14.641 -19.203 1 97.06 347 ASN B N 1
ATOM 6151 C CA . ASN B 1 347 ? 12.664 -15.18 -19.375 1 97.06 347 ASN B CA 1
ATOM 6152 C C . ASN B 1 347 ? 13.305 -15.523 -18.031 1 97.06 347 ASN B C 1
ATOM 6154 O O . ASN B 1 347 ? 14.43 -15.094 -17.75 1 97.06 347 ASN B O 1
ATOM 6158 N N . VAL B 1 348 ? 12.562 -16.172 -17.234 1 97.19 348 VAL B N 1
ATOM 6159 C CA . VAL B 1 348 ? 13.078 -16.672 -15.969 1 97.19 348 VAL B CA 1
ATOM 6160 C C . VAL B 1 348 ? 13.602 -18.094 -16.156 1 97.19 348 VAL B C 1
ATOM 6162 O O . VAL B 1 348 ? 12.836 -19 -16.516 1 97.19 348 VAL B O 1
ATOM 6165 N N . LYS B 1 349 ? 14.883 -18.281 -15.906 1 98.38 349 LYS B N 1
ATOM 6166 C CA . LYS B 1 349 ? 15.523 -19.562 -16.203 1 98.38 349 LYS B CA 1
ATOM 6167 C C . LYS B 1 349 ? 16.359 -20.031 -15.031 1 98.38 349 LYS B C 1
ATOM 6169 O O . LYS B 1 349 ? 16.516 -19.328 -14.031 1 98.38 349 LYS B O 1
ATOM 6174 N N . TYR B 1 350 ? 16.719 -21.312 -15.062 1 97.75 350 TYR B N 1
ATOM 6175 C CA . TYR B 1 350 ? 17.672 -21.875 -14.125 1 97.75 350 TYR B CA 1
ATOM 6176 C C . TYR B 1 350 ? 18.688 -22.766 -14.844 1 97.75 350 TYR B C 1
ATOM 6178 O O . TYR B 1 350 ? 18.406 -23.281 -15.922 1 97.75 350 TYR B O 1
ATOM 6186 N N . LYS B 1 351 ? 19.875 -22.797 -14.281 1 97.81 351 LYS B N 1
ATOM 6187 C CA . LYS B 1 351 ? 20.922 -23.672 -14.773 1 97.81 351 LYS B CA 1
ATOM 6188 C C . LYS B 1 351 ? 20.891 -25.031 -14.055 1 97.81 351 LYS B C 1
ATOM 6190 O O . LYS B 1 351 ? 21.141 -25.094 -12.852 1 97.81 351 LYS B O 1
ATOM 6195 N N . ARG B 1 352 ? 20.641 -26.031 -14.812 1 96.94 352 ARG B N 1
ATOM 6196 C CA . ARG B 1 352 ? 20.578 -27.375 -14.234 1 96.94 352 ARG B CA 1
ATOM 6197 C C . ARG B 1 352 ? 21.969 -27.859 -13.812 1 96.94 352 ARG B C 1
ATOM 6199 O O . ARG B 1 352 ? 22.906 -27.812 -14.609 1 96.94 352 ARG B O 1
ATOM 6206 N N . ALA B 1 353 ? 22.047 -28.375 -12.672 1 94.94 353 ALA B N 1
ATOM 6207 C CA . ALA B 1 353 ? 23.328 -28.734 -12.094 1 94.94 353 ALA B CA 1
ATOM 6208 C C . ALA B 1 353 ? 23.953 -29.922 -12.805 1 94.94 353 ALA B C 1
ATOM 6210 O O . ALA B 1 353 ? 25.172 -30 -12.977 1 94.94 353 ALA B O 1
ATOM 6211 N N . SER B 1 354 ? 23.25 -30.844 -13.219 1 95.19 354 SER B N 1
ATOM 6212 C CA . SER B 1 354 ? 23.719 -32.125 -13.742 1 95.19 354 SER B CA 1
ATOM 6213 C C . SER B 1 354 ? 24.469 -31.938 -15.062 1 95.19 354 SER B C 1
ATOM 6215 O O . SER B 1 354 ? 25.469 -32.625 -15.312 1 95.19 354 SER B O 1
ATOM 6217 N N . ASP B 1 355 ? 24.016 -30.953 -15.93 1 95.81 355 ASP B N 1
ATOM 6218 C CA . ASP B 1 355 ? 24.594 -30.875 -17.266 1 95.81 355 ASP B CA 1
ATOM 6219 C C . ASP B 1 355 ? 24.828 -29.422 -17.672 1 95.81 355 ASP B C 1
ATOM 6221 O O . ASP B 1 355 ? 25.328 -29.141 -18.766 1 95.81 355 ASP B O 1
ATOM 6225 N N . GLY B 1 356 ? 24.391 -28.531 -16.859 1 95.19 356 GLY B N 1
ATOM 6226 C CA . GLY B 1 356 ? 24.641 -27.125 -17.125 1 95.19 356 GLY B CA 1
ATOM 6227 C C . GLY B 1 356 ? 23.656 -26.516 -18.094 1 95.19 356 GLY B C 1
ATOM 6228 O O . GLY B 1 356 ? 23.766 -25.344 -18.453 1 95.19 356 GLY B O 1
ATOM 6229 N N . SER B 1 357 ? 22.688 -27.281 -18.453 1 97.06 357 SER B N 1
ATOM 6230 C CA . SER B 1 357 ? 21.672 -26.766 -19.359 1 97.06 357 SER B CA 1
ATOM 6231 C C . SER B 1 357 ? 20.859 -25.641 -18.719 1 97.06 357 SER B C 1
ATOM 6233 O O . SER B 1 357 ? 20.562 -25.688 -17.516 1 97.06 357 SER B O 1
ATOM 6235 N N . VAL B 1 358 ? 20.484 -24.672 -19.516 1 98 358 VAL B N 1
ATOM 6236 C CA . VAL B 1 358 ? 19.672 -23.547 -19.062 1 98 358 VAL B CA 1
ATOM 6237 C C . VAL B 1 358 ? 18.234 -23.75 -19.516 1 98 358 VAL B C 1
ATOM 6239 O O . VAL B 1 358 ? 17.953 -23.812 -20.719 1 98 358 VAL B O 1
ATOM 6242 N N . LEU B 1 359 ? 17.328 -23.875 -18.547 1 98.31 359 LEU B N 1
ATOM 6243 C CA . LEU B 1 359 ? 15.93 -24.172 -18.812 1 98.31 359 LEU B CA 1
ATOM 6244 C C . LEU B 1 359 ? 15.016 -23.141 -18.188 1 98.31 359 LEU B C 1
ATOM 6246 O O . LEU B 1 359 ? 15.414 -22.453 -17.234 1 98.31 359 LEU B O 1
ATOM 6250 N N . HIS B 1 360 ? 13.844 -23 -18.766 1 98.62 360 HIS B N 1
ATOM 6251 C CA . HIS B 1 360 ? 12.852 -22.156 -18.125 1 98.62 360 HIS B CA 1
ATOM 6252 C C . HIS B 1 360 ? 12.352 -22.766 -16.828 1 98.62 360 HIS B C 1
ATOM 6254 O O . HIS B 1 360 ? 12.109 -23.969 -16.766 1 98.62 360 HIS B O 1
ATOM 6260 N N . ALA B 1 361 ? 12.211 -21.938 -15.797 1 98.69 361 ALA B N 1
ATOM 6261 C CA . ALA B 1 361 ? 11.695 -22.375 -14.5 1 98.69 361 ALA B CA 1
ATOM 6262 C C . ALA B 1 361 ? 10.172 -22.438 -14.508 1 98.69 361 ALA B C 1
ATOM 6264 O O . ALA B 1 361 ? 9.531 -22.109 -15.508 1 98.69 361 ALA B O 1
ATOM 6265 N N . HIS B 1 362 ? 9.625 -23 -13.477 1 98.88 362 HIS B N 1
ATOM 6266 C CA . HIS B 1 362 ? 8.203 -22.891 -13.188 1 98.88 362 HIS B CA 1
ATOM 6267 C C . HIS B 1 362 ? 7.934 -21.812 -12.133 1 98.88 362 HIS B C 1
ATOM 6269 O O . HIS B 1 362 ? 8.789 -21.547 -11.281 1 98.88 362 HIS B O 1
ATOM 6275 N N . THR B 1 363 ? 6.797 -21.188 -12.242 1 98.88 363 THR B N 1
ATOM 6276 C CA . THR B 1 363 ? 6.375 -20.219 -11.234 1 98.88 363 THR B CA 1
ATOM 6277 C C . THR B 1 363 ? 5.086 -20.672 -10.555 1 98.88 363 THR B C 1
ATOM 6279 O O . THR B 1 363 ? 4.234 -21.297 -11.188 1 98.88 363 THR B O 1
ATOM 6282 N N . LEU B 1 364 ? 5.016 -20.438 -9.297 1 98.88 364 LEU B N 1
ATOM 6283 C CA . LEU B 1 364 ? 3.834 -20.719 -8.492 1 98.88 364 LEU B CA 1
ATOM 6284 C C . LEU B 1 364 ? 3.441 -19.5 -7.668 1 98.88 364 LEU B C 1
ATOM 6286 O O . LEU B 1 364 ? 4.301 -18.703 -7.277 1 98.88 364 LEU B O 1
ATOM 6290 N N . ASN B 1 365 ? 2.197 -19.312 -7.469 1 98.75 365 ASN B N 1
ATOM 6291 C CA . ASN B 1 365 ? 1.694 -18.219 -6.637 1 98.75 365 ASN B CA 1
ATOM 6292 C C . ASN B 1 365 ? 0.577 -18.688 -5.711 1 98.75 365 ASN B C 1
ATOM 6294 O O . ASN B 1 365 ? -0.015 -19.75 -5.934 1 98.75 365 ASN B O 1
ATOM 6298 N N . GLY B 1 366 ? 0.389 -17.953 -4.664 1 98.81 366 GLY B N 1
ATOM 6299 C CA . GLY B 1 366 ? -0.659 -18.25 -3.699 1 98.81 366 GLY B CA 1
ATOM 6300 C C . GLY B 1 366 ? -0.975 -17.094 -2.783 1 98.81 366 GLY B C 1
ATOM 6301 O O . GLY B 1 366 ? -0.084 -16.312 -2.422 1 98.81 366 GLY B O 1
ATOM 6302 N N . THR B 1 367 ? -2.217 -17.016 -2.395 1 98.75 367 THR B N 1
ATOM 6303 C CA . THR B 1 367 ? -2.678 -16.016 -1.448 1 98.75 367 THR B CA 1
ATOM 6304 C C . THR B 1 367 ? -2.59 -16.531 -0.016 1 98.75 367 THR B C 1
ATOM 6306 O O . THR B 1 367 ? -3.312 -17.453 0.361 1 98.75 367 THR B O 1
ATOM 6309 N N . ALA B 1 368 ? -1.699 -15.938 0.742 1 98.75 368 ALA B N 1
ATOM 6310 C CA . ALA B 1 368 ? -1.719 -16.25 2.166 1 98.75 368 ALA B CA 1
ATOM 6311 C C . ALA B 1 368 ? -2.932 -15.633 2.852 1 98.75 368 ALA B C 1
ATOM 6313 O O . ALA B 1 368 ? -3.727 -16.344 3.479 1 98.75 368 ALA B O 1
ATOM 6314 N N . THR B 1 369 ? -3.068 -14.312 2.664 1 98.38 369 THR B N 1
ATOM 6315 C CA . THR B 1 369 ? -4.254 -13.648 3.188 1 98.38 369 THR B CA 1
ATOM 6316 C C . THR B 1 369 ? -4.672 -12.492 2.277 1 98.38 369 THR B C 1
ATOM 6318 O O . THR B 1 369 ? -3.824 -11.727 1.813 1 98.38 369 THR B O 1
ATOM 6321 N N . ALA B 1 370 ? -5.91 -12.445 1.956 1 97.75 370 ALA B N 1
ATOM 6322 C CA . ALA B 1 370 ? -6.574 -11.289 1.373 1 97.75 370 ALA B CA 1
ATOM 6323 C C . ALA B 1 370 ? -7.488 -10.609 2.389 1 97.75 370 ALA B C 1
ATOM 6325 O O . ALA B 1 370 ? -8.531 -11.164 2.762 1 97.75 370 ALA B O 1
ATOM 6326 N N . ILE B 1 371 ? -7.207 -9.414 2.766 1 96.38 371 ILE B N 1
ATOM 6327 C CA . ILE B 1 371 ? -7.68 -8.82 4.008 1 96.38 371 ILE B CA 1
ATOM 6328 C C . ILE B 1 371 ? -9.195 -8.641 3.951 1 96.38 371 ILE B C 1
ATOM 6330 O O . ILE B 1 371 ? -9.914 -9.055 4.871 1 96.38 371 ILE B O 1
ATOM 6334 N N . PRO B 1 372 ? -9.766 -8.094 2.893 1 93.94 372 PRO B N 1
ATOM 6335 C CA . PRO B 1 372 ? -11.195 -7.77 2.967 1 93.94 372 PRO B CA 1
ATOM 6336 C C . PRO B 1 372 ? -12.07 -9.008 3.148 1 93.94 372 PRO B C 1
ATOM 6338 O O . PRO B 1 372 ? -12.891 -9.062 4.074 1 93.94 372 PRO B O 1
ATOM 6341 N N . ARG B 1 373 ? -11.875 -10.008 2.336 1 95.94 373 ARG B N 1
ATOM 6342 C CA . ARG B 1 373 ? -12.727 -11.188 2.408 1 95.94 373 ARG B CA 1
ATOM 6343 C C . ARG B 1 373 ? -12.461 -11.977 3.684 1 95.94 373 ARG B C 1
ATOM 6345 O O . ARG B 1 373 ? -13.375 -12.578 4.25 1 95.94 373 ARG B O 1
ATOM 6352 N N . LEU B 1 374 ? -11.234 -11.977 4.086 1 97.75 374 LEU B N 1
ATOM 6353 C CA . LEU B 1 374 ? -10.906 -12.664 5.328 1 97.75 374 LEU B CA 1
ATOM 6354 C C . LEU B 1 374 ? -11.531 -11.961 6.527 1 97.75 374 LEU B C 1
ATOM 6356 O O . LEU B 1 374 ? -11.992 -12.617 7.469 1 97.75 374 LEU B O 1
ATOM 6360 N N . LEU B 1 375 ? -11.555 -10.633 6.527 1 96.38 375 LEU B N 1
ATOM 6361 C CA . LEU B 1 375 ? -12.219 -9.875 7.586 1 96.38 375 LEU B CA 1
ATOM 6362 C C . LEU B 1 375 ? -13.695 -10.234 7.664 1 96.38 375 LEU B C 1
ATOM 6364 O O . LEU B 1 375 ? -14.242 -10.414 8.758 1 96.38 375 LEU B O 1
ATOM 6368 N N . ILE B 1 376 ? -14.328 -10.328 6.508 1 96 376 ILE B N 1
ATOM 6369 C CA . ILE B 1 376 ? -15.734 -10.711 6.473 1 96 376 ILE B CA 1
ATOM 6370 C C . ILE B 1 376 ? -15.914 -12.07 7.141 1 96 376 ILE B C 1
ATOM 6372 O O . ILE B 1 376 ? -16.75 -12.227 8.031 1 96 376 ILE B O 1
ATOM 6376 N N . ALA B 1 377 ? -15.094 -13.031 6.734 1 97.81 377 ALA B N 1
ATOM 6377 C CA . ALA B 1 377 ? -15.203 -14.391 7.258 1 97.81 377 ALA B CA 1
ATOM 6378 C C . ALA B 1 377 ? -14.977 -14.406 8.766 1 97.81 377 ALA B C 1
ATOM 6380 O O . ALA B 1 377 ? -15.734 -15.047 9.508 1 97.81 377 ALA B O 1
ATOM 6381 N N . LEU B 1 378 ? -13.992 -13.727 9.266 1 97.88 378 LEU B N 1
ATOM 6382 C CA . LEU B 1 378 ? -13.625 -13.719 10.68 1 97.88 378 LEU B CA 1
ATOM 6383 C C . LEU B 1 378 ? -14.695 -13.023 11.508 1 97.88 378 LEU B C 1
ATOM 6385 O O . LEU B 1 378 ? -15.188 -13.578 12.492 1 97.88 378 LEU B O 1
ATOM 6389 N N . ILE B 1 379 ? -15.102 -11.828 11.109 1 96.25 379 ILE B N 1
ATOM 6390 C CA . ILE B 1 379 ? -16.016 -11 11.898 1 96.25 379 ILE B CA 1
ATOM 6391 C C . ILE B 1 379 ? -17.375 -11.68 11.984 1 96.25 379 ILE B C 1
ATOM 6393 O O . ILE B 1 379 ? -18 -11.703 13.055 1 96.25 379 ILE B O 1
ATOM 6397 N N . GLU B 1 380 ? -17.812 -12.25 10.883 1 96.75 380 GLU B N 1
ATOM 6398 C CA . GLU B 1 380 ? -19.109 -12.914 10.898 1 96.75 380 GLU B CA 1
ATOM 6399 C C . GLU B 1 380 ? -19.062 -14.211 11.695 1 96.75 380 GLU B C 1
ATOM 6401 O O . GLU B 1 380 ? -20.047 -14.602 12.328 1 96.75 380 GLU B O 1
ATOM 6406 N N . SER B 1 381 ? -17.953 -14.891 11.672 1 97.62 381 SER B N 1
ATOM 6407 C CA . SER B 1 381 ? -17.828 -16.188 12.328 1 97.62 381 SER B CA 1
ATOM 6408 C C . SER B 1 381 ? -17.625 -16.031 13.828 1 97.62 381 SER B C 1
ATOM 6410 O O . SER B 1 381 ? -18.031 -16.891 14.609 1 97.62 381 SER B O 1
ATOM 6412 N N . TYR B 1 382 ? -17.031 -14.977 14.258 1 97.44 382 TYR B N 1
ATOM 6413 C CA . TYR B 1 382 ? -16.609 -14.828 15.648 1 97.44 382 TYR B CA 1
ATOM 6414 C C . TYR B 1 382 ? -17.547 -13.898 16.406 1 97.44 382 TYR B C 1
ATOM 6416 O O . TYR B 1 382 ? -17.266 -13.516 17.547 1 97.44 382 TYR B O 1
ATOM 6424 N N . GLN B 1 383 ? -18.625 -13.508 15.758 1 95.94 383 GLN B N 1
ATOM 6425 C CA . GLN B 1 383 ? -19.578 -12.625 16.422 1 95.94 383 GLN B CA 1
ATOM 6426 C C . GLN B 1 383 ? -20.234 -13.312 17.609 1 95.94 383 GLN B C 1
ATOM 6428 O O . GLN B 1 383 ? -20.469 -14.523 17.578 1 95.94 383 GLN B O 1
ATOM 6433 N N . ASN B 1 384 ? -20.422 -12.539 18.625 1 92.12 384 ASN B N 1
ATOM 6434 C CA . ASN B 1 384 ? -21.141 -12.977 19.797 1 92.12 384 ASN B CA 1
ATOM 6435 C C . ASN B 1 384 ? -22.312 -12.047 20.109 1 92.12 384 ASN B C 1
ATOM 6437 O O . ASN B 1 384 ? -22.125 -10.938 20.609 1 92.12 384 ASN B O 1
ATOM 6441 N N . ALA B 1 385 ? -23.484 -12.555 19.922 1 83.56 385 ALA B N 1
ATOM 6442 C CA . ALA B 1 385 ? -24.672 -11.742 20.109 1 83.56 385 ALA B CA 1
ATOM 6443 C C . ALA B 1 385 ? -24.922 -11.453 21.578 1 83.56 385 ALA B C 1
ATOM 6445 O O . ALA B 1 385 ? -25.375 -10.359 21.938 1 83.56 385 ALA B O 1
ATOM 6446 N N . ALA B 1 386 ? -24.641 -12.352 22.375 1 84.69 386 ALA B N 1
ATOM 6447 C CA . ALA B 1 386 ? -24.906 -12.219 23.797 1 84.69 386 ALA B CA 1
ATOM 6448 C C . ALA B 1 386 ? -24.078 -11.102 24.422 1 84.69 386 ALA B C 1
ATOM 6450 O O . ALA B 1 386 ? -24.578 -10.32 25.234 1 84.69 386 ALA B O 1
ATOM 6451 N N . SER B 1 387 ? -22.891 -10.945 24.016 1 84.56 387 SER B N 1
ATOM 6452 C CA . SER B 1 387 ? -21.984 -9.945 24.594 1 84.56 387 SER B CA 1
ATOM 6453 C C . SER B 1 387 ? -21.844 -8.734 23.672 1 84.56 387 SER B C 1
ATOM 6455 O O . SER B 1 387 ? -21.156 -7.77 24.016 1 84.56 387 SER B O 1
ATOM 6457 N N . ALA B 1 388 ? -22.484 -8.758 22.547 1 86.5 388 ALA B N 1
ATOM 6458 C CA . ALA B 1 388 ? -22.344 -7.691 21.547 1 86.5 388 ALA B CA 1
ATOM 6459 C C . ALA B 1 388 ? -20.875 -7.379 21.281 1 86.5 388 ALA B C 1
ATOM 6461 O O . ALA B 1 388 ? -20.453 -6.227 21.391 1 86.5 388 ALA B O 1
ATOM 6462 N N . SER B 1 389 ? -20.156 -8.406 21.094 1 93.44 389 SER B N 1
ATOM 6463 C CA . SER B 1 389 ? -18.734 -8.305 20.859 1 93.44 389 SER B CA 1
ATOM 6464 C C . SER B 1 389 ? -18.281 -9.32 19.812 1 93.44 389 SER B C 1
ATOM 6466 O O . SER B 1 389 ? -19.062 -10.18 19.391 1 93.44 389 SER B O 1
ATOM 6468 N N . ILE B 1 390 ? -17.156 -9.117 19.312 1 95.62 390 ILE B N 1
ATOM 6469 C CA . ILE B 1 390 ? -16.5 -10.062 18.406 1 95.62 390 ILE B CA 1
ATOM 6470 C C . ILE B 1 390 ? -15.219 -10.594 19.047 1 95.62 390 ILE B C 1
ATOM 6472 O O . ILE B 1 390 ? -14.328 -9.82 19.391 1 95.62 390 ILE B O 1
ATOM 6476 N N . THR B 1 391 ? -15.172 -11.875 19.172 1 96.81 391 THR B N 1
ATOM 6477 C CA . THR B 1 391 ? -13.977 -12.484 19.75 1 96.81 391 THR B CA 1
ATOM 6478 C C . THR B 1 391 ? -12.836 -12.477 18.734 1 96.81 391 THR B C 1
ATOM 6480 O O . THR B 1 391 ? -13.055 -12.727 17.547 1 96.81 391 THR B O 1
ATOM 6483 N N . ILE B 1 392 ? -11.648 -12.164 19.172 1 97.62 392 ILE B N 1
ATOM 6484 C CA . ILE B 1 392 ? -10.461 -12.195 18.328 1 97.62 392 ILE B CA 1
ATOM 6485 C C . ILE B 1 392 ? -9.828 -13.586 18.375 1 97.62 392 ILE B C 1
ATOM 6487 O O . ILE B 1 392 ? -9.625 -14.141 19.453 1 97.62 392 ILE B O 1
ATOM 6491 N N . PRO B 1 393 ? -9.555 -14.188 17.172 1 98.19 393 PRO B N 1
ATOM 6492 C CA . PRO B 1 393 ? -8.867 -15.477 17.172 1 98.19 393 PRO B CA 1
ATOM 6493 C C . PRO B 1 393 ? -7.609 -15.477 18.031 1 98.19 393 PRO B C 1
ATOM 6495 O O . PRO B 1 393 ? -6.84 -14.516 18.016 1 98.19 393 PRO B O 1
ATOM 6498 N N . GLU B 1 394 ? -7.348 -16.594 18.719 1 98 394 GLU B N 1
ATOM 6499 C CA . GLU B 1 394 ? -6.262 -16.688 19.688 1 98 394 GLU B CA 1
ATOM 6500 C C . GLU B 1 394 ? -4.918 -16.375 19.047 1 98 394 GLU B C 1
ATOM 6502 O O . GLU B 1 394 ? -4.074 -15.703 19.656 1 98 394 GLU B O 1
ATOM 6507 N N . VAL B 1 395 ? -4.703 -16.766 17.891 1 98 395 VAL B N 1
ATOM 6508 C CA . VAL B 1 395 ? -3.41 -16.641 17.219 1 98 395 VAL B CA 1
ATOM 6509 C C . VAL B 1 395 ? -3.152 -15.18 16.875 1 98 395 VAL B C 1
ATOM 6511 O O . VAL B 1 395 ? -2.012 -14.781 16.625 1 98 395 VAL B O 1
ATOM 6514 N N . LEU B 1 396 ? -4.211 -14.312 16.844 1 98.12 396 LEU B N 1
ATOM 6515 C CA . LEU B 1 396 ? -4.055 -12.914 16.484 1 98.12 396 LEU B CA 1
ATOM 6516 C C . LEU B 1 396 ? -3.875 -12.039 17.719 1 98.12 396 LEU B C 1
ATOM 6518 O O . LEU B 1 396 ? -3.455 -10.883 17.609 1 98.12 396 LEU B O 1
ATOM 6522 N N . VAL B 1 397 ? -4.156 -12.555 18.891 1 97.75 397 VAL B N 1
ATOM 6523 C CA . VAL B 1 397 ? -4.191 -11.797 20.141 1 97.75 397 VAL B CA 1
ATOM 6524 C C . VAL B 1 397 ? -2.828 -11.156 20.391 1 97.75 397 VAL B C 1
ATOM 6526 O O . VAL B 1 397 ? -2.746 -9.977 20.734 1 97.75 397 VAL B O 1
ATOM 6529 N N . PRO B 1 398 ? -1.685 -11.898 20.172 1 94.5 398 PRO B N 1
ATOM 6530 C CA . PRO B 1 398 ? -0.385 -11.266 20.406 1 94.5 398 PRO B CA 1
ATOM 6531 C C . PRO B 1 398 ? -0.141 -10.055 19.5 1 94.5 398 PRO B C 1
ATOM 6533 O O . PRO B 1 398 ? 0.598 -9.141 19.875 1 94.5 398 PRO B O 1
ATOM 6536 N N . PHE B 1 399 ? -0.79 -10.008 18.391 1 94.19 399 PHE B N 1
ATOM 6537 C CA . PHE B 1 399 ? -0.584 -8.938 17.422 1 94.19 399 PHE B CA 1
ATOM 6538 C C . PHE B 1 399 ? -1.588 -7.809 17.641 1 94.19 399 PHE B C 1
ATOM 6540 O O . PHE B 1 399 ? -1.523 -6.773 16.984 1 94.19 399 PHE B O 1
ATOM 6547 N N . MET B 1 400 ? -2.529 -8.023 18.547 1 94.31 400 MET B N 1
ATOM 6548 C CA . MET B 1 400 ? -3.551 -7.047 18.922 1 94.31 400 MET B CA 1
ATOM 6549 C C . MET B 1 400 ? -3.248 -6.426 20.281 1 94.31 400 MET B C 1
ATOM 6551 O O . MET B 1 400 ? -4.16 -5.98 20.969 1 94.31 400 MET B O 1
ATOM 6555 N N . ASN B 1 401 ? -1.977 -6.457 20.609 1 89.81 401 ASN B N 1
ATOM 6556 C CA . ASN B 1 401 ? -1.54 -5.938 21.891 1 89.81 401 ASN B CA 1
ATOM 6557 C C . ASN B 1 401 ? -2.291 -6.594 23.047 1 89.81 401 ASN B C 1
ATOM 6559 O O . ASN B 1 401 ? -2.709 -5.914 24 1 89.81 401 ASN B O 1
ATOM 6563 N N . GLY B 1 402 ? -2.668 -7.816 22.953 1 93.12 402 GLY B N 1
ATOM 6564 C CA . GLY B 1 402 ? -3.297 -8.594 24.016 1 93.12 402 GLY B CA 1
ATOM 6565 C C . GLY B 1 402 ? -4.809 -8.477 24.016 1 93.12 402 GLY B C 1
ATOM 6566 O O . GLY B 1 402 ? -5.484 -9.156 24.797 1 93.12 402 GLY B O 1
ATOM 6567 N N . GLN B 1 403 ? -5.406 -7.68 23.156 1 94.06 403 GLN B N 1
ATOM 6568 C CA . GLN B 1 403 ? -6.855 -7.523 23.094 1 94.06 403 GLN B CA 1
ATOM 6569 C C . GLN B 1 403 ? -7.523 -8.812 22.625 1 94.06 403 GLN B C 1
ATOM 6571 O O . GLN B 1 403 ? -7.078 -9.438 21.656 1 94.06 403 GLN B O 1
ATOM 6576 N N . ARG B 1 404 ? -8.641 -9.18 23.297 1 96.38 404 ARG B N 1
ATOM 6577 C CA . ARG B 1 404 ? -9.25 -10.477 23.016 1 96.38 404 ARG B CA 1
ATOM 6578 C C . ARG B 1 404 ? -10.633 -10.312 22.406 1 96.38 404 ARG B C 1
ATOM 6580 O O . ARG B 1 404 ? -11.195 -11.266 21.859 1 96.38 404 ARG B O 1
ATOM 6587 N N . THR B 1 405 ? -11.164 -9.039 22.5 1 95.56 405 THR B N 1
ATOM 6588 C CA . THR B 1 405 ? -12.5 -8.797 21.953 1 95.56 405 THR B CA 1
ATOM 6589 C C . THR B 1 405 ? -12.578 -7.418 21.312 1 95.56 405 THR B C 1
ATOM 6591 O O . THR B 1 405 ? -11.844 -6.5 21.688 1 95.56 405 THR B O 1
ATOM 6594 N N . ILE B 1 406 ? -13.297 -7.383 20.234 1 93.5 406 ILE B N 1
ATOM 6595 C CA . ILE B 1 406 ? -13.672 -6.109 19.609 1 93.5 406 ILE B CA 1
ATOM 6596 C C . ILE B 1 406 ? -15.047 -5.672 20.125 1 93.5 406 ILE B C 1
ATOM 6598 O O . ILE B 1 406 ? -16 -6.441 20.078 1 93.5 406 ILE B O 1
ATOM 6602 N N . THR B 1 407 ? -15.125 -4.531 20.703 1 90.31 407 THR B N 1
ATOM 6603 C CA . THR B 1 407 ? -16.359 -3.973 21.234 1 90.31 407 THR B CA 1
ATOM 6604 C C . THR B 1 407 ? -16.625 -2.59 20.656 1 90.31 407 THR B C 1
ATOM 6606 O O . THR B 1 407 ? -15.812 -2.061 19.891 1 90.31 407 THR B O 1
ATOM 6609 N N . ARG B 1 408 ? -17.828 -2.141 20.969 1 80 408 ARG B N 1
ATOM 6610 C CA . ARG B 1 408 ? -18.203 -0.834 20.438 1 80 408 ARG B CA 1
ATOM 6611 C C . ARG B 1 408 ? -17.234 0.248 20.906 1 80 408 ARG B C 1
ATOM 6613 O O . ARG B 1 408 ? -16.844 0.285 22.062 1 80 408 ARG B O 1
ATOM 6620 N N . ASN B 1 409 ? -16.641 0.891 19.812 1 66.31 409 ASN B N 1
ATOM 6621 C CA . ASN B 1 409 ? -15.727 2.002 20.078 1 66.31 409 ASN B CA 1
ATOM 6622 C C . ASN B 1 409 ? -16.484 3.273 20.438 1 66.31 409 ASN B C 1
ATOM 6624 O O . ASN B 1 409 ? -17.344 3.727 19.672 1 66.31 409 ASN B O 1
ATOM 6628 N N . LYS B 1 410 ? -16.703 3.662 21.688 1 55.69 410 LYS B N 1
ATOM 6629 C CA . LYS B 1 410 ? -17.422 4.871 22.094 1 55.69 410 LYS B CA 1
ATOM 6630 C C . LYS B 1 410 ? -16.781 6.113 21.484 1 55.69 410 LYS B C 1
ATOM 6632 O O . LYS B 1 410 ? -17.406 7.172 21.406 1 55.69 410 LYS B O 1
ATOM 6637 N N . ARG B 1 411 ? -15.633 6.066 20.953 1 53.03 411 ARG B N 1
ATOM 6638 C CA . ARG B 1 411 ? -14.93 7.336 20.797 1 53.03 411 ARG B CA 1
ATOM 6639 C C . ARG B 1 411 ? -14.984 7.801 19.344 1 53.03 411 ARG B C 1
ATOM 6641 O O . ARG B 1 411 ? -14.625 8.938 19.031 1 53.03 411 ARG B O 1
ATOM 6648 N N . ILE B 1 412 ? -14.992 6.953 18.344 1 50.69 412 ILE B N 1
ATOM 6649 C CA . ILE B 1 412 ? -15.039 7.598 17.031 1 50.69 412 ILE B CA 1
ATOM 6650 C C . ILE B 1 412 ? -16.484 7.895 16.656 1 50.69 412 ILE B C 1
ATOM 6652 O O . ILE B 1 412 ? -17.312 6.977 16.547 1 50.69 412 ILE B O 1
ATOM 6656 N N . PRO B 1 413 ? -17 9.164 16.766 1 47.25 413 PRO B N 1
ATOM 6657 C CA . PRO B 1 413 ? -18.422 9.523 16.641 1 47.25 413 PRO B CA 1
ATOM 6658 C C . PRO B 1 413 ? -19.031 9.055 15.32 1 47.25 413 PRO B C 1
ATOM 6660 O O . PRO B 1 413 ? -18.328 8.938 14.312 1 47.25 413 PRO B O 1
ATOM 6663 N N . GLU B 1 414 ? -20.141 8.477 15.383 1 49.38 414 GLU B N 1
ATOM 6664 C CA . GLU B 1 414 ? -20.984 8.336 14.203 1 49.38 414 GLU B CA 1
ATOM 6665 C C . GLU B 1 414 ? -21.062 9.648 13.422 1 49.38 414 GLU B C 1
ATOM 6667 O O . GLU B 1 414 ? -21.375 10.695 13.992 1 49.38 414 GLU B O 1
ATOM 6672 N N . THR B 1 415 ? -20.281 9.852 12.477 1 45.88 415 THR B N 1
ATOM 6673 C CA . THR B 1 415 ? -20.312 11.125 11.75 1 45.88 415 THR B CA 1
ATOM 6674 C C . THR B 1 415 ? -21.625 11.281 10.984 1 45.88 415 THR B C 1
ATOM 6676 O O . THR B 1 415 ? -21.969 10.438 10.148 1 45.88 415 THR B O 1
ATOM 6679 N N . LYS B 1 416 ? -22.469 12.086 11.586 1 46.72 416 LYS B N 1
ATOM 6680 C CA . LYS B 1 416 ? -23.641 12.43 10.805 1 46.72 416 LYS B CA 1
ATOM 6681 C C . LYS B 1 416 ? -23.266 13.211 9.547 1 46.72 416 LYS B C 1
ATOM 6683 O O . LYS B 1 416 ? -22.5 14.172 9.617 1 46.72 416 LYS B O 1
ATOM 6688 N N . LEU B 1 417 ? -23.438 12.594 8.383 1 44.97 417 LEU B N 1
ATOM 6689 C CA . LEU B 1 417 ? -23.281 13.312 7.125 1 44.97 417 LEU B CA 1
ATOM 6690 C C . LEU B 1 417 ? -24.266 14.469 7.027 1 44.97 417 LEU B C 1
ATOM 6692 O O . LEU B 1 417 ? -25.453 14.297 7.293 1 44.97 417 LEU B O 1
ATOM 6696 N N . VAL B 1 418 ? -23.906 15.695 7 1 35.94 418 VAL B N 1
ATOM 6697 C CA . VAL B 1 418 ? -24.812 16.797 6.73 1 35.94 418 VAL B CA 1
ATOM 6698 C C . VAL B 1 418 ? -25.281 16.75 5.277 1 35.94 418 VAL B C 1
ATOM 6700 O O . VAL B 1 418 ? -24.453 16.719 4.359 1 35.94 418 VAL B O 1
ATOM 6703 N N . LYS B 1 419 ? -26.562 16.469 4.984 1 36.75 419 LYS B N 1
ATOM 6704 C CA . LYS B 1 419 ? -27.203 16.469 3.672 1 36.75 419 LYS B CA 1
ATOM 6705 C C . LYS B 1 419 ? -27.125 17.844 3.027 1 36.75 419 LYS B C 1
ATOM 6707 O O . LYS B 1 419 ? -27.5 18.844 3.645 1 36.75 419 LYS B O 1
ATOM 6712 N N . PHE B 1 420 ? -26.297 17.938 2.006 1 31.36 420 PHE B N 1
ATOM 6713 C CA . PHE B 1 420 ? -26.375 19.141 1.194 1 31.36 420 PHE B CA 1
ATOM 6714 C C . PHE B 1 420 ? -27.781 19.297 0.611 1 31.36 420 PHE B C 1
ATOM 6716 O O . PHE B 1 420 ? -28.266 18.406 -0.079 1 31.36 420 PHE B O 1
ATOM 6723 N N . ILE B 1 421 ? -28.703 19.984 1.199 1 28.72 421 ILE B N 1
ATOM 6724 C CA . ILE B 1 421 ? -29.938 20.406 0.544 1 28.72 421 ILE B CA 1
ATOM 6725 C C . ILE B 1 421 ? -29.609 21.203 -0.718 1 28.72 421 ILE B C 1
ATOM 6727 O O . ILE B 1 421 ? -29.016 22.266 -0.644 1 28.72 421 ILE B O 1
ATOM 6731 N N . LYS B 1 422 ? -29.609 20.562 -1.887 1 30.22 422 LYS B N 1
ATOM 6732 C CA . LYS B 1 422 ? -29.719 21.266 -3.158 1 30.22 422 LYS B CA 1
ATOM 6733 C C . LYS B 1 422 ? -30.875 22.25 -3.141 1 30.22 422 LYS B C 1
ATOM 6735 O O . LYS B 1 422 ? -32 21.891 -2.783 1 30.22 422 LYS B O 1
ATOM 6740 N N . SER B 1 423 ? -30.562 23.5 -2.906 1 22 423 SER B N 1
ATOM 6741 C CA . SER B 1 423 ? -31.641 24.438 -3.209 1 22 423 SER B CA 1
ATOM 6742 C C . SER B 1 423 ? -32.344 24.062 -4.508 1 22 423 SER B C 1
ATOM 6744 O O . SER B 1 423 ? -31.688 23.688 -5.488 1 22 423 SER B O 1
ATOM 6746 N N . PRO B 1 424 ? -33.719 24 -4.477 1 28.5 424 PRO B N 1
ATOM 6747 C CA . PRO B 1 424 ? -34.438 23.875 -5.734 1 28.5 424 PRO B CA 1
ATOM 6748 C C . PRO B 1 424 ? -34 24.875 -6.789 1 28.5 424 PRO B C 1
ATOM 6750 O O . PRO B 1 424 ? -33.531 25.969 -6.449 1 28.5 424 PRO B O 1
#

Solvent-accessible surface area (backbone atoms only — not comparable to full-atom values): 46106 Å² total; per-residue (Å²): 136,83,73,95,67,85,72,86,78,88,83,66,87,74,76,80,81,78,86,76,79,78,78,81,76,77,81,77,77,75,71,78,66,81,63,74,81,71,81,46,72,68,56,50,50,54,51,45,52,52,30,56,60,28,68,46,86,78,54,54,70,58,48,52,50,43,52,54,53,48,73,76,41,95,44,71,66,57,50,51,50,41,52,55,56,60,68,67,56,55,44,65,72,50,74,83,38,75,77,40,82,76,35,66,41,76,75,47,76,45,80,57,57,84,64,68,55,66,92,69,30,50,34,46,70,56,51,28,54,71,27,56,23,50,44,78,38,65,44,41,91,76,67,35,64,27,36,52,35,29,26,40,69,49,24,44,47,52,54,14,51,52,51,50,50,50,54,54,40,44,75,70,62,32,38,38,34,38,64,56,44,72,38,46,54,67,42,42,42,37,61,52,42,60,76,66,68,93,79,34,44,45,42,42,35,77,86,63,35,22,42,31,64,40,56,57,36,42,55,54,48,71,44,41,45,22,62,40,59,46,86,57,46,67,38,44,33,29,33,68,34,67,22,27,32,50,71,79,80,80,51,74,91,37,49,66,61,62,49,38,39,58,47,50,34,35,33,35,38,33,40,20,45,77,87,46,39,65,62,51,43,51,49,51,53,50,51,41,52,50,53,43,55,61,56,41,47,37,32,34,37,29,42,48,13,52,55,69,36,64,38,37,26,30,44,40,38,38,31,28,30,50,21,47,29,75,66,42,78,42,74,43,36,40,35,31,35,23,45,45,47,41,18,61,66,38,44,22,29,25,32,37,79,90,78,60,49,77,41,67,22,18,37,34,42,29,37,68,42,34,48,50,42,42,48,40,32,48,53,25,48,33,51,34,80,89,73,62,31,29,55,49,45,73,75,40,19,76,55,48,80,65,45,54,62,49,57,64,50,85,72,62,70,83,71,57,72,68,78,79,75,74,75,130,141,70,98,73,82,72,100,76,77,85,80,62,84,72,75,79,79,76,84,75,79,78,78,84,76,76,81,75,76,75,71,78,65,80,64,76,81,73,84,47,73,68,55,49,50,53,51,45,52,51,29,57,60,28,69,46,86,78,55,53,68,58,48,51,51,43,52,55,52,48,73,76,41,92,46,72,67,56,51,50,51,42,51,54,56,60,68,66,56,55,43,64,72,48,73,82,37,73,75,40,80,76,36,67,41,78,76,47,76,46,80,56,56,85,65,68,55,67,90,71,28,50,34,45,70,57,50,27,53,72,26,56,24,50,43,78,39,66,38,51,92,75,69,34,64,27,36,54,34,29,25,40,68,49,26,44,46,52,53,14,52,52,51,49,51,50,53,54,40,44,76,70,63,32,38,38,34,37,63,56,46,69,36,38,54,67,43,42,42,37,61,53,42,58,75,66,68,93,80,32,44,44,43,41,35,77,85,61,36,23,42,32,64,42,55,59,37,42,55,54,49,71,43,42,46,23,63,40,60,46,86,57,46,67,37,45,32,30,33,69,34,67,22,29,32,51,73,80,80,81,51,74,91,38,50,67,60,61,49,39,39,57,46,48,34,34,32,36,37,35,42,20,45,76,87,44,37,66,61,50,44,51,50,52,53,50,51,41,52,51,53,43,54,60,56,42,48,36,32,34,36,29,42,48,15,50,54,69,36,62,39,35,24,31,44,38,38,38,31,28,30,51,22,47,29,75,67,43,76,40,74,43,35,41,36,30,35,23,45,44,47,40,18,61,65,37,42,21,29,26,32,37,79,91,78,60,49,76,40,67,23,17,37,34,41,30,36,69,41,35,48,51,42,43,48,41,32,48,53,24,47,33,52,34,80,91,72,61,30,30,54,48,45,74,76,39,19,77,56,47,78,66,45,54,61,48,56,64,51,85,71,62,69,83,71,59,72,68,79,80,75,74,75,131

Secondary structure (DSSP, 8-state):
----------------------------------S-----HHHHHHHHHHHHHTT----HHHHHHHHHHHHH---HHHHHHHHHHHTTPPPP--GGGGGSTTS-EEEEEE--S----TTTPPPHHHHHHHTT-EEEE---TTTTT-EEEEETHHHHHHHHHHHHHHHHHHHTTPEEEE--SEE-HHHHHHTT---SSTT----BBTTS-EE-SSHHHHHHHHTTTBEEEGGGPSEEEEEEEEEE-------GGGTTTTS-SEEEEEEEEEEE-HHHHHHHHHHHHHHHHHHHHHHT--EEEEEPPGGGSTTT-SEEEEEEEEETTTTEEEEEEEEEE-TTHHHHHHT-EEE-TTT--EEEPEEEEEEEEEHHHHHHHHHHHSEETTTTEEEPPGGGGGGGTT--EE---SSS----B-------/----------TT----------------------S-----HHHHHHHHHHHHHTT----HHHHHHHHHHHHH---HHHHHHHHHHHTTPPPP--GGGGGSTTS-EEEEEE--S----TTTPPPHHHHHHHTT-EEEE--TTTSTT-EEEEETHHHHHHHHHHHHHHHHHHHTTPEEEE--SEE-HHHHHHTT---SSTT----BBTTS-EE-SSHHHHHHHHTTTBEEEGGGPSEEEEEEEEEE-------GGGTTTTS-SEEEEEEEEEEE-HHHHHHHHHHHHHHHHHHHHHHT--EEEEEPPGGGSTTT-SEEEEEEEEETTTTEEEEEEEEEE-TTHHHHHHT-EEE-TTT--EEEPEEEEEEEEEHHHHHHHHHHHSEETTTTEEEPPGGGGGGGTT--EE---SSS----B-------

Organism: NCBI:txid30044

Foldseek 3Di:
DDDDPPDDDDPDDPDPDDDPPPPPPDDPPPPPPVDPPQQDPVNLVVLQVLCVQQVHDRCSVVLVVLSVVCVVHPDPVSVVVNVVVVLQRFFAADPVQSVQSQDWDFPDWDQQDDFDDLVPFAFPVVLCVQQVFWDFDQPDDPLGRFDIDGDDLLVLLLQLLVVLLVVLVVVVPAAEDEFDQWAAPLLQSLQQADPDDDPGFWAADPVRITGAQDCQSRVLLVQFQHAAAQVCPFHKYKYKDKGATSDPDPDPLCPDNNDHGIFIFIKMKTWHAPVCQVVVQVVLVVSLVVSVSLQRFIKTKIWGHSNPQHRQFNTKIWMWTQQSNSRDTDTWKMKGKRAQSSQVSRVRWYQDDPPRDIGGIIMMMMTNGTSRVVSRRQQSGQQDPVVSWGAGRPSSCVSSVNDGIRGRDVPDDPDDDDDPPPDD/DDPPDDPDDDPDDPDPDDDPPPDPDDDPPPDPPVDDPQQDPVNLVVLQVLCVQQVHDRCSVVLVVLSVVVVVHPDPVSVVVNVVVVLQRFFAADPVQSVVSQDWDFPDWDQQDDFDDLVPFAFPVVLCVQQVFWDQDQPDPPLGRFDIDGDDLLVLLLQLLVVLLVVLVVVVPAAEDEFDQWAAPLLQSLQQADPDDDPGFWAADPVRITGAQDCQSRVLLVQFQHAAAQVCPFHKYKYKDKGATSDPDPDPLCPDNNDHGIFIFIKMKTWHAPVCQVVVQVVQVVSLVVLVSLQRFIKTKIWGHSNPQHRQFNTKIWMWTQQSNSRDTDTWKMKGKRAQSSQVSRVRWYQDDPPRDIGGIIMMMMTNGTSRVVSRRQQSGQQDPVVSWGAGRPSSCVSSVNDGIRGRDVPDDPDDDDDPPPDD

Sequence (848 aa):
MKLLANVRQLLRRQPKQRPMTTTTSQAHDTTRTSGKPALTSAQLDELERNIELRHHRNNIPLIRQLIQKLQQGVDSELQRQLDDELQQLPNATNPRLLRYDNQPYELANYKQRALPAPEAAKEFSELARAFNLFRMDHLGNFTGHKSYYLTGQLAMLEQAIIQYALQTLSSQGFKLISVPDILPREVIESCGMRTEGERTQVYKLDTGECLSGTSEMALAGFFANRVLAEQQLPLKVAAVSRCYRAETSGLQEEKGIYRVHQFTKVEMFAIATPEQSEATLEQFKETEISLFKQLGINFRLLDMPPCELGAPAYQKYDIEAWMPGRQMWGEISSCSNCTDYQAKRLNVKYKRASDGSVLHAHTLNGTATAIPRLLIALIESYQNAASASITIPEVLVPFMNGQRTITRNKRIPETKLVKFIKSPMKLLANVRQLLRRQPKQRPMTTTTSQAHDTTRTSGKPALTSAQLDELERNIELRHHRNNIPLIRQLIQKLQQGVDSELQRQLDDELQQLPNATNPRLLRYDNQPYELANYKQRALPAPEAAKEFSELARAFNLFRMDHLGNFTGHKSYYLTGQLAMLEQAIIQYALQTLSSQGFKLISVPDILPREVIESCGMRTEGERTQVYKLDTGECLSGTSEMALAGFFANRVLAEQQLPLKVAAVSRCYRAETSGLQEEKGIYRVHQFTKVEMFAIATPEQSEATLEQFKETEISLFKQLGINFRLLDMPPCELGAPAYQKYDIEAWMPGRQMWGEISSCSNCTDYQAKRLNVKYKRASDGSVLHAHTLNGTATAIPRLLIALIESYQNAASASITIPEVLVPFMNGQRTITRNKRIPETKLVKFIKSP

InterPro domains:
  IPR002314 Aminoacyl-tRNA synthetase, class II (G/ P/ S/T) [PF00587] (210-382)
  IPR002317 Serine-tRNA ligase, type1 [PIRSF001529] (45-407)
  IPR002317 Serine-tRNA ligase, type1 [PR00981] (258-271)
  IPR002317 Serine-tRNA ligase, type1 [PR00981] (315-331)
  IPR002317 Serine-tRNA ligase, type1 [PR00981] (333-349)
  IPR002317 Serine-tRNA ligase, type1 [PTHR11778] (61-409)
  IPR002317 Serine-tRNA ligase, type1 [TIGR00414] (63-400)
  IPR006195 Aminoacyl-tRNA synthetase, class II [PS50862] (157-398)
  IPR045864 Class II Aminoacyl-tRNA synthetase/Biotinyl protein ligase (BPL) and lipoyl protein ligase (LPL) [G3DSA:3.30.930.10] (87-415)
  IPR045864 Class II Aminoacyl-tRNA synthetase/Biotinyl protein ligase (BPL) and lipoyl protein ligase (LPL) [SSF55681] (121-402)

Nearest PDB structures (foldseek):
  1wle-assembly1_A  TM=8.855E-01  e=1.123E-41  Bos taurus
  6he1-assembly1_B  TM=8.927E-01  e=6.137E-35  Pseudomonas aeruginosa
  6hdz-assembly1_B  TM=8.991E-01  e=8.997E-34  Pseudomonas aeruginosa
  6hdz-assembly1_A  TM=8.434E-01  e=7.522E-34  Pseudomonas aeruginosa
  6he3-assembly1_A  TM=8.425E-01  e=2.481E-33  Pseudomonas aeruginosa

pLDDT: mean 84.23, std 23.19, range [16.23, 98.88]